Protein AF-0000000081042246 (afdb_homodimer)

Radius of gyration: 30.85 Å; Cα contacts (8 Å, |Δi|>4): 2381; chains: 2; bounding box: 102×94×68 Å

Foldseek 3Di:
DPPPVVVCVPPPPDVVSVVVSVVVVVVVVVLLVQLLVLLVLCLFQVDCLVVNQVSQPPPPPQWHFLVSVVVSCVSNDLPQFDVVLVVVSVVPPSPDTHHSLRSLVSSCNGRPPCVVQLVLQVVLCCLQPVNDDDDPDDPDDDDDPPDPSNDRVLLVPFDDQLCGDLVSVLRVVVVVPDDFAEFSDLQQVVQPADFQPLLVLLLVLLADQCCRHLVPPCNVVVDPPVSSVVSVVVCVQVDNCGQPDFDALQARQVLLVLVQVLCCVVLVHGADSLQKRKALALLRVLLLVVLLQDDDLQEEEEAEVLGNSSVRNSCSVSNHHYQYFYFDVVVLRFGDLVRVVVSVVVSVVVVHHYAAYEDEACDVAALDHDDLVSLLSVLQSCLVRVHAYEYEDAFQQFFQDPVDHHDGSQSSQCVHPSRVQHWYKYKYACCFYLRNPNVQSIIMMGTDNDDPVSSVVSSVVSVVVRHHRSSNSSSSSCVSPPDDPPGPCVVVSCVSSCVSNVQQSVLQVVLQVLQCVAPQKHWDRNRTTFKTWIWGDADPQLCVVCVVVVHGSQVVLQSQLCVVPSYHWGWSVSSHDDPPTTTTMGGSSHGPVVSVVVSVSVRVSSVVRRVVRD/DPPPVVVCVPPPPPVVVVVVVVVVVVVVVVLLVQLLVLLVLCLFQVDCLVVNQVSQCPPPPQWHFLVSVVVSCVSNDLPQFDVVLVVVSVVPPSPDTDHSLRSLVSSCNTRPPPVVQLVLFVVLCCQQPVNDDDDPDDPDDDDDPPDPRNDRVLLVPFDDQLCGDLVSVLRVVVVVPDAFAEFSDLQQVVQPADFQPLLVLLLVQLADQCCRHLVPPCNVVPDPPVSSVVSVVVCVQVDNCGQPDFDALQARQVLLVLVQVLCCVVLVHGADSLQKRKALALLRVLLLVVLLQDDDLQEEEEAEVLGNSSVRNSCSVSNHHYQYFYFDVVVLRFDDLVRVVVSVVVSVVVVHHYAAYEDEACDVAALDHDDLVSLLSVLQSCLVRVHEYEYEDAFQQFFQDPVDHHDGSQSSQCVHPSNVQHWYKYWYACCFYLRNPNVQSIIMIGTDNDDPVSSVVSSVVSVVVRHHRSSNSSSSSCVSVPDDPPGPCVVVSVVSSCVSNVQQSVLQVVLQVLQCVAPQKHWDRNRTTFKTWIWGDADPQLCVVCVVVVHGSQVVLQSQLCVVPSYHWGWSVSSHDDPPTTTTMGGSSHGPVVSVVVSVSVRVSSVVRRVVRD

Solvent-accessible surface area (backbone atoms only — not comparable to full-atom values): 62070 Å² total; per-residue (Å²): 130,78,52,63,62,63,63,47,58,74,70,50,81,51,67,70,57,42,50,53,48,48,52,37,50,45,47,52,50,46,48,53,50,49,47,35,49,34,49,50,42,28,73,68,18,35,35,44,64,66,58,41,49,55,68,57,31,80,76,77,69,71,39,36,41,51,65,51,52,49,52,48,40,65,71,58,42,65,76,76,48,35,68,65,40,53,50,48,48,71,61,48,52,101,78,50,63,32,40,65,68,53,45,42,43,44,50,46,52,18,57,46,87,48,51,64,56,51,51,49,48,38,52,46,47,69,61,27,72,70,38,49,57,56,78,83,74,72,84,86,73,78,80,52,64,60,24,81,58,52,28,13,38,17,54,68,67,36,58,54,48,75,72,28,69,56,48,46,50,48,49,42,41,38,74,73,66,45,73,64,48,78,23,46,65,89,41,38,16,66,45,68,44,72,74,58,62,69,64,33,52,25,51,30,38,36,52,24,56,52,72,69,19,74,62,24,92,63,36,71,79,70,39,57,70,56,42,50,52,50,20,52,54,48,36,62,71,65,30,93,30,39,47,25,20,67,56,46,36,47,30,54,50,68,44,27,39,43,48,17,51,39,48,19,66,75,55,74,46,89,53,36,28,37,32,32,33,36,24,48,14,37,66,49,43,52,49,55,51,49,56,41,51,46,33,36,67,43,27,21,37,33,34,46,27,51,28,55,48,60,56,62,25,49,33,25,59,67,24,24,32,83,38,69,35,66,42,34,70,91,61,65,50,40,69,48,66,68,54,51,51,50,45,51,51,52,38,46,74,70,64,31,48,64,50,32,37,45,49,53,40,24,17,54,44,55,0,30,62,60,50,72,68,46,49,44,51,53,38,46,53,25,37,76,66,54,26,34,38,37,38,39,36,40,19,55,74,25,62,54,39,88,91,55,65,80,70,58,66,65,48,49,22,64,72,33,90,84,15,69,71,38,34,34,38,40,30,29,33,36,33,35,52,71,54,22,30,39,6,47,28,8,12,32,34,40,56,37,70,62,33,67,62,41,52,39,48,50,46,51,57,36,40,64,63,43,35,42,37,35,68,7,45,51,49,38,31,44,71,57,57,59,76,44,93,86,43,80,60,23,65,63,48,50,50,53,43,47,52,49,47,52,50,40,42,51,36,34,51,51,50,36,56,52,46,47,67,31,90,56,33,45,45,66,68,37,31,12,40,61,28,37,45,36,37,45,69,74,45,69,52,43,49,53,50,14,56,76,68,74,45,52,49,25,46,50,50,37,47,49,41,26,73,74,66,21,41,34,47,30,33,28,70,56,28,39,64,61,89,91,64,38,26,32,33,32,40,46,60,48,48,69,74,60,46,58,52,46,51,54,48,52,46,53,45,52,54,51,52,46,60,72,30,102,130,79,53,63,62,62,63,46,60,70,74,49,77,51,67,69,56,42,52,52,49,50,52,36,47,47,47,53,51,47,49,53,50,48,46,36,51,37,50,54,42,28,74,67,17,34,35,44,64,68,59,42,49,54,66,55,27,77,77,74,70,72,38,36,42,48,66,49,51,49,51,48,38,65,71,58,42,64,79,76,48,35,67,64,40,52,50,48,47,70,62,46,53,98,78,51,63,32,39,63,70,52,44,41,43,44,50,46,52,17,57,47,86,50,46,68,57,50,50,50,47,37,52,48,48,70,63,28,73,68,40,50,58,56,78,81,73,69,83,70,78,79,80,54,62,62,24,82,59,51,27,14,38,17,53,67,67,37,58,54,51,78,72,26,71,56,47,47,49,47,48,43,43,37,72,72,66,45,72,65,48,78,23,45,64,91,39,40,16,65,44,69,45,72,74,59,61,69,62,33,51,25,51,28,38,36,50,24,56,51,73,68,18,74,61,23,92,62,36,73,80,70,38,58,68,55,42,49,53,51,19,53,53,46,35,64,72,63,31,94,32,38,46,27,20,65,53,47,36,45,30,55,52,68,45,28,40,44,47,17,53,40,47,18,66,74,54,73,46,89,53,35,26,37,32,34,34,37,23,49,14,36,65,48,44,51,48,55,51,48,56,41,51,45,34,37,66,44,28,20,37,34,34,45,27,50,28,53,48,60,56,61,25,50,32,25,60,67,25,22,32,82,39,69,35,66,41,35,70,91,61,65,50,41,68,48,67,67,54,51,51,51,46,50,53,54,37,46,74,69,64,31,48,63,51,32,37,46,48,52,41,24,17,56,44,55,0,31,61,61,50,72,68,46,49,45,51,51,38,45,52,25,38,75,65,54,25,34,37,37,40,39,36,39,19,54,74,25,63,56,38,87,92,56,66,80,70,57,68,66,47,48,22,63,72,32,90,82,16,69,71,40,34,36,38,39,31,27,34,36,34,36,51,72,55,23,31,40,6,47,27,7,13,32,34,39,55,37,68,61,34,67,61,42,52,39,49,50,48,53,57,36,40,65,62,44,36,43,38,35,68,7,45,52,50,38,31,45,70,57,56,60,77,45,92,85,43,78,57,24,65,62,50,49,51,54,42,48,51,49,47,52,49,41,41,50,36,33,51,52,49,35,56,52,46,47,67,31,88,55,33,46,44,66,68,37,30,13,39,61,26,37,47,35,37,45,67,74,45,69,52,42,47,52,49,14,53,75,68,73,43,52,49,25,45,49,51,36,46,48,41,26,75,73,68,22,40,34,44,30,34,28,68,56,29,39,63,61,88,92,65,38,28,33,33,33,42,46,60,48,49,69,72,58,46,58,54,46,52,54,47,52,46,53,46,52,54,51,54,45,61,71,29,102

pLDDT: mean 89.33, std 13.15, range [24.28, 98.94]

Nearest PDB structures (foldseek):
  3tcm-assembly1_B  TM=9.680E-01  e=7.753E-51  Hordeum vulgare
  3ihj-assembly1_A  TM=9.037E-01  e=1.099E-43  Homo sapiens
  1b8g-assembly1_B  TM=7.369E-01  e=8.433E-24  Malus domestica
  7dlw-assembly2_D  TM=7.757E-01  e=4.482E-21  Arabidopsis thaliana
  7dlw-assembly1_B  TM=7.853E-01  e=1.163E-20  Arabidopsis thaliana

Organism: NCBI:txid2856

Sequence (1228 aa):
MINAHQLLAKRFAHPRYLAVIRALSTQVNHLARYQKMNWETFLSTGRGSDNLFRSIDTNHTDNITPSELHVFLDSVGHKGVHPRAFKMLNELAHDHNLSRKEFKSWLVLATNFQQEQESQYALSYERHPHTGQRKPQLDEDNFHTWNEHTMSQAVRKMQYAVRGQVVMRADELKAEGKDILYTNIGNPQAVGQSPITYYRQVMALCDLPEEDGVDHPNVYEMFPADVVNRALEFRKTIGPAGTGAYTGSQGILQFRHDVADFITERDGHPAYAGNIFLTNGASSAIELVLTSIISSELDGIMIPIPQYPIYSALIAKLAGRQVGYFLDENSNWAATESELTQRLQEAQANGIDVKALAIINPGNPTGQVYSREDLEVICKFCSDNGIVLLADEVYQRNVYSPSKSFLSAKKVALETPGCEYLQLVSFHSTSKGVIGECGRRGGYMELHNIDKTVQAQLYKLASSGLCSNVPGQITTSLMVKPPKRGDVSYDRFQKEENNIFNGMKNRAKALVESLNKVDGISCNPAEGAMYAFPSIELPPKAIAAADEQHVSPDTLYALSLLEETGICVVPASGFGQKEGRFGFRTTFLPPDDKMLSAVDKFKSHHENFCAKYSMINAHQLLAKRFAHPRYLAVIRALSTQVNHLARYQKMNWETFLSTGRGSDNLFRSIDTNHTDNITPSELHVFLDSVGHKGVHPRAFKMLNELAHDHNLSRKEFKSWLVLATNFQQEQESQYALSYERHPHTGQRKPQLDEDNFHTWNEHTMSQAVRKMQYAVRGQVVMRADELKAEGKDILYTNIGNPQAVGQSPITYYRQVMALCDLPEEDGVDHPNVYEMFPADVVNRALEFRKTIGPAGTGAYTGSQGILQFRHDVADFITERDGHPAYAGNIFLTNGASSAIELVLTSIISSELDGIMIPIPQYPIYSALIAKLAGRQVGYFLDENSNWAATESELTQRLQEAQANGIDVKALAIINPGNPTGQVYSREDLEVICKFCSDNGIVLLADEVYQRNVYSPSKSFLSAKKVALETPGCEYLQLVSFHSTSKGVIGECGRRGGYMELHNIDKTVQAQLYKLASSGLCSNVPGQITTSLMVKPPKRGDVSYDRFQKEENNIFNGMKNRAKALVESLNKVDGISCNPAEGAMYAFPSIELPPKAIAAADEQHVSPDTLYALSLLEETGICVVPASGFGQKEGRFGFRTTFLPPDDKMLSAVDKFKSHHENFCAKYS

Secondary structure (DSSP, 8-state):
---HHHHHHHH--SHHHHHHHHHHHHHHHHHHHHHHHHHHHHHHHS--HHHHHHHH--SSSSEE-HHHHHHHHHHH-STT--HHHHHHHHHS-TT-PEEHHHHHHHHHHHH-TTHHHHHHHHHHHHH-TTT-------SS----SSSTTTS-HHHHH---GGGSHHHHHHHHHHHTT---EE-SS--GGGGTPPPPHHHHHHHHHHHS-GGGTTT-TTHHHHS-HHHHHHHHHHHHHH-TTGGGS---TT--HHHHHHHHHHHHHHHSS---GGGEEEESHHHHHHHHHHHHH--STTEEEEEEESPPHHHHHHHHHTT-EEEEEE-BGGGTTB--HHHHHHHHHHHHHTT-EEEEEEEESS-TTT-----HHHHHHHHHHHHHHTPEEEEE-TTTT-B--TT-----HHHHHHHSTT-TT--EEEEEETTSTTT--GGGT-EEEEEES--HHHHHHHHHHHHHT----HHHHHHHHHHHS---TTSTTHHHHHHHHHHHHHHHHHHHHHHHHHHHHSTTEE-----BTTEE--EE---HHHHHHHHHTTS-HHHHHHHHHHHHH-EE-EEGGGG---TT--BEEEE--S-HHHHHHHHHHHHHHHHHHHHHT-/---HHHHHHHH--SHHHHHHHHHHHHHHHHHHHHHHHHHHHHHHHS--HHHHHHHH-TT-SSEE-HHHHHHHHHHH-STT--HHHHHHHHHS-TT-PEEHHHHHHHHHHHH-TTHHHHHHHHHHHHH-TTT-------SS----SSSTTTS-HHHHH---GGGSHHHHHHHHHHHTT---EE-SS--GGGGTPPPPHHHHHHHHHHHS-GGGTTT-TTHHHHS-HHHHHHHHHHHHHH-TTGGGS---TT--HHHHHHHHHHHHHHHSS---GGGEEEESHHHHHHHHHHHHH--STTEEEEEEES--HHHHHHHHHTT-EEEEEE-BGGGTTB--HHHHHHHHHHHHHTT-EEEEEEEESS-TTT-----HHHHHHHHHHHHHHTPEEEEE-TTTT-B--TT-----HHHHHHHSTT-TT--EEEEEETTSTTT--GGGT-EEEEEES--HHHHHHHHHHHHHT----HHHHHHHHHHHS---TTSTTHHHHHHHHHHHHHHHHHHHHHHHHHHHTSTTEE-----BTTEE--EE---HHHHHHHHHHTS-HHHHHHHHHHHHH-EE-EEGGGG---TT--BEEEE--S-HHHHHHHHHHHHHHHHHHHHHT-

InterPro domains:
  IPR002048 EF-hand domain [PS50222] (44-79)
  IPR004839 Aminotransferase, class I/classII, large domain [PF00155] (244-588)
  IPR011992 EF-hand domain pair [SSF47473] (47-111)
  IPR015421 Pyridoxal phosphate-dependent transferase, major domain [G3DSA:3.40.640.10] (244-489)
  IPR015422 Pyridoxal phosphate-dependent transferase, small domain [G3DSA:3.90.1150.10] (150-613)
  IPR015424 Pyridoxal phosphate-dependent transferase [SSF53383] (146-603)
  IPR018247 EF-Hand 1, calcium-binding site [PS00018] (57-69)
  IPR045088 Aminotransferase ALAT1/2-like [PTHR11751] (148-614)

Structure (mmCIF, N/CA/C/O backbone):
data_AF-0000000081042246-model_v1
#
loop_
_entity.id
_entity.type
_entity.pdbx_description
1 polymer 'EF-hand domain-containing protein'
#
loop_
_atom_site.group_PDB
_atom_site.id
_atom_site.type_symbol
_atom_site.label_atom_id
_atom_site.label_alt_id
_atom_site.label_comp_id
_atom_site.label_asym_id
_atom_site.label_entity_id
_atom_site.label_seq_id
_atom_site.pdbx_PDB_ins_code
_atom_site.Cartn_x
_atom_site.Cartn_y
_atom_site.Cartn_z
_atom_site.occupancy
_atom_site.B_iso_or_equiv
_atom_site.auth_seq_id
_atom_site.auth_comp_id
_atom_site.auth_asym_id
_atom_site.auth_atom_id
_atom_site.pdbx_PDB_model_num
ATOM 1 N N . MET A 1 1 ? -44.781 22.766 8.07 1 24.28 1 MET A N 1
ATOM 2 C CA . MET A 1 1 ? -44.469 21.391 8.484 1 24.28 1 MET A CA 1
ATOM 3 C C . MET A 1 1 ? -45.219 21.031 9.758 1 24.28 1 MET A C 1
ATOM 5 O O . MET A 1 1 ? -44.938 21.578 10.828 1 24.28 1 MET A O 1
ATOM 9 N N . ILE A 1 2 ? -46.375 20.672 9.57 1 30.05 2 ILE A N 1
ATOM 10 C CA . ILE A 1 2 ? -47.344 20.422 10.625 1 30.05 2 ILE A CA 1
ATOM 11 C C . ILE A 1 2 ? -46.812 19.406 11.609 1 30.05 2 ILE A C 1
ATOM 13 O O . ILE A 1 2 ? -46.375 18.312 11.203 1 30.05 2 ILE A O 1
ATOM 17 N N . ASN A 1 3 ? -46.25 19.906 12.625 1 34.28 3 ASN A N 1
ATOM 18 C CA . ASN A 1 3 ? -45.844 19.078 13.766 1 34.28 3 ASN A CA 1
ATOM 19 C C . ASN A 1 3 ? -46.875 17.984 14.055 1 34.28 3 ASN A C 1
ATOM 21 O O . ASN A 1 3 ? -48 18.281 14.445 1 34.28 3 ASN A O 1
ATOM 25 N N . ALA A 1 4 ? -46.688 16.891 13.344 1 37.69 4 ALA A N 1
ATOM 26 C CA . ALA A 1 4 ? -47.562 15.742 13.57 1 37.69 4 ALA A CA 1
ATOM 27 C C . ALA A 1 4 ? -47.938 15.609 15.047 1 37.69 4 ALA A C 1
ATOM 29 O O . ALA A 1 4 ? -49 15.102 15.398 1 37.69 4 ALA A O 1
ATOM 30 N N . HIS A 1 5 ? -47 16.156 15.82 1 37.59 5 HIS A N 1
ATOM 31 C CA . HIS A 1 5 ? -47.281 16.094 17.25 1 37.59 5 HIS A CA 1
ATOM 32 C C . HIS A 1 5 ? -48.531 16.891 17.594 1 37.59 5 HIS A C 1
ATOM 34 O O . HIS A 1 5 ? -49.375 16.438 18.375 1 37.59 5 HIS A O 1
ATOM 40 N N . GLN A 1 6 ? -48.469 18.109 17.016 1 37.81 6 GLN A N 1
ATOM 41 C CA . GLN A 1 6 ? -49.531 19.031 17.453 1 37.81 6 GLN A CA 1
ATOM 42 C C . GLN A 1 6 ? -50.906 18.562 16.922 1 37.81 6 GLN A C 1
ATOM 44 O O . GLN A 1 6 ? -51.906 18.766 17.578 1 37.81 6 GLN A O 1
ATOM 49 N N . LEU A 1 7 ? -50.875 17.969 15.758 1 36.94 7 LEU A N 1
ATOM 50 C CA . LEU A 1 7 ? -52.188 17.578 15.227 1 36.94 7 LEU A CA 1
ATOM 51 C C . LEU A 1 7 ? -52.75 16.391 16 1 36.94 7 LEU A C 1
ATOM 53 O O . LEU A 1 7 ? -53.969 16.344 16.266 1 36.94 7 LEU A O 1
ATOM 57 N N . LEU A 1 8 ? -51.812 15.5 16.406 1 39.03 8 LEU A N 1
ATOM 58 C CA . LEU A 1 8 ? -52.281 14.289 17.062 1 39.03 8 LEU A CA 1
ATOM 59 C C . LEU A 1 8 ? -52.625 14.57 18.531 1 39.03 8 LEU A C 1
ATOM 61 O O . LEU A 1 8 ? -53.531 13.953 19.094 1 39.03 8 LEU A O 1
ATOM 65 N N . ALA A 1 9 ? -52 15.562 19.219 1 38.34 9 ALA A N 1
ATOM 66 C CA . ALA A 1 9 ? -52.219 15.852 20.625 1 38.34 9 ALA A CA 1
ATOM 67 C C . ALA A 1 9 ? -53.625 16.406 20.859 1 38.34 9 ALA A C 1
ATOM 69 O O . ALA A 1 9 ? -54.25 16.125 21.875 1 38.34 9 ALA A O 1
ATOM 70 N N . LYS A 1 10 ? -54 17.359 20.031 1 39.03 10 LYS A N 1
ATOM 71 C CA . LYS A 1 10 ? -55.25 18 20.375 1 39.03 10 LYS A CA 1
ATOM 72 C C . LYS A 1 10 ? -56.406 17 20.312 1 39.03 10 LYS A C 1
ATOM 74 O O . LYS A 1 10 ? -57.406 17.156 21 1 39.03 10 LYS A O 1
ATOM 79 N N . ARG A 1 11 ? -56.438 16.234 19.188 1 40.09 11 ARG A N 1
ATOM 80 C CA . ARG A 1 11 ? -57.688 15.555 18.938 1 40.09 11 ARG A CA 1
ATOM 81 C C . ARG A 1 11 ? -57.719 14.172 19.594 1 40.09 11 ARG A C 1
ATOM 83 O O . ARG A 1 11 ? -58.75 13.492 19.578 1 40.09 11 ARG A O 1
ATOM 90 N N . PHE A 1 12 ? -56.562 13.516 19.75 1 43.22 12 PHE A N 1
ATOM 91 C CA . PHE A 1 12 ? -56.688 12.102 20.109 1 43.22 12 PHE A CA 1
ATOM 92 C C . PHE A 1 12 ? -56.531 11.914 21.609 1 43.22 12 PHE A C 1
ATOM 94 O O . PHE A 1 12 ? -55.406 11.867 22.141 1 43.22 12 PHE A O 1
ATOM 101 N N . ALA A 1 13 ? -57.562 12.234 22.391 1 41.97 13 ALA A N 1
ATOM 102 C CA . ALA A 1 13 ? -57.75 12.141 23.844 1 41.97 13 ALA A CA 1
ATOM 103 C C . ALA A 1 13 ? -57.594 10.703 24.312 1 41.97 13 ALA A C 1
ATOM 105 O O . ALA A 1 13 ? -57.688 10.422 25.516 1 41.97 13 ALA A O 1
ATOM 106 N N . HIS A 1 14 ? -57.688 9.625 23.422 1 46.53 14 HIS A N 1
ATOM 107 C CA . HIS A 1 14 ? -57.625 8.344 24.125 1 46.53 14 HIS A CA 1
ATOM 108 C C . HIS A 1 14 ? -56.188 7.895 24.359 1 46.53 14 HIS A C 1
ATOM 110 O O . HIS A 1 14 ? -55.375 7.969 23.438 1 46.53 14 HIS A O 1
ATOM 116 N N . PRO A 1 15 ? -55.781 7.59 25.531 1 50.19 15 PRO A N 1
ATOM 117 C CA . PRO A 1 15 ? -54.438 7.285 25.984 1 50.19 15 PRO A CA 1
ATOM 118 C C . PRO A 1 15 ? -53.719 6.266 25.094 1 50.19 15 PRO A C 1
ATOM 120 O O . PRO A 1 15 ? -52.531 6.363 24.875 1 50.19 15 PRO A O 1
ATOM 123 N N . ARG A 1 16 ? -54.438 5.316 24.656 1 51.22 16 ARG A N 1
ATOM 124 C CA . ARG A 1 16 ? -53.812 4.27 23.844 1 51.22 16 ARG A CA 1
ATOM 125 C C . ARG A 1 16 ? -53.281 4.824 22.531 1 51.22 16 ARG A C 1
ATOM 127 O O . ARG A 1 16 ? -52.25 4.387 22.031 1 51.22 16 ARG A O 1
ATOM 134 N N . TYR A 1 17 ? -54.062 5.676 22.125 1 52.81 17 TYR A N 1
ATOM 135 C CA . TYR A 1 17 ? -53.656 6.285 20.859 1 52.81 17 TYR A CA 1
ATOM 136 C C . TYR A 1 17 ? -52.438 7.199 21.062 1 52.81 17 TYR A C 1
ATOM 138 O O . TYR A 1 17 ? -51.562 7.273 20.188 1 52.81 17 TYR A O 1
ATOM 146 N N . LEU A 1 18 ? -52.406 7.594 22.172 1 53.66 18 LEU A N 1
ATOM 147 C CA . LEU A 1 18 ? -51.312 8.477 22.484 1 53.66 18 LEU A CA 1
ATOM 148 C C . LEU A 1 18 ? -50 7.695 22.547 1 53.66 18 LEU A C 1
ATOM 150 O O . LEU A 1 18 ? -48.938 8.188 22.109 1 53.66 18 LEU A O 1
ATOM 154 N N . ALA A 1 19 ? -50.156 6.512 23.031 1 53.81 19 ALA A N 1
ATOM 155 C CA . ALA A 1 19 ? -48.938 5.676 23.125 1 53.81 19 ALA A CA 1
ATOM 156 C C . ALA A 1 19 ? -48.438 5.289 21.75 1 53.81 19 ALA A C 1
ATOM 158 O O . ALA A 1 19 ? -47.219 5.305 21.5 1 53.81 19 ALA A O 1
ATOM 159 N N . VAL A 1 20 ? -49.312 4.867 20.938 1 52.62 20 VAL A N 1
ATOM 160 C CA . VAL A 1 20 ? -48.938 4.5 19.578 1 52.62 20 VAL A CA 1
ATOM 161 C C . VAL A 1 20 ? -48.375 5.711 18.844 1 52.62 20 VAL A C 1
ATOM 163 O O . VAL A 1 20 ? -47.344 5.602 18.156 1 52.62 20 VAL A O 1
ATOM 166 N N . ILE A 1 21 ? -48.969 6.766 19.047 1 50.81 21 ILE A N 1
ATOM 167 C CA . ILE A 1 21 ? -48.531 8 18.422 1 50.81 21 ILE A CA 1
ATOM 168 C C . ILE A 1 21 ? -47.125 8.359 18.953 1 50.81 21 ILE A C 1
ATOM 170 O O . ILE A 1 21 ? -46.25 8.773 18.188 1 50.81 21 ILE A O 1
ATOM 174 N N . ARG A 1 22 ? -46.969 8.219 20.188 1 54 22 ARG A N 1
ATOM 175 C CA . ARG A 1 22 ? -45.688 8.5 20.781 1 54 22 ARG A CA 1
ATOM 176 C C . ARG A 1 22 ? -44.594 7.559 20.234 1 54 22 ARG A C 1
ATOM 178 O O . ARG A 1 22 ? -43.5 7.984 19.953 1 54 22 ARG A O 1
ATOM 185 N N . ALA A 1 23 ? -45.031 6.379 20.203 1 55.69 23 ALA A N 1
ATOM 186 C CA . ALA A 1 23 ? -44.094 5.379 19.672 1 55.69 23 ALA A CA 1
ATOM 187 C C . ALA A 1 23 ? -43.719 5.676 18.234 1 55.69 23 ALA A C 1
ATOM 189 O O . ALA A 1 23 ? -42.562 5.566 17.844 1 55.69 23 ALA A O 1
ATOM 190 N N . LEU A 1 24 ? -44.719 6.086 17.562 1 54.16 24 LEU A N 1
ATOM 191 C CA . LEU A 1 24 ? -44.5 6.414 16.156 1 54.16 24 LEU A CA 1
ATOM 192 C C . LEU A 1 24 ? -43.688 7.68 16.016 1 54.16 24 LEU A C 1
ATOM 194 O O . LEU A 1 24 ? -42.812 7.762 15.148 1 54.16 24 LEU A O 1
ATOM 198 N N . SER A 1 25 ? -44 8.555 16.859 1 54.47 25 SER A N 1
ATOM 199 C CA . SER A 1 25 ? -43.219 9.797 16.859 1 54.47 25 SER A CA 1
ATOM 200 C C . SER A 1 25 ? -41.75 9.523 17.203 1 54.47 25 SER A C 1
ATOM 202 O O . SER A 1 25 ? -40.844 10.125 16.609 1 54.47 25 SER A O 1
ATOM 204 N N . THR A 1 26 ? -41.594 8.664 18.031 1 59.38 26 THR A N 1
ATOM 205 C CA . THR A 1 26 ? -40.25 8.281 18.438 1 59.38 26 THR A CA 1
ATOM 206 C C . THR A 1 26 ? -39.5 7.629 17.266 1 59.38 26 THR A C 1
ATOM 208 O O . THR A 1 26 ? -38.312 7.883 17.062 1 59.38 26 THR A O 1
ATOM 211 N N . GLN A 1 27 ? -40.25 6.98 16.578 1 59.19 27 GLN A N 1
ATOM 212 C CA . GLN A 1 27 ? -39.625 6.285 15.445 1 59.19 27 GLN A CA 1
ATOM 213 C C . GLN A 1 27 ? -39.281 7.262 14.32 1 59.19 27 GLN A C 1
ATOM 215 O O . GLN A 1 27 ? -38.25 7.133 13.68 1 59.19 27 GLN A O 1
ATOM 220 N N . VAL A 1 28 ? -40.219 8.203 14.109 1 60.09 28 VAL A N 1
ATOM 221 C CA . VAL A 1 28 ? -39.969 9.227 13.102 1 60.09 28 VAL A CA 1
ATOM 222 C C . VAL A 1 28 ? -38.75 10.047 13.492 1 60.09 28 VAL A C 1
ATOM 224 O O . VAL A 1 28 ? -37.906 10.367 12.648 1 60.09 28 VAL A O 1
ATOM 227 N N . ASN A 1 29 ? -38.75 10.242 14.75 1 65.31 29 ASN A N 1
ATOM 228 C CA . ASN A 1 29 ? -37.594 10.992 15.25 1 65.31 29 ASN A CA 1
ATOM 229 C C . ASN A 1 29 ? -36.312 10.195 15.117 1 65.31 29 ASN A C 1
ATOM 231 O O . ASN A 1 29 ? -35.25 10.758 14.812 1 65.31 29 ASN A O 1
ATOM 235 N N . HIS A 1 30 ? -36.531 9.008 15.195 1 71.88 30 HIS A N 1
ATOM 236 C CA . HIS A 1 30 ? -35.375 8.141 15.078 1 71.88 30 HIS A CA 1
ATOM 237 C C . HIS A 1 30 ? -34.875 8.086 13.641 1 71.88 30 HIS A C 1
ATOM 239 O O . HIS A 1 30 ? -33.656 8.133 13.391 1 71.88 30 HIS A O 1
ATOM 245 N N . LEU A 1 31 ? -35.781 8.109 12.727 1 71.69 31 LEU A N 1
ATOM 246 C CA . LEU A 1 31 ? -35.406 8.07 11.32 1 71.69 31 LEU A CA 1
ATOM 247 C C . LEU A 1 31 ? -34.719 9.367 10.906 1 71.69 31 LEU A C 1
ATOM 249 O O . LEU A 1 31 ? -33.719 9.336 10.156 1 71.69 31 LEU A O 1
ATOM 253 N N . ALA A 1 32 ? -35.25 10.422 11.383 1 72.75 32 ALA A N 1
ATOM 254 C CA . ALA A 1 32 ? -34.625 11.711 11.07 1 72.75 32 ALA A CA 1
ATOM 255 C C . ALA A 1 32 ? -33.188 11.781 11.602 1 72.75 32 ALA A C 1
ATOM 257 O O . ALA A 1 32 ? -32.312 12.305 10.93 1 72.75 32 ALA A O 1
ATOM 258 N N . ARG A 1 33 ? -33.062 11.266 12.719 1 74.94 33 ARG A N 1
ATOM 259 C CA . ARG A 1 33 ? -31.734 11.242 13.305 1 74.94 33 ARG A CA 1
ATOM 260 C C . ARG A 1 33 ? -30.797 10.352 12.5 1 74.94 33 ARG A C 1
ATOM 262 O O . ARG A 1 33 ? -29.625 10.695 12.289 1 74.94 33 ARG A O 1
ATOM 269 N N . TYR A 1 34 ? -31.328 9.312 12.102 1 76 34 TYR A N 1
ATOM 270 C CA . TYR A 1 34 ? -30.547 8.391 11.281 1 76 34 TYR A CA 1
ATOM 271 C C . TYR A 1 34 ? -30.172 9.031 9.945 1 76 34 TYR A C 1
ATOM 273 O O . TYR A 1 34 ? -29.031 8.883 9.477 1 76 34 TYR A O 1
ATOM 281 N N . GLN A 1 35 ? -31.094 9.688 9.375 1 79.19 35 GLN A N 1
ATOM 282 C CA . GLN A 1 35 ? -30.844 10.383 8.117 1 79.19 35 GLN A CA 1
ATOM 283 C C . GLN A 1 35 ? -29.766 11.445 8.289 1 79.19 35 GLN A C 1
ATOM 285 O O . GLN A 1 35 ? -28.875 11.578 7.449 1 79.19 35 GLN A O 1
ATOM 290 N N . LYS A 1 36 ? -29.844 12.086 9.398 1 81 36 LYS A N 1
ATOM 291 C CA . LYS A 1 36 ? -28.859 13.125 9.68 1 81 36 LYS A CA 1
ATOM 292 C C . LYS A 1 36 ? -27.469 12.531 9.859 1 81 36 LYS A C 1
ATOM 294 O O . LYS A 1 36 ? -26.484 13.062 9.328 1 81 36 LYS A O 1
ATOM 299 N N . MET A 1 37 ? -27.438 11.484 10.523 1 78.25 37 MET A N 1
ATOM 300 C CA . MET A 1 37 ? -26.156 10.836 10.766 1 78.25 37 MET A CA 1
ATOM 301 C C . MET A 1 37 ? -25.547 10.32 9.469 1 78.25 37 MET A C 1
ATOM 303 O O . MET A 1 37 ? -24.359 10.484 9.234 1 78.25 37 MET A O 1
ATOM 307 N N . ASN A 1 38 ? -26.344 9.727 8.648 1 83 38 ASN A N 1
ATOM 308 C CA . ASN A 1 38 ? -25.859 9.219 7.367 1 83 38 ASN A CA 1
ATOM 309 C C . ASN A 1 38 ? -25.406 10.352 6.449 1 83 38 ASN A C 1
ATOM 311 O O . ASN A 1 38 ? -24.438 10.195 5.707 1 83 38 ASN A O 1
ATOM 315 N N . TRP A 1 39 ? -26.141 11.43 6.551 1 86.31 39 TRP A N 1
ATOM 316 C CA . TRP A 1 39 ? -25.766 12.594 5.754 1 86.31 39 TRP A CA 1
ATOM 317 C C . TRP A 1 39 ? -24.406 13.133 6.188 1 86.31 39 TRP A C 1
ATOM 319 O O . TRP A 1 39 ? -23.531 13.367 5.352 1 86.31 39 TRP A O 1
ATOM 329 N N . GLU A 1 40 ? -24.219 13.203 7.488 1 82.69 40 GLU A N 1
ATOM 330 C CA . GLU A 1 40 ? -22.953 13.703 8.023 1 82.69 40 GLU A CA 1
ATOM 331 C C . GLU A 1 40 ? -21.797 12.766 7.68 1 82.69 40 GLU A C 1
ATOM 333 O O . GLU A 1 40 ? -20.688 13.227 7.375 1 82.69 40 GLU A O 1
ATOM 338 N N . THR A 1 41 ? -22.094 11.516 7.719 1 82.38 41 THR A N 1
ATOM 339 C CA . THR A 1 41 ? -21.094 10.516 7.363 1 82.38 41 THR A CA 1
ATOM 340 C C . THR A 1 41 ? -20.688 10.656 5.902 1 82.38 41 THR A C 1
ATOM 342 O O . THR A 1 41 ? -19.484 10.672 5.582 1 82.38 41 THR A O 1
ATOM 345 N N . PHE A 1 42 ? -21.672 10.797 5.047 1 85.12 42 PHE A N 1
ATOM 346 C CA . PHE A 1 42 ? -21.359 10.922 3.627 1 85.12 42 PHE A CA 1
ATOM 347 C C . PHE A 1 42 ? -20.594 12.211 3.348 1 85.12 42 PHE A C 1
ATOM 349 O O . PHE A 1 42 ? -19.625 12.211 2.576 1 85.12 42 PHE A O 1
ATOM 356 N N . LEU A 1 43 ? -20.969 13.266 4.012 1 82.44 43 LEU A N 1
ATOM 357 C CA . LEU A 1 43 ? -20.297 14.555 3.834 1 82.44 43 LEU A CA 1
ATOM 358 C C . LEU A 1 43 ? -18.844 14.469 4.258 1 82.44 43 LEU A C 1
ATOM 360 O O . LEU A 1 43 ? -17.969 15.031 3.6 1 82.44 43 LEU A O 1
ATOM 364 N N . SER A 1 44 ? -18.656 13.695 5.266 1 78.56 44 SER A N 1
ATOM 365 C CA . SER A 1 44 ? -17.328 13.664 5.859 1 78.56 44 SER A CA 1
ATOM 366 C C . SER A 1 44 ? -16.438 12.617 5.18 1 78.56 44 SER A C 1
ATOM 368 O O . SER A 1 44 ? -15.242 12.836 4.992 1 78.56 44 SER A O 1
ATOM 370 N N . THR A 1 45 ? -17.031 11.477 4.758 1 79.38 45 THR A N 1
ATOM 371 C CA . THR A 1 45 ? -16.188 10.352 4.383 1 79.38 45 THR A CA 1
ATOM 372 C C . THR A 1 45 ? -16.422 9.961 2.922 1 79.38 45 THR A C 1
ATOM 374 O O . THR A 1 45 ? -15.609 9.25 2.33 1 79.38 45 THR A O 1
ATOM 377 N N . GLY A 1 46 ? -17.531 10.375 2.355 1 77.12 46 GLY A N 1
ATOM 378 C CA . GLY A 1 46 ? -17.906 9.922 1.025 1 77.12 46 GLY A CA 1
ATOM 379 C C . GLY A 1 46 ? -18.516 8.539 1.021 1 77.12 46 GLY A C 1
ATOM 380 O O . GLY A 1 46 ? -18.922 8.039 -0.031 1 77.12 46 GLY A O 1
ATOM 381 N N . ARG A 1 47 ? -18.672 7.902 2.145 1 82.62 47 ARG A N 1
ATOM 382 C CA . ARG A 1 47 ? -19.266 6.566 2.232 1 82.62 47 ARG A CA 1
ATOM 383 C C . ARG A 1 47 ? -20.703 6.629 2.738 1 82.62 47 ARG A C 1
ATOM 385 O O . ARG A 1 47 ? -21.109 7.613 3.355 1 82.62 47 ARG A O 1
ATOM 392 N N . GLY A 1 48 ? -21.516 5.652 2.41 1 78.5 48 GLY A N 1
ATOM 393 C CA . GLY A 1 48 ? -22.844 5.492 2.971 1 78.5 48 GLY A CA 1
ATOM 394 C C . GLY A 1 48 ? -23.953 5.941 2.027 1 78.5 48 GLY A C 1
ATOM 395 O O . GLY A 1 48 ? -25.078 6.16 2.451 1 78.5 48 GLY A O 1
ATOM 396 N N . SER A 1 49 ? -23.625 6.145 0.731 1 79.5 49 SER A N 1
ATOM 397 C CA . SER A 1 49 ? -24.625 6.605 -0.227 1 79.5 49 SER A CA 1
ATOM 398 C C . SER A 1 49 ? -25.812 5.652 -0.282 1 79.5 49 SER A C 1
ATOM 400 O O . SER A 1 49 ? -26.969 6.09 -0.386 1 79.5 49 SER A O 1
ATOM 402 N N . ASP A 1 50 ? -25.531 4.418 -0.193 1 78.44 50 ASP A N 1
ATOM 403 C CA . ASP A 1 50 ? -26.625 3.443 -0.248 1 78.44 50 ASP A CA 1
ATOM 404 C C . ASP A 1 50 ? -27.484 3.51 1.013 1 78.44 50 ASP A C 1
ATOM 406 O O . ASP A 1 50 ? -28.703 3.383 0.943 1 78.44 50 ASP A O 1
ATOM 410 N N . ASN A 1 51 ? -26.828 3.732 2.137 1 77.69 51 ASN A N 1
ATOM 411 C CA . ASN A 1 51 ? -27.578 3.906 3.381 1 77.69 51 ASN A CA 1
ATOM 412 C C . ASN A 1 51 ? -28.453 5.156 3.342 1 77.69 51 ASN A C 1
ATOM 414 O O . ASN A 1 51 ? -29.578 5.145 3.84 1 77.69 51 ASN A O 1
ATOM 418 N N . LEU A 1 52 ? -27.844 6.145 2.805 1 82.88 52 LEU A N 1
ATOM 419 C CA . LEU A 1 52 ? -28.594 7.387 2.66 1 82.88 52 LEU A CA 1
ATOM 420 C C . LEU A 1 52 ? -29.797 7.191 1.751 1 82.88 52 LEU A C 1
ATOM 422 O O . LEU A 1 52 ? -30.906 7.629 2.076 1 82.88 52 LEU A O 1
ATOM 426 N N . PHE A 1 53 ? -29.641 6.566 0.627 1 83.56 53 PHE A N 1
ATOM 427 C CA . PHE A 1 53 ? -30.719 6.289 -0.316 1 83.56 53 PHE A CA 1
ATOM 428 C C . PHE A 1 53 ? -31.844 5.516 0.36 1 83.56 53 PHE A C 1
ATOM 430 O O . PHE A 1 53 ? -33 5.883 0.244 1 83.56 53 PHE A O 1
ATOM 437 N N . ARG A 1 54 ? -31.516 4.574 1.093 1 79.19 54 ARG A N 1
ATOM 438 C CA . ARG A 1 54 ? -32.5 3.711 1.733 1 79.19 54 ARG A CA 1
ATOM 439 C C . ARG A 1 54 ? -33.219 4.449 2.852 1 79.19 54 ARG A C 1
ATOM 441 O O . ARG A 1 54 ? -34.406 4.203 3.094 1 79.19 54 ARG A O 1
ATOM 448 N N . SER A 1 55 ? -32.531 5.285 3.516 1 79.31 55 SER A N 1
ATOM 449 C CA . SER A 1 55 ? -33.125 6.047 4.602 1 79.31 55 SER A CA 1
ATOM 450 C C . SER A 1 55 ? -34.156 7.027 4.07 1 79.31 55 SER A C 1
ATOM 452 O O . SER A 1 55 ? -35.094 7.398 4.789 1 79.31 55 SER A O 1
ATOM 454 N N . ILE A 1 56 ? -34 7.363 2.805 1 81.75 56 ILE A N 1
ATOM 455 C CA . ILE A 1 56 ? -34.875 8.352 2.213 1 81.75 56 ILE A CA 1
ATOM 456 C C . ILE A 1 56 ? -36.062 7.652 1.532 1 81.75 56 ILE A C 1
ATOM 458 O O . ILE A 1 56 ? -37.188 8.109 1.613 1 81.75 56 ILE A O 1
ATOM 462 N N . ASP A 1 57 ? -35.688 6.512 0.813 1 73.88 57 ASP A N 1
ATOM 463 C CA . ASP A 1 57 ? -36.719 5.777 0.067 1 73.88 57 ASP A CA 1
ATOM 464 C C . ASP A 1 57 ? -37.656 5.059 1.011 1 73.88 57 ASP A C 1
ATOM 466 O O . ASP A 1 57 ? -37.406 3.92 1.412 1 73.88 57 ASP A O 1
ATOM 470 N N . THR A 1 58 ? -38.812 5.68 1.241 1 61.88 58 THR A N 1
ATOM 471 C CA . THR A 1 58 ? -39.781 5.145 2.186 1 61.88 58 THR A CA 1
ATOM 472 C C . THR A 1 58 ? -40.781 4.215 1.481 1 61.88 58 THR A C 1
ATOM 474 O O . THR A 1 58 ? -41.469 3.445 2.131 1 61.88 58 THR A O 1
ATOM 477 N N . ASN A 1 59 ? -40.812 4.273 0.133 1 58.78 59 ASN A N 1
ATOM 478 C CA . ASN A 1 59 ? -41.844 3.541 -0.578 1 58.78 59 ASN A CA 1
ATOM 479 C C . ASN A 1 59 ? -41.312 2.223 -1.138 1 58.78 59 ASN A C 1
ATOM 481 O O . ASN A 1 59 ? -42.062 1.452 -1.737 1 58.78 59 ASN A O 1
ATOM 485 N N . HIS A 1 60 ? -40.125 1.772 -0.885 1 59.84 60 HIS A N 1
ATOM 486 C CA . HIS A 1 60 ? -39.531 0.507 -1.285 1 59.84 60 HIS A CA 1
ATOM 487 C C . HIS A 1 60 ? -39.5 0.37 -2.803 1 59.84 60 HIS A C 1
ATOM 489 O O . HIS A 1 60 ? -39.625 -0.734 -3.336 1 59.84 60 HIS A O 1
ATOM 495 N N . THR A 1 61 ? -39.625 1.443 -3.537 1 63.88 61 THR A N 1
ATOM 496 C CA . THR A 1 61 ? -39.656 1.367 -4.992 1 63.88 61 THR A CA 1
ATOM 497 C C . THR A 1 61 ? -38.219 1.463 -5.555 1 63.88 61 THR A C 1
ATOM 499 O O . THR A 1 61 ? -38.031 1.379 -6.77 1 63.88 61 THR A O 1
ATOM 502 N N . ASP A 1 62 ? -37.281 1.503 -4.715 1 75.62 62 ASP A N 1
ATOM 503 C CA . ASP A 1 62 ? -35.875 1.72 -5.129 1 75.62 62 ASP A CA 1
ATOM 504 C C . ASP A 1 62 ? -35.75 3.029 -5.902 1 75.62 62 ASP A C 1
ATOM 506 O O . ASP A 1 62 ? -34.969 3.117 -6.848 1 75.62 62 ASP A O 1
ATOM 510 N N . ASN A 1 63 ? -36.688 3.971 -5.688 1 85 63 ASN A N 1
ATOM 511 C CA . ASN A 1 63 ? -36.625 5.332 -6.207 1 85 63 ASN A CA 1
ATOM 512 C C . ASN A 1 63 ? -36.938 6.359 -5.117 1 85 63 ASN A C 1
ATOM 514 O O . ASN A 1 63 ? -37.594 6.043 -4.125 1 85 63 ASN A O 1
ATOM 518 N N . ILE A 1 64 ? -36.438 7.543 -5.293 1 87.5 64 ILE A N 1
ATOM 519 C CA . ILE A 1 64 ? -36.688 8.672 -4.41 1 87.5 64 ILE A CA 1
ATOM 520 C C . ILE A 1 64 ? -37.375 9.789 -5.195 1 87.5 64 ILE A C 1
ATOM 522 O O . ILE A 1 64 ? -36.938 10.156 -6.281 1 87.5 64 ILE A O 1
ATOM 526 N N . THR A 1 65 ? -38.469 10.227 -4.676 1 84.25 65 THR A N 1
ATOM 527 C CA . THR A 1 65 ? -39.094 11.359 -5.328 1 84.25 65 THR A CA 1
ATOM 528 C C . THR A 1 65 ? -38.406 12.664 -4.961 1 84.25 65 THR A C 1
ATOM 530 O O . THR A 1 65 ? -37.781 12.766 -3.896 1 84.25 65 THR A O 1
ATOM 533 N N . PRO A 1 66 ? -38.5 13.594 -5.824 1 82.62 66 PRO A N 1
ATOM 534 C CA . PRO A 1 66 ? -37.938 14.898 -5.473 1 82.62 66 PRO A CA 1
ATOM 535 C C . PRO A 1 66 ? -38.531 15.461 -4.172 1 82.62 66 PRO A C 1
ATOM 537 O O . PRO A 1 66 ? -37.812 16.109 -3.404 1 82.62 66 PRO A O 1
ATOM 540 N N . SER A 1 67 ? -39.75 15.148 -3.896 1 79.69 67 SER A N 1
ATOM 541 C CA . SER A 1 67 ? -40.375 15.617 -2.668 1 79.69 67 SER A CA 1
ATOM 542 C C . SER A 1 67 ? -39.75 14.969 -1.439 1 79.69 67 SER A C 1
ATOM 544 O O . SER A 1 67 ? -39.531 15.633 -0.429 1 79.69 67 SER A O 1
ATOM 546 N N . GLU A 1 68 ? -39.5 13.727 -1.593 1 82.94 68 GLU A N 1
ATOM 547 C CA . GLU A 1 68 ? -38.844 13.023 -0.498 1 82.94 68 GLU A CA 1
ATOM 548 C C . GLU A 1 68 ? -37.469 13.594 -0.224 1 82.94 68 GLU A C 1
ATOM 550 O O . GLU A 1 68 ? -37.062 13.719 0.932 1 82.94 68 GLU A O 1
ATOM 555 N N . LEU A 1 69 ? -36.781 13.93 -1.314 1 86.56 69 LEU A N 1
ATOM 556 C CA . LEU A 1 69 ? -35.438 14.484 -1.18 1 86.56 69 LEU A CA 1
ATOM 557 C C . LEU A 1 69 ? -35.5 15.875 -0.564 1 86.56 69 LEU A C 1
ATOM 559 O O . LEU A 1 69 ? -34.625 16.25 0.22 1 86.56 69 LEU A O 1
ATOM 563 N N . HIS A 1 70 ? -36.562 16.594 -0.872 1 82.25 70 HIS A N 1
ATOM 564 C CA . HIS A 1 70 ? -36.75 17.906 -0.271 1 82.25 70 HIS A CA 1
ATOM 565 C C . HIS A 1 70 ? -36.969 17.797 1.23 1 82.25 70 HIS A C 1
ATOM 567 O O . HIS A 1 70 ? -36.406 18.578 2.012 1 82.25 70 HIS A O 1
ATOM 573 N N . VAL A 1 71 ? -37.719 16.844 1.571 1 78.75 71 VAL A N 1
ATOM 574 C CA . VAL A 1 71 ? -38.031 16.625 2.982 1 78.75 71 VAL A CA 1
ATOM 575 C C . VAL A 1 71 ? -36.781 16.234 3.734 1 78.75 71 VAL A C 1
ATOM 577 O O . VAL A 1 71 ? -36.531 16.703 4.848 1 78.75 71 VAL A O 1
ATOM 580 N N . PHE A 1 72 ? -36.062 15.445 3.074 1 84.06 72 PHE A N 1
ATOM 581 C CA . PHE A 1 72 ? -34.781 15.008 3.65 1 84.06 72 PHE A CA 1
ATOM 582 C C . PHE A 1 72 ? -33.844 16.188 3.881 1 84.06 72 PHE A C 1
ATOM 584 O O . PHE A 1 72 ? -33.281 16.344 4.961 1 84.06 72 PHE A O 1
ATOM 591 N N . LEU A 1 73 ? -33.75 17.031 2.928 1 84.38 73 LEU A N 1
ATOM 592 C CA . LEU A 1 73 ? -32.844 18.172 3.002 1 84.38 73 LEU A CA 1
ATOM 593 C C . LEU A 1 73 ? -33.312 19.172 4.059 1 84.38 73 LEU A C 1
ATOM 595 O O . LEU A 1 73 ? -32.5 19.812 4.711 1 84.38 73 LEU A O 1
ATOM 599 N N . ASP A 1 74 ? -34.531 19.234 4.219 1 76.94 74 ASP A N 1
ATOM 600 C CA . ASP A 1 74 ? -35.062 20.094 5.266 1 76.94 74 ASP A CA 1
ATOM 601 C C . ASP A 1 74 ? -34.719 19.562 6.652 1 76.94 74 ASP A C 1
ATOM 603 O O . ASP A 1 74 ? -34.5 20.328 7.586 1 76.94 74 ASP A O 1
ATOM 607 N N . SER A 1 75 ? -34.75 18.297 6.66 1 74.62 75 SER A N 1
ATOM 608 C CA . SER A 1 75 ? -34.469 17.656 7.938 1 74.62 75 SER A CA 1
ATOM 609 C C . SER A 1 75 ? -33 17.781 8.312 1 74.62 75 SER A C 1
ATOM 611 O O . SER A 1 75 ? -32.656 18 9.484 1 74.62 75 SER A O 1
ATOM 613 N N . VAL A 1 76 ? -32.125 17.609 7.309 1 77.38 76 VAL A N 1
ATOM 614 C CA . VAL A 1 76 ? -30.703 17.531 7.633 1 77.38 76 VAL A CA 1
ATOM 615 C C . VAL A 1 76 ? -30.078 18.922 7.535 1 77.38 76 VAL A C 1
ATOM 617 O O . VAL A 1 76 ? -28.984 19.156 8.023 1 77.38 76 VAL A O 1
ATOM 620 N N . GLY A 1 77 ? -30.766 19.781 7.059 1 75.12 77 GLY A N 1
ATOM 621 C CA . GLY A 1 77 ? -30.219 21.109 6.863 1 75.12 77 GLY A CA 1
ATOM 622 C C . GLY A 1 77 ? -29.531 21.281 5.527 1 75.12 77 GLY A C 1
ATOM 623 O O . GLY A 1 77 ? -29.344 20.312 4.789 1 75.12 77 GLY A O 1
ATOM 624 N N . HIS A 1 78 ? -29.203 22.469 5.223 1 75 78 HIS A N 1
ATOM 625 C CA . HIS A 1 78 ? -28.625 22.781 3.922 1 75 78 HIS A CA 1
ATOM 626 C C . HIS A 1 78 ? -27.109 22.906 4.004 1 75 78 HIS A C 1
ATOM 628 O O . HIS A 1 78 ? -26.438 23.109 2.984 1 75 78 HIS A O 1
ATOM 634 N N . LYS A 1 79 ? -26.688 22.672 5.16 1 73.69 79 LYS A N 1
ATOM 635 C CA . LYS A 1 79 ? -25.234 22.734 5.32 1 73.69 79 LYS A CA 1
ATOM 636 C C . LYS A 1 79 ? -24.547 21.594 4.562 1 73.69 79 LYS A C 1
ATOM 638 O O . LYS A 1 79 ? -24.969 20.438 4.664 1 73.69 79 LYS A O 1
ATOM 643 N N . GLY A 1 80 ? -23.656 21.938 3.725 1 75.75 80 GLY A N 1
ATOM 644 C CA . GLY A 1 80 ? -22.875 20.953 3.004 1 75.75 80 GLY A CA 1
ATOM 645 C C . GLY A 1 80 ? -23.484 20.562 1.674 1 75.75 80 GLY A C 1
ATOM 646 O O . GLY A 1 80 ? -23.047 19.594 1.034 1 75.75 80 GLY A O 1
ATOM 647 N N . VAL A 1 81 ? -24.625 21.266 1.337 1 79.56 81 VAL A N 1
ATOM 648 C CA . VAL A 1 81 ? -25.25 20.969 0.056 1 79.56 81 VAL A CA 1
ATOM 649 C C . VAL A 1 81 ? -24.984 22.109 -0.929 1 79.56 81 VAL A C 1
ATOM 651 O O . VAL A 1 81 ? -25.312 23.266 -0.658 1 79.56 81 VAL A O 1
ATOM 654 N N . HIS A 1 82 ? -24.469 21.781 -2.008 1 81.56 82 HIS A N 1
ATOM 655 C CA . HIS A 1 82 ? -24.203 22.75 -3.059 1 81.56 82 HIS A CA 1
ATOM 656 C C . HIS A 1 82 ? -25.5 23.359 -3.592 1 81.56 82 HIS A C 1
ATOM 658 O O . HIS A 1 82 ? -26.469 22.641 -3.832 1 81.56 82 HIS A O 1
ATOM 664 N N . PRO A 1 83 ? -25.531 24.594 -3.807 1 76.94 83 PRO A N 1
ATOM 665 C CA . PRO A 1 83 ? -26.766 25.266 -4.258 1 76.94 83 PRO A CA 1
ATOM 666 C C . PRO A 1 83 ? -27.281 24.703 -5.578 1 76.94 83 PRO A C 1
ATOM 668 O O . PRO A 1 83 ? -28.5 24.641 -5.781 1 76.94 83 PRO A O 1
ATOM 671 N N . ARG A 1 84 ? -26.438 24.344 -6.391 1 79.94 84 ARG A N 1
ATOM 672 C CA . ARG A 1 84 ? -26.859 23.812 -7.684 1 79.94 84 ARG A CA 1
ATOM 673 C C . ARG A 1 84 ? -27.688 22.531 -7.512 1 79.94 84 ARG A C 1
ATOM 675 O O . ARG A 1 84 ? -28.562 22.25 -8.32 1 79.94 84 ARG A O 1
ATOM 682 N N . ALA A 1 85 ? -27.266 21.781 -6.559 1 81.75 85 ALA A N 1
ATOM 683 C CA . ALA A 1 85 ? -27.984 20.547 -6.312 1 81.75 85 ALA A CA 1
ATOM 684 C C . ALA A 1 85 ? -29.438 20.828 -5.906 1 81.75 85 ALA A C 1
ATOM 686 O O . ALA A 1 85 ? -30.344 20.094 -6.285 1 81.75 85 ALA A O 1
ATOM 687 N N . PHE A 1 86 ? -29.641 21.906 -5.336 1 78.06 86 PHE A N 1
ATOM 688 C CA . PHE A 1 86 ? -30.984 22.328 -4.949 1 78.06 86 PHE A CA 1
ATOM 689 C C . PHE A 1 86 ? -31.781 22.75 -6.172 1 78.06 86 PHE A C 1
ATOM 691 O O . PHE A 1 86 ? -32.969 22.406 -6.293 1 78.06 86 PHE A O 1
ATOM 698 N N . LYS A 1 87 ? -31.141 23.422 -6.934 1 78.44 87 LYS A N 1
ATOM 699 C CA . LYS A 1 87 ? -31.781 23.875 -8.156 1 78.44 87 LYS A CA 1
ATOM 700 C C . LYS A 1 87 ? -32.219 22.703 -9.023 1 78.44 87 LYS A C 1
ATOM 702 O O . LYS A 1 87 ? -33.312 22.719 -9.602 1 78.44 87 LYS A O 1
ATOM 707 N N . MET A 1 88 ? -31.328 21.781 -9.094 1 80.88 88 MET A N 1
ATOM 708 C CA . MET A 1 88 ? -31.625 20.594 -9.883 1 80.88 88 MET A CA 1
ATOM 709 C C . MET A 1 88 ? -32.906 19.906 -9.383 1 80.88 88 MET A C 1
ATOM 711 O O . MET A 1 88 ? -33.719 19.438 -10.18 1 80.88 88 MET A O 1
ATOM 715 N N . LEU A 1 89 ? -33 19.844 -8.148 1 78.25 89 LEU A N 1
ATOM 716 C CA . LEU A 1 89 ? -34.156 19.188 -7.562 1 78.25 89 LEU A CA 1
ATOM 717 C C . LEU A 1 89 ? -35.438 19.953 -7.895 1 78.25 89 LEU A C 1
ATOM 719 O O . LEU A 1 89 ? -36.5 19.328 -8.141 1 78.25 89 LEU A O 1
ATOM 723 N N . ASN A 1 90 ? -35.312 21.219 -7.898 1 74 90 ASN A N 1
ATOM 724 C CA . ASN A 1 90 ? -36.469 22.047 -8.211 1 74 90 ASN A CA 1
ATOM 725 C C . ASN A 1 90 ? -36.875 21.922 -9.672 1 74 90 ASN A C 1
ATOM 727 O O . ASN A 1 90 ? -38.062 22.062 -10.008 1 74 90 ASN A O 1
ATOM 731 N N . GLU A 1 91 ? -35.781 21.672 -10.461 1 76.19 91 GLU A N 1
ATOM 732 C CA . GLU A 1 91 ? -36.031 21.516 -11.891 1 76.19 91 GLU A CA 1
ATOM 733 C C . GLU A 1 91 ? -36.594 20.125 -12.211 1 76.19 91 GLU A C 1
ATOM 735 O O . GLU A 1 91 ? -37.312 19.953 -13.188 1 76.19 91 GLU A O 1
ATOM 740 N N . LEU A 1 92 ? -35.969 19.156 -11.539 1 71.06 92 LEU A N 1
ATOM 741 C CA . LEU A 1 92 ? -36.5 17.812 -11.758 1 71.06 92 LEU A CA 1
ATOM 742 C C . LEU A 1 92 ? -38 17.766 -11.453 1 71.06 92 LEU A C 1
ATOM 744 O O . LEU A 1 92 ? -38.438 18.344 -10.469 1 71.06 92 LEU A O 1
ATOM 748 N N . ALA A 1 93 ? -38.812 17.922 -12.609 1 56.78 93 ALA A N 1
ATOM 749 C CA . ALA A 1 93 ? -40.281 17.906 -12.562 1 56.78 93 ALA A CA 1
ATOM 750 C C . ALA A 1 93 ? -40.781 17 -11.445 1 56.78 93 ALA A C 1
ATOM 752 O O . ALA A 1 93 ? -40.125 16.016 -11.086 1 56.78 93 ALA A O 1
ATOM 753 N N . HIS A 1 94 ? -41.844 17.531 -10.594 1 58.34 94 HIS A N 1
ATOM 754 C CA . HIS A 1 94 ? -42.594 16.844 -9.523 1 58.34 94 HIS A CA 1
ATOM 755 C C . HIS A 1 94 ? -42.906 15.414 -9.922 1 58.34 94 HIS A C 1
ATOM 757 O O . HIS A 1 94 ? -43.375 14.625 -9.086 1 58.34 94 HIS A O 1
ATOM 763 N N . ASP A 1 95 ? -42.469 15.133 -11.219 1 63.47 95 ASP A N 1
ATOM 764 C CA . ASP A 1 95 ? -43 13.844 -11.625 1 63.47 95 ASP A CA 1
ATOM 765 C C . ASP A 1 95 ? -41.875 12.844 -11.93 1 63.47 95 ASP A C 1
ATOM 767 O O . ASP A 1 95 ? -42.156 11.758 -12.461 1 63.47 95 ASP A O 1
ATOM 771 N N . HIS A 1 96 ? -40.594 13.18 -11.539 1 79.5 96 HIS A N 1
ATOM 772 C CA . HIS A 1 96 ? -39.531 12.219 -11.859 1 79.5 96 HIS A CA 1
ATOM 773 C C . HIS A 1 96 ? -38.875 11.68 -10.594 1 79.5 96 HIS A C 1
ATOM 775 O O . HIS A 1 96 ? -38.344 12.445 -9.789 1 79.5 96 HIS A O 1
ATOM 781 N N . ASN A 1 97 ? -39.062 10.344 -10.477 1 85.81 97 ASN A N 1
ATOM 782 C CA . ASN A 1 97 ? -38.375 9.656 -9.375 1 85.81 97 ASN A CA 1
ATOM 783 C C . ASN A 1 97 ? -36.906 9.383 -9.695 1 85.81 97 ASN A C 1
ATOM 785 O O . ASN A 1 97 ? -36.594 9.055 -10.836 1 85.81 97 ASN A O 1
ATOM 789 N N . LEU A 1 98 ? -36.031 9.695 -8.766 1 87.12 98 LEU A N 1
ATOM 790 C CA . LEU A 1 98 ? -34.625 9.414 -8.922 1 87.12 98 LEU A CA 1
ATOM 791 C C . LEU A 1 98 ? -34.312 7.945 -8.625 1 87.12 98 LEU A C 1
ATOM 793 O O . LEU A 1 98 ? -34.688 7.434 -7.57 1 87.12 98 LEU A O 1
ATOM 797 N N . SER A 1 99 ? -33.719 7.363 -9.641 1 85.25 99 SER A N 1
ATOM 798 C CA . SER A 1 99 ? -33.156 6.043 -9.383 1 85.25 99 SER A CA 1
ATOM 799 C C . SER A 1 99 ? -31.969 6.125 -8.438 1 85.25 99 SER A C 1
ATOM 801 O O . SER A 1 99 ? -31.5 7.219 -8.125 1 85.25 99 SER A O 1
ATOM 803 N N . ARG A 1 100 ? -31.562 5.016 -7.957 1 84.44 100 ARG A N 1
ATOM 804 C CA . ARG A 1 100 ? -30.375 4.949 -7.105 1 84.44 100 ARG A CA 1
ATOM 805 C C . ARG A 1 100 ? -29.188 5.586 -7.797 1 84.44 100 ARG A C 1
ATOM 807 O O . ARG A 1 100 ? -28.406 6.312 -7.164 1 84.44 100 ARG A O 1
ATOM 814 N N . LYS A 1 101 ? -29.047 5.309 -9.055 1 81 101 LYS A N 1
ATOM 815 C CA . LYS A 1 101 ? -27.938 5.855 -9.836 1 81 101 LYS A CA 1
ATOM 816 C C . LYS A 1 101 ? -28.031 7.375 -9.938 1 81 101 LYS A C 1
ATOM 818 O O . LYS A 1 101 ? -27.047 8.078 -9.781 1 81 101 LYS A O 1
ATOM 823 N N . GLU A 1 102 ? -29.203 7.82 -10.164 1 83.25 102 GLU A N 1
ATOM 824 C CA . GLU A 1 102 ? -29.422 9.258 -10.273 1 83.25 102 GLU A CA 1
ATOM 825 C C . GLU A 1 102 ? -29.234 9.953 -8.93 1 83.25 102 GLU A C 1
ATOM 827 O O . GLU A 1 102 ? -28.719 11.07 -8.875 1 83.25 102 GLU A O 1
ATOM 832 N N . PHE A 1 103 ? -29.688 9.281 -7.898 1 87.38 103 PHE A N 1
ATOM 833 C CA . PHE A 1 103 ? -29.484 9.828 -6.562 1 87.38 103 PHE A CA 1
ATOM 834 C C . PHE A 1 103 ? -28 9.977 -6.258 1 87.38 103 PHE A C 1
ATOM 836 O O . PHE A 1 103 ? -27.562 11 -5.727 1 87.38 103 PHE A O 1
ATOM 843 N N . LYS A 1 104 ? -27.188 8.977 -6.637 1 85.81 104 LYS A N 1
ATOM 844 C CA . LYS A 1 104 ? -25.75 9.039 -6.414 1 85.81 104 LYS A CA 1
ATOM 845 C C . LYS A 1 104 ? -25.125 10.188 -7.199 1 85.81 104 LYS A C 1
ATOM 847 O O . LYS A 1 104 ? -24.219 10.867 -6.703 1 85.81 104 LYS A O 1
ATOM 852 N N . SER A 1 105 ? -25.594 10.336 -8.398 1 84.81 105 SER A N 1
ATOM 853 C CA . SER A 1 105 ? -25.141 11.469 -9.195 1 84.81 105 SER A CA 1
ATOM 854 C C . SER A 1 105 ? -25.469 12.797 -8.523 1 84.81 105 SER A C 1
ATOM 856 O O . SER A 1 105 ? -24.672 13.727 -8.539 1 84.81 105 SER A O 1
ATOM 858 N N . TRP A 1 106 ? -26.609 12.859 -8.008 1 85.69 106 TRP A N 1
ATOM 859 C CA . TRP A 1 106 ? -27.031 14.07 -7.305 1 85.69 106 TRP A CA 1
ATOM 860 C C . TRP A 1 106 ? -26.172 14.32 -6.074 1 85.69 106 TRP A C 1
ATOM 862 O O . TRP A 1 106 ? -25.812 15.461 -5.773 1 85.69 106 TRP A O 1
ATOM 872 N N . LEU A 1 107 ? -25.875 13.242 -5.328 1 86.44 107 LEU A N 1
ATOM 873 C CA . LEU A 1 107 ? -25.047 13.367 -4.133 1 86.44 107 LEU A CA 1
ATOM 874 C C . LEU A 1 107 ? -23.703 14 -4.465 1 86.44 107 LEU A C 1
ATOM 876 O O . LEU A 1 107 ? -23.188 14.82 -3.701 1 86.44 107 LEU A O 1
ATOM 880 N N . VAL A 1 108 ? -23.156 13.57 -5.582 1 83.62 108 VAL A N 1
ATOM 881 C CA . VAL A 1 108 ? -21.875 14.109 -6.008 1 83.62 108 VAL A CA 1
ATOM 882 C C . VAL A 1 108 ? -22.016 15.602 -6.309 1 83.62 108 VAL A C 1
ATOM 884 O O . VAL A 1 108 ? -21.188 16.406 -5.875 1 83.62 108 VAL A O 1
ATOM 887 N N . LEU A 1 109 ? -23.016 15.906 -6.996 1 81.56 109 LEU A N 1
ATOM 888 C CA . LEU A 1 109 ? -23.281 17.312 -7.293 1 81.56 109 LEU A CA 1
ATOM 889 C C . LEU A 1 109 ? -23.469 18.109 -6.008 1 81.56 109 LEU A C 1
ATOM 891 O O . LEU A 1 109 ? -22.969 19.234 -5.895 1 81.56 109 LEU A O 1
ATOM 895 N N . ALA A 1 110 ? -24.094 17.516 -5.059 1 82.88 110 ALA A N 1
ATOM 896 C CA . ALA A 1 110 ? -24.484 18.188 -3.828 1 82.88 110 ALA A CA 1
ATOM 897 C C . ALA A 1 110 ? -23.266 18.422 -2.926 1 82.88 110 ALA A C 1
ATOM 899 O O . ALA A 1 110 ? -23.234 19.375 -2.16 1 82.88 110 ALA A O 1
ATOM 900 N N . THR A 1 111 ? -22.281 17.547 -3.082 1 80.88 111 THR A N 1
ATOM 901 C CA . THR A 1 111 ? -21.219 17.594 -2.084 1 80.88 111 THR A CA 1
ATOM 902 C C . THR A 1 111 ? -19.891 18 -2.719 1 80.88 111 THR A C 1
ATOM 904 O O . THR A 1 111 ? -18.859 17.969 -2.062 1 80.88 111 THR A O 1
ATOM 907 N N . ASN A 1 112 ? -19.922 18.234 -3.938 1 77.88 112 ASN A N 1
ATOM 908 C CA . ASN A 1 112 ? -18.703 18.641 -4.633 1 77.88 112 ASN A CA 1
ATOM 909 C C . ASN A 1 112 ? -18.5 20.141 -4.566 1 77.88 112 ASN A C 1
ATOM 911 O O . ASN A 1 112 ? -18.719 20.859 -5.547 1 77.88 112 ASN A O 1
ATOM 915 N N . PHE A 1 113 ? -18 20.656 -3.443 1 65.5 113 PHE A N 1
ATOM 916 C CA . PHE A 1 113 ? -17.75 22.078 -3.258 1 65.5 113 PHE A CA 1
ATOM 917 C C . PHE A 1 113 ? -16.438 22.5 -3.904 1 65.5 113 PHE A C 1
ATOM 919 O O . PHE A 1 113 ? -16.141 23.688 -3.998 1 65.5 113 PHE A O 1
ATOM 926 N N . GLN A 1 114 ? -15.758 21.469 -4.301 1 65 114 GLN A N 1
ATOM 927 C CA . GLN A 1 114 ? -14.453 21.734 -4.895 1 65 114 GLN A CA 1
ATOM 928 C C . GLN A 1 114 ? -14.422 21.328 -6.367 1 65 114 GLN A C 1
ATOM 930 O O . GLN A 1 114 ? -13.383 20.938 -6.891 1 65 114 GLN A O 1
ATOM 935 N N . GLN A 1 115 ? -15.547 21.406 -6.965 1 61.28 115 GLN A N 1
ATOM 936 C CA . GLN A 1 115 ? -15.672 20.938 -8.344 1 61.28 115 GLN A CA 1
ATOM 937 C C . GLN A 1 115 ? -14.672 21.641 -9.258 1 61.28 115 GLN A C 1
ATOM 939 O O . GLN A 1 115 ? -14.039 21.016 -10.102 1 61.28 115 GLN A O 1
ATOM 944 N N . GLU A 1 116 ? -14.641 22.859 -9.016 1 61.12 116 GLU A N 1
ATOM 945 C CA . GLU A 1 116 ? -13.727 23.625 -9.852 1 61.12 116 GLU A CA 1
ATOM 946 C C . GLU A 1 116 ? -12.281 23.219 -9.617 1 61.12 116 GLU A C 1
ATOM 948 O O . GLU A 1 116 ? -11.516 23.062 -10.57 1 61.12 116 GLU A O 1
ATOM 953 N N . GLN A 1 117 ? -11.992 22.969 -8.406 1 69.06 117 GLN A N 1
ATOM 954 C CA . GLN A 1 117 ? -10.641 22.531 -8.07 1 69.06 117 GLN A CA 1
ATOM 955 C C . GLN A 1 117 ? -10.344 21.156 -8.648 1 69.06 117 GLN A C 1
ATOM 957 O O . GLN A 1 117 ? -9.234 20.906 -9.141 1 69.06 117 GLN A O 1
ATOM 962 N N . GLU A 1 118 ? -11.32 20.375 -8.617 1 72.19 118 GLU A N 1
ATOM 963 C CA . GLU A 1 118 ? -11.164 19.031 -9.164 1 72.19 118 GLU A CA 1
ATOM 964 C C . GLU A 1 118 ? -11 19.062 -10.68 1 72.19 118 GLU A C 1
ATOM 966 O O . GLU A 1 118 ? -10.188 18.328 -11.234 1 72.19 118 GLU A O 1
ATOM 971 N N . SER A 1 119 ? -11.766 19.906 -11.234 1 70.75 119 SER A N 1
ATOM 972 C CA . SER A 1 119 ? -11.672 20.062 -12.688 1 70.75 119 SER A CA 1
ATOM 973 C C . SER A 1 119 ? -10.312 20.609 -13.094 1 70.75 119 SER A C 1
ATOM 975 O O . SER A 1 119 ? -9.727 20.156 -14.078 1 70.75 119 SER A O 1
ATOM 977 N N . GLN A 1 120 ? -9.906 21.531 -12.281 1 73.06 120 GLN A N 1
ATOM 978 C CA . GLN A 1 120 ? -8.602 22.109 -12.562 1 73.06 120 GLN A CA 1
ATOM 979 C C . GLN A 1 120 ? -7.488 21.094 -12.375 1 73.06 120 GLN A C 1
ATOM 981 O O . GLN A 1 120 ? -6.52 21.062 -13.141 1 73.06 120 GLN A O 1
ATOM 986 N N . TYR A 1 121 ? -7.68 20.328 -11.406 1 76.38 121 TYR A N 1
ATOM 987 C CA . TYR A 1 121 ? -6.691 19.281 -11.164 1 76.38 121 TYR A CA 1
ATOM 988 C C . TYR A 1 121 ? -6.648 18.297 -12.328 1 76.38 121 TYR A C 1
ATOM 990 O O . TYR A 1 121 ? -5.566 17.922 -12.781 1 76.38 121 TYR A O 1
ATOM 998 N N . ALA A 1 122 ? -7.793 17.906 -12.812 1 77.75 122 ALA A N 1
ATOM 999 C CA . ALA A 1 122 ? -7.875 16.984 -13.93 1 77.75 122 ALA A CA 1
ATOM 1000 C C . ALA A 1 122 ? -7.238 17.578 -15.188 1 77.75 122 ALA A C 1
ATOM 1002 O O . ALA A 1 122 ? -6.543 16.875 -15.93 1 77.75 122 ALA A O 1
ATOM 1003 N N . LEU A 1 123 ? -7.465 18.781 -15.375 1 75.31 123 LEU A N 1
ATOM 1004 C CA . LEU A 1 123 ? -6.895 19.469 -16.531 1 75.31 123 LEU A CA 1
ATOM 1005 C C . LEU A 1 123 ? -5.375 19.578 -16.406 1 75.31 123 LEU A C 1
ATOM 1007 O O . LEU A 1 123 ? -4.652 19.391 -17.391 1 75.31 123 LEU A O 1
ATOM 1011 N N . SER A 1 124 ? -4.973 19.859 -15.211 1 78.5 124 SER A N 1
ATOM 1012 C CA . SER A 1 124 ? -3.535 19.938 -14.961 1 78.5 124 SER A CA 1
ATOM 1013 C C . SER A 1 124 ? -2.863 18.578 -15.18 1 78.5 124 SER A C 1
ATOM 1015 O O . SER A 1 124 ? -1.754 18.516 -15.711 1 78.5 124 SER A O 1
ATOM 1017 N N . TYR A 1 125 ? -3.547 17.594 -14.797 1 81.75 125 TYR A N 1
ATOM 1018 C CA . TYR A 1 125 ? -3.033 16.25 -15.008 1 81.75 125 TYR A CA 1
ATOM 1019 C C . TYR A 1 125 ? -2.916 15.938 -16.5 1 81.75 125 TYR A C 1
ATOM 1021 O O . TYR A 1 125 ? -1.909 15.383 -16.938 1 81.75 125 TYR A O 1
ATOM 1029 N N . GLU A 1 126 ? -3.818 16.328 -17.203 1 79.75 126 GLU A N 1
ATOM 1030 C CA . GLU A 1 126 ? -3.832 16.062 -18.641 1 79.75 126 GLU A CA 1
ATOM 1031 C C . GLU A 1 126 ? -2.695 16.797 -19.359 1 79.75 126 GLU A C 1
ATOM 1033 O O . GLU A 1 126 ? -2.127 16.281 -20.312 1 79.75 126 GLU A O 1
ATOM 1038 N N . ARG A 1 127 ? -2.379 17.906 -18.797 1 78.31 127 ARG A N 1
ATOM 1039 C CA . ARG A 1 127 ? -1.383 18.75 -19.453 1 78.31 127 ARG A CA 1
ATOM 1040 C C . ARG A 1 127 ? 0.011 18.469 -18.906 1 78.31 127 ARG A C 1
ATOM 1042 O O . ARG A 1 127 ? 1.007 18.953 -19.453 1 78.31 127 ARG A O 1
ATOM 1049 N N . HIS A 1 128 ? 0.054 17.75 -17.859 1 81.44 128 HIS A N 1
ATOM 1050 C CA . HIS A 1 128 ? 1.328 17.531 -17.172 1 81.44 128 HIS A CA 1
ATOM 1051 C C . HIS A 1 128 ? 2.328 16.844 -18.109 1 81.44 128 HIS A C 1
ATOM 1053 O O . HIS A 1 128 ? 2.008 15.828 -18.734 1 81.44 128 HIS A O 1
ATOM 1059 N N . PRO A 1 129 ? 3.496 17.375 -18.188 1 75.88 129 PRO A N 1
ATOM 1060 C CA . PRO A 1 129 ? 4.473 16.844 -19.141 1 75.88 129 PRO A CA 1
ATOM 1061 C C . PRO A 1 129 ? 4.883 15.406 -18.844 1 75.88 129 PRO A C 1
ATOM 1063 O O . PRO A 1 129 ? 5.305 14.68 -19.734 1 75.88 129 PRO A O 1
ATOM 1066 N N . HIS A 1 130 ? 4.711 14.984 -17.609 1 80.19 130 HIS A N 1
ATOM 1067 C CA . HIS A 1 130 ? 5.16 13.656 -17.219 1 80.19 130 HIS A CA 1
ATOM 1068 C C . HIS A 1 130 ? 4.039 12.633 -17.375 1 80.19 130 HIS A C 1
ATOM 1070 O O . HIS A 1 130 ? 4.258 11.43 -17.188 1 80.19 130 HIS A O 1
ATOM 1076 N N . THR A 1 131 ? 2.867 13.062 -17.656 1 81.81 131 THR A N 1
ATOM 1077 C CA . THR A 1 131 ? 1.761 12.125 -17.844 1 81.81 131 THR A CA 1
ATOM 1078 C C . THR A 1 131 ? 1.921 11.344 -19.141 1 81.81 131 THR A C 1
ATOM 1080 O O . THR A 1 131 ? 1.64 10.141 -19.188 1 81.81 131 THR A O 1
ATOM 1083 N N . GLY A 1 132 ? 2.512 11.938 -20.188 1 80.62 132 GLY A N 1
ATOM 1084 C CA . GLY A 1 132 ? 2.623 11.289 -21.484 1 80.62 132 GLY A CA 1
ATOM 1085 C C . GLY A 1 132 ? 1.341 11.344 -22.297 1 80.62 132 GLY A C 1
ATOM 1086 O O . GLY A 1 132 ? 0.31 11.805 -21.797 1 80.62 132 GLY A O 1
ATOM 1087 N N . GLN A 1 133 ? 1.454 10.844 -23.516 1 83.81 133 GLN A N 1
ATOM 1088 C CA . GLN A 1 133 ? 0.298 10.844 -24.406 1 83.81 133 GLN A CA 1
ATOM 1089 C C . GLN A 1 133 ? -0.714 9.781 -24 1 83.81 133 GLN A C 1
ATOM 1091 O O . GLN A 1 133 ? -0.335 8.68 -23.594 1 83.81 133 GLN A O 1
ATOM 1096 N N . ARG A 1 134 ? -1.937 10.242 -24.047 1 86.31 134 ARG A N 1
ATOM 1097 C CA . ARG A 1 134 ? -3.045 9.328 -23.797 1 86.31 134 ARG A CA 1
ATOM 1098 C C . ARG A 1 134 ? -3.848 9.062 -25.062 1 86.31 134 ARG A C 1
ATOM 1100 O O . ARG A 1 134 ? -3.699 9.781 -26.047 1 86.31 134 ARG A O 1
ATOM 1107 N N . LYS A 1 135 ? -4.613 7.949 -24.953 1 78.25 135 LYS A N 1
ATOM 1108 C CA . LYS A 1 135 ? -5.523 7.734 -26.062 1 78.25 135 LYS A CA 1
ATOM 1109 C C . LYS A 1 135 ? -6.457 8.93 -26.25 1 78.25 135 LYS A C 1
ATOM 1111 O O . LYS A 1 135 ? -7.043 9.422 -25.297 1 78.25 135 LYS A O 1
ATOM 1116 N N . PRO A 1 136 ? -6.48 9.508 -27.5 1 67.88 136 PRO A N 1
ATOM 1117 C CA . PRO A 1 136 ? -7.438 10.586 -27.734 1 67.88 136 PRO A CA 1
ATOM 1118 C C . PRO A 1 136 ? -8.883 10.172 -27.469 1 67.88 136 PRO A C 1
ATOM 1120 O O . PRO A 1 136 ? -9.297 9.086 -27.875 1 67.88 136 PRO A O 1
ATOM 1123 N N . GLN A 1 137 ? -9.453 10.75 -26.438 1 62.5 137 GLN A N 1
ATOM 1124 C CA . GLN A 1 137 ? -10.836 10.391 -26.125 1 62.5 137 GLN A CA 1
ATOM 1125 C C . GLN A 1 137 ? -11.805 11.094 -27.078 1 62.5 137 GLN A C 1
ATOM 1127 O O . GLN A 1 137 ? -11.656 12.289 -27.359 1 62.5 137 GLN A O 1
ATOM 1132 N N . LEU A 1 138 ? -12.469 10.57 -27.938 1 51.66 138 LEU A N 1
ATOM 1133 C CA . LEU A 1 138 ? -13.523 11.133 -28.781 1 51.66 138 LEU A CA 1
ATOM 1134 C C . LEU A 1 138 ? -14.68 11.633 -27.922 1 51.66 138 LEU A C 1
ATOM 1136 O O . LEU A 1 138 ? -15.039 11.008 -26.922 1 51.66 138 LEU A O 1
ATOM 1140 N N . ASP A 1 139 ? -14.922 12.984 -27.766 1 48.66 139 ASP A N 1
ATOM 1141 C CA . ASP A 1 139 ? -15.922 13.766 -27.047 1 48.66 139 ASP A CA 1
ATOM 1142 C C . ASP A 1 139 ? -17.156 12.922 -26.734 1 48.66 139 ASP A C 1
ATOM 1144 O O . ASP A 1 139 ? -17.75 13.062 -25.672 1 48.66 139 ASP A O 1
ATOM 1148 N N . GLU A 1 140 ? -17.891 12.602 -27.906 1 44.88 140 GLU A N 1
ATOM 1149 C CA . GLU A 1 140 ? -19.297 12.234 -27.797 1 44.88 140 GLU A CA 1
ATOM 1150 C C . GLU A 1 140 ? -19.5 11.195 -26.703 1 44.88 140 GLU A C 1
ATOM 1152 O O . GLU A 1 140 ? -20.484 11.266 -25.953 1 44.88 140 GLU A O 1
ATOM 1157 N N . ASP A 1 141 ? -19.266 9.828 -27 1 45.84 141 ASP A N 1
ATOM 1158 C CA . ASP A 1 141 ? -19.953 8.547 -26.875 1 45.84 141 ASP A CA 1
ATOM 1159 C C . ASP A 1 141 ? -19.562 7.844 -25.578 1 45.84 141 ASP A C 1
ATOM 1161 O O . ASP A 1 141 ? -20.141 6.812 -25.234 1 45.84 141 ASP A O 1
ATOM 1165 N N . ASN A 1 142 ? -18.438 7.953 -24.812 1 56.97 142 ASN A N 1
ATOM 1166 C CA . ASN A 1 142 ? -18.141 6.695 -24.141 1 56.97 142 ASN A CA 1
ATOM 1167 C C . ASN A 1 142 ? -18.578 6.73 -22.672 1 56.97 142 ASN A C 1
ATOM 1169 O O . ASN A 1 142 ? -18.062 7.531 -21.891 1 56.97 142 ASN A O 1
ATOM 1173 N N . PHE A 1 143 ? -19.875 6.363 -22.547 1 77.06 143 PHE A N 1
ATOM 1174 C CA . PHE A 1 143 ? -20.469 6.051 -21.25 1 77.06 143 PHE A CA 1
ATOM 1175 C C . PHE A 1 143 ? -19.562 5.129 -20.438 1 77.06 143 PHE A C 1
ATOM 1177 O O . PHE A 1 143 ? -19.172 4.066 -20.922 1 77.06 143 PHE A O 1
ATOM 1184 N N . HIS A 1 144 ? -18.875 5.824 -19.562 1 90.19 144 HIS A N 1
ATOM 1185 C CA . HIS A 1 144 ? -18.109 5.016 -18.625 1 90.19 144 HIS A CA 1
ATOM 1186 C C . HIS A 1 144 ? -18.938 4.66 -17.391 1 90.19 144 HIS A C 1
ATOM 1188 O O . HIS A 1 144 ? -19.562 5.535 -16.797 1 90.19 144 HIS A O 1
ATOM 1194 N N . THR A 1 145 ? -19.016 3.371 -17.172 1 92.5 145 THR A N 1
ATOM 1195 C CA . THR A 1 145 ? -19.703 2.961 -15.961 1 92.5 145 THR A CA 1
ATOM 1196 C C . THR A 1 145 ? -18.859 3.291 -14.727 1 92.5 145 THR A C 1
ATOM 1198 O O . THR A 1 145 ? -19.406 3.57 -13.656 1 92.5 145 THR A O 1
ATOM 1201 N N . TRP A 1 146 ? -17.547 3.176 -14.812 1 94.19 146 TRP A N 1
ATOM 1202 C CA . TRP A 1 146 ? -16.625 3.67 -13.812 1 94.19 146 TRP A CA 1
ATOM 1203 C C . TRP A 1 146 ? -16.234 5.117 -14.086 1 94.19 146 TRP A C 1
ATOM 1205 O O . TRP A 1 146 ? -15.391 5.387 -14.953 1 94.19 146 TRP A O 1
ATOM 1215 N N . ASN A 1 147 ? -16.844 6.02 -13.375 1 90.88 147 ASN A N 1
ATOM 1216 C CA . ASN A 1 147 ? -16.719 7.449 -13.625 1 90.88 147 ASN A CA 1
ATOM 1217 C C . ASN A 1 147 ? -16.75 8.25 -12.32 1 90.88 147 ASN A C 1
ATOM 1219 O O . ASN A 1 147 ? -16.656 7.676 -11.234 1 90.88 147 ASN A O 1
ATOM 1223 N N . GLU A 1 148 ? -16.859 9.508 -12.375 1 84.62 148 GLU A N 1
ATOM 1224 C CA . GLU A 1 148 ? -16.766 10.414 -11.234 1 84.62 148 GLU A CA 1
ATOM 1225 C C . GLU A 1 148 ? -17.875 10.133 -10.227 1 84.62 148 GLU A C 1
ATOM 1227 O O . GLU A 1 148 ? -17.688 10.32 -9.023 1 84.62 148 GLU A O 1
ATOM 1232 N N . HIS A 1 149 ? -19 9.602 -10.703 1 83.19 149 HIS A N 1
ATOM 1233 C CA . HIS A 1 149 ? -20.172 9.422 -9.852 1 83.19 149 HIS A CA 1
ATOM 1234 C C . HIS A 1 149 ? -20.156 8.047 -9.195 1 83.19 149 HIS A C 1
ATOM 1236 O O . HIS A 1 149 ? -20.719 7.871 -8.109 1 83.19 149 HIS A O 1
ATOM 1242 N N . THR A 1 150 ? -19.547 7.098 -9.906 1 88.06 150 THR A N 1
ATOM 1243 C CA . THR A 1 150 ? -19.641 5.723 -9.43 1 88.06 150 THR A CA 1
ATOM 1244 C C . THR A 1 150 ? -18.344 5.293 -8.75 1 88.06 150 THR A C 1
ATOM 1246 O O . THR A 1 150 ? -18.297 4.273 -8.062 1 88.06 150 THR A O 1
ATOM 1249 N N . MET A 1 151 ? -17.297 6.078 -8.852 1 92.31 151 MET A N 1
ATOM 1250 C CA . MET A 1 151 ? -16.016 5.766 -8.211 1 92.31 151 MET A CA 1
ATOM 1251 C C . MET A 1 151 ? -16.109 5.996 -6.703 1 92.31 151 MET A C 1
ATOM 1253 O O . MET A 1 151 ? -17.109 6.52 -6.207 1 92.31 151 MET A O 1
ATOM 1257 N N . SER A 1 152 ? -15.117 5.562 -5.98 1 92.19 152 SER A N 1
ATOM 1258 C CA . SER A 1 152 ? -15.008 5.832 -4.551 1 92.19 152 SER A CA 1
ATOM 1259 C C . SER A 1 152 ? -15.016 7.332 -4.27 1 92.19 152 SER A C 1
ATOM 1261 O O . SER A 1 152 ? -14.102 8.055 -4.691 1 92.19 152 SER A O 1
ATOM 1263 N N . GLN A 1 153 ? -15.992 7.781 -3.51 1 89.19 153 GLN A N 1
ATOM 1264 C CA . GLN A 1 153 ? -16.094 9.203 -3.191 1 89.19 153 GLN A CA 1
ATOM 1265 C C . GLN A 1 153 ? -15.117 9.602 -2.094 1 89.19 153 GLN A C 1
ATOM 1267 O O . GLN A 1 153 ? -14.766 10.773 -1.967 1 89.19 153 GLN A O 1
ATOM 1272 N N . ALA A 1 154 ? -14.711 8.57 -1.33 1 89.06 154 ALA A N 1
ATOM 1273 C CA . ALA A 1 154 ? -13.633 8.828 -0.378 1 89.06 154 ALA A CA 1
ATOM 1274 C C . ALA A 1 154 ? -12.352 9.258 -1.098 1 89.06 154 ALA A C 1
ATOM 1276 O O . ALA A 1 154 ? -11.656 10.172 -0.653 1 89.06 154 ALA A O 1
ATOM 1277 N N . VAL A 1 155 ? -12.055 8.609 -2.225 1 90.94 155 VAL A N 1
ATOM 1278 C CA . VAL A 1 155 ? -10.883 8.938 -3.025 1 90.94 155 VAL A CA 1
ATOM 1279 C C . VAL A 1 155 ? -11.047 10.32 -3.648 1 90.94 155 VAL A C 1
ATOM 1281 O O . VAL A 1 155 ? -10.094 11.102 -3.695 1 90.94 155 VAL A O 1
ATOM 1284 N N . ARG A 1 156 ? -12.211 10.547 -4.105 1 86.38 156 ARG A N 1
ATOM 1285 C CA . ARG A 1 156 ? -12.469 11.859 -4.691 1 86.38 156 ARG A CA 1
ATOM 1286 C C . ARG A 1 156 ? -12.234 12.969 -3.676 1 86.38 156 ARG A C 1
ATOM 1288 O O . ARG A 1 156 ? -11.672 14.016 -4.012 1 86.38 156 ARG A O 1
ATOM 1295 N N . LYS A 1 157 ? -12.562 12.727 -2.428 1 84.94 157 LYS A N 1
ATOM 1296 C CA . LYS A 1 157 ? -12.453 13.719 -1.362 1 84.94 157 LYS A CA 1
ATOM 1297 C C . LYS A 1 157 ? -11.016 13.852 -0.876 1 84.94 157 LYS A C 1
ATOM 1299 O O . LYS A 1 157 ? -10.633 14.891 -0.341 1 84.94 157 LYS A O 1
ATOM 1304 N N . MET A 1 158 ? -10.281 12.844 -1.032 1 87.62 158 MET A N 1
ATOM 1305 C CA . MET A 1 158 ? -8.891 12.836 -0.6 1 87.62 158 MET A CA 1
ATOM 1306 C C . MET A 1 158 ? -8.117 13.977 -1.252 1 87.62 158 MET A C 1
ATOM 1308 O O . MET A 1 158 ? -8.312 14.273 -2.432 1 87.62 158 MET A O 1
ATOM 1312 N N . GLN A 1 159 ? -7.332 14.641 -0.454 1 81 159 GLN A N 1
ATOM 1313 C CA . GLN A 1 159 ? -6.457 15.703 -0.946 1 81 159 GLN A CA 1
ATOM 1314 C C . GLN A 1 159 ? -4.992 15.398 -0.629 1 81 159 GLN A C 1
ATOM 1316 O O . GLN A 1 159 ? -4.695 14.711 0.351 1 81 159 GLN A O 1
ATOM 1321 N N . TYR A 1 160 ? -4.191 15.883 -1.567 1 76.88 160 TYR A N 1
ATOM 1322 C CA . TYR A 1 160 ? -2.754 15.75 -1.362 1 76.88 160 TYR A CA 1
ATOM 1323 C C . TYR A 1 160 ? -2.008 16.938 -1.952 1 76.88 160 TYR A C 1
ATOM 1325 O O . TYR A 1 160 ? -1.573 16.906 -3.105 1 76.88 160 TYR A O 1
ATOM 1333 N N . ALA A 1 161 ? -1.65 17.828 -1.158 1 71.5 161 ALA A N 1
ATOM 1334 C CA . ALA A 1 161 ? -1.208 19.156 -1.556 1 71.5 161 ALA A CA 1
ATOM 1335 C C . ALA A 1 161 ? 0.232 19.125 -2.061 1 71.5 161 ALA A C 1
ATOM 1337 O O . ALA A 1 161 ? 0.613 19.938 -2.912 1 71.5 161 ALA A O 1
ATOM 1338 N N . VAL A 1 162 ? 1.012 18.25 -1.644 1 74.88 162 VAL A N 1
ATOM 1339 C CA . VAL A 1 162 ? 2.447 18.266 -1.904 1 74.88 162 VAL A CA 1
ATOM 1340 C C . VAL A 1 162 ? 2.705 18.031 -3.393 1 74.88 162 VAL A C 1
ATOM 1342 O O . VAL A 1 162 ? 3.748 18.438 -3.914 1 74.88 162 VAL A O 1
ATOM 1345 N N . ARG A 1 163 ? 1.809 17.516 -4.043 1 72.62 163 ARG A N 1
ATOM 1346 C CA . ARG A 1 163 ? 1.895 17.344 -5.492 1 72.62 163 ARG A CA 1
ATOM 1347 C C . ARG A 1 163 ? 0.664 17.906 -6.184 1 72.62 163 ARG A C 1
ATOM 1349 O O . ARG A 1 163 ? 0.173 17.328 -7.16 1 72.62 163 ARG A O 1
ATOM 1356 N N . GLY A 1 164 ? 0.332 19.047 -5.711 1 78.81 164 GLY A N 1
ATOM 1357 C CA . GLY A 1 164 ? -0.888 19.688 -6.184 1 78.81 164 GLY A CA 1
ATOM 1358 C C . GLY A 1 164 ? -0.65 20.672 -7.312 1 78.81 164 GLY A C 1
ATOM 1359 O O . GLY A 1 164 ? 0.265 20.484 -8.117 1 78.81 164 GLY A O 1
ATOM 1360 N N . GLN A 1 165 ? -1.433 21.625 -7.348 1 80.94 165 GLN A N 1
ATOM 1361 C CA . GLN A 1 165 ? -1.555 22.562 -8.461 1 80.94 165 GLN A CA 1
ATOM 1362 C C . GLN A 1 165 ? -0.247 23.312 -8.695 1 80.94 165 GLN A C 1
ATOM 1364 O O . GLN A 1 165 ? 0.175 23.5 -9.836 1 80.94 165 GLN A O 1
ATOM 1369 N N . VAL A 1 166 ? 0.424 23.75 -7.633 1 89.31 166 VAL A N 1
ATOM 1370 C CA . VAL A 1 166 ? 1.638 24.547 -7.762 1 89.31 166 VAL A CA 1
ATOM 1371 C C . VAL A 1 166 ? 2.752 23.703 -8.375 1 89.31 166 VAL A C 1
ATOM 1373 O O . VAL A 1 166 ? 3.482 24.172 -9.25 1 89.31 166 VAL A O 1
ATOM 1376 N N . VAL A 1 167 ? 2.832 22.5 -7.941 1 89.19 167 VAL A N 1
ATOM 1377 C CA . VAL A 1 167 ? 3.877 21.609 -8.43 1 89.19 167 VAL A CA 1
ATOM 1378 C C . VAL A 1 167 ? 3.6 21.234 -9.891 1 89.19 167 VAL A C 1
ATOM 1380 O O . VAL A 1 167 ? 4.523 21.172 -10.703 1 89.19 167 VAL A O 1
ATOM 1383 N N . MET A 1 168 ? 2.391 20.984 -10.219 1 87.31 168 MET A N 1
ATOM 1384 C CA . MET A 1 168 ? 2.025 20.672 -11.594 1 87.31 168 MET A CA 1
ATOM 1385 C C . MET A 1 168 ? 2.352 21.828 -12.531 1 87.31 168 MET A C 1
ATOM 1387 O O . MET A 1 168 ? 2.85 21.609 -13.633 1 87.31 168 MET A O 1
ATOM 1391 N N . ARG A 1 169 ? 2.041 23.016 -12.062 1 91 169 ARG A N 1
ATOM 1392 C CA . ARG A 1 169 ? 2.391 24.203 -12.844 1 91 169 ARG A CA 1
ATOM 1393 C C . ARG A 1 169 ? 3.902 24.344 -12.984 1 91 169 ARG A C 1
ATOM 1395 O O . ARG A 1 169 ? 4.398 24.703 -14.047 1 91 169 ARG A O 1
ATOM 1402 N N . ALA A 1 170 ? 4.598 24.078 -11.93 1 94.25 170 ALA A N 1
ATOM 1403 C CA . ALA A 1 170 ? 6.055 24.109 -11.977 1 94.25 170 ALA A CA 1
ATOM 1404 C C . ALA A 1 170 ? 6.598 23.156 -13.031 1 94.25 170 ALA A C 1
ATOM 1406 O O . ALA A 1 170 ? 7.516 23.5 -13.781 1 94.25 170 ALA A O 1
ATOM 1407 N N . ASP A 1 171 ? 6.059 21.984 -13.07 1 90.56 171 ASP A N 1
ATOM 1408 C CA . ASP A 1 171 ? 6.473 21 -14.055 1 90.56 171 ASP A CA 1
ATOM 1409 C C . ASP A 1 171 ? 6.211 21.484 -15.477 1 90.56 171 ASP A C 1
ATOM 1411 O O . ASP A 1 171 ? 7.016 21.25 -16.375 1 90.56 171 ASP A O 1
ATOM 1415 N N . GLU A 1 172 ? 5.109 22.125 -15.664 1 90.12 172 GLU A N 1
ATOM 1416 C CA . GLU A 1 172 ? 4.785 22.719 -16.969 1 90.12 172 GLU A CA 1
ATOM 1417 C C . GLU A 1 172 ? 5.801 23.781 -17.359 1 90.12 172 GLU A C 1
ATOM 1419 O O . GLU A 1 172 ? 6.281 23.797 -18.5 1 90.12 172 GLU A O 1
ATOM 1424 N N . LEU A 1 173 ? 6.059 24.625 -16.438 1 94.38 173 LEU A N 1
ATOM 1425 C CA . LEU A 1 173 ? 7.004 25.703 -16.688 1 94.38 173 LEU A CA 1
ATOM 1426 C C . LEU A 1 173 ? 8.391 25.156 -17 1 94.38 173 LEU A C 1
ATOM 1428 O O . LEU A 1 173 ? 9.086 25.656 -17.875 1 94.38 173 LEU A O 1
ATOM 1432 N N . LYS A 1 174 ? 8.773 24.188 -16.219 1 93.12 174 LYS A N 1
ATOM 1433 C CA . LYS A 1 174 ? 10.055 23.547 -16.484 1 93.12 174 LYS A CA 1
ATOM 1434 C C . LYS A 1 174 ? 10.117 22.969 -17.891 1 93.12 174 LYS A C 1
ATOM 1436 O O . LYS A 1 174 ? 11.125 23.109 -18.578 1 93.12 174 LYS A O 1
ATOM 1441 N N . ALA A 1 175 ? 9.102 22.328 -18.297 1 88.56 175 ALA A N 1
ATOM 1442 C CA . ALA A 1 175 ? 9.016 21.734 -19.625 1 88.56 175 ALA A CA 1
ATOM 1443 C C . ALA A 1 175 ? 9.094 22.812 -20.703 1 88.56 175 ALA A C 1
ATOM 1445 O O . ALA A 1 175 ? 9.562 22.547 -21.828 1 88.56 175 ALA A O 1
ATOM 1446 N N . GLU A 1 176 ? 8.641 23.969 -20.375 1 91.81 176 GLU A N 1
ATOM 1447 C CA . GLU A 1 176 ? 8.688 25.109 -21.297 1 91.81 176 GLU A CA 1
ATOM 1448 C C . GLU A 1 176 ? 10.078 25.734 -21.312 1 91.81 176 GLU A C 1
ATOM 1450 O O . GLU A 1 176 ? 10.328 26.672 -22.078 1 91.81 176 GLU A O 1
ATOM 1455 N N . GLY A 1 177 ? 10.938 25.266 -20.438 1 92.88 177 GLY A N 1
ATOM 1456 C CA . GLY A 1 177 ? 12.32 25.703 -20.484 1 92.88 177 GLY A CA 1
ATOM 1457 C C . GLY A 1 177 ? 12.672 26.672 -19.359 1 92.88 177 GLY A C 1
ATOM 1458 O O . GLY A 1 177 ? 13.797 27.172 -19.297 1 92.88 177 GLY A O 1
ATOM 1459 N N . LYS A 1 178 ? 11.75 26.875 -18.453 1 94.5 178 LYS A N 1
ATOM 1460 C CA . LYS A 1 178 ? 12.023 27.766 -17.328 1 94.5 178 LYS A CA 1
ATOM 1461 C C . LYS A 1 178 ? 12.844 27.062 -16.25 1 94.5 178 LYS A C 1
ATOM 1463 O O . LYS A 1 178 ? 12.656 25.859 -16 1 94.5 178 LYS A O 1
ATOM 1468 N N . ASP A 1 179 ? 13.703 27.812 -15.633 1 93.62 179 ASP A N 1
ATOM 1469 C CA . ASP A 1 179 ? 14.461 27.266 -14.508 1 93.62 179 ASP A CA 1
ATOM 1470 C C . ASP A 1 179 ? 13.609 27.219 -13.242 1 93.62 179 ASP A C 1
ATOM 1472 O O . ASP A 1 179 ? 13.133 28.266 -12.773 1 93.62 179 ASP A O 1
ATOM 1476 N N . ILE A 1 180 ? 13.453 26.062 -12.75 1 95.25 180 ILE A N 1
ATOM 1477 C CA . ILE A 1 180 ? 12.602 25.906 -11.578 1 95.25 180 ILE A CA 1
ATOM 1478 C C . ILE A 1 180 ? 13.438 25.422 -10.391 1 95.25 180 ILE A C 1
ATOM 1480 O O . ILE A 1 180 ? 14.227 24.484 -10.523 1 95.25 180 ILE A O 1
ATOM 1484 N N . LEU A 1 181 ? 13.383 26.078 -9.289 1 95.44 181 LEU A N 1
ATOM 1485 C CA . LEU A 1 181 ? 13.938 25.609 -8.016 1 95.44 181 LEU A CA 1
ATOM 1486 C C . LEU A 1 181 ? 12.867 24.906 -7.188 1 95.44 181 LEU A C 1
ATOM 1488 O O . LEU A 1 181 ? 12.023 25.562 -6.57 1 95.44 181 LEU A O 1
ATOM 1492 N N . TYR A 1 182 ? 12.977 23.641 -7.152 1 93.62 182 TYR A N 1
ATOM 1493 C CA . TYR A 1 182 ? 12 22.844 -6.422 1 93.62 182 TYR A CA 1
ATOM 1494 C C . TYR A 1 182 ? 12.328 22.812 -4.934 1 93.62 182 TYR A C 1
ATOM 1496 O O . TYR A 1 182 ? 13.359 22.266 -4.531 1 93.62 182 TYR A O 1
ATOM 1504 N N . THR A 1 183 ? 11.484 23.312 -4.098 1 95.5 183 THR A N 1
ATOM 1505 C CA . THR A 1 183 ? 11.609 23.266 -2.645 1 95.5 183 THR A CA 1
ATOM 1506 C C . THR A 1 183 ? 10.328 22.75 -2.002 1 95.5 183 THR A C 1
ATOM 1508 O O . THR A 1 183 ? 10.062 23.031 -0.829 1 95.5 183 THR A O 1
ATOM 1511 N N . ASN A 1 184 ? 9.523 22.094 -2.807 1 92.44 184 ASN A N 1
ATOM 1512 C CA . ASN A 1 184 ? 8.188 21.688 -2.389 1 92.44 184 ASN A CA 1
ATOM 1513 C C . ASN A 1 184 ? 8.219 20.359 -1.642 1 92.44 184 ASN A C 1
ATOM 1515 O O . ASN A 1 184 ? 7.289 20.031 -0.905 1 92.44 184 ASN A O 1
ATOM 1519 N N . ILE A 1 185 ? 9.25 19.5 -1.841 1 90.19 185 ILE A N 1
ATOM 1520 C CA . ILE A 1 185 ? 9.203 18.141 -1.304 1 90.19 185 ILE A CA 1
ATOM 1521 C C . ILE A 1 185 ? 10.578 17.75 -0.774 1 90.19 185 ILE A C 1
ATOM 1523 O O . ILE A 1 185 ? 11.602 18.266 -1.246 1 90.19 185 ILE A O 1
ATOM 1527 N N . GLY A 1 186 ? 10.562 16.922 0.253 1 92.56 186 GLY A N 1
ATOM 1528 C CA . GLY A 1 186 ? 11.797 16.344 0.781 1 92.56 186 GLY A CA 1
ATOM 1529 C C . GLY A 1 186 ? 12.375 15.266 -0.103 1 92.56 186 GLY A C 1
ATOM 1530 O O . GLY A 1 186 ? 12.242 14.078 0.191 1 92.56 186 GLY A O 1
ATOM 1531 N N . ASN A 1 187 ? 13.055 15.609 -1.127 1 93.5 187 ASN A N 1
ATOM 1532 C CA . ASN A 1 187 ? 13.711 14.742 -2.096 1 93.5 187 ASN A CA 1
ATOM 1533 C C . ASN A 1 187 ? 15.156 15.156 -2.334 1 93.5 187 ASN A C 1
ATOM 1535 O O . ASN A 1 187 ? 15.516 15.586 -3.434 1 93.5 187 ASN A O 1
ATOM 1539 N N . PRO A 1 188 ? 15.984 14.922 -1.36 1 94.88 188 PRO A N 1
ATOM 1540 C CA . PRO A 1 188 ? 17.312 15.531 -1.335 1 94.88 188 PRO A CA 1
ATOM 1541 C C . PRO A 1 188 ? 18.156 15.172 -2.557 1 94.88 188 PRO A C 1
ATOM 1543 O O . PRO A 1 188 ? 18.828 16.031 -3.125 1 94.88 188 PRO A O 1
ATOM 1546 N N . GLN A 1 189 ? 18.078 13.977 -2.992 1 94.25 189 GLN A N 1
ATOM 1547 C CA . GLN A 1 189 ? 18.953 13.562 -4.082 1 94.25 189 GLN A CA 1
ATOM 1548 C C . GLN A 1 189 ? 18.484 14.133 -5.414 1 94.25 189 GLN A C 1
ATOM 1550 O O . GLN A 1 189 ? 19.281 14.289 -6.344 1 94.25 189 GLN A O 1
ATOM 1555 N N . ALA A 1 190 ? 17.234 14.5 -5.48 1 91.69 190 ALA A N 1
ATOM 1556 C CA . ALA A 1 190 ? 16.719 15.125 -6.691 1 91.69 190 ALA A CA 1
ATOM 1557 C C . ALA A 1 190 ? 17.234 16.547 -6.852 1 91.69 190 ALA A C 1
ATOM 1559 O O . ALA A 1 190 ? 17.203 17.109 -7.949 1 91.69 190 ALA A O 1
ATOM 1560 N N . VAL A 1 191 ? 17.703 17.125 -5.742 1 90.94 191 VAL A N 1
ATOM 1561 C CA . VAL A 1 191 ? 18.109 18.516 -5.816 1 90.94 191 VAL A CA 1
ATOM 1562 C C . VAL A 1 191 ? 19.594 18.641 -5.492 1 90.94 191 VAL A C 1
ATOM 1564 O O . VAL A 1 191 ? 20.047 19.672 -4.988 1 90.94 191 VAL A O 1
ATOM 1567 N N . GLY A 1 192 ? 20.297 17.547 -5.625 1 89.62 192 GLY A N 1
ATOM 1568 C CA . GLY A 1 192 ? 21.734 17.719 -5.684 1 89.62 192 GLY A CA 1
ATOM 1569 C C . GLY A 1 192 ? 22.469 16.938 -4.602 1 89.62 192 GLY A C 1
ATOM 1570 O O . GLY A 1 192 ? 23.688 16.797 -4.656 1 89.62 192 GLY A O 1
ATOM 1571 N N . GLN A 1 193 ? 21.812 16.406 -3.598 1 93.44 193 GLN A N 1
ATOM 1572 C CA . GLN A 1 193 ? 22.5 15.617 -2.588 1 93.44 193 GLN A CA 1
ATOM 1573 C C . GLN A 1 193 ? 23.062 14.328 -3.188 1 93.44 193 GLN A C 1
ATOM 1575 O O . GLN A 1 193 ? 22.359 13.594 -3.877 1 93.44 193 GLN A O 1
ATOM 1580 N N . SER A 1 194 ? 24.312 14.102 -2.943 1 93.44 194 SER A N 1
ATOM 1581 C CA . SER A 1 194 ? 24.938 12.859 -3.387 1 93.44 194 SER A CA 1
ATOM 1582 C C . SER A 1 194 ? 24.531 11.688 -2.494 1 93.44 194 SER A C 1
ATOM 1584 O O . SER A 1 194 ? 24.328 11.859 -1.289 1 93.44 194 SER A O 1
ATOM 1586 N N . PRO A 1 195 ? 24.422 10.523 -3.066 1 95.19 195 PRO A N 1
ATOM 1587 C CA . PRO A 1 195 ? 24.203 9.344 -2.223 1 95.19 195 PRO A CA 1
ATOM 1588 C C . PRO A 1 195 ? 25.406 8.984 -1.371 1 95.19 195 PRO A C 1
ATOM 1590 O O . PRO A 1 195 ? 26.531 9.406 -1.676 1 95.19 195 PRO A O 1
ATOM 1593 N N . ILE A 1 196 ? 25.156 8.25 -0.292 1 96.69 196 ILE A N 1
ATOM 1594 C CA . ILE A 1 196 ? 26.25 7.691 0.502 1 96.69 196 ILE A CA 1
ATOM 1595 C C . ILE A 1 196 ? 26.828 6.473 -0.21 1 96.69 196 ILE A C 1
ATOM 1597 O O . ILE A 1 196 ? 26.141 5.48 -0.433 1 96.69 196 ILE A O 1
ATOM 1601 N N . THR A 1 197 ? 28.062 6.523 -0.498 1 97.06 197 THR A N 1
ATOM 1602 C CA . THR A 1 197 ? 28.734 5.57 -1.365 1 97.06 197 THR A CA 1
ATOM 1603 C C . THR A 1 197 ? 28.688 4.164 -0.767 1 97.06 197 THR A C 1
ATOM 1605 O O . THR A 1 197 ? 28.375 3.199 -1.463 1 97.06 197 THR A O 1
ATOM 1608 N N . TYR A 1 198 ? 29.016 4.047 0.554 1 98 198 TYR A N 1
ATOM 1609 C CA . TYR A 1 198 ? 29.094 2.762 1.238 1 98 198 TYR A CA 1
ATOM 1610 C C . TYR A 1 198 ? 27.812 1.973 1.09 1 98 198 TYR A C 1
ATOM 1612 O O . TYR A 1 198 ? 27.828 0.777 0.787 1 98 198 TYR A O 1
ATOM 1620 N N . TYR A 1 199 ? 26.656 2.639 1.278 1 97.62 199 TYR A N 1
ATOM 1621 C CA . TYR A 1 199 ? 25.359 1.98 1.181 1 97.62 199 TYR A CA 1
ATOM 1622 C C . TYR A 1 199 ? 25.125 1.425 -0.22 1 97.62 199 TYR A C 1
ATOM 1624 O O . TYR A 1 199 ? 24.672 0.291 -0.379 1 97.62 199 TYR A O 1
ATOM 1632 N N . ARG A 1 200 ? 25.453 2.209 -1.24 1 97.12 200 ARG A N 1
ATOM 1633 C CA . ARG A 1 200 ? 25.234 1.838 -2.635 1 97.12 200 ARG A CA 1
ATOM 1634 C C . ARG A 1 200 ? 26.156 0.691 -3.047 1 97.12 200 ARG A C 1
ATOM 1636 O O . ARG A 1 200 ? 25.75 -0.184 -3.818 1 97.12 200 ARG A O 1
ATOM 1643 N N . GLN A 1 201 ? 27.344 0.716 -2.555 1 98 201 GLN A N 1
ATOM 1644 C CA . GLN A 1 201 ? 28.297 -0.34 -2.881 1 98 201 GLN A CA 1
ATOM 1645 C C . GLN A 1 201 ? 27.859 -1.677 -2.289 1 98 201 GLN A C 1
ATOM 1647 O O . GLN A 1 201 ? 27.906 -2.705 -2.967 1 98 201 GLN A O 1
ATOM 1652 N N . VAL A 1 202 ? 27.453 -1.676 -1.046 1 98.19 202 VAL A N 1
ATOM 1653 C CA . VAL A 1 202 ? 27 -2.908 -0.414 1 98.19 202 VAL A CA 1
ATOM 1654 C C . VAL A 1 202 ? 25.75 -3.428 -1.139 1 98.19 202 VAL A C 1
ATOM 1656 O O . VAL A 1 202 ? 25.641 -4.625 -1.418 1 98.19 202 VAL A O 1
ATOM 1659 N N . MET A 1 203 ? 24.828 -2.557 -1.478 1 96.75 203 MET A N 1
ATOM 1660 C CA . MET A 1 203 ? 23.594 -2.926 -2.178 1 96.75 203 MET A CA 1
ATOM 1661 C C . MET A 1 203 ? 23.906 -3.59 -3.514 1 96.75 203 MET A C 1
ATOM 1663 O O . MET A 1 203 ? 23.328 -4.617 -3.855 1 96.75 203 MET A O 1
ATOM 1667 N N . ALA A 1 204 ? 24.797 -2.988 -4.25 1 96.94 204 ALA A N 1
ATOM 1668 C CA . ALA A 1 204 ? 25.156 -3.518 -5.562 1 96.94 204 ALA A CA 1
ATOM 1669 C C . ALA A 1 204 ? 25.688 -4.949 -5.453 1 96.94 204 ALA A C 1
ATOM 1671 O O . ALA A 1 204 ? 25.312 -5.812 -6.25 1 96.94 204 ALA A O 1
ATOM 1672 N N . LEU A 1 205 ? 26.516 -5.184 -4.457 1 97.5 205 LEU A N 1
ATOM 1673 C CA . LEU A 1 205 ? 27.109 -6.504 -4.301 1 97.5 205 LEU A CA 1
ATOM 1674 C C . LEU A 1 205 ? 26.094 -7.508 -3.77 1 97.5 205 LEU A C 1
ATOM 1676 O O . LEU A 1 205 ? 26.219 -8.711 -4.016 1 97.5 205 LEU A O 1
ATOM 1680 N N . CYS A 1 206 ? 25.125 -7.047 -3.043 1 96.62 206 CYS A N 1
ATOM 1681 C CA . CYS A 1 206 ? 24.031 -7.926 -2.615 1 96.62 206 CYS A CA 1
ATOM 1682 C C . CYS A 1 206 ? 23.141 -8.305 -3.793 1 96.62 206 CYS A C 1
ATOM 1684 O O . CYS A 1 206 ? 22.562 -9.391 -3.818 1 96.62 206 CYS A O 1
ATOM 1686 N N . ASP A 1 207 ? 23.078 -7.453 -4.77 1 94.75 207 ASP A N 1
ATOM 1687 C CA . ASP A 1 207 ? 22.188 -7.648 -5.914 1 94.75 207 ASP A CA 1
ATOM 1688 C C . ASP A 1 207 ? 22.828 -8.578 -6.945 1 94.75 207 ASP A C 1
ATOM 1690 O O . ASP A 1 207 ? 22.141 -9.406 -7.547 1 94.75 207 ASP A O 1
ATOM 1694 N N . LEU A 1 208 ? 24.062 -8.406 -7.172 1 96.25 208 LEU A N 1
ATOM 1695 C CA . LEU A 1 208 ? 24.75 -9.156 -8.211 1 96.25 208 LEU A CA 1
ATOM 1696 C C . LEU A 1 208 ? 24.812 -10.641 -7.871 1 96.25 208 LEU A C 1
ATOM 1698 O O . LEU A 1 208 ? 25 -11.008 -6.707 1 96.25 208 LEU A O 1
ATOM 1702 N N . PRO A 1 209 ? 24.641 -11.508 -8.93 1 94.94 209 PRO A N 1
ATOM 1703 C CA . PRO A 1 209 ? 24.984 -12.906 -8.656 1 94.94 209 PRO A CA 1
ATOM 1704 C C . PRO A 1 209 ? 26.406 -13.062 -8.102 1 94.94 209 PRO A C 1
ATOM 1706 O O . PRO A 1 209 ? 27.281 -12.25 -8.406 1 94.94 209 PRO A O 1
ATOM 1709 N N . GLU A 1 210 ? 26.609 -14.102 -7.371 1 94.81 210 GLU A N 1
ATOM 1710 C CA . GLU A 1 210 ? 27.859 -14.289 -6.66 1 94.81 210 GLU A CA 1
ATOM 1711 C C . GLU A 1 210 ? 29.047 -14.219 -7.617 1 94.81 210 GLU A C 1
ATOM 1713 O O . GLU A 1 210 ? 30.031 -13.523 -7.352 1 94.81 210 GLU A O 1
ATOM 1718 N N . GLU A 1 211 ? 28.953 -14.883 -8.727 1 94.94 211 GLU A N 1
ATOM 1719 C CA . GLU A 1 211 ? 30.062 -15 -9.672 1 94.94 211 GLU A CA 1
ATOM 1720 C C . GLU A 1 211 ? 30.344 -13.664 -10.359 1 94.94 211 GLU A C 1
ATOM 1722 O O . GLU A 1 211 ? 31.469 -13.414 -10.812 1 94.94 211 GLU A O 1
ATOM 1727 N N . ASP A 1 212 ? 29.359 -12.758 -10.359 1 95.31 212 ASP A N 1
ATOM 1728 C CA . ASP A 1 212 ? 29.484 -11.453 -11 1 95.31 212 ASP A CA 1
ATOM 1729 C C . ASP A 1 212 ? 29.688 -10.344 -9.969 1 95.31 212 ASP A C 1
ATOM 1731 O O . ASP A 1 212 ? 29.828 -9.172 -10.32 1 95.31 212 ASP A O 1
ATOM 1735 N N . GLY A 1 213 ? 29.672 -10.742 -8.664 1 95.75 213 GLY A N 1
ATOM 1736 C CA . GLY A 1 213 ? 29.766 -9.789 -7.57 1 95.75 213 GLY A CA 1
ATOM 1737 C C . GLY A 1 213 ? 30.844 -10.156 -6.562 1 95.75 213 GLY A C 1
ATOM 1738 O O . GLY A 1 213 ? 32.031 -10.062 -6.855 1 95.75 213 GLY A O 1
ATOM 1739 N N . VAL A 1 214 ? 30.453 -10.734 -5.43 1 96.62 214 VAL A N 1
ATOM 1740 C CA . VAL A 1 214 ? 31.328 -10.922 -4.277 1 96.62 214 VAL A CA 1
ATOM 1741 C C . VAL A 1 214 ? 32.406 -11.945 -4.605 1 96.62 214 VAL A C 1
ATOM 1743 O O . VAL A 1 214 ? 33.5 -11.93 -4.016 1 96.62 214 VAL A O 1
ATOM 1746 N N . ASP A 1 215 ? 32.094 -12.867 -5.559 1 96.38 215 ASP A N 1
ATOM 1747 C CA . ASP A 1 215 ? 33.062 -13.906 -5.898 1 96.38 215 ASP A CA 1
ATOM 1748 C C . ASP A 1 215 ? 33.812 -13.578 -7.191 1 96.38 215 ASP A C 1
ATOM 1750 O O . ASP A 1 215 ? 34.594 -14.383 -7.688 1 96.38 215 ASP A O 1
ATOM 1754 N N . HIS A 1 216 ? 33.469 -12.492 -7.789 1 96.5 216 HIS A N 1
ATOM 1755 C CA . HIS A 1 216 ? 34.219 -12.094 -8.992 1 96.5 216 HIS A CA 1
ATOM 1756 C C . HIS A 1 216 ? 35.688 -11.93 -8.711 1 96.5 216 HIS A C 1
ATOM 1758 O O . HIS A 1 216 ? 36.062 -11.352 -7.688 1 96.5 216 HIS A O 1
ATOM 1764 N N . PRO A 1 217 ? 36.562 -12.312 -9.578 1 96.44 217 PRO A N 1
ATOM 1765 C CA . PRO A 1 217 ? 38 -12.25 -9.336 1 96.44 217 PRO A CA 1
ATOM 1766 C C . PRO A 1 217 ? 38.5 -10.82 -9.172 1 96.44 217 PRO A C 1
ATOM 1768 O O . PRO A 1 217 ? 39.531 -10.602 -8.5 1 96.44 217 PRO A O 1
ATOM 1771 N N . ASN A 1 218 ? 37.844 -9.852 -9.719 1 95.38 218 ASN A N 1
ATOM 1772 C CA . ASN A 1 218 ? 38.312 -8.461 -9.688 1 95.38 218 ASN A CA 1
ATOM 1773 C C . ASN A 1 218 ? 37.438 -7.613 -8.758 1 95.38 218 ASN A C 1
ATOM 1775 O O . ASN A 1 218 ? 37.375 -6.391 -8.906 1 95.38 218 ASN A O 1
ATOM 1779 N N . VAL A 1 219 ? 36.719 -8.234 -7.82 1 97.38 219 VAL A N 1
ATOM 1780 C CA . VAL A 1 219 ? 35.75 -7.516 -6.984 1 97.38 219 VAL A CA 1
ATOM 1781 C C . VAL A 1 219 ? 36.5 -6.469 -6.148 1 97.38 219 VAL A C 1
ATOM 1783 O O . VAL A 1 219 ? 36 -5.359 -5.953 1 97.38 219 VAL A O 1
ATOM 1786 N N . TYR A 1 220 ? 37.75 -6.734 -5.715 1 96.56 220 TYR A N 1
ATOM 1787 C CA . TYR A 1 220 ? 38.469 -5.855 -4.809 1 96.56 220 TYR A CA 1
ATOM 1788 C C . TYR A 1 220 ? 39.094 -4.691 -5.566 1 96.56 220 TYR A C 1
ATOM 1790 O O . TYR A 1 220 ? 39.594 -3.742 -4.953 1 96.56 220 TYR A O 1
ATOM 1798 N N . GLU A 1 221 ? 39.062 -4.695 -6.859 1 95.06 221 GLU A N 1
ATOM 1799 C CA . GLU A 1 221 ? 39.531 -3.566 -7.664 1 95.06 221 GLU A CA 1
ATOM 1800 C C . GLU A 1 221 ? 38.469 -2.461 -7.723 1 95.06 221 GLU A C 1
ATOM 1802 O O . GLU A 1 221 ? 38.812 -1.299 -7.965 1 95.06 221 GLU A O 1
ATOM 1807 N N . MET A 1 222 ? 37.25 -2.846 -7.492 1 95.5 222 MET A N 1
ATOM 1808 C CA . MET A 1 222 ? 36.188 -1.869 -7.648 1 95.5 222 MET A CA 1
ATOM 1809 C C . MET A 1 222 ? 35.5 -1.575 -6.309 1 95.5 222 MET A C 1
ATOM 1811 O O . MET A 1 222 ? 34.875 -0.54 -6.148 1 95.5 222 MET A O 1
ATOM 1815 N N . PHE A 1 223 ? 35.688 -2.494 -5.344 1 97.5 223 PHE A N 1
ATOM 1816 C CA . PHE A 1 223 ? 34.969 -2.348 -4.07 1 97.5 223 PHE A CA 1
ATOM 1817 C C . PHE A 1 223 ? 35.938 -2.494 -2.902 1 97.5 223 PHE A C 1
ATOM 1819 O O . PHE A 1 223 ? 36.781 -3.389 -2.9 1 97.5 223 PHE A O 1
ATOM 1826 N N . PRO A 1 224 ? 35.812 -1.598 -1.846 1 97.56 224 PRO A N 1
ATOM 1827 C CA . PRO A 1 224 ? 36.594 -1.753 -0.635 1 97.56 224 PRO A CA 1
ATOM 1828 C C . PRO A 1 224 ? 36.344 -3.074 0.085 1 97.56 224 PRO A C 1
ATOM 1830 O O . PRO A 1 224 ? 35.219 -3.598 0.033 1 97.56 224 PRO A O 1
ATOM 1833 N N . ALA A 1 225 ? 37.312 -3.557 0.8 1 97.88 225 ALA A N 1
ATOM 1834 C CA . ALA A 1 225 ? 37.281 -4.863 1.447 1 97.88 225 ALA A CA 1
ATOM 1835 C C . ALA A 1 225 ? 36.125 -4.934 2.447 1 97.88 225 ALA A C 1
ATOM 1837 O O . ALA A 1 225 ? 35.469 -5.977 2.586 1 97.88 225 ALA A O 1
ATOM 1838 N N . ASP A 1 226 ? 35.906 -3.865 3.232 1 98.44 226 ASP A N 1
ATOM 1839 C CA . ASP A 1 226 ? 34.844 -3.885 4.234 1 98.44 226 ASP A CA 1
ATOM 1840 C C . ASP A 1 226 ? 33.469 -3.91 3.578 1 98.44 226 ASP A C 1
ATOM 1842 O O . ASP A 1 226 ? 32.5 -4.438 4.148 1 98.44 226 ASP A O 1
ATOM 1846 N N . VAL A 1 227 ? 33.344 -3.32 2.377 1 98.38 227 VAL A N 1
ATOM 1847 C CA . VAL A 1 227 ? 32.094 -3.393 1.602 1 98.38 227 VAL A CA 1
ATOM 1848 C C . VAL A 1 227 ? 31.828 -4.84 1.193 1 98.38 227 VAL A C 1
ATOM 1850 O O . VAL A 1 227 ? 30.703 -5.332 1.337 1 98.38 227 VAL A O 1
ATOM 1853 N N . VAL A 1 228 ? 32.812 -5.504 0.659 1 98.44 228 VAL A N 1
ATOM 1854 C CA . VAL A 1 228 ? 32.688 -6.895 0.238 1 98.44 228 VAL A CA 1
ATOM 1855 C C . VAL A 1 228 ? 32.312 -7.766 1.434 1 98.44 228 VAL A C 1
ATOM 1857 O O . VAL A 1 228 ? 31.422 -8.617 1.33 1 98.44 228 VAL A O 1
ATOM 1860 N N . ASN A 1 229 ? 32.969 -7.551 2.555 1 98.06 229 ASN A N 1
ATOM 1861 C CA . ASN A 1 229 ? 32.688 -8.32 3.762 1 98.06 229 ASN A CA 1
ATOM 1862 C C . ASN A 1 229 ? 31.234 -8.125 4.227 1 98.06 229 ASN A C 1
ATOM 1864 O O . ASN A 1 229 ? 30.562 -9.086 4.613 1 98.06 229 ASN A O 1
ATOM 1868 N N . ARG A 1 230 ? 30.766 -6.906 4.242 1 98.19 230 ARG A N 1
ATOM 1869 C CA . ARG A 1 230 ? 29.391 -6.625 4.633 1 98.19 230 ARG A CA 1
ATOM 1870 C C . ARG A 1 230 ? 28.406 -7.289 3.676 1 98.19 230 ARG A C 1
ATOM 1872 O O . ARG A 1 230 ? 27.375 -7.816 4.102 1 98.19 230 ARG A O 1
ATOM 1879 N N . ALA A 1 231 ? 28.672 -7.191 2.398 1 98 231 ALA A N 1
ATOM 1880 C CA . ALA A 1 231 ? 27.812 -7.832 1.405 1 98 231 ALA A CA 1
ATOM 1881 C C . ALA A 1 231 ? 27.75 -9.336 1.633 1 98 231 ALA A C 1
ATOM 1883 O O . ALA A 1 231 ? 26.672 -9.938 1.506 1 98 231 ALA A O 1
ATOM 1884 N N . LEU A 1 232 ? 28.891 -9.953 1.919 1 97.56 232 LEU A N 1
ATOM 1885 C CA . LEU A 1 232 ? 28.938 -11.383 2.211 1 97.56 232 LEU A CA 1
ATOM 1886 C C . LEU A 1 232 ? 28.078 -11.711 3.428 1 97.56 232 LEU A C 1
ATOM 1888 O O . LEU A 1 232 ? 27.328 -12.703 3.424 1 97.56 232 LEU A O 1
ATOM 1892 N N . GLU A 1 233 ? 28.188 -10.906 4.438 1 97.31 233 GLU A N 1
ATOM 1893 C CA . GLU A 1 233 ? 27.359 -11.062 5.633 1 97.31 233 GLU A CA 1
ATOM 1894 C C . GLU A 1 233 ? 25.875 -10.984 5.289 1 97.31 233 GLU A C 1
ATOM 1896 O O . GLU A 1 233 ? 25.078 -11.82 5.723 1 97.31 233 GLU A O 1
ATOM 1901 N N . PHE A 1 234 ? 25.531 -10 4.543 1 97.38 234 PHE A N 1
ATOM 1902 C CA . PHE A 1 234 ? 24.141 -9.781 4.188 1 97.38 234 PHE A CA 1
ATOM 1903 C C . PHE A 1 234 ? 23.625 -10.898 3.279 1 97.38 234 PHE A C 1
ATOM 1905 O O . PHE A 1 234 ? 22.484 -11.352 3.428 1 97.38 234 PHE A O 1
ATOM 1912 N N . ARG A 1 235 ? 24.406 -11.289 2.357 1 95.88 235 ARG A N 1
ATOM 1913 C CA . ARG A 1 235 ? 24.016 -12.375 1.465 1 95.88 235 ARG A CA 1
ATOM 1914 C C . ARG A 1 235 ? 23.734 -13.656 2.248 1 95.88 235 ARG A C 1
ATOM 1916 O O . ARG A 1 235 ? 22.812 -14.398 1.922 1 95.88 235 ARG A O 1
ATOM 1923 N N . LYS A 1 236 ? 24.547 -13.914 3.232 1 94.94 236 LYS A N 1
ATOM 1924 C CA . LYS A 1 236 ? 24.312 -15.062 4.105 1 94.94 236 LYS A CA 1
ATOM 1925 C C . LYS A 1 236 ? 22.984 -14.922 4.84 1 94.94 236 LYS A C 1
ATOM 1927 O O . LYS A 1 236 ? 22.25 -15.906 4.996 1 94.94 236 LYS A O 1
ATOM 1932 N N . THR A 1 237 ? 22.688 -13.742 5.254 1 93.56 237 THR A N 1
ATOM 1933 C CA . THR A 1 237 ? 21.453 -13.43 5.973 1 93.56 237 THR A CA 1
ATOM 1934 C C . THR A 1 237 ? 20.234 -13.609 5.07 1 93.56 237 THR A C 1
ATOM 1936 O O . THR A 1 237 ? 19.234 -14.188 5.488 1 93.56 237 THR A O 1
ATOM 1939 N N . ILE A 1 238 ? 20.328 -13.156 3.885 1 92.06 238 ILE A N 1
ATOM 1940 C CA . ILE A 1 238 ? 19.234 -13.172 2.934 1 92.06 238 ILE A CA 1
ATOM 1941 C C . ILE A 1 238 ? 19.016 -14.594 2.41 1 92.06 238 ILE A C 1
ATOM 1943 O O . ILE A 1 238 ? 17.891 -15.031 2.209 1 92.06 238 ILE A O 1
ATOM 1947 N N . GLY A 1 239 ? 20.172 -15.266 2.135 1 86.62 239 GLY A N 1
ATOM 1948 C CA . GLY A 1 239 ? 20.109 -16.609 1.593 1 86.62 239 GLY A CA 1
ATOM 1949 C C . GLY A 1 239 ? 20.406 -16.672 0.109 1 86.62 239 GLY A C 1
ATOM 1950 O O . GLY A 1 239 ? 20.672 -15.648 -0.519 1 86.62 239 GLY A O 1
ATOM 1951 N N . PRO A 1 240 ? 20.375 -17.812 -0.427 1 80.44 240 PRO A N 1
ATOM 1952 C CA . PRO A 1 240 ? 20.859 -18.047 -1.791 1 80.44 240 PRO A CA 1
ATOM 1953 C C . PRO A 1 240 ? 20 -17.359 -2.844 1 80.44 240 PRO A C 1
ATOM 1955 O O . PRO A 1 240 ? 20.438 -17.141 -3.973 1 80.44 240 PRO A O 1
ATOM 1958 N N . ALA A 1 241 ? 18.875 -16.969 -2.438 1 82.25 241 ALA A N 1
ATOM 1959 C CA . ALA A 1 241 ? 17.953 -16.344 -3.379 1 82.25 241 ALA A CA 1
ATOM 1960 C C . ALA A 1 241 ? 18.359 -14.898 -3.664 1 82.25 241 ALA A C 1
ATOM 1962 O O . ALA A 1 241 ? 17.891 -14.297 -4.637 1 82.25 241 ALA A O 1
ATOM 1963 N N . GLY A 1 242 ? 19.328 -14.445 -2.811 1 85.81 242 GLY A N 1
ATOM 1964 C CA . GLY A 1 242 ? 19.688 -13.039 -2.951 1 85.81 242 GLY A CA 1
ATOM 1965 C C . GLY A 1 242 ? 18.516 -12.102 -2.766 1 85.81 242 GLY A C 1
ATOM 1966 O O . GLY A 1 242 ? 17.641 -12.352 -1.938 1 85.81 242 GLY A O 1
ATOM 1967 N N . THR A 1 243 ? 18.5 -11.016 -3.537 1 92.94 243 THR A N 1
ATOM 1968 C CA . THR A 1 243 ? 17.516 -9.961 -3.328 1 92.94 243 THR A CA 1
ATOM 1969 C C . THR A 1 243 ? 16.266 -10.219 -4.148 1 92.94 243 THR A C 1
ATOM 1971 O O . THR A 1 243 ? 15.32 -9.43 -4.121 1 92.94 243 THR A O 1
ATOM 1974 N N . GLY A 1 244 ? 16.219 -11.328 -4.816 1 94.25 244 GLY A N 1
ATOM 1975 C CA . GLY A 1 244 ? 15.156 -11.539 -5.797 1 94.25 244 GLY A CA 1
ATOM 1976 C C . GLY A 1 244 ? 13.961 -12.281 -5.234 1 94.25 244 GLY A C 1
ATOM 1977 O O . GLY A 1 244 ? 12.898 -12.32 -5.855 1 94.25 244 GLY A O 1
ATOM 1978 N N . ALA A 1 245 ? 14 -12.852 -4.074 1 94.94 245 ALA A N 1
ATOM 1979 C CA . ALA A 1 245 ? 12.922 -13.648 -3.506 1 94.94 245 ALA A CA 1
ATOM 1980 C C . ALA A 1 245 ? 12.086 -12.828 -2.529 1 94.94 245 ALA A C 1
ATOM 1982 O O . ALA A 1 245 ? 12.586 -11.883 -1.917 1 94.94 245 ALA A O 1
ATOM 1983 N N . TYR A 1 246 ? 10.82 -13.234 -2.395 1 93.5 246 TYR A N 1
ATOM 1984 C CA . TYR A 1 246 ? 10.047 -12.727 -1.266 1 93.5 246 TYR A CA 1
ATOM 1985 C C . TYR A 1 246 ? 10.711 -13.086 0.057 1 93.5 246 TYR A C 1
ATOM 1987 O O . TYR A 1 246 ? 11.289 -14.164 0.196 1 93.5 246 TYR A O 1
ATOM 1995 N N . THR A 1 247 ? 10.578 -12.227 1.025 1 93.44 247 THR A N 1
ATOM 1996 C CA . THR A 1 247 ? 11.023 -12.492 2.389 1 93.44 247 THR A CA 1
ATOM 1997 C C . THR A 1 247 ? 9.828 -12.711 3.316 1 93.44 247 THR A C 1
ATOM 1999 O O . THR A 1 247 ? 8.688 -12.789 2.859 1 93.44 247 THR A O 1
ATOM 2002 N N . GLY A 1 248 ? 10.172 -12.875 4.562 1 91.19 248 GLY A N 1
ATOM 2003 C CA . GLY A 1 248 ? 9.086 -12.859 5.531 1 91.19 248 GLY A CA 1
ATOM 2004 C C . GLY A 1 248 ? 8.289 -11.57 5.508 1 91.19 248 GLY A C 1
ATOM 2005 O O . GLY A 1 248 ? 8.812 -10.508 5.172 1 91.19 248 GLY A O 1
ATOM 2006 N N . SER A 1 249 ? 7.062 -11.68 5.949 1 92.12 249 SER A N 1
ATOM 2007 C CA . SER A 1 249 ? 6.133 -10.562 5.832 1 92.12 249 SER A CA 1
ATOM 2008 C C . SER A 1 249 ? 6.527 -9.414 6.762 1 92.12 249 SER A C 1
ATOM 2010 O O . SER A 1 249 ? 6.227 -8.258 6.488 1 92.12 249 SER A O 1
ATOM 2012 N N . GLN A 1 250 ? 7.191 -9.719 7.891 1 95.19 250 GLN A N 1
ATOM 2013 C CA . GLN A 1 250 ? 7.707 -8.664 8.766 1 95.19 250 GLN A CA 1
ATOM 2014 C C . GLN A 1 250 ? 9.039 -8.133 8.258 1 95.19 250 GLN A C 1
ATOM 2016 O O . GLN A 1 250 ? 9.547 -7.129 8.758 1 95.19 250 GLN A O 1
ATOM 2021 N N . GLY A 1 251 ? 9.586 -8.82 7.301 1 96.25 251 GLY A N 1
ATOM 2022 C CA . GLY A 1 251 ? 10.938 -8.539 6.844 1 96.25 251 GLY A CA 1
ATOM 2023 C C . GLY A 1 251 ? 11.961 -9.547 7.34 1 96.25 251 GLY A C 1
ATOM 2024 O O . GLY A 1 251 ? 11.656 -10.367 8.211 1 96.25 251 GLY A O 1
ATOM 2025 N N . ILE A 1 252 ? 13.117 -9.508 6.84 1 96.44 252 ILE A N 1
ATOM 2026 C CA . ILE A 1 252 ? 14.195 -10.43 7.176 1 96.44 252 ILE A CA 1
ATOM 2027 C C . ILE A 1 252 ? 14.531 -10.312 8.664 1 96.44 252 ILE A C 1
ATOM 2029 O O . ILE A 1 252 ? 14.789 -9.211 9.164 1 96.44 252 ILE A O 1
ATOM 2033 N N . LEU A 1 253 ? 14.531 -11.406 9.375 1 95.56 253 LEU A N 1
ATOM 2034 C CA . LEU A 1 253 ? 14.633 -11.445 10.828 1 95.56 253 LEU A CA 1
ATOM 2035 C C . LEU A 1 253 ? 15.914 -10.773 11.305 1 95.56 253 LEU A C 1
ATOM 2037 O O . LEU A 1 253 ? 15.891 -9.977 12.242 1 95.56 253 LEU A O 1
ATOM 2041 N N . GLN A 1 254 ? 17.047 -11.102 10.672 1 96.88 254 GLN A N 1
ATOM 2042 C CA . GLN A 1 254 ? 18.312 -10.539 11.125 1 96.88 254 GLN A CA 1
ATOM 2043 C C . GLN A 1 254 ? 18.312 -9.023 10.977 1 96.88 254 GLN A C 1
ATOM 2045 O O . GLN A 1 254 ? 18.922 -8.312 11.789 1 96.88 254 GLN A O 1
ATOM 2050 N N . PHE A 1 255 ? 17.75 -8.508 9.898 1 98.19 255 PHE A N 1
ATOM 2051 C CA . PHE A 1 255 ? 17.672 -7.059 9.727 1 98.19 255 PHE A CA 1
ATOM 2052 C C . PHE A 1 255 ? 16.797 -6.438 10.805 1 98.19 255 PHE A C 1
ATOM 2054 O O . PHE A 1 255 ? 17.031 -5.316 11.25 1 98.19 255 PHE A O 1
ATOM 2061 N N . ARG A 1 256 ? 15.727 -7.105 11.227 1 98.19 256 ARG A N 1
ATOM 2062 C CA . ARG A 1 256 ? 14.883 -6.633 12.328 1 98.19 256 ARG A CA 1
ATOM 2063 C C . ARG A 1 256 ? 15.648 -6.648 13.648 1 98.19 256 ARG A C 1
ATOM 2065 O O . ARG A 1 256 ? 15.438 -5.789 14.5 1 98.19 256 ARG A O 1
ATOM 2072 N N . HIS A 1 257 ? 16.578 -7.633 13.836 1 98.06 257 HIS A N 1
ATOM 2073 C CA . HIS A 1 257 ? 17.484 -7.617 14.984 1 98.06 257 HIS A CA 1
ATOM 2074 C C . HIS A 1 257 ? 18.375 -6.383 14.961 1 98.06 257 HIS A C 1
ATOM 2076 O O . HIS A 1 257 ? 18.594 -5.75 15.992 1 98.06 257 HIS A O 1
ATOM 2082 N N . ASP A 1 258 ? 18.906 -6.062 13.797 1 98.38 258 ASP A N 1
ATOM 2083 C CA . ASP A 1 258 ? 19.719 -4.867 13.664 1 98.38 258 ASP A CA 1
ATOM 2084 C C . ASP A 1 258 ? 18.969 -3.625 14.125 1 98.38 258 ASP A C 1
ATOM 2086 O O . ASP A 1 258 ? 19.516 -2.791 14.852 1 98.38 258 ASP A O 1
ATOM 2090 N N . VAL A 1 259 ? 17.688 -3.523 13.734 1 98.69 259 VAL A N 1
ATOM 2091 C CA . VAL A 1 259 ? 16.859 -2.383 14.102 1 98.69 259 VAL A CA 1
ATOM 2092 C C . VAL A 1 259 ? 16.625 -2.381 15.617 1 98.69 259 VAL A C 1
ATOM 2094 O O . VAL A 1 259 ? 16.719 -1.337 16.266 1 98.69 259 VAL A O 1
ATOM 2097 N N . ALA A 1 260 ? 16.297 -3.529 16.172 1 98.44 260 ALA A N 1
ATOM 2098 C CA . ALA A 1 260 ? 16.047 -3.637 17.609 1 98.44 260 ALA A CA 1
ATOM 2099 C C . ALA A 1 260 ? 17.266 -3.227 18.406 1 98.44 260 ALA A C 1
ATOM 2101 O O . ALA A 1 260 ? 17.156 -2.506 19.406 1 98.44 260 ALA A O 1
ATOM 2102 N N . ASP A 1 261 ? 18.422 -3.693 18 1 98.44 261 ASP A N 1
ATOM 2103 C CA . ASP A 1 261 ? 19.672 -3.34 18.672 1 98.44 261 ASP A CA 1
ATOM 2104 C C . ASP A 1 261 ? 19.922 -1.833 18.609 1 98.44 261 ASP A C 1
ATOM 2106 O O . ASP A 1 261 ? 20.312 -1.225 19.609 1 98.44 261 ASP A O 1
ATOM 2110 N N . PHE A 1 262 ? 19.75 -1.253 17.5 1 98.38 262 PHE A N 1
ATOM 2111 C CA . PHE A 1 262 ? 19.922 0.183 17.312 1 98.38 262 PHE A CA 1
ATOM 2112 C C . PHE A 1 262 ? 19.031 0.965 18.266 1 98.38 262 PHE A C 1
ATOM 2114 O O . PHE A 1 262 ? 19.484 1.892 18.938 1 98.38 262 PHE A O 1
ATOM 2121 N N . ILE A 1 263 ? 17.719 0.605 18.297 1 98.62 263 ILE A N 1
ATOM 2122 C CA . ILE A 1 263 ? 16.75 1.306 19.141 1 98.62 263 ILE A CA 1
ATOM 2123 C C . ILE A 1 263 ? 17.141 1.139 20.609 1 98.62 263 ILE A C 1
ATOM 2125 O O . ILE A 1 263 ? 17.078 2.092 21.391 1 98.62 263 ILE A O 1
ATOM 2129 N N . THR A 1 264 ? 17.516 -0.068 20.984 1 98.5 264 THR A N 1
ATOM 2130 C CA . THR A 1 264 ? 17.938 -0.344 22.344 1 98.5 264 THR A CA 1
ATOM 2131 C C . THR A 1 264 ? 19.109 0.544 22.75 1 98.5 264 THR A C 1
ATOM 2133 O O . THR A 1 264 ? 19.109 1.128 23.844 1 98.5 264 THR A O 1
ATOM 2136 N N . GLU A 1 265 ? 20.094 0.643 21.922 1 98.12 265 GLU A N 1
ATOM 2137 C CA . GLU A 1 265 ? 21.266 1.469 22.188 1 98.12 265 GLU A CA 1
ATOM 2138 C C . GLU A 1 265 ? 20.906 2.947 22.25 1 98.12 265 GLU A C 1
ATOM 2140 O O . GLU A 1 265 ? 21.359 3.672 23.141 1 98.12 265 GLU A O 1
ATOM 2145 N N . ARG A 1 266 ? 20.078 3.424 21.359 1 97.06 266 ARG A N 1
ATOM 2146 C CA . ARG A 1 266 ? 19.688 4.828 21.281 1 97.06 266 ARG A CA 1
ATOM 2147 C C . ARG A 1 266 ? 18.891 5.242 22.5 1 97.06 266 ARG A C 1
ATOM 2149 O O . ARG A 1 266 ? 19.109 6.32 23.062 1 97.06 266 ARG A O 1
ATOM 2156 N N . ASP A 1 267 ? 17.938 4.379 22.891 1 97.56 267 ASP A N 1
ATOM 2157 C CA . ASP A 1 267 ? 16.953 4.762 23.906 1 97.56 267 ASP A CA 1
ATOM 2158 C C . ASP A 1 267 ? 17.375 4.312 25.297 1 97.56 267 ASP A C 1
ATOM 2160 O O . ASP A 1 267 ? 16.859 4.809 26.297 1 97.56 267 ASP A O 1
ATOM 2164 N N . GLY A 1 268 ? 18.297 3.336 25.391 1 97.69 268 GLY A N 1
ATOM 2165 C CA . GLY A 1 268 ? 18.641 2.76 26.688 1 97.69 268 GLY A CA 1
ATOM 2166 C C . GLY A 1 268 ? 17.562 1.84 27.234 1 97.69 268 GLY A C 1
ATOM 2167 O O . GLY A 1 268 ? 17.578 1.5 28.422 1 97.69 268 GLY A O 1
ATOM 2168 N N . HIS A 1 269 ? 16.547 1.554 26.469 1 97.25 269 HIS A N 1
ATOM 2169 C CA . HIS A 1 269 ? 15.469 0.612 26.781 1 97.25 269 HIS A CA 1
ATOM 2170 C C . HIS A 1 269 ? 15.391 -0.486 25.719 1 97.25 269 HIS A C 1
ATOM 2172 O O . HIS A 1 269 ? 15.602 -0.229 24.531 1 97.25 269 HIS A O 1
ATOM 2178 N N . PRO A 1 270 ? 15.07 -1.696 26.094 1 96.31 270 PRO A N 1
ATOM 2179 C CA . PRO A 1 270 ? 15.094 -2.822 25.156 1 96.31 270 PRO A CA 1
ATOM 2180 C C . PRO A 1 270 ? 14.055 -2.686 24.047 1 96.31 270 PRO A C 1
ATOM 2182 O O . PRO A 1 270 ? 12.945 -2.217 24.281 1 96.31 270 PRO A O 1
ATOM 2185 N N . ALA A 1 271 ? 14.398 -3.051 22.844 1 97.31 271 ALA A N 1
ATOM 2186 C CA . ALA A 1 271 ? 13.523 -3.303 21.688 1 97.31 271 ALA A CA 1
ATOM 2187 C C . ALA A 1 271 ? 13.633 -4.754 21.234 1 97.31 271 ALA A C 1
ATOM 2189 O O . ALA A 1 271 ? 14.625 -5.43 21.5 1 97.31 271 ALA A O 1
ATOM 2190 N N . TYR A 1 272 ? 12.594 -5.242 20.609 1 96.44 272 TYR A N 1
ATOM 2191 C CA . TYR A 1 272 ? 12.508 -6.652 20.234 1 96.44 272 TYR A CA 1
ATOM 2192 C C . TYR A 1 272 ? 12.227 -6.816 18.75 1 96.44 272 TYR A C 1
ATOM 2194 O O . TYR A 1 272 ? 11.336 -6.164 18.203 1 96.44 272 TYR A O 1
ATOM 2202 N N . ALA A 1 273 ? 12.961 -7.723 18.094 1 97 273 ALA A N 1
ATOM 2203 C CA . ALA A 1 273 ? 12.828 -7.961 16.656 1 97 273 ALA A CA 1
ATOM 2204 C C . ALA A 1 273 ? 11.398 -8.367 16.297 1 97 273 ALA A C 1
ATOM 2206 O O . ALA A 1 273 ? 10.906 -8.023 15.227 1 97 273 ALA A O 1
ATOM 2207 N N . GLY A 1 274 ? 10.719 -9.078 17.219 1 96.06 274 GLY A N 1
ATOM 2208 C CA . GLY A 1 274 ? 9.344 -9.508 16.984 1 96.06 274 GLY A CA 1
ATOM 2209 C C . GLY A 1 274 ? 8.367 -8.352 16.906 1 96.06 274 GLY A C 1
ATOM 2210 O O . GLY A 1 274 ? 7.254 -8.508 16.406 1 96.06 274 GLY A O 1
ATOM 2211 N N . ASN A 1 275 ? 8.789 -7.164 17.391 1 97.06 275 ASN A N 1
ATOM 2212 C CA . ASN A 1 275 ? 7.93 -5.984 17.391 1 97.06 275 ASN A CA 1
ATOM 2213 C C . ASN A 1 275 ? 8.281 -5.023 16.266 1 97.06 275 ASN A C 1
ATOM 2215 O O . ASN A 1 275 ? 7.789 -3.895 16.219 1 97.06 275 ASN A O 1
ATOM 2219 N N . ILE A 1 276 ? 9.195 -5.504 15.391 1 98.38 276 ILE A N 1
ATOM 2220 C CA . ILE A 1 276 ? 9.664 -4.652 14.297 1 98.38 276 ILE A CA 1
ATOM 2221 C C . ILE A 1 276 ? 9.102 -5.164 12.969 1 98.38 276 ILE A C 1
ATOM 2223 O O . ILE A 1 276 ? 9.109 -6.367 12.711 1 98.38 276 ILE A O 1
ATOM 2227 N N . PHE A 1 277 ? 8.555 -4.316 12.188 1 98.5 277 PHE A N 1
ATOM 2228 C CA . PHE A 1 277 ? 8.227 -4.57 10.789 1 98.5 277 PHE A CA 1
ATOM 2229 C C . PHE A 1 277 ? 9.102 -3.73 9.867 1 98.5 277 PHE A C 1
ATOM 2231 O O . PHE A 1 277 ? 9.242 -2.523 10.062 1 98.5 277 PHE A O 1
ATOM 2238 N N . LEU A 1 278 ? 9.766 -4.344 8.93 1 98.56 278 LEU A N 1
ATOM 2239 C CA . LEU A 1 278 ? 10.367 -3.604 7.828 1 98.56 278 LEU A CA 1
ATOM 2240 C C . LEU A 1 278 ? 9.328 -3.26 6.77 1 98.56 278 LEU A C 1
ATOM 2242 O O . LEU A 1 278 ? 8.469 -4.082 6.445 1 98.56 278 LEU A O 1
ATOM 2246 N N . THR A 1 279 ? 9.367 -2.035 6.281 1 97.94 279 THR A N 1
ATOM 2247 C CA . THR A 1 279 ? 8.25 -1.537 5.48 1 97.94 279 THR A CA 1
ATOM 2248 C C . THR A 1 279 ? 8.766 -0.77 4.262 1 97.94 279 THR A C 1
ATOM 2250 O O . THR A 1 279 ? 9.961 -0.487 4.156 1 97.94 279 THR A O 1
ATOM 2253 N N . ASN A 1 280 ? 7.902 -0.468 3.254 1 96.88 280 ASN A N 1
ATOM 2254 C CA . ASN A 1 280 ? 8.203 0.372 2.098 1 96.88 280 ASN A CA 1
ATOM 2255 C C . ASN A 1 280 ? 8.141 1.854 2.451 1 96.88 280 ASN A C 1
ATOM 2257 O O . ASN A 1 280 ? 7.258 2.574 1.977 1 96.88 280 ASN A O 1
ATOM 2261 N N . GLY A 1 281 ? 9.117 2.293 3.256 1 96.38 281 GLY A N 1
ATOM 2262 C CA . GLY A 1 281 ? 9.086 3.631 3.824 1 96.38 281 GLY A CA 1
ATOM 2263 C C . GLY A 1 281 ? 8.148 3.75 5.016 1 96.38 281 GLY A C 1
ATOM 2264 O O . GLY A 1 281 ? 7.465 2.787 5.371 1 96.38 281 GLY A O 1
ATOM 2265 N N . ALA A 1 282 ? 8.164 4.891 5.637 1 97.19 282 ALA A N 1
ATOM 2266 C CA . ALA A 1 282 ? 7.27 5.137 6.766 1 97.19 282 ALA A CA 1
ATOM 2267 C C . ALA A 1 282 ? 5.816 5.219 6.309 1 97.19 282 ALA A C 1
ATOM 2269 O O . ALA A 1 282 ? 4.902 4.848 7.051 1 97.19 282 ALA A O 1
ATOM 2270 N N . SER A 1 283 ? 5.598 5.617 5.09 1 95.44 283 SER A N 1
ATOM 2271 C CA . SER A 1 283 ? 4.25 5.812 4.566 1 95.44 283 SER A CA 1
ATOM 2272 C C . SER A 1 283 ? 3.455 4.508 4.586 1 95.44 283 SER A C 1
ATOM 2274 O O . SER A 1 283 ? 2.291 4.492 4.996 1 95.44 283 SER A O 1
ATOM 2276 N N . SER A 1 284 ? 4.082 3.43 4.133 1 95.94 284 SER A N 1
ATOM 2277 C CA . SER A 1 284 ? 3.365 2.156 4.117 1 95.94 284 SER A CA 1
ATOM 2278 C C . SER A 1 284 ? 3.096 1.657 5.535 1 95.94 284 SER A C 1
ATOM 2280 O O . SER A 1 284 ? 2.078 1.01 5.785 1 95.94 284 SER A O 1
ATOM 2282 N N . ALA A 1 285 ? 3.992 1.921 6.457 1 98.12 285 ALA A N 1
ATOM 2283 C CA . ALA A 1 285 ? 3.785 1.561 7.859 1 98.12 285 ALA A CA 1
ATOM 2284 C C . ALA A 1 285 ? 2.58 2.293 8.438 1 98.12 285 ALA A C 1
ATOM 2286 O O . ALA A 1 285 ? 1.741 1.685 9.109 1 98.12 285 ALA A O 1
ATOM 2287 N N . ILE A 1 286 ? 2.52 3.562 8.195 1 98.38 286 ILE A N 1
ATOM 2288 C CA . ILE A 1 286 ? 1.404 4.375 8.664 1 98.38 286 ILE A CA 1
ATOM 2289 C C . ILE A 1 286 ? 0.094 3.834 8.102 1 98.38 286 ILE A C 1
ATOM 2291 O O . ILE A 1 286 ? -0.905 3.734 8.82 1 98.38 286 ILE A O 1
ATOM 2295 N N . GLU A 1 287 ? 0.12 3.508 6.883 1 96.81 287 GLU A N 1
ATOM 2296 C CA . GLU A 1 287 ? -1.081 2.969 6.25 1 96.81 287 GLU A CA 1
ATOM 2297 C C . GLU A 1 287 ? -1.505 1.656 6.906 1 96.81 287 GLU A C 1
ATOM 2299 O O . GLU A 1 287 ? -2.693 1.425 7.133 1 96.81 287 GLU A O 1
ATOM 2304 N N . LEU A 1 288 ? -0.549 0.748 7.133 1 97.31 288 LEU A N 1
ATOM 2305 C CA . LEU A 1 288 ? -0.842 -0.516 7.801 1 97.31 288 LEU A CA 1
ATOM 2306 C C . LEU A 1 288 ? -1.53 -0.276 9.141 1 97.31 288 LEU A C 1
ATOM 2308 O O . LEU A 1 288 ? -2.539 -0.916 9.445 1 97.31 288 LEU A O 1
ATOM 2312 N N . VAL A 1 289 ? -1.017 0.626 9.859 1 98.56 289 VAL A N 1
ATOM 2313 C CA . VAL A 1 289 ? -1.492 0.89 11.211 1 98.56 289 VAL A CA 1
ATOM 2314 C C . VAL A 1 289 ? -2.873 1.542 11.156 1 98.56 289 VAL A C 1
ATOM 2316 O O . VAL A 1 289 ? -3.799 1.105 11.844 1 98.56 289 VAL A O 1
ATOM 2319 N N . LEU A 1 290 ? -3.037 2.531 10.336 1 98.25 290 LEU A N 1
ATOM 2320 C CA . LEU A 1 290 ? -4.32 3.225 10.266 1 98.25 290 LEU A CA 1
ATOM 2321 C C . LEU A 1 290 ? -5.406 2.303 9.719 1 98.25 290 LEU A C 1
ATOM 2323 O O . LEU A 1 290 ? -6.562 2.385 10.141 1 98.25 290 LEU A O 1
ATOM 2327 N N . THR A 1 291 ? -5.059 1.455 8.766 1 96.5 291 THR A N 1
ATOM 2328 C CA . THR A 1 291 ? -6.008 0.474 8.25 1 96.5 291 THR A CA 1
ATOM 2329 C C . THR A 1 291 ? -6.52 -0.427 9.375 1 96.5 291 THR A C 1
ATOM 2331 O O . THR A 1 291 ? -7.688 -0.816 9.383 1 96.5 291 THR A O 1
ATOM 2334 N N . SER A 1 292 ? -5.688 -0.752 10.273 1 96.88 292 SER A N 1
ATOM 2335 C CA . SER A 1 292 ? -6.031 -1.646 11.375 1 96.88 292 SER A CA 1
ATOM 2336 C C . SER A 1 292 ? -6.766 -0.9 12.477 1 96.88 292 SER A C 1
ATOM 2338 O O . SER A 1 292 ? -7.562 -1.494 13.211 1 96.88 292 SER A O 1
ATOM 2340 N N . ILE A 1 293 ? -6.586 0.402 12.609 1 97.19 293 ILE A N 1
ATOM 2341 C CA . ILE A 1 293 ? -7.164 1.194 13.688 1 97.19 293 ILE A CA 1
ATOM 2342 C C . ILE A 1 293 ? -8.57 1.649 13.297 1 97.19 293 ILE A C 1
ATOM 2344 O O . ILE A 1 293 ? -9.492 1.62 14.117 1 97.19 293 ILE A O 1
ATOM 2348 N N . ILE A 1 294 ? -8.758 2.107 12.094 1 94.06 294 ILE A N 1
ATOM 2349 C CA . ILE A 1 294 ? -10.023 2.701 11.68 1 94.06 294 ILE A CA 1
ATOM 2350 C C . ILE A 1 294 ? -11.031 1.599 11.352 1 94.06 294 ILE A C 1
ATOM 2352 O O . ILE A 1 294 ? -10.875 0.875 10.367 1 94.06 294 ILE A O 1
ATOM 2356 N N . SER A 1 295 ? -12.008 1.532 12.18 1 85.75 295 SER A N 1
ATOM 2357 C CA . SER A 1 295 ? -12.984 0.452 12.086 1 85.75 295 SER A CA 1
ATOM 2358 C C . SER A 1 295 ? -14.336 0.966 11.594 1 85.75 295 SER A C 1
ATOM 2360 O O . SER A 1 295 ? -15.164 0.188 11.117 1 85.75 295 SER A O 1
ATOM 2362 N N . SER A 1 296 ? -14.508 2.234 11.758 1 84.25 296 SER A N 1
ATOM 2363 C CA . SER A 1 296 ? -15.797 2.818 11.414 1 84.25 296 SER A CA 1
ATOM 2364 C C . SER A 1 296 ? -15.648 4.258 10.938 1 84.25 296 SER A C 1
ATOM 2366 O O . SER A 1 296 ? -14.586 4.863 11.109 1 84.25 296 SER A O 1
ATOM 2368 N N . GLU A 1 297 ? -16.734 4.785 10.398 1 84.44 297 GLU A N 1
ATOM 2369 C CA . GLU A 1 297 ? -16.75 6.156 9.898 1 84.44 297 GLU A CA 1
ATOM 2370 C C . GLU A 1 297 ? -16.703 7.164 11.039 1 84.44 297 GLU A C 1
ATOM 2372 O O . GLU A 1 297 ? -16.5 8.359 10.812 1 84.44 297 GLU A O 1
ATOM 2377 N N . LEU A 1 298 ? -16.812 6.734 12.289 1 88.94 298 LEU A N 1
ATOM 2378 C CA . LEU A 1 298 ? -16.797 7.633 13.438 1 88.94 298 LEU A CA 1
ATOM 2379 C C . LEU A 1 298 ? -15.477 7.531 14.195 1 88.94 298 LEU A C 1
ATOM 2381 O O . LEU A 1 298 ? -15.281 8.203 15.211 1 88.94 298 LEU A O 1
ATOM 2385 N N . ASP A 1 299 ? -14.578 6.73 13.719 1 93 299 ASP A N 1
ATOM 2386 C CA . ASP A 1 299 ? -13.25 6.672 14.312 1 93 299 ASP A CA 1
ATOM 2387 C C . ASP A 1 299 ? -12.406 7.879 13.898 1 93 299 ASP A C 1
ATOM 2389 O O . ASP A 1 299 ? -12.32 8.211 12.719 1 93 299 ASP A O 1
ATOM 2393 N N . GLY A 1 300 ? -11.867 8.516 14.891 1 95.69 300 GLY A N 1
ATOM 2394 C CA . GLY A 1 300 ? -11.086 9.727 14.648 1 95.69 300 GLY A CA 1
ATOM 2395 C C . GLY A 1 300 ? -9.609 9.555 14.945 1 95.69 300 GLY A C 1
ATOM 2396 O O . GLY A 1 300 ? -9.234 8.789 15.844 1 95.69 300 GLY A O 1
ATOM 2397 N N . ILE A 1 301 ? -8.812 10.211 14.18 1 98.5 301 ILE A N 1
ATOM 2398 C CA . ILE A 1 301 ? -7.367 10.305 14.391 1 98.5 301 ILE A CA 1
ATOM 2399 C C . ILE A 1 301 ? -6.973 11.766 14.609 1 98.5 301 ILE A C 1
ATOM 2401 O O . ILE A 1 301 ? -7.246 12.617 13.766 1 98.5 301 ILE A O 1
ATOM 2405 N N . MET A 1 302 ? -6.355 12.039 15.758 1 98.75 302 MET A N 1
ATOM 2406 C CA . MET A 1 302 ? -5.816 13.367 16 1 98.75 302 MET A CA 1
ATOM 2407 C C . MET A 1 302 ? -4.508 13.578 15.258 1 98.75 302 MET A C 1
ATOM 2409 O O . MET A 1 302 ? -3.58 12.781 15.383 1 98.75 302 MET A O 1
ATOM 2413 N N . ILE A 1 303 ? -4.449 14.617 14.469 1 98.5 303 ILE A N 1
ATOM 2414 C CA . ILE A 1 303 ? -3.217 14.945 13.758 1 98.5 303 ILE A CA 1
ATOM 2415 C C . ILE A 1 303 ? -2.857 16.406 13.984 1 98.5 303 ILE A C 1
ATOM 2417 O O . ILE A 1 303 ? -3.736 17.25 14.219 1 98.5 303 ILE A O 1
ATOM 2421 N N . PRO A 1 304 ? -1.591 16.703 13.93 1 98.44 304 PRO A N 1
ATOM 2422 C CA . PRO A 1 304 ? -1.192 18.094 14.133 1 98.44 304 PRO A CA 1
ATOM 2423 C C . PRO A 1 304 ? -1.576 19 12.969 1 98.44 304 PRO A C 1
ATOM 2425 O O . PRO A 1 304 ? -1.62 18.547 11.82 1 98.44 304 PRO A O 1
ATOM 2428 N N . ILE A 1 305 ? -1.884 20.234 13.273 1 98.19 305 ILE A N 1
ATOM 2429 C CA . ILE A 1 305 ? -2.084 21.297 12.305 1 98.19 305 ILE A CA 1
ATOM 2430 C C . ILE A 1 305 ? -1.11 22.438 12.586 1 98.19 305 ILE A C 1
ATOM 2432 O O . ILE A 1 305 ? -1.146 23.047 13.664 1 98.19 305 ILE A O 1
ATOM 2436 N N . PRO A 1 306 ? -0.211 22.766 11.695 1 97.56 306 PRO A N 1
ATOM 2437 C CA . PRO A 1 306 ? -0.134 22.188 10.344 1 97.56 306 PRO A CA 1
ATOM 2438 C C . PRO A 1 306 ? 0.239 20.719 10.344 1 97.56 306 PRO A C 1
ATOM 2440 O O . PRO A 1 306 ? 0.943 20.25 11.25 1 97.56 306 PRO A O 1
ATOM 2443 N N . GLN A 1 307 ? -0.24 20 9.367 1 96.38 307 GLN A N 1
ATOM 2444 C CA . GLN A 1 307 ? -0.117 18.562 9.289 1 96.38 307 GLN A CA 1
ATOM 2445 C C . GLN A 1 307 ? 0.954 18.141 8.281 1 96.38 307 GLN A C 1
ATOM 2447 O O . GLN A 1 307 ? 1.438 18.984 7.512 1 96.38 307 GLN A O 1
ATOM 2452 N N . TYR A 1 308 ? 1.308 16.891 8.281 1 94.12 308 TYR A N 1
ATOM 2453 C CA . TYR A 1 308 ? 1.881 16.188 7.137 1 94.12 308 TYR A CA 1
ATOM 2454 C C . TYR A 1 308 ? 0.802 15.461 6.348 1 94.12 308 TYR A C 1
ATOM 2456 O O . TYR A 1 308 ? 0.151 14.547 6.863 1 94.12 308 TYR A O 1
ATOM 2464 N N . PRO A 1 309 ? 0.616 15.711 5.109 1 92.69 309 PRO A N 1
ATOM 2465 C CA . PRO A 1 309 ? -0.605 15.414 4.359 1 92.69 309 PRO A CA 1
ATOM 2466 C C . PRO A 1 309 ? -0.851 13.914 4.199 1 92.69 309 PRO A C 1
ATOM 2468 O O . PRO A 1 309 ? -1.971 13.5 3.895 1 92.69 309 PRO A O 1
ATOM 2471 N N . ILE A 1 310 ? 0.101 13.023 4.441 1 93.62 310 ILE A N 1
ATOM 2472 C CA . ILE A 1 310 ? -0.13 11.594 4.273 1 93.62 310 ILE A CA 1
ATOM 2473 C C . ILE A 1 310 ? -1.188 11.125 5.27 1 93.62 310 ILE A C 1
ATOM 2475 O O . ILE A 1 310 ? -1.975 10.219 4.969 1 93.62 310 ILE A O 1
ATOM 2479 N N . TYR A 1 311 ? -1.261 11.695 6.434 1 95.94 311 TYR A N 1
ATOM 2480 C CA . TYR A 1 311 ? -2.215 11.273 7.453 1 95.94 311 TYR A CA 1
ATOM 2481 C C . TYR A 1 311 ? -3.641 11.617 7.039 1 95.94 311 TYR A C 1
ATOM 2483 O O . TYR A 1 311 ? -4.52 10.75 7.043 1 95.94 311 TYR A O 1
ATOM 2491 N N . SER A 1 312 ? -3.857 12.891 6.629 1 94.19 312 SER A N 1
ATOM 2492 C CA . SER A 1 312 ? -5.203 13.266 6.207 1 94.19 312 SER A CA 1
ATOM 2493 C C . SER A 1 312 ? -5.633 12.484 4.969 1 94.19 312 SER A C 1
ATOM 2495 O O . SER A 1 312 ? -6.797 12.109 4.84 1 94.19 312 SER A O 1
ATOM 2497 N N . ALA A 1 313 ? -4.699 12.281 4.102 1 93.12 313 ALA A N 1
ATOM 2498 C CA . ALA A 1 313 ? -5.004 11.508 2.902 1 93.12 313 ALA A CA 1
ATOM 2499 C C . ALA A 1 313 ? -5.457 10.094 3.258 1 93.12 313 ALA A C 1
ATOM 2501 O O . ALA A 1 313 ? -6.461 9.609 2.738 1 93.12 313 ALA A O 1
ATOM 2502 N N . LEU A 1 314 ? -4.707 9.414 4.129 1 94.94 314 LEU A N 1
ATOM 2503 C CA . LEU A 1 314 ? -5.023 8.047 4.508 1 94.94 314 LEU A CA 1
ATOM 2504 C C . LEU A 1 314 ? -6.32 7.988 5.312 1 94.94 314 LEU A C 1
ATOM 2506 O O . LEU A 1 314 ? -7.113 7.059 5.152 1 94.94 314 LEU A O 1
ATOM 2510 N N . ILE A 1 315 ? -6.559 8.961 6.203 1 95.19 315 ILE A N 1
ATOM 2511 C CA . ILE A 1 315 ? -7.797 9.023 6.969 1 95.19 315 ILE A CA 1
ATOM 2512 C C . ILE A 1 315 ? -8.992 9.117 6.02 1 95.19 315 ILE A C 1
ATOM 2514 O O . ILE A 1 315 ? -9.977 8.398 6.184 1 95.19 315 ILE A O 1
ATOM 2518 N N . ALA A 1 316 ? -8.844 9.961 5.008 1 91.44 316 ALA A N 1
ATOM 2519 C CA . ALA A 1 316 ? -9.906 10.109 4.016 1 91.44 316 ALA A CA 1
ATOM 2520 C C . ALA A 1 316 ? -10.102 8.82 3.221 1 91.44 316 ALA A C 1
ATOM 2522 O O . ALA A 1 316 ? -11.227 8.359 3.049 1 91.44 316 ALA A O 1
ATOM 2523 N N . LYS A 1 317 ? -8.992 8.281 2.768 1 91.19 317 LYS A N 1
ATOM 2524 C CA . LYS A 1 317 ? -9 7.039 1.995 1 91.19 317 LYS A CA 1
ATOM 2525 C C . LYS A 1 317 ? -9.734 5.93 2.748 1 91.19 317 LYS A C 1
ATOM 2527 O O . LYS A 1 317 ? -10.438 5.125 2.143 1 91.19 317 LYS A O 1
ATOM 2532 N N . LEU A 1 318 ? -9.562 5.895 4.055 1 92 318 LEU A N 1
ATOM 2533 C CA . LEU A 1 318 ? -10.086 4.82 4.887 1 92 318 LEU A CA 1
ATOM 2534 C C . LEU A 1 318 ? -11.438 5.207 5.477 1 92 318 LEU A C 1
ATOM 2536 O O . LEU A 1 318 ? -12 4.477 6.301 1 92 318 LEU A O 1
ATOM 2540 N N . ALA A 1 319 ? -11.93 6.402 5.109 1 89.94 319 ALA A N 1
ATOM 2541 C CA . ALA A 1 319 ? -13.242 6.906 5.496 1 89.94 319 ALA A CA 1
ATOM 2542 C C . ALA A 1 319 ? -13.336 7.086 7.008 1 89.94 319 ALA A C 1
ATOM 2544 O O . ALA A 1 319 ? -14.359 6.758 7.617 1 89.94 319 ALA A O 1
ATOM 2545 N N . GLY A 1 320 ? -12.25 7.469 7.648 1 92.12 320 GLY A N 1
ATOM 2546 C CA . GLY A 1 320 ? -12.25 7.891 9.039 1 92.12 320 GLY A CA 1
ATOM 2547 C C . GLY A 1 320 ? -12.477 9.383 9.211 1 92.12 320 GLY A C 1
ATOM 2548 O O . GLY A 1 320 ? -12.891 10.062 8.273 1 92.12 320 GLY A O 1
ATOM 2549 N N . ARG A 1 321 ? -12.273 9.844 10.484 1 92.38 321 ARG A N 1
ATOM 2550 C CA . ARG A 1 321 ? -12.445 11.258 10.805 1 92.38 321 ARG A CA 1
ATOM 2551 C C . ARG A 1 321 ? -11.125 11.891 11.211 1 92.38 321 ARG A C 1
ATOM 2553 O O . ARG A 1 321 ? -10.406 11.344 12.055 1 92.38 321 ARG A O 1
ATOM 2560 N N . GLN A 1 322 ? -10.836 12.969 10.578 1 94.81 322 GLN A N 1
ATOM 2561 C CA . GLN A 1 322 ? -9.68 13.758 10.984 1 94.81 322 GLN A CA 1
ATOM 2562 C C . GLN A 1 322 ? -10.016 14.68 12.156 1 94.81 322 GLN A C 1
ATOM 2564 O O . GLN A 1 322 ? -11.016 15.398 12.109 1 94.81 322 GLN A O 1
ATOM 2569 N N . VAL A 1 323 ? -9.273 14.656 13.219 1 97.38 323 VAL A N 1
ATOM 2570 C CA . VAL A 1 323 ? -9.359 15.578 14.344 1 97.38 323 VAL A CA 1
ATOM 2571 C C . VAL A 1 323 ? -8.07 16.391 14.461 1 97.38 323 VAL A C 1
ATOM 2573 O O . VAL A 1 323 ? -7.117 15.953 15.117 1 97.38 323 VAL A O 1
ATOM 2576 N N . GLY A 1 324 ? -8.102 17.578 13.938 1 97.62 324 GLY A N 1
ATOM 2577 C CA . GLY A 1 324 ? -6.902 18.391 13.977 1 97.62 324 GLY A CA 1
ATOM 2578 C C . GLY A 1 324 ? -6.688 19.094 15.305 1 97.62 324 GLY A C 1
ATOM 2579 O O . GLY A 1 324 ? -7.645 19.562 15.93 1 97.62 324 GLY A O 1
ATOM 2580 N N . TYR A 1 325 ? -5.465 19.062 15.797 1 98.31 325 TYR A N 1
ATOM 2581 C CA . TYR A 1 325 ? -5.09 19.906 16.922 1 98.31 325 TYR A CA 1
ATOM 2582 C C . TYR A 1 325 ? -4.016 20.906 16.516 1 98.31 325 TYR A C 1
ATOM 2584 O O . TYR A 1 325 ? -3.07 20.562 15.805 1 98.31 325 TYR A O 1
ATOM 2592 N N . PHE A 1 326 ? -4.113 22.141 16.969 1 97.88 326 PHE A N 1
ATOM 2593 C CA . PHE A 1 326 ? -3.24 23.219 16.516 1 97.88 326 PHE A CA 1
ATOM 2594 C C . PHE A 1 326 ? -1.946 23.234 17.312 1 97.88 326 PHE A C 1
ATOM 2596 O O . PHE A 1 326 ? -1.978 23.25 18.547 1 97.88 326 PHE A O 1
ATOM 2603 N N . LEU A 1 327 ? -0.844 23.188 16.609 1 97.81 327 LEU A N 1
ATOM 2604 C CA . LEU A 1 327 ? 0.432 23.516 17.234 1 97.81 327 LEU A CA 1
ATOM 2605 C C . LEU A 1 327 ? 0.551 25.016 17.469 1 97.81 327 LEU A C 1
ATOM 2607 O O . LEU A 1 327 ? 0.07 25.812 16.672 1 97.81 327 LEU A O 1
ATOM 2611 N N . ASP A 1 328 ? 1.229 25.344 18.531 1 96.62 328 ASP A N 1
ATOM 2612 C CA . ASP A 1 328 ? 1.32 26.75 18.906 1 96.62 328 ASP A CA 1
ATOM 2613 C C . ASP A 1 328 ? 2.559 27.406 18.312 1 96.62 328 ASP A C 1
ATOM 2615 O O . ASP A 1 328 ? 3.664 27.25 18.828 1 96.62 328 ASP A O 1
ATOM 2619 N N . GLU A 1 329 ? 2.412 28.188 17.281 1 96.44 329 GLU A N 1
ATOM 2620 C CA . GLU A 1 329 ? 3.494 28.859 16.578 1 96.44 329 GLU A CA 1
ATOM 2621 C C . GLU A 1 329 ? 4.258 29.797 17.5 1 96.44 329 GLU A C 1
ATOM 2623 O O . GLU A 1 329 ? 5.473 29.969 17.359 1 96.44 329 GLU A O 1
ATOM 2628 N N . ASN A 1 330 ? 3.6 30.391 18.484 1 95.19 330 ASN A N 1
ATOM 2629 C CA . ASN A 1 330 ? 4.215 31.344 19.406 1 95.19 330 ASN A CA 1
ATOM 2630 C C . ASN A 1 330 ? 5.074 30.625 20.453 1 95.19 330 ASN A C 1
ATOM 2632 O O . ASN A 1 330 ? 5.891 31.266 21.125 1 95.19 330 ASN A O 1
ATOM 2636 N N . SER A 1 331 ? 4.887 29.406 20.594 1 94.25 331 SER A N 1
ATOM 2637 C CA . SER A 1 331 ? 5.691 28.594 21.5 1 94.25 331 SER A CA 1
ATOM 2638 C C . SER A 1 331 ? 6.504 27.547 20.734 1 94.25 331 SER A C 1
ATOM 2640 O O . SER A 1 331 ? 6.574 26.391 21.141 1 94.25 331 SER A O 1
ATOM 2642 N N . ASN A 1 332 ? 6.961 27.953 19.594 1 94.94 332 ASN A N 1
ATOM 2643 C CA . ASN A 1 332 ? 7.801 27.125 18.734 1 94.94 332 ASN A CA 1
ATOM 2644 C C . ASN A 1 332 ? 7.113 25.812 18.359 1 94.94 332 ASN A C 1
ATOM 2646 O O . ASN A 1 332 ? 7.695 24.75 18.5 1 94.94 332 ASN A O 1
ATOM 2650 N N . TRP A 1 333 ? 5.832 25.906 18.094 1 96.75 333 TRP A N 1
ATOM 2651 C CA . TRP A 1 333 ? 5 24.844 17.547 1 96.75 333 TRP A CA 1
ATOM 2652 C C . TRP A 1 333 ? 4.828 23.719 18.547 1 96.75 333 TRP A C 1
ATOM 2654 O O . TRP A 1 333 ? 4.816 22.547 18.172 1 96.75 333 TRP A O 1
ATOM 2664 N N . ALA A 1 334 ? 4.758 23.984 19.812 1 94 334 ALA A N 1
ATOM 2665 C CA . ALA A 1 334 ? 4.5 22.984 20.844 1 94 334 ALA A CA 1
ATOM 2666 C C . ALA A 1 334 ? 3.033 22.562 20.844 1 94 334 ALA A C 1
ATOM 2668 O O . ALA A 1 334 ? 2.156 23.328 20.453 1 94 334 ALA A O 1
ATOM 2669 N N . ALA A 1 335 ? 2.793 21.344 21.234 1 94.06 335 ALA A N 1
ATOM 2670 C CA . ALA A 1 335 ? 1.446 20.875 21.547 1 94.06 335 ALA A CA 1
ATOM 2671 C C . ALA A 1 335 ? 1.121 21.094 23.016 1 94.06 335 ALA A C 1
ATOM 2673 O O . ALA A 1 335 ? 1.867 20.641 23.891 1 94.06 335 ALA A O 1
ATOM 2674 N N . THR A 1 336 ? 0.012 21.703 23.312 1 95.5 336 THR A N 1
ATOM 2675 C CA . THR A 1 336 ? -0.314 21.969 24.719 1 95.5 336 THR A CA 1
ATOM 2676 C C . THR A 1 336 ? -1.412 21.031 25.203 1 95.5 336 THR A C 1
ATOM 2678 O O . THR A 1 336 ? -2.258 20.594 24.422 1 95.5 336 THR A O 1
ATOM 2681 N N . GLU A 1 337 ? -1.341 20.797 26.484 1 96.12 337 GLU A N 1
ATOM 2682 C CA . GLU A 1 337 ? -2.352 19.938 27.078 1 96.12 337 GLU A CA 1
ATOM 2683 C C . GLU A 1 337 ? -3.754 20.516 26.891 1 96.12 337 GLU A C 1
ATOM 2685 O O . GLU A 1 337 ? -4.699 19.766 26.625 1 96.12 337 GLU A O 1
ATOM 2690 N N . SER A 1 338 ? -3.896 21.766 27.078 1 97.44 338 SER A N 1
ATOM 2691 C CA . SER A 1 338 ? -5.191 22.422 26.953 1 97.44 338 SER A CA 1
ATOM 2692 C C . SER A 1 338 ? -5.758 22.25 25.547 1 97.44 338 SER A C 1
ATOM 2694 O O . SER A 1 338 ? -6.941 21.953 25.375 1 97.44 338 SER A O 1
ATOM 2696 N N . GLU A 1 339 ? -4.973 22.469 24.547 1 97.5 339 GLU A N 1
ATOM 2697 C CA . GLU A 1 339 ? -5.398 22.297 23.172 1 97.5 339 GLU A CA 1
ATOM 2698 C C . GLU A 1 339 ? -5.82 20.859 22.891 1 97.5 339 GLU A C 1
ATOM 2700 O O . GLU A 1 339 ? -6.867 20.609 22.297 1 97.5 339 GLU A O 1
ATOM 2705 N N . LEU A 1 340 ? -5.051 19.891 23.328 1 98.44 340 LEU A N 1
ATOM 2706 C CA . LEU A 1 340 ? -5.348 18.484 23.125 1 98.44 340 LEU A CA 1
ATOM 2707 C C . LEU A 1 340 ? -6.66 18.094 23.797 1 98.44 340 LEU A C 1
ATOM 2709 O O . LEU A 1 340 ? -7.504 17.438 23.188 1 98.44 340 LEU A O 1
ATOM 2713 N N . THR A 1 341 ? -6.828 18.562 25 1 98.25 341 THR A N 1
ATOM 2714 C CA . THR A 1 341 ? -8.023 18.234 25.766 1 98.25 341 THR A CA 1
ATOM 2715 C C . THR A 1 341 ? -9.266 18.844 25.109 1 98.25 341 THR A C 1
ATOM 2717 O O . THR A 1 341 ? -10.297 18.172 24.984 1 98.25 341 THR A O 1
ATOM 2720 N N . GLN A 1 342 ? -9.156 20.047 24.703 1 98 342 GLN A N 1
ATOM 2721 C CA . GLN A 1 342 ? -10.281 20.719 24.062 1 98 342 GLN A CA 1
ATOM 2722 C C . GLN A 1 342 ? -10.695 20.016 22.781 1 98 342 GLN A C 1
ATOM 2724 O O . GLN A 1 342 ? -11.883 19.797 22.531 1 98 342 GLN A O 1
ATOM 2729 N N . ARG A 1 343 ? -9.781 19.672 21.953 1 97.94 343 ARG A N 1
ATOM 2730 C CA . ARG A 1 343 ? -10.078 19 20.688 1 97.94 343 ARG A CA 1
ATOM 2731 C C . ARG A 1 343 ? -10.711 17.641 20.938 1 97.94 343 ARG A C 1
ATOM 2733 O O . ARG A 1 343 ? -11.633 17.234 20.219 1 97.94 343 ARG A O 1
ATOM 2740 N N . LEU A 1 344 ? -10.164 16.906 21.922 1 98.12 344 LEU A N 1
ATOM 2741 C CA . LEU A 1 344 ? -10.742 15.609 22.266 1 98.12 344 LEU A CA 1
ATOM 2742 C C . LEU A 1 344 ? -12.188 15.758 22.703 1 98.12 344 LEU A C 1
ATOM 2744 O O . LEU A 1 344 ? -13.062 15 22.266 1 98.12 344 LEU A O 1
ATOM 2748 N N . GLN A 1 345 ? -12.438 16.734 23.531 1 96.94 345 GLN A N 1
ATOM 2749 C CA . GLN A 1 345 ? -13.789 16.969 24.047 1 96.94 345 GLN A CA 1
ATOM 2750 C C . GLN A 1 345 ? -14.742 17.344 22.906 1 96.94 345 GLN A C 1
ATOM 2752 O O . GLN A 1 345 ? -15.875 16.859 22.859 1 96.94 345 GLN A O 1
ATOM 2757 N N . GLU A 1 346 ? -14.297 18.156 22.062 1 95.94 346 GLU A N 1
ATOM 2758 C CA . GLU A 1 346 ? -15.102 18.547 20.906 1 95.94 346 GLU A CA 1
ATOM 2759 C C . GLU A 1 346 ? -15.422 17.344 20.016 1 95.94 346 GLU A C 1
ATOM 2761 O O . GLU A 1 346 ? -16.547 17.188 19.562 1 95.94 346 GLU A O 1
ATOM 2766 N N . ALA A 1 347 ? -14.438 16.547 19.781 1 94.69 347 ALA A N 1
ATOM 2767 C CA . ALA A 1 347 ? -14.641 15.344 18.969 1 94.69 347 ALA A CA 1
ATOM 2768 C C . ALA A 1 347 ? -15.672 14.414 19.625 1 94.69 347 ALA A C 1
ATOM 2770 O O . ALA A 1 347 ? -16.594 13.938 18.969 1 94.69 347 ALA A O 1
ATOM 2771 N N . GLN A 1 348 ? -15.508 14.219 20.875 1 91 348 GLN A N 1
ATOM 2772 C CA . GLN A 1 348 ? -16.406 13.344 21.609 1 91 348 GLN A CA 1
ATOM 2773 C C . GLN A 1 348 ? -17.828 13.891 21.609 1 91 348 GLN A C 1
ATOM 2775 O O . GLN A 1 348 ? -18.797 13.133 21.484 1 91 348 GLN A O 1
ATOM 2780 N N . ALA A 1 349 ? -17.922 15.172 21.703 1 88.75 349 ALA A N 1
ATOM 2781 C CA . ALA A 1 349 ? -19.234 15.828 21.672 1 88.75 349 ALA A CA 1
ATOM 2782 C C . ALA A 1 349 ? -19.922 15.617 20.328 1 88.75 349 ALA A C 1
ATOM 2784 O O . ALA A 1 349 ? -21.156 15.578 20.25 1 88.75 349 ALA A O 1
ATOM 2785 N N . ASN A 1 350 ? -19.141 15.367 19.344 1 85.75 350 ASN A N 1
ATOM 2786 C CA . ASN A 1 350 ? -19.672 15.156 18 1 85.75 350 ASN A CA 1
ATOM 2787 C C . ASN A 1 350 ? -19.781 13.672 17.672 1 85.75 350 ASN A C 1
ATOM 2789 O O . ASN A 1 350 ? -19.938 13.305 16.5 1 85.75 350 ASN A O 1
ATOM 2793 N N . GLY A 1 351 ? -19.562 12.844 18.641 1 82.06 351 GLY A N 1
ATOM 2794 C CA . GLY A 1 351 ? -19.766 11.414 18.484 1 82.06 351 GLY A CA 1
ATOM 2795 C C . GLY A 1 351 ? -18.562 10.695 17.891 1 82.06 351 GLY A C 1
ATOM 2796 O O . GLY A 1 351 ? -18.656 9.531 17.516 1 82.06 351 GLY A O 1
ATOM 2797 N N . ILE A 1 352 ? -17.5 11.367 17.828 1 90.31 352 ILE A N 1
ATOM 2798 C CA . ILE A 1 352 ? -16.297 10.789 17.25 1 90.31 352 ILE A CA 1
ATOM 2799 C C . ILE A 1 352 ? -15.508 10.047 18.328 1 90.31 352 ILE A C 1
ATOM 2801 O O . ILE A 1 352 ? -15.305 10.562 19.422 1 90.31 352 ILE A O 1
ATOM 2805 N N . ASP A 1 353 ? -15.133 8.812 18.047 1 92.62 353 ASP A N 1
ATOM 2806 C CA . ASP A 1 353 ? -14.266 8.023 18.906 1 92.62 353 ASP A CA 1
ATOM 2807 C C . ASP A 1 353 ? -12.797 8.172 18.516 1 92.62 353 ASP A C 1
ATOM 2809 O O . ASP A 1 353 ? -12.344 7.535 17.562 1 92.62 353 ASP A O 1
ATOM 2813 N N . VAL A 1 354 ? -12.078 8.945 19.266 1 96.56 354 VAL A N 1
ATOM 2814 C CA . VAL A 1 354 ? -10.68 9.172 18.938 1 96.56 354 VAL A CA 1
ATOM 2815 C C . VAL A 1 354 ? -9.852 7.945 19.312 1 96.56 354 VAL A C 1
ATOM 2817 O O . VAL A 1 354 ? -9.805 7.559 20.484 1 96.56 354 VAL A O 1
ATOM 2820 N N . LYS A 1 355 ? -9.172 7.414 18.328 1 97.44 355 LYS A N 1
ATOM 2821 C CA . LYS A 1 355 ? -8.477 6.148 18.531 1 97.44 355 LYS A CA 1
ATOM 2822 C C . LYS A 1 355 ? -6.969 6.367 18.641 1 97.44 355 LYS A C 1
ATOM 2824 O O . LYS A 1 355 ? -6.266 5.582 19.281 1 97.44 355 LYS A O 1
ATOM 2829 N N . ALA A 1 356 ? -6.469 7.336 17.953 1 98.75 356 ALA A N 1
ATOM 2830 C CA . ALA A 1 356 ? -5.023 7.539 17.891 1 98.75 356 ALA A CA 1
ATOM 2831 C C . ALA A 1 356 ? -4.684 9.023 17.75 1 98.75 356 ALA A C 1
ATOM 2833 O O . ALA A 1 356 ? -5.539 9.828 17.359 1 98.75 356 ALA A O 1
ATOM 2834 N N . LEU A 1 357 ? -3.459 9.375 18.125 1 98.81 357 LEU A N 1
ATOM 2835 C CA . LEU A 1 357 ? -2.861 10.695 17.953 1 98.81 357 LEU A CA 1
ATOM 2836 C C . LEU A 1 357 ? -1.483 10.594 17.312 1 98.81 357 LEU A C 1
ATOM 2838 O O . LEU A 1 357 ? -0.637 9.82 17.766 1 98.81 357 LEU A O 1
ATOM 2842 N N . ALA A 1 358 ? -1.285 11.375 16.234 1 98.81 358 ALA A N 1
ATOM 2843 C CA . ALA A 1 358 ? -0.002 11.367 15.531 1 98.81 358 ALA A CA 1
ATOM 2844 C C . ALA A 1 358 ? 0.83 12.594 15.906 1 98.81 358 ALA A C 1
ATOM 2846 O O . ALA A 1 358 ? 0.297 13.695 16.031 1 98.81 358 ALA A O 1
ATOM 2847 N N . ILE A 1 359 ? 2.102 12.398 16.078 1 98.69 359 ILE A N 1
ATOM 2848 C CA . ILE A 1 359 ? 3.068 13.484 16.203 1 98.69 359 ILE A CA 1
ATOM 2849 C C . ILE A 1 359 ? 4.195 13.289 15.18 1 98.69 359 ILE A C 1
ATOM 2851 O O . ILE A 1 359 ? 4.465 12.164 14.758 1 98.69 359 ILE A O 1
ATOM 2855 N N . ILE A 1 360 ? 4.762 14.344 14.789 1 98.25 360 ILE A N 1
ATOM 2856 C CA . ILE A 1 360 ? 5.938 14.336 13.922 1 98.25 360 ILE A CA 1
ATOM 2857 C C . ILE A 1 360 ? 7.09 15.062 14.609 1 98.25 360 ILE A C 1
ATOM 2859 O O . ILE A 1 360 ? 6.988 16.25 14.914 1 98.25 360 ILE A O 1
ATOM 2863 N N . ASN A 1 361 ? 8.172 14.359 14.883 1 97.88 361 ASN A N 1
ATOM 2864 C CA . ASN A 1 361 ? 9.289 14.891 15.648 1 97.88 361 ASN A CA 1
ATOM 2865 C C . ASN A 1 361 ? 10.625 14.344 15.148 1 97.88 361 ASN A C 1
ATOM 2867 O O . ASN A 1 361 ? 10.906 13.156 15.297 1 97.88 361 ASN A O 1
ATOM 2871 N N . PRO A 1 362 ? 11.438 15.227 14.625 1 97.62 362 PRO A N 1
ATOM 2872 C CA . PRO A 1 362 ? 11.258 16.656 14.32 1 97.62 362 PRO A CA 1
ATOM 2873 C C . PRO A 1 362 ? 10.109 16.906 13.344 1 97.62 362 PRO A C 1
ATOM 2875 O O . PRO A 1 362 ? 9.742 16.016 12.57 1 97.62 362 PRO A O 1
ATOM 2878 N N . GLY A 1 363 ? 9.617 18.125 13.391 1 97.5 363 GLY A N 1
ATOM 2879 C CA . GLY A 1 363 ? 8.32 18.391 12.789 1 97.5 363 GLY A CA 1
ATOM 2880 C C . GLY A 1 363 ? 8.406 18.656 11.297 1 97.5 363 GLY A C 1
ATOM 2881 O O . GLY A 1 363 ? 9.344 19.297 10.82 1 97.5 363 GLY A O 1
ATOM 2882 N N . ASN A 1 364 ? 7.492 18.219 10.523 1 96.75 364 ASN A N 1
ATOM 2883 C CA . ASN A 1 364 ? 7.137 18.562 9.148 1 96.75 364 ASN A CA 1
ATOM 2884 C C . ASN A 1 364 ? 5.695 19.047 9.047 1 96.75 364 ASN A C 1
ATOM 2886 O O . ASN A 1 364 ? 4.754 18.281 9.266 1 96.75 364 ASN A O 1
ATOM 2890 N N . PRO A 1 365 ? 5.516 20.328 8.852 1 97.06 365 PRO A N 1
ATOM 2891 C CA . PRO A 1 365 ? 6.375 21.266 8.117 1 97.06 365 PRO A CA 1
ATOM 2892 C C . PRO A 1 365 ? 7.094 22.25 9.039 1 97.06 365 PRO A C 1
ATOM 2894 O O . PRO A 1 365 ? 7.797 23.141 8.562 1 97.06 365 PRO A O 1
ATOM 2897 N N . THR A 1 366 ? 7.004 22.094 10.297 1 97.44 366 THR A N 1
ATOM 2898 C CA . THR A 1 366 ? 7.301 23.203 11.195 1 97.44 366 THR A CA 1
ATOM 2899 C C . THR A 1 366 ? 8.781 23.219 11.57 1 97.44 366 THR A C 1
ATOM 2901 O O . THR A 1 366 ? 9.297 24.234 12.047 1 97.44 366 THR A O 1
ATOM 2904 N N . GLY A 1 367 ? 9.453 22.078 11.477 1 97.19 367 GLY A N 1
ATOM 2905 C CA . GLY A 1 367 ? 10.875 22 11.75 1 97.19 367 GLY A CA 1
ATOM 2906 C C . GLY A 1 367 ? 11.203 21.969 13.227 1 97.19 367 GLY A C 1
ATOM 2907 O O . GLY A 1 367 ? 12.375 21.875 13.609 1 97.19 367 GLY A O 1
ATOM 2908 N N . GLN A 1 368 ? 10.258 21.969 14.078 1 97 368 GLN A N 1
ATOM 2909 C CA . GLN A 1 368 ? 10.484 22 15.523 1 97 368 GLN A CA 1
ATOM 2910 C C . GLN A 1 368 ? 10.984 20.656 16.031 1 97 368 GLN A C 1
ATOM 2912 O O . GLN A 1 368 ? 10.695 19.609 15.43 1 97 368 GLN A O 1
ATOM 2917 N N . VAL A 1 369 ? 11.742 20.656 17.078 1 97.94 369 VAL A N 1
ATOM 2918 C CA . VAL A 1 369 ? 12.141 19.469 17.828 1 97.94 369 VAL A CA 1
ATOM 2919 C C . VAL A 1 369 ? 11.5 19.5 19.219 1 97.94 369 VAL A C 1
ATOM 2921 O O . VAL A 1 369 ? 11.719 20.438 19.984 1 97.94 369 VAL A O 1
ATOM 2924 N N . TYR A 1 370 ? 10.719 18.516 19.547 1 97.56 370 TYR A N 1
ATOM 2925 C CA . TYR A 1 370 ? 10.047 18.469 20.844 1 97.56 370 TYR A CA 1
ATOM 2926 C C . TYR A 1 370 ? 11.047 18.328 21.984 1 97.56 370 TYR A C 1
ATOM 2928 O O . TYR A 1 370 ? 12.016 17.578 21.859 1 97.56 370 TYR A O 1
ATOM 2936 N N . SER A 1 371 ? 10.805 19.062 23.031 1 96.06 371 SER A N 1
ATOM 2937 C CA . SER A 1 371 ? 11.539 18.859 24.281 1 96.06 371 SER A CA 1
ATOM 2938 C C . SER A 1 371 ? 11.008 17.641 25.031 1 96.06 371 SER A C 1
ATOM 2940 O O . SER A 1 371 ? 9.977 17.078 24.656 1 96.06 371 SER A O 1
ATOM 2942 N N . ARG A 1 372 ? 11.734 17.234 26.062 1 97.06 372 ARG A N 1
ATOM 2943 C CA . ARG A 1 372 ? 11.25 16.156 26.922 1 97.06 372 ARG A CA 1
ATOM 2944 C C . ARG A 1 372 ? 9.891 16.5 27.516 1 97.06 372 ARG A C 1
ATOM 2946 O O . ARG A 1 372 ? 8.992 15.656 27.562 1 97.06 372 ARG A O 1
ATOM 2953 N N . GLU A 1 373 ? 9.758 17.75 27.938 1 96.31 373 GLU A N 1
ATOM 2954 C CA . GLU A 1 373 ? 8.508 18.188 28.547 1 96.31 373 GLU A CA 1
ATOM 2955 C C . GLU A 1 373 ? 7.352 18.109 27.562 1 96.31 373 GLU A C 1
ATOM 2957 O O . GLU A 1 373 ? 6.246 17.703 27.922 1 96.31 373 GLU A O 1
ATOM 2962 N N . ASP A 1 374 ? 7.578 18.516 26.344 1 96.44 374 ASP A N 1
ATOM 2963 C CA . ASP A 1 374 ? 6.562 18.422 25.297 1 96.44 374 ASP A CA 1
ATOM 2964 C C . ASP A 1 374 ? 6.082 16.984 25.125 1 96.44 374 ASP A C 1
ATOM 2966 O O . ASP A 1 374 ? 4.875 16.719 25.078 1 96.44 374 ASP A O 1
ATOM 2970 N N . LEU A 1 375 ? 7 16.062 25.047 1 98.19 375 LEU A N 1
ATOM 2971 C CA . LEU A 1 375 ? 6.691 14.656 24.812 1 98.19 375 LEU A CA 1
ATOM 2972 C C . LEU A 1 375 ? 5.977 14.055 26.016 1 98.19 375 LEU A C 1
ATOM 2974 O O . LEU A 1 375 ? 5.109 13.195 25.859 1 98.19 375 LEU A O 1
ATOM 2978 N N . GLU A 1 376 ? 6.391 14.484 27.234 1 98.06 376 GLU A N 1
ATOM 2979 C CA . GLU A 1 376 ? 5.719 14.008 28.438 1 98.06 376 GLU A CA 1
ATOM 2980 C C . GLU A 1 376 ? 4.238 14.391 28.422 1 98.06 376 GLU A C 1
ATOM 2982 O O . GLU A 1 376 ? 3.383 13.578 28.797 1 98.06 376 GLU A O 1
ATOM 2987 N N . VAL A 1 377 ? 3.963 15.594 28.031 1 97.44 377 VAL A N 1
ATOM 2988 C CA . VAL A 1 377 ? 2.588 16.078 27.953 1 97.44 377 VAL A CA 1
ATOM 2989 C C . VAL A 1 377 ? 1.792 15.188 26.984 1 97.44 377 VAL A C 1
ATOM 2991 O O . VAL A 1 377 ? 0.68 14.758 27.312 1 97.44 377 VAL A O 1
ATOM 2994 N N . ILE A 1 378 ? 2.342 14.867 25.891 1 98.38 378 ILE A N 1
ATOM 2995 C CA . ILE A 1 378 ? 1.676 14.094 24.844 1 98.38 378 ILE A CA 1
ATOM 2996 C C . ILE A 1 378 ? 1.479 12.656 25.312 1 98.38 378 ILE A C 1
ATOM 2998 O O . ILE A 1 378 ? 0.391 12.094 25.172 1 98.38 378 ILE A O 1
ATOM 3002 N N . CYS A 1 379 ? 2.543 12.047 25.859 1 98.5 379 CYS A N 1
ATOM 3003 C CA . CYS A 1 379 ? 2.467 10.672 26.344 1 98.5 379 CYS A CA 1
ATOM 3004 C C . CYS A 1 379 ? 1.41 10.539 27.422 1 98.5 379 CYS A C 1
ATOM 3006 O O . CYS A 1 379 ? 0.611 9.602 27.406 1 98.5 379 CYS A O 1
ATOM 3008 N N . LYS A 1 380 ? 1.378 11.453 28.375 1 98 380 LYS A N 1
ATOM 3009 C CA . LYS A 1 380 ? 0.412 11.422 29.469 1 98 380 LYS A CA 1
ATOM 3010 C C . LYS A 1 380 ? -1.014 11.578 28.953 1 98 380 LYS A C 1
ATOM 3012 O O . LYS A 1 380 ? -1.924 10.875 29.391 1 98 380 LYS A O 1
ATOM 3017 N N . PHE A 1 381 ? -1.187 12.523 28.078 1 97.94 381 PHE A N 1
ATOM 3018 C CA . PHE A 1 381 ? -2.498 12.734 27.484 1 97.94 381 PHE A CA 1
ATOM 3019 C C . PHE A 1 381 ? -3.008 11.453 26.828 1 97.94 381 PHE A C 1
ATOM 3021 O O . PHE A 1 381 ? -4.148 11.047 27.062 1 97.94 381 PHE A O 1
ATOM 3028 N N . CYS A 1 382 ? -2.164 10.82 26 1 98.44 382 CYS A N 1
ATOM 3029 C CA . CYS A 1 382 ? -2.553 9.602 25.312 1 98.44 382 CYS A CA 1
ATOM 3030 C C . CYS A 1 382 ? -2.832 8.477 26.297 1 98.44 382 CYS A C 1
ATOM 3032 O O . CYS A 1 382 ? -3.826 7.762 26.172 1 98.44 382 CYS A O 1
ATOM 3034 N N . SER A 1 383 ? -1.963 8.32 27.25 1 96.88 383 SER A N 1
ATOM 3035 C CA . SER A 1 383 ? -2.127 7.273 28.25 1 96.88 383 SER A CA 1
ATOM 3036 C C . SER A 1 383 ? -3.416 7.465 29.047 1 96.88 383 SER A C 1
ATOM 3038 O O . SER A 1 383 ? -4.191 6.52 29.203 1 96.88 383 SER A O 1
ATOM 3040 N N . ASP A 1 384 ? -3.67 8.711 29.5 1 96.62 384 ASP A N 1
ATOM 3041 C CA . ASP A 1 384 ? -4.828 9.023 30.328 1 96.62 384 ASP A CA 1
ATOM 3042 C C . ASP A 1 384 ? -6.133 8.789 29.562 1 96.62 384 ASP A C 1
ATOM 3044 O O . ASP A 1 384 ? -7.156 8.461 30.172 1 96.62 384 ASP A O 1
ATOM 3048 N N . ASN A 1 385 ? -6.109 8.922 28.297 1 96.5 385 ASN A N 1
ATOM 3049 C CA . ASN A 1 385 ? -7.352 8.891 27.531 1 96.5 385 ASN A CA 1
ATOM 3050 C C . ASN A 1 385 ? -7.461 7.625 26.688 1 96.5 385 ASN A C 1
ATOM 3052 O O . ASN A 1 385 ? -8.383 7.488 25.891 1 96.5 385 ASN A O 1
ATOM 3056 N N . GLY A 1 386 ? -6.527 6.691 26.844 1 95.62 386 GLY A N 1
ATOM 3057 C CA . GLY A 1 386 ? -6.566 5.441 26.094 1 95.62 386 GLY A CA 1
ATOM 3058 C C . GLY A 1 386 ? -6.398 5.637 24.609 1 95.62 386 GLY A C 1
ATOM 3059 O O . GLY A 1 386 ? -7.07 4.977 23.812 1 95.62 386 GLY A O 1
ATOM 3060 N N . ILE A 1 387 ? -5.598 6.594 24.188 1 97.88 387 ILE A N 1
ATOM 3061 C CA . ILE A 1 387 ? -5.34 6.934 22.797 1 97.88 387 ILE A CA 1
ATOM 3062 C C . ILE A 1 387 ? -3.994 6.359 22.359 1 97.88 387 ILE A C 1
ATOM 3064 O O . ILE A 1 387 ? -2.994 6.508 23.062 1 97.88 387 ILE A O 1
ATOM 3068 N N . VAL A 1 388 ? -3.943 5.605 21.234 1 98.62 388 VAL A N 1
ATOM 3069 C CA . VAL A 1 388 ? -2.697 5.07 20.703 1 98.62 388 VAL A CA 1
ATOM 3070 C C . VAL A 1 388 ? -1.835 6.207 20.156 1 98.62 388 VAL A C 1
ATOM 3072 O O . VAL A 1 388 ? -2.322 7.066 19.422 1 98.62 388 VAL A O 1
ATOM 3075 N N . LEU A 1 389 ? -0.561 6.242 20.562 1 98.88 389 LEU A N 1
ATOM 3076 C CA . LEU A 1 389 ? 0.344 7.273 20.062 1 98.88 389 LEU A CA 1
ATOM 3077 C C . LEU A 1 389 ? 1.082 6.793 18.828 1 98.88 389 LEU A C 1
ATOM 3079 O O . LEU A 1 389 ? 1.742 5.75 18.844 1 98.88 389 LEU A O 1
ATOM 3083 N N . LEU A 1 390 ? 0.928 7.484 17.719 1 98.94 390 LEU A N 1
ATOM 3084 C CA . LEU A 1 390 ? 1.692 7.281 16.5 1 98.94 390 LEU A CA 1
ATOM 3085 C C . LEU A 1 390 ? 2.834 8.289 16.391 1 98.94 390 LEU A C 1
ATOM 3087 O O . LEU A 1 390 ? 2.604 9.461 16.094 1 98.94 390 LEU A O 1
ATOM 3091 N N . ALA A 1 391 ? 4.023 7.828 16.578 1 98.88 391 ALA A N 1
ATOM 3092 C CA . ALA A 1 391 ? 5.191 8.703 16.609 1 98.88 391 ALA A CA 1
ATOM 3093 C C . ALA A 1 391 ? 5.973 8.633 15.305 1 98.88 391 ALA A C 1
ATOM 3095 O O . ALA A 1 391 ? 6.734 7.691 15.078 1 98.88 391 ALA A O 1
ATOM 3096 N N . ASP A 1 392 ? 5.793 9.617 14.453 1 98.62 392 ASP A N 1
ATOM 3097 C CA . ASP A 1 392 ? 6.57 9.773 13.227 1 98.62 392 ASP A CA 1
ATOM 3098 C C . ASP A 1 392 ? 7.934 10.406 13.523 1 98.62 392 ASP A C 1
ATOM 3100 O O . ASP A 1 392 ? 8.031 11.609 13.758 1 98.62 392 ASP A O 1
ATOM 3104 N N . GLU A 1 393 ? 8.984 9.602 13.453 1 98.56 393 GLU A N 1
ATOM 3105 C CA . GLU A 1 393 ? 10.305 10.016 13.93 1 98.56 393 GLU A CA 1
ATOM 3106 C C . GLU A 1 393 ? 11.359 9.852 12.836 1 98.56 393 GLU A C 1
ATOM 3108 O O . GLU A 1 393 ? 12.5 9.477 13.117 1 98.56 393 GLU A O 1
ATOM 3113 N N . VAL A 1 394 ? 10.984 10.164 11.625 1 98.19 394 VAL A N 1
ATOM 3114 C CA . VAL A 1 394 ? 11.805 9.883 10.445 1 98.19 394 VAL A CA 1
ATOM 3115 C C . VAL A 1 394 ? 12.984 10.859 10.398 1 98.19 394 VAL A C 1
ATOM 3117 O O . VAL A 1 394 ? 14.008 10.57 9.781 1 98.19 394 VAL A O 1
ATOM 3120 N N . TYR A 1 395 ? 12.914 12.008 11.109 1 98 395 TYR A N 1
ATOM 3121 C CA . TYR A 1 395 ? 13.938 13.039 11.031 1 98 395 TYR A CA 1
ATOM 3122 C C . TYR A 1 395 ? 14.859 12.992 12.25 1 98 395 TYR A C 1
ATOM 3124 O O . TYR A 1 395 ? 15.469 14 12.617 1 98 395 TYR A O 1
ATOM 3132 N N . GLN A 1 396 ? 14.992 11.891 12.883 1 96.25 396 GLN A N 1
ATOM 3133 C CA . GLN A 1 396 ? 15.664 11.781 14.172 1 96.25 396 GLN A CA 1
ATOM 3134 C C . GLN A 1 396 ? 17.109 12.242 14.078 1 96.25 396 GLN A C 1
ATOM 3136 O O . GLN A 1 396 ? 17.688 12.734 15.055 1 96.25 396 GLN A O 1
ATOM 3141 N N . ARG A 1 397 ? 17.734 12.227 12.891 1 95.19 397 ARG A N 1
ATOM 3142 C CA . ARG A 1 397 ? 19.125 12.633 12.742 1 95.19 397 ARG A CA 1
ATOM 3143 C C . ARG A 1 397 ? 19.234 14.086 12.297 1 95.19 397 ARG A C 1
ATOM 3145 O O . ARG A 1 397 ? 20.312 14.68 12.344 1 95.19 397 ARG A O 1
ATOM 3152 N N . ASN A 1 398 ? 18.141 14.656 11.875 1 96.5 398 ASN A N 1
ATOM 3153 C CA . ASN A 1 398 ? 18.109 16.047 11.422 1 96.5 398 ASN A CA 1
ATOM 3154 C C . ASN A 1 398 ? 17.828 17 12.578 1 96.5 398 ASN A C 1
ATOM 3156 O O . ASN A 1 398 ? 16.766 17.625 12.633 1 96.5 398 ASN A O 1
ATOM 3160 N N . VAL A 1 399 ? 18.75 17.188 13.492 1 97.81 399 VAL A N 1
ATOM 3161 C CA . VAL A 1 399 ? 18.625 18.141 14.578 1 97.81 399 VAL A CA 1
ATOM 3162 C C . VAL A 1 399 ? 19.781 19.141 14.523 1 97.81 399 VAL A C 1
ATOM 3164 O O . VAL A 1 399 ? 20.938 18.766 14.672 1 97.81 399 VAL A O 1
ATOM 3167 N N . TYR A 1 400 ? 19.453 20.391 14.367 1 97.12 400 TYR A N 1
ATOM 3168 C CA . TYR A 1 400 ? 20.469 21.406 14.078 1 97.12 400 TYR A CA 1
ATOM 3169 C C . TYR A 1 400 ? 20.688 22.297 15.289 1 97.12 400 TYR A C 1
ATOM 3171 O O . TYR A 1 400 ? 21.781 22.859 15.453 1 97.12 400 TYR A O 1
ATOM 3179 N N . SER A 1 401 ? 19.672 22.5 16.031 1 94.44 401 SER A N 1
ATOM 3180 C CA . SER A 1 401 ? 19.781 23.344 17.203 1 94.44 401 SER A CA 1
ATOM 3181 C C . SER A 1 401 ? 20.719 22.734 18.234 1 94.44 401 SER A C 1
ATOM 3183 O O . SER A 1 401 ? 20.547 21.578 18.641 1 94.44 401 SER A O 1
ATOM 3185 N N . PRO A 1 402 ? 21.641 23.5 18.703 1 92.06 402 PRO A N 1
ATOM 3186 C CA . PRO A 1 402 ? 22.609 22.953 19.672 1 92.06 402 PRO A CA 1
ATOM 3187 C C . PRO A 1 402 ? 21.969 22.656 21.031 1 92.06 402 PRO A C 1
ATOM 3189 O O . PRO A 1 402 ? 22.516 21.875 21.812 1 92.06 402 PRO A O 1
ATOM 3192 N N . SER A 1 403 ? 20.891 23.25 21.312 1 92.81 403 SER A N 1
ATOM 3193 C CA . SER A 1 403 ? 20.234 23.078 22.609 1 92.81 403 SER A CA 1
ATOM 3194 C C . SER A 1 403 ? 19.219 21.938 22.578 1 92.81 403 SER A C 1
ATOM 3196 O O . SER A 1 403 ? 18.562 21.672 23.578 1 92.81 403 SER A O 1
ATOM 3198 N N . LYS A 1 404 ? 19.062 21.359 21.438 1 94.38 404 LYS A N 1
ATOM 3199 C CA . LYS A 1 404 ? 18.062 20.297 21.281 1 94.38 404 LYS A CA 1
ATOM 3200 C C . LYS A 1 404 ? 18.719 18.984 20.875 1 94.38 404 LYS A C 1
ATOM 3202 O O . LYS A 1 404 ? 19.781 18.984 20.25 1 94.38 404 LYS A O 1
ATOM 3207 N N . SER A 1 405 ? 18.141 17.953 21.312 1 95.88 405 SER A N 1
ATOM 3208 C CA . SER A 1 405 ? 18.469 16.609 20.859 1 95.88 405 SER A CA 1
ATOM 3209 C C . SER A 1 405 ? 17.203 15.797 20.609 1 95.88 405 SER A C 1
ATOM 3211 O O . SER A 1 405 ? 16.141 16.078 21.188 1 95.88 405 SER A O 1
ATOM 3213 N N . PHE A 1 406 ? 17.328 14.844 19.766 1 97.56 406 PHE A N 1
ATOM 3214 C CA . PHE A 1 406 ? 16.172 13.977 19.516 1 97.56 406 PHE A CA 1
ATOM 3215 C C . PHE A 1 406 ? 15.922 13.055 20.703 1 97.56 406 PHE A C 1
ATOM 3217 O O . PHE A 1 406 ? 16.859 12.43 21.219 1 97.56 406 PHE A O 1
ATOM 3224 N N . LEU A 1 407 ? 14.727 13.008 21.156 1 98.19 407 LEU A N 1
ATOM 3225 C CA . LEU A 1 407 ? 14.211 12.047 22.109 1 98.19 407 LEU A CA 1
ATOM 3226 C C . LEU A 1 407 ? 13.039 11.266 21.531 1 98.19 407 LEU A C 1
ATOM 3228 O O . LEU A 1 407 ? 12.102 11.859 21 1 98.19 407 LEU A O 1
ATOM 3232 N N . SER A 1 408 ? 13.156 9.922 21.625 1 98.62 408 SER A N 1
ATOM 3233 C CA . SER A 1 408 ? 12.047 9.133 21.094 1 98.62 408 SER A CA 1
ATOM 3234 C C . SER A 1 408 ? 10.844 9.18 22.031 1 98.62 408 SER A C 1
ATOM 3236 O O . SER A 1 408 ? 11 9.297 23.25 1 98.62 408 SER A O 1
ATOM 3238 N N . ALA A 1 409 ? 9.664 9.055 21.469 1 98.62 409 ALA A N 1
ATOM 3239 C CA . ALA A 1 409 ? 8.438 8.992 22.25 1 98.62 409 ALA A CA 1
ATOM 3240 C C . ALA A 1 409 ? 8.445 7.785 23.188 1 98.62 409 ALA A C 1
ATOM 3242 O O . ALA A 1 409 ? 7.988 7.867 24.328 1 98.62 409 ALA A O 1
ATOM 3243 N N . LYS A 1 410 ? 8.93 6.68 22.719 1 98.31 410 LYS A N 1
ATOM 3244 C CA . LYS A 1 410 ? 8.977 5.461 23.531 1 98.31 410 LYS A CA 1
ATOM 3245 C C . LYS A 1 410 ? 9.828 5.656 24.781 1 98.31 410 LYS A C 1
ATOM 3247 O O . LYS A 1 410 ? 9.406 5.305 25.875 1 98.31 410 LYS A O 1
ATOM 3252 N N . LYS A 1 411 ? 11.039 6.199 24.609 1 98.44 411 LYS A N 1
ATOM 3253 C CA . LYS A 1 411 ? 11.914 6.457 25.75 1 98.44 411 LYS A CA 1
ATOM 3254 C C . LYS A 1 411 ? 11.211 7.324 26.797 1 98.44 411 LYS A C 1
ATOM 3256 O O . LYS A 1 411 ? 11.211 6.996 27.984 1 98.44 411 LYS A O 1
ATOM 3261 N N . VAL A 1 412 ? 10.633 8.398 26.312 1 98.62 412 VAL A N 1
ATOM 3262 C CA . VAL A 1 412 ? 9.992 9.344 27.219 1 98.62 412 VAL A CA 1
ATOM 3263 C C . VAL A 1 412 ? 8.789 8.688 27.891 1 98.62 412 VAL A C 1
ATOM 3265 O O . VAL A 1 412 ? 8.547 8.883 29.078 1 98.62 412 VAL A O 1
ATOM 3268 N N . ALA A 1 413 ? 8.016 7.918 27.141 1 98.19 413 ALA A N 1
ATOM 3269 C CA . ALA A 1 413 ? 6.875 7.211 27.719 1 98.19 413 ALA A CA 1
ATOM 3270 C C . ALA A 1 413 ? 7.32 6.277 28.844 1 98.19 413 ALA A C 1
ATOM 3272 O O . ALA A 1 413 ? 6.738 6.289 29.922 1 98.19 413 ALA A O 1
ATOM 3273 N N . LEU A 1 414 ? 8.344 5.469 28.609 1 97.31 414 LEU A N 1
ATOM 3274 C CA . LEU A 1 414 ? 8.82 4.473 29.562 1 97.31 414 LEU A CA 1
ATOM 3275 C C . LEU A 1 414 ? 9.383 5.145 30.812 1 97.31 414 LEU A C 1
ATOM 3277 O O . LEU A 1 414 ? 9.367 4.562 31.906 1 97.31 414 LEU A O 1
ATOM 3281 N N . GLU A 1 415 ? 9.836 6.406 30.656 1 98.12 415 GLU A N 1
ATOM 3282 C CA . GLU A 1 415 ? 10.477 7.113 31.766 1 98.12 415 GLU A CA 1
ATOM 3283 C C . GLU A 1 415 ? 9.5 8.07 32.438 1 98.12 415 GLU A C 1
ATOM 3285 O O . GLU A 1 415 ? 9.859 8.766 33.406 1 98.12 415 GLU A O 1
ATOM 3290 N N . THR A 1 416 ? 8.336 8.164 31.953 1 97.81 416 THR A N 1
ATOM 3291 C CA . THR A 1 416 ? 7.305 9.023 32.531 1 97.81 416 THR A CA 1
ATOM 3292 C C . THR A 1 416 ? 6.309 8.195 33.344 1 97.81 416 THR A C 1
ATOM 3294 O O . THR A 1 416 ? 5.609 7.344 32.781 1 97.81 416 THR A O 1
ATOM 3297 N N . PRO A 1 417 ? 6.18 8.461 34.625 1 96 417 PRO A N 1
ATOM 3298 C CA . PRO A 1 417 ? 5.234 7.699 35.438 1 96 417 PRO A CA 1
ATOM 3299 C C . PRO A 1 417 ? 3.812 7.73 34.906 1 96 417 PRO A C 1
ATOM 3301 O O . PRO A 1 417 ? 3.303 8.805 34.562 1 96 417 PRO A O 1
ATOM 3304 N N . GLY A 1 418 ? 3.242 6.582 34.781 1 93.81 418 GLY A N 1
ATOM 3305 C CA . GLY A 1 418 ? 1.872 6.473 34.281 1 93.81 418 GLY A CA 1
ATOM 3306 C C . GLY A 1 418 ? 1.772 6.203 32.812 1 93.81 418 GLY A C 1
ATOM 3307 O O . GLY A 1 418 ? 0.684 5.941 32.281 1 93.81 418 GLY A O 1
ATOM 3308 N N . CYS A 1 419 ? 2.908 6.203 32.125 1 95.38 419 CYS A N 1
ATOM 3309 C CA . CYS A 1 419 ? 2.887 6.039 30.688 1 95.38 419 CYS A CA 1
ATOM 3310 C C . CYS A 1 419 ? 3.582 4.746 30.266 1 95.38 419 CYS A C 1
ATOM 3312 O O . CYS A 1 419 ? 3.793 4.504 29.078 1 95.38 419 CYS A O 1
ATOM 3314 N N . GLU A 1 420 ? 3.885 3.869 31.203 1 87.31 420 GLU A N 1
ATOM 3315 C CA . GLU A 1 420 ? 4.703 2.688 30.953 1 87.31 420 GLU A CA 1
ATOM 3316 C C . GLU A 1 420 ? 3.996 1.715 30.016 1 87.31 420 GLU A C 1
ATOM 3318 O O . GLU A 1 420 ? 4.645 0.957 29.281 1 87.31 420 GLU A O 1
ATOM 3323 N N . TYR A 1 421 ? 2.643 1.854 29.984 1 89.19 421 TYR A N 1
ATOM 3324 C CA . TYR A 1 421 ? 1.878 0.9 29.188 1 89.19 421 TYR A CA 1
ATOM 3325 C C . TYR A 1 421 ? 1.158 1.599 28.047 1 89.19 421 TYR A C 1
ATOM 3327 O O . TYR A 1 421 ? 0.161 1.09 27.516 1 89.19 421 TYR A O 1
ATOM 3335 N N . LEU A 1 422 ? 1.671 2.73 27.719 1 95.62 422 LEU A N 1
ATOM 3336 C CA . LEU A 1 422 ? 1.158 3.445 26.547 1 95.62 422 LEU A CA 1
ATOM 3337 C C . LEU A 1 422 ? 1.304 2.605 25.297 1 95.62 422 LEU A C 1
ATOM 3339 O O . LEU A 1 422 ? 2.363 2.023 25.047 1 95.62 422 LEU A O 1
ATOM 3343 N N . GLN A 1 423 ? 0.187 2.391 24.531 1 97.56 423 GLN A N 1
ATOM 3344 C CA . GLN A 1 423 ? 0.293 1.81 23.203 1 97.56 423 GLN A CA 1
ATOM 3345 C C . GLN A 1 423 ? 0.894 2.807 22.219 1 97.56 423 GLN A C 1
ATOM 3347 O O . GLN A 1 423 ? 0.377 3.914 22.047 1 97.56 423 GLN A O 1
ATOM 3352 N N . LEU A 1 424 ? 1.981 2.389 21.625 1 98.38 424 LEU A N 1
ATOM 3353 C CA . LEU A 1 424 ? 2.758 3.324 20.812 1 98.38 424 LEU A CA 1
ATOM 3354 C C . LEU A 1 424 ? 3.365 2.627 19.609 1 98.38 424 LEU A C 1
ATOM 3356 O O . LEU A 1 424 ? 3.871 1.507 19.719 1 98.38 424 LEU A O 1
ATOM 3360 N N . VAL A 1 425 ? 3.238 3.246 18.406 1 98.81 425 VAL A N 1
ATOM 3361 C CA . VAL A 1 425 ? 3.957 2.826 17.203 1 98.81 425 VAL A CA 1
ATOM 3362 C C . VAL A 1 425 ? 4.887 3.941 16.75 1 98.81 425 VAL A C 1
ATOM 3364 O O . VAL A 1 425 ? 4.457 5.082 16.562 1 98.81 425 VAL A O 1
ATOM 3367 N N . SER A 1 426 ? 6.133 3.641 16.625 1 98.75 426 SER A N 1
ATOM 3368 C CA . SER A 1 426 ? 7.102 4.59 16.078 1 98.75 426 SER A CA 1
ATOM 3369 C C . SER A 1 426 ? 7.48 4.234 14.648 1 98.75 426 SER A C 1
ATOM 3371 O O . SER A 1 426 ? 7.562 3.057 14.297 1 98.75 426 SER A O 1
ATOM 3373 N N . PHE A 1 427 ? 7.723 5.262 13.812 1 98.75 427 PHE A N 1
ATOM 3374 C CA . PHE A 1 427 ? 8.031 5.07 12.398 1 98.75 427 PHE A CA 1
ATOM 3375 C C . PHE A 1 427 ? 9.375 5.691 12.055 1 98.75 427 PHE A C 1
ATOM 3377 O O . PHE A 1 427 ? 9.734 6.75 12.578 1 98.75 427 PHE A O 1
ATOM 3384 N N . HIS A 1 428 ? 10.109 5.059 11.164 1 98.62 428 HIS A N 1
ATOM 3385 C CA . HIS A 1 428 ? 11.352 5.57 10.609 1 98.62 428 HIS A CA 1
ATOM 3386 C C . HIS A 1 428 ? 11.5 5.199 9.141 1 98.62 428 HIS A C 1
ATOM 3388 O O . HIS A 1 428 ? 10.75 4.367 8.625 1 98.62 428 HIS A O 1
ATOM 3394 N N . SER A 1 429 ? 12.359 5.918 8.406 1 97.88 429 SER A N 1
ATOM 3395 C CA . SER A 1 429 ? 12.492 5.754 6.961 1 97.88 429 SER A CA 1
ATOM 3396 C C . SER A 1 429 ? 13.914 6.043 6.504 1 97.88 429 SER A C 1
ATOM 3398 O O . SER A 1 429 ? 14.609 6.863 7.102 1 97.88 429 SER A O 1
ATOM 3400 N N . THR A 1 430 ? 14.32 5.402 5.434 1 97.69 430 THR A N 1
ATOM 3401 C CA . THR A 1 430 ? 15.625 5.645 4.824 1 97.69 430 THR A CA 1
ATOM 3402 C C . THR A 1 430 ? 15.562 6.844 3.883 1 97.69 430 THR A C 1
ATOM 3404 O O . THR A 1 430 ? 16.594 7.266 3.342 1 97.69 430 THR A O 1
ATOM 3407 N N . SER A 1 431 ? 14.406 7.445 3.732 1 96.25 431 SER A N 1
ATOM 3408 C CA . SER A 1 431 ? 14.211 8.531 2.779 1 96.25 431 SER A CA 1
ATOM 3409 C C . SER A 1 431 ? 14.648 9.867 3.369 1 96.25 431 SER A C 1
ATOM 3411 O O . SER A 1 431 ? 14.797 10.852 2.643 1 96.25 431 SER A O 1
ATOM 3413 N N . LYS A 1 432 ? 14.82 9.883 4.66 1 94 432 LYS A N 1
ATOM 3414 C CA . LYS A 1 432 ? 15.039 11.148 5.363 1 94 432 LYS A CA 1
ATOM 3415 C C . LYS A 1 432 ? 16.375 11.141 6.102 1 94 432 LYS A C 1
ATOM 3417 O O . LYS A 1 432 ? 17.281 10.375 5.754 1 94 432 LYS A O 1
ATOM 3422 N N . GLY A 1 433 ? 16.531 12.094 6.945 1 88.88 433 GLY A N 1
ATOM 3423 C CA . GLY A 1 433 ? 17.797 12.195 7.648 1 88.88 433 GLY A CA 1
ATOM 3424 C C . GLY A 1 433 ? 18.938 12.672 6.766 1 88.88 433 GLY A C 1
ATOM 3425 O O . GLY A 1 433 ? 18.797 13.664 6.051 1 88.88 433 GLY A O 1
ATOM 3426 N N . VAL A 1 434 ? 20.078 11.992 6.879 1 92.62 434 VAL A N 1
ATOM 3427 C CA . VAL A 1 434 ? 21.234 12.367 6.078 1 92.62 434 VAL A CA 1
ATOM 3428 C C . VAL A 1 434 ? 21.469 11.328 4.984 1 92.62 434 VAL A C 1
ATOM 3430 O O . VAL A 1 434 ? 22.516 11.297 4.352 1 92.62 434 VAL A O 1
ATOM 3433 N N . ILE A 1 435 ? 20.469 10.445 4.809 1 94.69 435 ILE A N 1
ATOM 3434 C CA . ILE A 1 435 ? 20.578 9.367 3.83 1 94.69 435 ILE A CA 1
ATOM 3435 C C . ILE A 1 435 ? 19.906 9.781 2.523 1 94.69 435 ILE A C 1
ATOM 3437 O O . ILE A 1 435 ? 20.547 9.82 1.473 1 94.69 435 ILE A O 1
ATOM 3441 N N . GLY A 1 436 ? 18.656 10.086 2.639 1 95.12 436 GLY A N 1
ATOM 3442 C CA . GLY A 1 436 ? 17.938 10.633 1.498 1 95.12 436 GLY A CA 1
ATOM 3443 C C . GLY A 1 436 ? 17.625 9.594 0.437 1 95.12 436 GLY A C 1
ATOM 3444 O O . GLY A 1 436 ? 17.484 9.922 -0.743 1 95.12 436 GLY A O 1
ATOM 3445 N N . GLU A 1 437 ? 17.562 8.32 0.758 1 96.06 437 GLU A N 1
ATOM 3446 C CA . GLU A 1 437 ? 17.25 7.262 -0.198 1 96.06 437 GLU A CA 1
ATOM 3447 C C . GLU A 1 437 ? 15.742 7.125 -0.399 1 96.06 437 GLU A C 1
ATOM 3449 O O . GLU A 1 437 ? 15.164 6.082 -0.087 1 96.06 437 GLU A O 1
ATOM 3454 N N . CYS A 1 438 ? 15.156 8.125 -1.009 1 95.75 438 CYS A N 1
ATOM 3455 C CA . CYS A 1 438 ? 13.711 8.195 -1.207 1 95.75 438 CYS A CA 1
ATOM 3456 C C . CYS A 1 438 ? 13.242 7.125 -2.18 1 95.75 438 CYS A C 1
ATOM 3458 O O . CYS A 1 438 ? 12.219 6.473 -1.946 1 95.75 438 CYS A O 1
ATOM 3460 N N . GLY A 1 439 ? 14.016 6.867 -3.215 1 95.56 439 GLY A N 1
ATOM 3461 C CA . GLY A 1 439 ? 13.617 5.945 -4.266 1 95.56 439 GLY A CA 1
ATOM 3462 C C . GLY A 1 439 ? 13.641 4.492 -3.826 1 95.56 439 GLY A C 1
ATOM 3463 O O . GLY A 1 439 ? 13.016 3.639 -4.457 1 95.56 439 GLY A O 1
ATOM 3464 N N . ARG A 1 440 ? 14.344 4.184 -2.744 1 94.81 440 ARG A N 1
ATOM 3465 C CA . ARG A 1 440 ? 14.477 2.818 -2.25 1 94.81 440 ARG A CA 1
ATOM 3466 C C . ARG A 1 440 ? 13.227 2.373 -1.508 1 94.81 440 ARG A C 1
ATOM 3468 O O . ARG A 1 440 ? 12.977 1.175 -1.359 1 94.81 440 ARG A O 1
ATOM 3475 N N . ARG A 1 441 ? 12.547 3.32 -1.005 1 95.94 441 ARG A N 1
ATOM 3476 C CA . ARG A 1 441 ? 11.336 3.062 -0.237 1 95.94 441 ARG A CA 1
ATOM 3477 C C . ARG A 1 441 ? 11.609 2.105 0.919 1 95.94 441 ARG A C 1
ATOM 3479 O O . ARG A 1 441 ? 10.898 1.116 1.097 1 95.94 441 ARG A O 1
ATOM 3486 N N . GLY A 1 442 ? 12.594 2.361 1.762 1 97.44 442 GLY A N 1
ATOM 3487 C CA . GLY A 1 442 ? 12.906 1.58 2.949 1 97.44 442 GLY A CA 1
ATOM 3488 C C . GLY A 1 442 ? 12.445 2.24 4.234 1 97.44 442 GLY A C 1
ATOM 3489 O O . GLY A 1 442 ? 12.398 3.469 4.328 1 97.44 442 GLY A O 1
ATOM 3490 N N . GLY A 1 443 ? 12.109 1.433 5.219 1 98.38 443 GLY A N 1
ATOM 3491 C CA . GLY A 1 443 ? 11.688 1.94 6.516 1 98.38 443 GLY A CA 1
ATOM 3492 C C . GLY A 1 443 ? 11.32 0.842 7.496 1 98.38 443 GLY A C 1
ATOM 3493 O O . GLY A 1 443 ? 11.438 -0.344 7.18 1 98.38 443 GLY A O 1
ATOM 3494 N N . TYR A 1 444 ? 10.977 1.264 8.727 1 98.81 444 TYR A N 1
ATOM 3495 C CA . TYR A 1 444 ? 10.508 0.309 9.727 1 98.81 444 TYR A CA 1
ATOM 3496 C C . TYR A 1 444 ? 9.508 0.958 10.672 1 98.81 444 TYR A C 1
ATOM 3498 O O . TYR A 1 444 ? 9.398 2.186 10.727 1 98.81 444 TYR A O 1
ATOM 3506 N N . MET A 1 445 ? 8.766 0.174 11.328 1 98.81 445 MET A N 1
ATOM 3507 C CA . MET A 1 445 ? 7.984 0.593 12.492 1 98.81 445 MET A CA 1
ATOM 3508 C C . MET A 1 445 ? 8.242 -0.325 13.68 1 98.81 445 MET A C 1
ATOM 3510 O O . MET A 1 445 ? 8.578 -1.497 13.5 1 98.81 445 MET A O 1
ATOM 3514 N N . GLU A 1 446 ? 8.172 0.178 14.836 1 98.75 446 GLU A N 1
ATOM 3515 C CA . GLU A 1 446 ? 8.234 -0.566 16.094 1 98.75 446 GLU A CA 1
ATOM 3516 C C . GLU A 1 446 ? 6.898 -0.509 16.828 1 98.75 446 GLU A C 1
ATOM 3518 O O . GLU A 1 446 ? 6.336 0.569 17.016 1 98.75 446 GLU A O 1
ATOM 3523 N N . LEU A 1 447 ? 6.391 -1.663 17.234 1 97.75 447 LEU A N 1
ATOM 3524 C CA . LEU A 1 447 ? 5.184 -1.793 18.047 1 97.75 447 LEU A CA 1
ATOM 3525 C C . LEU A 1 447 ? 5.535 -1.884 19.531 1 97.75 447 LEU A C 1
ATOM 3527 O O . LEU A 1 447 ? 6.152 -2.855 19.969 1 97.75 447 LEU A O 1
ATOM 3531 N N . HIS A 1 448 ? 5.184 -0.876 20.266 1 96.75 448 HIS A N 1
ATOM 3532 C CA . HIS A 1 448 ? 5.398 -0.876 21.703 1 96.75 448 HIS A CA 1
ATOM 3533 C C . HIS A 1 448 ? 4.09 -1.086 22.453 1 96.75 448 HIS A C 1
ATOM 3535 O O . HIS A 1 448 ? 3.166 -0.278 22.344 1 96.75 448 HIS A O 1
ATOM 3541 N N . ASN A 1 449 ? 3.971 -2.162 23.234 1 94.81 449 ASN A N 1
ATOM 3542 C CA . ASN A 1 449 ? 2.83 -2.498 24.078 1 94.81 449 ASN A CA 1
ATOM 3543 C C . ASN A 1 449 ? 1.545 -2.621 23.266 1 94.81 449 ASN A C 1
ATOM 3545 O O . ASN A 1 449 ? 0.503 -2.094 23.656 1 94.81 449 ASN A O 1
ATOM 3549 N N . ILE A 1 450 ? 1.611 -3.26 22.156 1 95.69 450 ILE A N 1
ATOM 3550 C CA . ILE A 1 450 ? 0.447 -3.486 21.312 1 95.69 450 ILE A CA 1
ATOM 3551 C C . ILE A 1 450 ? -0.16 -4.852 21.625 1 95.69 450 ILE A C 1
ATOM 3553 O O . ILE A 1 450 ? 0.565 -5.824 21.844 1 95.69 450 ILE A O 1
ATOM 3557 N N . ASP A 1 451 ? -1.455 -4.918 21.641 1 92.56 451 ASP A N 1
ATOM 3558 C CA . ASP A 1 451 ? -2.207 -6.145 21.891 1 92.56 451 ASP A CA 1
ATOM 3559 C C . ASP A 1 451 ? -1.748 -7.262 20.953 1 92.56 451 ASP A C 1
ATOM 3561 O O . ASP A 1 451 ? -1.516 -7.031 19.766 1 92.56 451 ASP A O 1
ATOM 3565 N N . LYS A 1 452 ? -1.66 -8.484 21.484 1 89.44 452 LYS A N 1
ATOM 3566 C CA . LYS A 1 452 ? -1.131 -9.617 20.734 1 89.44 452 LYS A CA 1
ATOM 3567 C C . LYS A 1 452 ? -2.012 -9.945 19.531 1 89.44 452 LYS A C 1
ATOM 3569 O O . LYS A 1 452 ? -1.508 -10.305 18.469 1 89.44 452 LYS A O 1
ATOM 3574 N N . THR A 1 453 ? -3.293 -9.859 19.734 1 88 453 THR A N 1
ATOM 3575 C CA . THR A 1 453 ? -4.207 -10.148 18.625 1 88 453 THR A CA 1
ATOM 3576 C C . THR A 1 453 ? -4.082 -9.102 17.531 1 88 453 THR A C 1
ATOM 3578 O O . THR A 1 453 ? -4.105 -9.438 16.344 1 88 453 THR A O 1
ATOM 3581 N N . VAL A 1 454 ? -3.975 -7.852 17.953 1 93.25 454 VAL A N 1
ATOM 3582 C CA . VAL A 1 454 ? -3.811 -6.766 16.984 1 93.25 454 VAL A CA 1
ATOM 3583 C C . VAL A 1 454 ? -2.521 -6.965 16.203 1 93.25 454 VAL A C 1
ATOM 3585 O O . VAL A 1 454 ? -2.506 -6.809 14.977 1 93.25 454 VAL A O 1
ATOM 3588 N N . GLN A 1 455 ? -1.454 -7.336 16.891 1 94 455 GLN A N 1
ATOM 3589 C CA . GLN A 1 455 ? -0.179 -7.535 16.203 1 94 455 GLN A CA 1
ATOM 3590 C C . GLN A 1 455 ? -0.261 -8.688 15.211 1 94 455 GLN A C 1
ATOM 3592 O O . GLN A 1 455 ? 0.301 -8.617 14.117 1 94 455 GLN A O 1
ATOM 3597 N N . ALA A 1 456 ? -0.927 -9.758 15.594 1 91.44 456 ALA A N 1
ATOM 3598 C CA . ALA A 1 456 ? -1.117 -10.891 14.688 1 91.44 456 ALA A CA 1
ATOM 3599 C C . ALA A 1 456 ? -1.896 -10.469 13.445 1 91.44 456 ALA A C 1
ATOM 3601 O O . ALA A 1 456 ? -1.603 -10.922 12.336 1 91.44 456 ALA A O 1
ATOM 3602 N N . GLN A 1 457 ? -2.904 -9.617 13.609 1 92.38 457 GLN A N 1
ATOM 3603 C CA . GLN A 1 457 ? -3.697 -9.133 12.484 1 92.38 457 GLN A CA 1
ATOM 3604 C C . GLN A 1 457 ? -2.883 -8.195 11.609 1 92.38 457 GLN A C 1
ATOM 3606 O O . GLN A 1 457 ? -3.061 -8.164 10.391 1 92.38 457 GLN A O 1
ATOM 3611 N N . LEU A 1 458 ? -2.021 -7.402 12.25 1 94.75 458 LEU A N 1
ATOM 3612 C CA . LEU A 1 458 ? -1.104 -6.566 11.484 1 94.75 458 LEU A CA 1
ATOM 3613 C C . LEU A 1 458 ? -0.183 -7.422 10.617 1 94.75 458 LEU A C 1
ATOM 3615 O O . LEU A 1 458 ? 0.09 -7.074 9.469 1 94.75 458 LEU A O 1
ATOM 3619 N N . TYR A 1 459 ? 0.25 -8.477 11.18 1 93.31 459 TYR A N 1
ATOM 3620 C CA . TYR A 1 459 ? 1.075 -9.414 10.43 1 93.31 459 TYR A CA 1
ATOM 3621 C C . TYR A 1 459 ? 0.305 -9.992 9.25 1 93.31 459 TYR A C 1
ATOM 3623 O O . TYR A 1 459 ? 0.839 -10.094 8.141 1 93.31 459 TYR A O 1
ATOM 3631 N N . LYS A 1 460 ? -0.888 -10.391 9.484 1 90.56 460 LYS A N 1
ATOM 3632 C CA . LYS A 1 460 ? -1.738 -10.906 8.414 1 90.56 460 LYS A CA 1
ATOM 3633 C C . LYS A 1 460 ? -1.909 -9.875 7.305 1 90.56 460 LYS A C 1
ATOM 3635 O O . LYS A 1 460 ? -1.855 -10.219 6.121 1 90.56 460 LYS A O 1
ATOM 3640 N N . LEU A 1 461 ? -2.141 -8.656 7.703 1 93.06 461 LEU A N 1
ATOM 3641 C CA . LEU A 1 461 ? -2.266 -7.566 6.742 1 93.06 461 LEU A CA 1
ATOM 3642 C C . LEU A 1 461 ? -0.982 -7.402 5.934 1 93.06 461 LEU A C 1
ATOM 3644 O O . LEU A 1 461 ? -1.028 -7.242 4.715 1 93.06 461 LEU A O 1
ATOM 3648 N N . ALA A 1 462 ? 0.133 -7.43 6.625 1 93.31 462 ALA A N 1
ATOM 3649 C CA . ALA A 1 462 ? 1.424 -7.352 5.945 1 93.31 462 ALA A CA 1
ATOM 3650 C C . ALA A 1 462 ? 1.621 -8.531 5 1 93.31 462 ALA A C 1
ATOM 3652 O O . ALA A 1 462 ? 2.16 -8.375 3.904 1 93.31 462 ALA A O 1
ATOM 3653 N N . SER A 1 463 ? 1.152 -9.664 5.383 1 89.81 463 SER A N 1
ATOM 3654 C CA . SER A 1 463 ? 1.313 -10.891 4.609 1 89.81 463 SER A CA 1
ATOM 3655 C C . SER A 1 463 ? 0.519 -10.828 3.309 1 89.81 463 SER A C 1
ATOM 3657 O O . SER A 1 463 ? 0.926 -11.406 2.299 1 89.81 463 SER A O 1
ATOM 3659 N N . SER A 1 464 ? -0.555 -10.125 3.363 1 88.81 464 SER A N 1
ATOM 3660 C CA . SER A 1 464 ? -1.379 -10.023 2.162 1 88.81 464 SER A CA 1
ATOM 3661 C C . SER A 1 464 ? -0.65 -9.273 1.052 1 88.81 464 SER A C 1
ATOM 3663 O O . SER A 1 464 ? -0.975 -9.438 -0.127 1 88.81 464 SER A O 1
ATOM 3665 N N . GLY A 1 465 ? 0.317 -8.484 1.442 1 89.12 465 GLY A N 1
ATOM 3666 C CA . GLY A 1 465 ? 1.179 -7.828 0.474 1 89.12 465 GLY A CA 1
ATOM 3667 C C . GLY A 1 465 ? 2.49 -8.555 0.247 1 89.12 465 GLY A C 1
ATOM 3668 O O . GLY A 1 465 ? 3.387 -8.039 -0.419 1 89.12 465 GLY A O 1
ATOM 3669 N N . LEU A 1 466 ? 2.629 -9.742 0.847 1 90.62 466 LEU A N 1
ATOM 3670 C CA . LEU A 1 466 ? 3.779 -10.633 0.75 1 90.62 466 LEU A CA 1
ATOM 3671 C C . LEU A 1 466 ? 4.941 -10.117 1.588 1 90.62 466 LEU A C 1
ATOM 3673 O O . LEU A 1 466 ? 5.168 -10.586 2.705 1 90.62 466 LEU A O 1
ATOM 3677 N N . CYS A 1 467 ? 5.598 -9.062 1.16 1 92.62 467 CYS A N 1
ATOM 3678 C CA . CYS A 1 467 ? 6.664 -8.445 1.943 1 92.62 467 CYS A CA 1
ATOM 3679 C C . CYS A 1 467 ? 7.051 -7.09 1.361 1 92.62 467 CYS A C 1
ATOM 3681 O O . CYS A 1 467 ? 6.652 -6.754 0.245 1 92.62 467 CYS A O 1
ATOM 3683 N N . SER A 1 468 ? 7.727 -6.27 2.164 1 95.94 468 SER A N 1
ATOM 3684 C CA . SER A 1 468 ? 8.32 -5.047 1.64 1 95.94 468 SER A CA 1
ATOM 3685 C C . SER A 1 468 ? 9.477 -5.355 0.69 1 95.94 468 SER A C 1
ATOM 3687 O O . SER A 1 468 ? 9.984 -6.477 0.668 1 95.94 468 SER A O 1
ATOM 3689 N N . ASN A 1 469 ? 9.859 -4.371 -0.145 1 96.56 469 ASN A N 1
ATOM 3690 C CA . ASN A 1 469 ? 10.914 -4.641 -1.119 1 96.56 469 ASN A CA 1
ATOM 3691 C C . ASN A 1 469 ? 12.25 -4.93 -0.439 1 96.56 469 ASN A C 1
ATOM 3693 O O . ASN A 1 469 ? 12.594 -4.289 0.556 1 96.56 469 ASN A O 1
ATOM 3697 N N . VAL A 1 470 ? 13.023 -5.824 -0.95 1 96.81 470 VAL A N 1
ATOM 3698 C CA . VAL A 1 470 ? 14.211 -6.344 -0.285 1 96.81 470 VAL A CA 1
ATOM 3699 C C . VAL A 1 470 ? 15.32 -5.289 -0.294 1 96.81 470 VAL A C 1
ATOM 3701 O O . VAL A 1 470 ? 16.016 -5.102 0.707 1 96.81 470 VAL A O 1
ATOM 3704 N N . PRO A 1 471 ? 15.539 -4.535 -1.403 1 96.44 471 PRO A N 1
ATOM 3705 C CA . PRO A 1 471 ? 16.531 -3.453 -1.339 1 96.44 471 PRO A CA 1
ATOM 3706 C C . PRO A 1 471 ? 16.219 -2.447 -0.23 1 96.44 471 PRO A C 1
ATOM 3708 O O . PRO A 1 471 ? 17.141 -1.952 0.426 1 96.44 471 PRO A O 1
ATOM 3711 N N . GLY A 1 472 ? 14.945 -2.127 -0.029 1 97.38 472 GLY A N 1
ATOM 3712 C CA . GLY A 1 472 ? 14.57 -1.257 1.074 1 97.38 472 GLY A CA 1
ATOM 3713 C C . GLY A 1 472 ? 14.898 -1.84 2.434 1 97.38 472 GLY A C 1
ATOM 3714 O O . GLY A 1 472 ? 15.336 -1.12 3.336 1 97.38 472 GLY A O 1
ATOM 3715 N N . GLN A 1 473 ? 14.695 -3.121 2.625 1 98.06 473 GLN A N 1
ATOM 3716 C CA . GLN A 1 473 ? 15.047 -3.797 3.869 1 98.06 473 GLN A CA 1
ATOM 3717 C C . GLN A 1 473 ? 16.547 -3.73 4.129 1 98.06 473 GLN A C 1
ATOM 3719 O O . GLN A 1 473 ? 16.984 -3.438 5.246 1 98.06 473 GLN A O 1
ATOM 3724 N N . ILE A 1 474 ? 17.328 -3.973 3.082 1 97.88 474 ILE A N 1
ATOM 3725 C CA . ILE A 1 474 ? 18.781 -3.93 3.178 1 97.88 474 ILE A CA 1
ATOM 3726 C C . ILE A 1 474 ? 19.234 -2.527 3.578 1 97.88 474 ILE A C 1
ATOM 3728 O O . ILE A 1 474 ? 20.062 -2.365 4.484 1 97.88 474 ILE A O 1
ATOM 3732 N N . THR A 1 475 ? 18.688 -1.557 2.91 1 97.69 475 THR A N 1
ATOM 3733 C CA . THR A 1 475 ? 19.062 -0.177 3.189 1 97.69 475 THR A CA 1
ATOM 3734 C C . THR A 1 475 ? 18.719 0.202 4.625 1 97.69 475 THR A C 1
ATOM 3736 O O . THR A 1 475 ? 19.438 0.967 5.266 1 97.69 475 THR A O 1
ATOM 3739 N N . THR A 1 476 ? 17.609 -0.307 5.129 1 98.56 476 THR A N 1
ATOM 3740 C CA . THR A 1 476 ? 17.203 -0.036 6.504 1 98.56 476 THR A CA 1
ATOM 3741 C C . THR A 1 476 ? 18.219 -0.607 7.488 1 98.56 476 THR A C 1
ATOM 3743 O O . THR A 1 476 ? 18.594 0.051 8.461 1 98.56 476 THR A O 1
ATOM 3746 N N . SER A 1 477 ? 18.656 -1.812 7.25 1 98.5 477 SER A N 1
ATOM 3747 C CA . SER A 1 477 ? 19.703 -2.398 8.094 1 98.5 477 SER A CA 1
ATOM 3748 C C . SER A 1 477 ? 20.984 -1.598 8.023 1 98.5 477 SER A C 1
ATOM 3750 O O . SER A 1 477 ? 21.641 -1.353 9.047 1 98.5 477 SER A O 1
ATOM 3752 N N . LEU A 1 478 ? 21.391 -1.194 6.824 1 98.12 478 LEU A N 1
ATOM 3753 C CA . LEU A 1 478 ? 22.594 -0.398 6.637 1 98.12 478 LEU A CA 1
ATOM 3754 C C . LEU A 1 478 ? 22.5 0.925 7.391 1 98.12 478 LEU A C 1
ATOM 3756 O O . LEU A 1 478 ? 23.484 1.396 7.961 1 98.12 478 LEU A O 1
ATOM 3760 N N . MET A 1 479 ? 21.344 1.532 7.383 1 97.69 479 MET A N 1
ATOM 3761 C CA . MET A 1 479 ? 21.094 2.799 8.062 1 97.69 479 MET A CA 1
ATOM 3762 C C . MET A 1 479 ? 21.406 2.682 9.555 1 97.69 479 MET A C 1
ATOM 3764 O O . MET A 1 479 ? 22 3.588 10.141 1 97.69 479 MET A O 1
ATOM 3768 N N . VAL A 1 480 ? 21.062 1.544 10.156 1 98.06 480 VAL A N 1
ATOM 3769 C CA . VAL A 1 480 ? 21.141 1.441 11.609 1 98.06 480 VAL A CA 1
ATOM 3770 C C . VAL A 1 480 ? 22.453 0.759 12.008 1 98.06 480 VAL A C 1
ATOM 3772 O O . VAL A 1 480 ? 22.812 0.718 13.188 1 98.06 480 VAL A O 1
ATOM 3775 N N . LYS A 1 481 ? 23.188 0.203 11.062 1 96.5 481 LYS A N 1
ATOM 3776 C CA . LYS A 1 481 ? 24.484 -0.434 11.289 1 96.5 481 LYS A CA 1
ATOM 3777 C C . LYS A 1 481 ? 25.531 0.086 10.312 1 96.5 481 LYS A C 1
ATOM 3779 O O . LYS A 1 481 ? 26.062 -0.675 9.508 1 96.5 481 LYS A O 1
ATOM 3784 N N . PRO A 1 482 ? 25.906 1.312 10.383 1 95.56 482 PRO A N 1
ATOM 3785 C CA . PRO A 1 482 ? 26.891 1.909 9.477 1 95.56 482 PRO A CA 1
ATOM 3786 C C . PRO A 1 482 ? 28.312 1.447 9.766 1 95.56 482 PRO A C 1
ATOM 3788 O O . PRO A 1 482 ? 28.547 0.738 10.75 1 95.56 482 PRO A O 1
ATOM 3791 N N . PRO A 1 483 ? 29.25 1.85 8.875 1 96.94 483 PRO A N 1
ATOM 3792 C CA . PRO A 1 483 ? 30.656 1.518 9.156 1 96.94 483 PRO A CA 1
ATOM 3793 C C . PRO A 1 483 ? 31.141 2.062 10.5 1 96.94 483 PRO A C 1
ATOM 3795 O O . PRO A 1 483 ? 30.703 3.133 10.922 1 96.94 483 PRO A O 1
ATOM 3798 N N . LYS A 1 484 ? 32.031 1.309 11.039 1 96 484 LYS A N 1
ATOM 3799 C CA . LYS A 1 484 ? 32.594 1.705 12.32 1 96 484 LYS A CA 1
ATOM 3800 C C . LYS A 1 484 ? 34.031 2.182 12.164 1 96 484 LYS A C 1
ATOM 3802 O O . LYS A 1 484 ? 34.656 1.928 11.133 1 96 484 LYS A O 1
ATOM 3807 N N . ARG A 1 485 ? 34.469 2.891 13.242 1 96.38 485 ARG A N 1
ATOM 3808 C CA . ARG A 1 485 ? 35.875 3.314 13.25 1 96.38 485 ARG A CA 1
ATOM 3809 C C . ARG A 1 485 ? 36.812 2.127 13.039 1 96.38 485 ARG A C 1
ATOM 3811 O O . ARG A 1 485 ? 36.656 1.091 13.688 1 96.38 485 ARG A O 1
ATOM 3818 N N . GLY A 1 486 ? 37.719 2.246 12.125 1 96.19 486 GLY A N 1
ATOM 3819 C CA . GLY A 1 486 ? 38.625 1.157 11.805 1 96.19 486 GLY A CA 1
ATOM 3820 C C . GLY A 1 486 ? 38.312 0.486 10.484 1 96.19 486 GLY A C 1
ATOM 3821 O O . GLY A 1 486 ? 39.188 -0.098 9.852 1 96.19 486 GLY A O 1
ATOM 3822 N N . ASP A 1 487 ? 37.062 0.562 10.07 1 97.06 487 ASP A N 1
ATOM 3823 C CA . ASP A 1 487 ? 36.688 0.019 8.766 1 97.06 487 ASP A CA 1
ATOM 3824 C C . ASP A 1 487 ? 37.281 0.841 7.629 1 97.06 487 ASP A C 1
ATOM 3826 O O . ASP A 1 487 ? 37.469 2.055 7.758 1 97.06 487 ASP A O 1
ATOM 3830 N N . VAL A 1 488 ? 37.5 0.22 6.547 1 97.62 488 VAL A N 1
ATOM 3831 C CA . VAL A 1 488 ? 38.156 0.836 5.395 1 97.62 488 VAL A CA 1
ATOM 3832 C C . VAL A 1 488 ? 37.312 2.008 4.891 1 97.62 488 VAL A C 1
ATOM 3834 O O . VAL A 1 488 ? 37.844 3.045 4.504 1 97.62 488 VAL A O 1
ATOM 3837 N N . SER A 1 489 ? 36 1.902 4.957 1 98.12 489 SER A N 1
ATOM 3838 C CA . SER A 1 489 ? 35.094 2.885 4.359 1 98.12 489 SER A CA 1
ATOM 3839 C C . SER A 1 489 ? 34.688 3.953 5.371 1 98.12 489 SER A C 1
ATOM 3841 O O . SER A 1 489 ? 33.969 4.891 5.035 1 98.12 489 SER A O 1
ATOM 3843 N N . TYR A 1 490 ? 35.156 3.9 6.609 1 98.12 490 TYR A N 1
ATOM 3844 C CA . TYR A 1 490 ? 34.625 4.719 7.703 1 98.12 490 TYR A CA 1
ATOM 3845 C C . TYR A 1 490 ? 34.875 6.203 7.426 1 98.12 490 TYR A C 1
ATOM 3847 O O . TYR A 1 490 ? 33.969 7.02 7.59 1 98.12 490 TYR A O 1
ATOM 3855 N N . ASP A 1 491 ? 36.094 6.582 7.016 1 98 491 ASP A N 1
ATOM 3856 C CA . ASP A 1 491 ? 36.438 7.988 6.84 1 98 491 ASP A CA 1
ATOM 3857 C C . ASP A 1 491 ? 35.594 8.625 5.723 1 98 491 ASP A C 1
ATOM 3859 O O . ASP A 1 491 ? 35.094 9.742 5.871 1 98 491 ASP A O 1
ATOM 3863 N N . ARG A 1 492 ? 35.5 7.93 4.617 1 97.38 492 ARG A N 1
ATOM 3864 C CA . ARG A 1 492 ? 34.688 8.445 3.521 1 97.38 492 ARG A CA 1
ATOM 3865 C C . ARG A 1 492 ? 33.25 8.562 3.938 1 97.38 492 ARG A C 1
ATOM 3867 O O . ARG A 1 492 ? 32.562 9.539 3.605 1 97.38 492 ARG A O 1
ATOM 3874 N N . PHE A 1 493 ? 32.844 7.559 4.672 1 97.56 493 PHE A N 1
ATOM 3875 C CA . PHE A 1 493 ? 31.453 7.543 5.16 1 97.56 493 PHE A CA 1
ATOM 3876 C C . PHE A 1 493 ? 31.188 8.742 6.066 1 97.56 493 PHE A C 1
ATOM 3878 O O . PHE A 1 493 ? 30.203 9.453 5.883 1 97.56 493 PHE A O 1
ATOM 3885 N N . GLN A 1 494 ? 32 9 6.965 1 97.75 494 GLN A N 1
ATOM 3886 C CA . GLN A 1 494 ? 31.859 10.109 7.902 1 97.75 494 GLN A CA 1
ATOM 3887 C C . GLN A 1 494 ? 31.906 11.453 7.176 1 97.75 494 GLN A C 1
ATOM 3889 O O . GLN A 1 494 ? 31.141 12.359 7.508 1 97.75 494 GLN A O 1
ATOM 3894 N N . LYS A 1 495 ? 32.781 11.555 6.254 1 97.94 495 LYS A N 1
ATOM 3895 C CA . LYS A 1 495 ? 32.906 12.789 5.48 1 97.94 495 LYS A CA 1
ATOM 3896 C C . LYS A 1 495 ? 31.609 13.086 4.715 1 97.94 495 LYS A C 1
ATOM 3898 O O . LYS A 1 495 ? 31.125 14.211 4.727 1 97.94 495 LYS A O 1
ATOM 3903 N N . GLU A 1 496 ? 31.125 12.07 4.031 1 97.06 496 GLU A N 1
ATOM 3904 C CA . GLU A 1 496 ? 29.891 12.227 3.275 1 97.06 496 GLU A CA 1
ATOM 3905 C C . GLU A 1 496 ? 28.719 12.617 4.188 1 97.06 496 GLU A C 1
ATOM 3907 O O . GLU A 1 496 ? 27.984 13.555 3.895 1 97.06 496 GLU A O 1
ATOM 3912 N N . GLU A 1 497 ? 28.547 11.977 5.309 1 96.81 497 GLU A N 1
ATOM 3913 C CA . GLU A 1 497 ? 27.453 12.258 6.242 1 96.81 497 GLU A CA 1
ATOM 3914 C C . GLU A 1 497 ? 27.594 13.656 6.84 1 96.81 497 GLU A C 1
ATOM 3916 O O . GLU A 1 497 ? 26.609 14.391 6.934 1 96.81 497 GLU A O 1
ATOM 3921 N N . ASN A 1 498 ? 28.797 13.953 7.234 1 97.06 498 ASN A N 1
ATOM 3922 C CA . ASN A 1 498 ? 29.031 15.25 7.859 1 97.06 498 ASN A CA 1
ATOM 3923 C C . ASN A 1 498 ? 28.781 16.391 6.883 1 97.06 498 ASN A C 1
ATOM 3925 O O . ASN A 1 498 ? 28.266 17.438 7.27 1 97.06 498 ASN A O 1
ATOM 3929 N N . ASN A 1 499 ? 29.219 16.203 5.641 1 96.62 499 ASN A N 1
ATOM 3930 C CA . ASN A 1 499 ? 28.984 17.234 4.629 1 96.62 499 ASN A CA 1
ATOM 3931 C C . ASN A 1 499 ? 27.484 17.484 4.426 1 96.62 499 ASN A C 1
ATOM 3933 O O . ASN A 1 499 ? 27.062 18.625 4.312 1 96.62 499 ASN A O 1
ATOM 3937 N N . ILE A 1 500 ? 26.734 16.422 4.355 1 96.44 500 ILE A N 1
ATOM 3938 C CA . ILE A 1 500 ? 25.297 16.547 4.164 1 96.44 500 ILE A CA 1
ATOM 3939 C C . ILE A 1 500 ? 24.672 17.234 5.375 1 96.44 500 ILE A C 1
ATOM 3941 O O . ILE A 1 500 ? 23.906 18.188 5.227 1 96.44 500 ILE A O 1
ATOM 3945 N N . PHE A 1 501 ? 25 16.781 6.617 1 97.06 501 PHE A N 1
ATOM 3946 C CA . PHE A 1 501 ? 24.422 17.297 7.852 1 97.06 501 PHE A CA 1
ATOM 3947 C C . PHE A 1 501 ? 24.766 18.781 8.016 1 97.06 501 PHE A C 1
ATOM 3949 O O . PHE A 1 501 ? 23.875 19.594 8.273 1 97.06 501 PHE A O 1
ATOM 3956 N N . ASN A 1 502 ? 26.047 19.109 7.887 1 96.69 502 ASN A N 1
ATOM 3957 C CA . ASN A 1 502 ? 26.484 20.484 8.078 1 96.69 502 ASN A CA 1
ATOM 3958 C C . ASN A 1 502 ? 25.906 21.422 7.012 1 96.69 502 ASN A C 1
ATOM 3960 O O . ASN A 1 502 ? 25.609 22.578 7.289 1 96.69 502 ASN A O 1
ATOM 3964 N N . GLY A 1 503 ? 25.844 20.906 5.777 1 95.31 503 GLY A N 1
ATOM 3965 C CA . GLY A 1 503 ? 25.172 21.672 4.734 1 95.31 503 GLY A CA 1
ATOM 3966 C C . GLY A 1 503 ? 23.734 22.031 5.074 1 95.31 503 GLY A C 1
ATOM 3967 O O . GLY A 1 503 ? 23.328 23.172 4.918 1 95.31 503 GLY A O 1
ATOM 3968 N N . MET A 1 504 ? 22.984 21.078 5.551 1 95.69 504 MET A N 1
ATOM 3969 C CA . MET A 1 504 ? 21.594 21.297 5.938 1 95.69 504 MET A CA 1
ATOM 3970 C C . MET A 1 504 ? 21.5 22.266 7.105 1 95.69 504 MET A C 1
ATOM 3972 O O . MET A 1 504 ? 20.656 23.172 7.102 1 95.69 504 MET A O 1
ATOM 3976 N N . LYS A 1 505 ? 22.344 22.062 8.078 1 96.44 505 LYS A N 1
ATOM 3977 C CA . LYS A 1 505 ? 22.391 22.938 9.242 1 96.44 505 LYS A CA 1
ATOM 3978 C C . LYS A 1 505 ? 22.625 24.391 8.836 1 96.44 505 LYS A C 1
ATOM 3980 O O . LYS A 1 505 ? 21.906 25.297 9.281 1 96.44 505 LYS A O 1
ATOM 3985 N N . ASN A 1 506 ? 23.594 24.609 7.992 1 95.81 506 ASN A N 1
ATOM 3986 C CA . ASN A 1 506 ? 23.938 25.953 7.543 1 95.81 506 ASN A CA 1
ATOM 3987 C C . ASN A 1 506 ? 22.812 26.578 6.715 1 95.81 506 ASN A C 1
ATOM 3989 O O . ASN A 1 506 ? 22.484 27.75 6.891 1 95.81 506 ASN A O 1
ATOM 3993 N N . ARG A 1 507 ? 22.234 25.812 5.828 1 95.19 507 ARG A N 1
ATOM 3994 C CA . ARG A 1 507 ? 21.172 26.312 4.973 1 95.19 507 ARG A CA 1
ATOM 3995 C C . ARG A 1 507 ? 19.922 26.625 5.781 1 95.19 507 ARG A C 1
ATOM 3997 O O . ARG A 1 507 ? 19.203 27.594 5.504 1 95.19 507 ARG A O 1
ATOM 4004 N N . ALA A 1 508 ? 19.609 25.75 6.746 1 95.94 508 ALA A N 1
ATOM 4005 C CA . ALA A 1 508 ? 18.484 25.984 7.633 1 95.94 508 ALA A CA 1
ATOM 4006 C C . ALA A 1 508 ? 18.609 27.344 8.328 1 95.94 508 ALA A C 1
ATOM 4008 O O . ALA A 1 508 ? 17.656 28.141 8.328 1 95.94 508 ALA A O 1
ATOM 4009 N N . LYS A 1 509 ? 19.719 27.609 8.906 1 95.31 509 LYS A N 1
ATOM 4010 C CA . LYS A 1 509 ? 19.984 28.859 9.602 1 95.31 509 LYS A CA 1
ATOM 4011 C C . LYS A 1 509 ? 19.906 30.047 8.648 1 95.31 509 LYS A C 1
ATOM 4013 O O . LYS A 1 509 ? 19.219 31.031 8.93 1 95.31 509 LYS A O 1
ATOM 4018 N N . ALA A 1 510 ? 20.578 29.922 7.539 1 94.56 510 ALA A N 1
ATOM 4019 C CA . ALA A 1 510 ? 20.672 31.016 6.574 1 94.56 510 ALA A CA 1
ATOM 4020 C C . ALA A 1 510 ? 19.281 31.375 6.027 1 94.56 510 ALA A C 1
ATOM 4022 O O . ALA A 1 510 ? 18.938 32.562 5.898 1 94.56 510 ALA A O 1
ATOM 4023 N N . LEU A 1 511 ? 18.516 30.375 5.668 1 95.62 511 LEU A N 1
ATOM 4024 C CA . LEU A 1 511 ? 17.188 30.594 5.102 1 95.62 511 LEU A CA 1
ATOM 4025 C C . LEU A 1 511 ? 16.281 31.297 6.105 1 95.62 511 LEU A C 1
ATOM 4027 O O . LEU A 1 511 ? 15.656 32.312 5.781 1 95.62 511 LEU A O 1
ATOM 4031 N N . VAL A 1 512 ? 16.203 30.797 7.309 1 96.81 512 VAL A N 1
ATOM 4032 C CA . VAL A 1 512 ? 15.297 31.328 8.328 1 96.81 512 VAL A CA 1
ATOM 4033 C C . VAL A 1 512 ? 15.695 32.75 8.672 1 96.81 512 VAL A C 1
ATOM 4035 O O . VAL A 1 512 ? 14.844 33.656 8.766 1 96.81 512 VAL A O 1
ATOM 4038 N N . GLU A 1 513 ? 16.984 33 8.875 1 96.19 513 GLU A N 1
ATOM 4039 C CA . GLU A 1 513 ? 17.469 34.344 9.172 1 96.19 513 GLU A CA 1
ATOM 4040 C C . GLU A 1 513 ? 17.109 35.312 8.055 1 96.19 513 GLU A C 1
ATOM 4042 O O . GLU A 1 513 ? 16.688 36.438 8.312 1 96.19 513 GLU A O 1
ATOM 4047 N N . SER A 1 514 ? 17.312 34.875 6.844 1 95 514 SER A N 1
ATOM 4048 C CA . SER A 1 514 ? 17.047 35.719 5.688 1 95 514 SER A CA 1
ATOM 4049 C C . SER A 1 514 ? 15.555 36 5.551 1 95 514 SER A C 1
ATOM 4051 O O . SER A 1 514 ? 15.164 37.125 5.23 1 95 514 SER A O 1
ATOM 4053 N N . LEU A 1 515 ? 14.719 35.031 5.707 1 96.5 515 LEU A N 1
ATOM 4054 C CA . LEU A 1 515 ? 13.281 35.219 5.648 1 96.5 515 LEU A CA 1
ATOM 4055 C C . LEU A 1 515 ? 12.828 36.219 6.707 1 96.5 515 LEU A C 1
ATOM 4057 O O . LEU A 1 515 ? 11.969 37.094 6.438 1 96.5 515 LEU A O 1
ATOM 4061 N N . ASN A 1 516 ? 13.383 36.156 7.887 1 97.5 516 ASN A N 1
ATOM 4062 C CA . ASN A 1 516 ? 12.992 37.031 9 1 97.5 516 ASN A CA 1
ATOM 4063 C C . ASN A 1 516 ? 13.453 38.469 8.789 1 97.5 516 ASN A C 1
ATOM 4065 O O . ASN A 1 516 ? 12.984 39.375 9.477 1 97.5 516 ASN A O 1
ATOM 4069 N N . LYS A 1 517 ? 14.305 38.688 7.871 1 96 517 LYS A N 1
ATOM 4070 C CA . LYS A 1 517 ? 14.758 40.031 7.539 1 96 517 LYS A CA 1
ATOM 4071 C C . LYS A 1 517 ? 13.781 40.719 6.59 1 96 517 LYS A C 1
ATOM 4073 O O . LYS A 1 517 ? 13.836 41.938 6.414 1 96 517 LYS A O 1
ATOM 4078 N N . VAL A 1 518 ? 12.984 40 5.957 1 95.62 518 VAL A N 1
ATOM 4079 C CA . VAL A 1 518 ? 12.008 40.562 5.031 1 95.62 518 VAL A CA 1
ATOM 4080 C C . VAL A 1 518 ? 10.797 41.062 5.809 1 95.62 518 VAL A C 1
ATOM 4082 O O . VAL A 1 518 ? 10.156 40.312 6.535 1 95.62 518 VAL A O 1
ATOM 4085 N N . ASP A 1 519 ? 10.469 42.344 5.602 1 96 519 ASP A N 1
ATOM 4086 C CA . ASP A 1 519 ? 9.289 42.875 6.254 1 96 519 ASP A CA 1
ATOM 4087 C C . ASP A 1 519 ? 8.023 42.156 5.828 1 96 519 ASP A C 1
ATOM 4089 O O . ASP A 1 519 ? 7.77 41.969 4.633 1 96 519 ASP A O 1
ATOM 4093 N N . GLY A 1 520 ? 7.309 41.656 6.84 1 96.5 520 GLY A N 1
ATOM 4094 C CA . GLY A 1 520 ? 6.066 40.969 6.547 1 96.5 520 GLY A CA 1
ATOM 4095 C C . GLY A 1 520 ? 6.211 39.469 6.527 1 96.5 520 GLY A C 1
ATOM 4096 O O . GLY A 1 520 ? 5.234 38.75 6.312 1 96.5 520 GLY A O 1
ATOM 4097 N N . ILE A 1 521 ? 7.402 39 6.699 1 97.5 521 ILE A N 1
ATOM 4098 C CA . ILE A 1 521 ? 7.633 37.562 6.793 1 97.5 521 ILE A CA 1
ATOM 4099 C C . ILE A 1 521 ? 8.211 37.219 8.164 1 97.5 521 ILE A C 1
ATOM 4101 O O . ILE A 1 521 ? 9.078 37.938 8.672 1 97.5 521 ILE A O 1
ATOM 4105 N N . SER A 1 522 ? 7.629 36.25 8.781 1 97.75 522 SER A N 1
ATOM 4106 C CA . SER A 1 522 ? 8.148 35.719 10.031 1 97.75 522 SER A CA 1
ATOM 4107 C C . SER A 1 522 ? 8.273 34.188 9.969 1 97.75 522 SER A C 1
ATOM 4109 O O . SER A 1 522 ? 7.418 33.531 9.391 1 97.75 522 SER A O 1
ATOM 4111 N N . CYS A 1 523 ? 9.328 33.688 10.562 1 97.75 523 CYS A N 1
ATOM 4112 C CA . CYS A 1 523 ? 9.57 32.25 10.523 1 97.75 523 CYS A CA 1
ATOM 4113 C C . CYS A 1 523 ? 10.266 31.766 11.789 1 97.75 523 CYS A C 1
ATOM 4115 O O . CYS A 1 523 ? 11.328 32.281 12.148 1 97.75 523 CYS A O 1
ATOM 4117 N N . ASN A 1 524 ? 9.664 30.766 12.484 1 97.38 524 ASN A N 1
ATOM 4118 C CA . ASN A 1 524 ? 10.344 30.109 13.602 1 97.38 524 ASN A CA 1
ATOM 4119 C C . ASN A 1 524 ? 11.602 29.391 13.148 1 97.38 524 ASN A C 1
ATOM 4121 O O . ASN A 1 524 ? 11.719 29.016 11.977 1 97.38 524 ASN A O 1
ATOM 4125 N N . PRO A 1 525 ? 12.523 29.234 14.086 1 96.19 525 PRO A N 1
ATOM 4126 C CA . PRO A 1 525 ? 13.734 28.5 13.711 1 96.19 525 PRO A CA 1
ATOM 4127 C C . PRO A 1 525 ? 13.445 27.078 13.227 1 96.19 525 PRO A C 1
ATOM 4129 O O . PRO A 1 525 ? 12.578 26.391 13.781 1 96.19 525 PRO A O 1
ATOM 4132 N N . ALA A 1 526 ? 14.102 26.703 12.164 1 96.38 526 ALA A N 1
ATOM 4133 C CA . ALA A 1 526 ? 14.109 25.297 11.75 1 96.38 526 ALA A CA 1
ATOM 4134 C C . ALA A 1 526 ? 15.094 24.484 12.586 1 96.38 526 ALA A C 1
ATOM 4136 O O . ALA A 1 526 ? 16.219 24.219 12.156 1 96.38 526 ALA A O 1
ATOM 4137 N N . GLU A 1 527 ? 14.625 23.984 13.703 1 97.31 527 GLU A N 1
ATOM 4138 C CA . GLU A 1 527 ? 15.477 23.266 14.648 1 97.31 527 GLU A CA 1
ATOM 4139 C C . GLU A 1 527 ? 15.906 21.906 14.086 1 97.31 527 GLU A C 1
ATOM 4141 O O . GLU A 1 527 ? 16.938 21.359 14.484 1 97.31 527 GLU A O 1
ATOM 4146 N N . GLY A 1 528 ? 15.109 21.375 13.242 1 97.5 528 GLY A N 1
ATOM 4147 C CA . GLY A 1 528 ? 15.352 20.078 12.641 1 97.5 528 GLY A CA 1
ATOM 4148 C C . GLY A 1 528 ? 14.602 19.859 11.344 1 97.5 528 GLY A C 1
ATOM 4149 O O . GLY A 1 528 ? 14.18 20.828 10.703 1 97.5 528 GLY A O 1
ATOM 4150 N N . ALA A 1 529 ? 14.57 18.609 10.914 1 97.25 529 ALA A N 1
ATOM 4151 C CA . ALA A 1 529 ? 13.898 18.188 9.695 1 97.25 529 ALA A CA 1
ATOM 4152 C C . ALA A 1 529 ? 14.539 18.812 8.461 1 97.25 529 ALA A C 1
ATOM 4154 O O . ALA A 1 529 ? 15.766 18.844 8.336 1 97.25 529 ALA A O 1
ATOM 4155 N N . MET A 1 530 ? 13.711 19.172 7.5 1 97.12 530 MET A N 1
ATOM 4156 C CA . MET A 1 530 ? 14.242 19.656 6.234 1 97.12 530 MET A CA 1
ATOM 4157 C C . MET A 1 530 ? 13.461 20.875 5.75 1 97.12 530 MET A C 1
ATOM 4159 O O . MET A 1 530 ? 13.555 21.25 4.578 1 97.12 530 MET A O 1
ATOM 4163 N N . TYR A 1 531 ? 12.695 21.531 6.68 1 97.19 531 TYR A N 1
ATOM 4164 C CA . TYR A 1 531 ? 11.688 22.469 6.199 1 97.19 531 TYR A CA 1
ATOM 4165 C C . TYR A 1 531 ? 11.688 23.75 7.027 1 97.19 531 TYR A C 1
ATOM 4167 O O . TYR A 1 531 ? 12.078 23.734 8.195 1 97.19 531 TYR A O 1
ATOM 4175 N N . ALA A 1 532 ? 11.305 24.797 6.398 1 97.38 532 ALA A N 1
ATOM 4176 C CA . ALA A 1 532 ? 10.898 26.047 7.035 1 97.38 532 ALA A CA 1
ATOM 4177 C C . ALA A 1 532 ? 9.438 26.375 6.719 1 97.38 532 ALA A C 1
ATOM 4179 O O . ALA A 1 532 ? 8.953 26.062 5.629 1 97.38 532 ALA A O 1
ATOM 4180 N N . PHE A 1 533 ? 8.75 26.938 7.688 1 98.31 533 PHE A N 1
ATOM 4181 C CA . PHE A 1 533 ? 7.32 27.203 7.555 1 98.31 533 PHE A CA 1
ATOM 4182 C C . PHE A 1 533 ? 7.004 28.656 7.895 1 98.31 533 PHE A C 1
ATOM 4184 O O . PHE A 1 533 ? 6.332 28.922 8.891 1 98.31 533 PHE A O 1
ATOM 4191 N N . PRO A 1 534 ? 7.375 29.594 7.055 1 98.06 534 PRO A N 1
ATOM 4192 C CA . PRO A 1 534 ? 7.184 31.016 7.332 1 98.06 534 PRO A CA 1
ATOM 4193 C C . PRO A 1 534 ? 5.723 31.438 7.242 1 98.06 534 PRO A C 1
ATOM 4195 O O . PRO A 1 534 ? 4.941 30.844 6.504 1 98.06 534 PRO A O 1
ATOM 4198 N N . SER A 1 535 ? 5.379 32.375 8 1 97.94 535 SER A N 1
ATOM 4199 C CA . SER A 1 535 ? 4.137 33.156 7.875 1 97.94 535 SER A CA 1
ATOM 4200 C C . SER A 1 535 ? 4.352 34.438 7.098 1 97.94 535 SER A C 1
ATOM 4202 O O . SER A 1 535 ? 5.398 35.094 7.227 1 97.94 535 SER A O 1
ATOM 4204 N N . ILE A 1 536 ? 3.371 34.812 6.289 1 97.94 536 ILE A N 1
ATOM 4205 C CA . ILE A 1 536 ? 3.49 36.031 5.504 1 97.94 536 ILE A CA 1
ATOM 4206 C C . ILE A 1 536 ? 2.281 36.938 5.754 1 97.94 536 ILE A C 1
ATOM 4208 O O . ILE A 1 536 ? 1.163 36.438 5.93 1 97.94 536 ILE A O 1
ATOM 4212 N N . GLU A 1 537 ? 2.514 38.125 5.805 1 96.75 537 GLU A N 1
ATOM 4213 C CA . GLU A 1 537 ? 1.442 39.125 5.855 1 96.75 537 GLU A CA 1
ATOM 4214 C C . GLU A 1 537 ? 0.997 39.531 4.449 1 96.75 537 GLU A C 1
ATOM 4216 O O . GLU A 1 537 ? 1.824 39.875 3.604 1 96.75 537 GLU A O 1
ATOM 4221 N N . LEU A 1 538 ? -0.252 39.438 4.219 1 97.19 538 LEU A N 1
ATOM 4222 C CA . LEU A 1 538 ? -0.799 39.75 2.898 1 97.19 538 LEU A CA 1
ATOM 4223 C C . LEU A 1 538 ? -1.752 40.938 2.967 1 97.19 538 LEU A C 1
ATOM 4225 O O . LEU A 1 538 ? -2.504 41.062 3.934 1 97.19 538 LEU A O 1
ATOM 4229 N N . PRO A 1 539 ? -1.701 41.812 1.901 1 96.88 539 PRO A N 1
ATOM 4230 C CA . PRO A 1 539 ? -2.68 42.875 1.834 1 96.88 539 PRO A CA 1
ATOM 4231 C C . PRO A 1 539 ? -4.109 42.375 1.646 1 96.88 539 PRO A C 1
ATOM 4233 O O . PRO A 1 539 ? -4.328 41.375 0.989 1 96.88 539 PRO A O 1
ATOM 4236 N N . PRO A 1 540 ? -5.113 43.125 2.113 1 96.62 540 PRO A N 1
ATOM 4237 C CA . PRO A 1 540 ? -6.52 42.75 1.977 1 96.62 540 PRO A CA 1
ATOM 4238 C C . PRO A 1 540 ? -6.934 42.531 0.522 1 96.62 540 PRO A C 1
ATOM 4240 O O . PRO A 1 540 ? -7.754 41.656 0.236 1 96.62 540 PRO A O 1
ATOM 4243 N N . LYS A 1 541 ? -6.344 43.25 -0.343 1 97.38 541 LYS A N 1
ATOM 4244 C CA . LYS A 1 541 ? -6.699 43.125 -1.754 1 97.38 541 LYS A CA 1
ATOM 4245 C C . LYS A 1 541 ? -6.242 41.781 -2.318 1 97.38 541 LYS A C 1
ATOM 4247 O O . LYS A 1 541 ? -6.863 41.25 -3.234 1 97.38 541 LYS A O 1
ATOM 4252 N N . ALA A 1 542 ? -5.137 41.312 -1.798 1 97.44 542 ALA A N 1
ATOM 4253 C CA . ALA A 1 542 ? -4.672 39.969 -2.211 1 97.44 542 ALA A CA 1
ATOM 4254 C C . ALA A 1 542 ? -5.637 38.906 -1.755 1 97.44 542 ALA A C 1
ATOM 4256 O O . ALA A 1 542 ? -5.875 37.938 -2.479 1 97.44 542 ALA A O 1
ATOM 4257 N N . ILE A 1 543 ? -6.148 39 -0.565 1 97.06 543 ILE A N 1
ATOM 4258 C CA . ILE A 1 543 ? -7.109 38.062 -0.017 1 97.06 543 ILE A CA 1
ATOM 4259 C C . ILE A 1 543 ? -8.391 38.094 -0.854 1 97.06 543 ILE A C 1
ATOM 4261 O O . ILE A 1 543 ? -8.93 37.031 -1.199 1 97.06 543 ILE A O 1
ATOM 4265 N N . ALA A 1 544 ? -8.797 39.281 -1.229 1 96.25 544 ALA A N 1
ATOM 4266 C CA . ALA A 1 544 ? -9.984 39.438 -2.072 1 96.25 544 ALA A CA 1
ATOM 4267 C C . ALA A 1 544 ? -9.758 38.812 -3.447 1 96.25 544 ALA A C 1
ATOM 4269 O O . ALA A 1 544 ? -10.656 38.156 -4 1 96.25 544 ALA A O 1
ATOM 4270 N N . ALA A 1 545 ? -8.609 39 -3.965 1 96.25 545 ALA A N 1
ATOM 4271 C CA . ALA A 1 545 ? -8.273 38.469 -5.273 1 96.25 545 ALA A CA 1
ATOM 4272 C C . ALA A 1 545 ? -8.281 36.938 -5.246 1 96.25 545 ALA A C 1
ATOM 4274 O O . ALA A 1 545 ? -8.703 36.312 -6.211 1 96.25 545 ALA A O 1
ATOM 4275 N N . ALA A 1 546 ? -7.715 36.375 -4.207 1 94.94 546 ALA A N 1
ATOM 4276 C CA . ALA A 1 546 ? -7.715 34.906 -4.051 1 94.94 546 ALA A CA 1
ATOM 4277 C C . ALA A 1 546 ? -9.141 34.375 -4.031 1 94.94 546 ALA A C 1
ATOM 4279 O O . ALA A 1 546 ? -9.43 33.344 -4.664 1 94.94 546 ALA A O 1
ATOM 4280 N N . ASP A 1 547 ? -9.969 35 -3.34 1 91.38 547 ASP A N 1
ATOM 4281 C CA . ASP A 1 547 ? -11.375 34.594 -3.262 1 91.38 547 ASP A CA 1
ATOM 4282 C C . ASP A 1 547 ? -12.031 34.656 -4.637 1 91.38 547 ASP A C 1
ATOM 4284 O O . ASP A 1 547 ? -12.789 33.75 -5 1 91.38 547 ASP A O 1
ATOM 4288 N N . GLU A 1 548 ? -11.758 35.688 -5.375 1 90.69 548 GLU A N 1
ATOM 4289 C CA . GLU A 1 548 ? -12.312 35.844 -6.719 1 90.69 548 GLU A CA 1
ATOM 4290 C C . GLU A 1 548 ? -11.844 34.719 -7.637 1 90.69 548 GLU A C 1
ATOM 4292 O O . GLU A 1 548 ? -12.578 34.281 -8.531 1 90.69 548 GLU A O 1
ATOM 4297 N N . GLN A 1 549 ? -10.695 34.281 -7.371 1 88.12 549 GLN A N 1
ATOM 4298 C CA . GLN A 1 549 ? -10.109 33.25 -8.211 1 88.12 549 GLN A CA 1
ATOM 4299 C C . GLN A 1 549 ? -10.391 31.844 -7.645 1 88.12 549 GLN A C 1
ATOM 4301 O O . GLN A 1 549 ? -9.961 30.844 -8.219 1 88.12 549 GLN A O 1
ATOM 4306 N N . HIS A 1 550 ? -11.016 31.719 -6.496 1 84.25 550 HIS A N 1
ATOM 4307 C CA . HIS A 1 550 ? -11.422 30.469 -5.848 1 84.25 550 HIS A CA 1
ATOM 4308 C C . HIS A 1 550 ? -10.211 29.641 -5.434 1 84.25 550 HIS A C 1
ATOM 4310 O O . HIS A 1 550 ? -10.18 28.438 -5.66 1 84.25 550 HIS A O 1
ATOM 4316 N N . VAL A 1 551 ? -9.211 30.375 -4.988 1 86.88 551 VAL A N 1
ATOM 4317 C CA . VAL A 1 551 ? -8.047 29.734 -4.398 1 86.88 551 VAL A CA 1
ATOM 4318 C C . VAL A 1 551 ? -7.75 30.344 -3.031 1 86.88 551 VAL A C 1
ATOM 4320 O O . VAL A 1 551 ? -8.289 31.406 -2.688 1 86.88 551 VAL A O 1
ATOM 4323 N N . SER A 1 552 ? -6.984 29.688 -2.271 1 90.75 552 SER A N 1
ATOM 4324 C CA . SER A 1 552 ? -6.547 30.266 -1.006 1 90.75 552 SER A CA 1
ATOM 4325 C C . SER A 1 552 ? -5.508 31.359 -1.229 1 90.75 552 SER A C 1
ATOM 4327 O O . SER A 1 552 ? -4.785 31.344 -2.225 1 90.75 552 SER A O 1
ATOM 4329 N N . PRO A 1 553 ? -5.43 32.312 -0.343 1 95.25 553 PRO A N 1
ATOM 4330 C CA . PRO A 1 553 ? -4.434 33.375 -0.487 1 95.25 553 PRO A CA 1
ATOM 4331 C C . PRO A 1 553 ? -3.008 32.844 -0.579 1 95.25 553 PRO A C 1
ATOM 4333 O O . PRO A 1 553 ? -2.195 33.375 -1.344 1 95.25 553 PRO A O 1
ATOM 4336 N N . ASP A 1 554 ? -2.762 31.812 0.189 1 95.75 554 ASP A N 1
ATOM 4337 C CA . ASP A 1 554 ? -1.44 31.188 0.142 1 95.75 554 ASP A CA 1
ATOM 4338 C C . ASP A 1 554 ? -1.161 30.594 -1.237 1 95.75 554 ASP A C 1
ATOM 4340 O O . ASP A 1 554 ? -0.03 30.656 -1.725 1 95.75 554 ASP A O 1
ATOM 4344 N N . THR A 1 555 ? -2.158 30.031 -1.84 1 94.25 555 THR A N 1
ATOM 4345 C CA . THR A 1 555 ? -1.997 29.438 -3.166 1 94.25 555 THR A CA 1
ATOM 4346 C C . THR A 1 555 ? -1.729 30.516 -4.207 1 94.25 555 THR A C 1
ATOM 4348 O O . THR A 1 555 ? -0.863 30.359 -5.07 1 94.25 555 THR A O 1
ATOM 4351 N N . LEU A 1 556 ? -2.469 31.578 -4.168 1 95.88 556 LEU A N 1
ATOM 4352 C CA . LEU A 1 556 ? -2.227 32.719 -5.059 1 95.88 556 LEU A CA 1
ATOM 4353 C C . LEU A 1 556 ? -0.794 33.219 -4.918 1 95.88 556 LEU A C 1
ATOM 4355 O O . LEU A 1 556 ? -0.123 33.469 -5.918 1 95.88 556 LEU A O 1
ATOM 4359 N N . TYR A 1 557 ? -0.368 33.375 -3.701 1 97.88 557 TYR A N 1
ATOM 4360 C CA . TYR A 1 557 ? 0.985 33.844 -3.41 1 97.88 557 TYR A CA 1
ATOM 4361 C C . TYR A 1 557 ? 2.021 32.875 -3.984 1 97.88 557 TYR A C 1
ATOM 4363 O O . TYR A 1 557 ? 2.973 33.312 -4.645 1 97.88 557 TYR A O 1
ATOM 4371 N N . ALA A 1 558 ? 1.834 31.578 -3.713 1 97.31 558 ALA A N 1
ATOM 4372 C CA . ALA A 1 558 ? 2.787 30.562 -4.156 1 97.31 558 ALA A CA 1
ATOM 4373 C C . ALA A 1 558 ? 2.863 30.516 -5.68 1 97.31 558 ALA A C 1
ATOM 4375 O O . ALA A 1 558 ? 3.945 30.344 -6.246 1 97.31 558 ALA A O 1
ATOM 4376 N N . LEU A 1 559 ? 1.7 30.594 -6.332 1 96.19 559 LEU A N 1
ATOM 4377 C CA . LEU A 1 559 ? 1.678 30.609 -7.793 1 96.19 559 LEU A CA 1
ATOM 4378 C C . LEU A 1 559 ? 2.406 31.844 -8.336 1 96.19 559 LEU A C 1
ATOM 4380 O O . LEU A 1 559 ? 3.154 31.734 -9.312 1 96.19 559 LEU A O 1
ATOM 4384 N N . SER A 1 560 ? 2.168 32.969 -7.75 1 97.81 560 SER A N 1
ATOM 4385 C CA . SER A 1 560 ? 2.854 34.188 -8.148 1 97.81 560 SER A CA 1
ATOM 4386 C C . SER A 1 560 ? 4.363 34.062 -7.969 1 97.81 560 SER A C 1
ATOM 4388 O O . SER A 1 560 ? 5.133 34.438 -8.852 1 97.81 560 SER A O 1
ATOM 4390 N N . LEU A 1 561 ? 4.754 33.531 -6.816 1 98.06 561 LEU A N 1
ATOM 4391 C CA . LEU A 1 561 ? 6.168 33.312 -6.543 1 98.06 561 LEU A CA 1
ATOM 4392 C C . LEU A 1 561 ? 6.793 32.406 -7.613 1 98.06 561 LEU A C 1
ATOM 4394 O O . LEU A 1 561 ? 7.875 32.719 -8.125 1 98.06 561 LEU A O 1
ATOM 4398 N N . LEU A 1 562 ? 6.121 31.328 -7.918 1 97.69 562 LEU A N 1
ATOM 4399 C CA . LEU A 1 562 ? 6.586 30.375 -8.93 1 97.69 562 LEU A CA 1
ATOM 4400 C C . LEU A 1 562 ? 6.746 31.062 -10.281 1 97.69 562 LEU A C 1
ATOM 4402 O O . LEU A 1 562 ? 7.793 30.938 -10.922 1 97.69 562 LEU A O 1
ATOM 4406 N N . GLU A 1 563 ? 5.719 31.812 -10.711 1 96.94 563 GLU A N 1
ATOM 4407 C CA . GLU A 1 563 ? 5.703 32.438 -12.023 1 96.94 563 GLU A CA 1
ATOM 4408 C C . GLU A 1 563 ? 6.793 33.5 -12.141 1 96.94 563 GLU A C 1
ATOM 4410 O O . GLU A 1 563 ? 7.434 33.625 -13.188 1 96.94 563 GLU A O 1
ATOM 4415 N N . GLU A 1 564 ? 7 34.156 -11.102 1 97.12 564 GLU A N 1
ATOM 4416 C CA . GLU A 1 564 ? 7.922 35.281 -11.141 1 97.12 564 GLU A CA 1
ATOM 4417 C C . GLU A 1 564 ? 9.367 34.844 -10.953 1 97.12 564 GLU A C 1
ATOM 4419 O O . GLU A 1 564 ? 10.281 35.375 -11.562 1 97.12 564 GLU A O 1
ATOM 4424 N N . THR A 1 565 ? 9.594 33.844 -10.117 1 97 565 THR A N 1
ATOM 4425 C CA . THR A 1 565 ? 10.961 33.594 -9.688 1 97 565 THR A CA 1
ATOM 4426 C C . THR A 1 565 ? 11.391 32.188 -10.102 1 97 565 THR A C 1
ATOM 4428 O O . THR A 1 565 ? 12.586 31.875 -10.109 1 97 565 THR A O 1
ATOM 4431 N N . GLY A 1 566 ? 10.414 31.297 -10.305 1 96.69 566 GLY A N 1
ATOM 4432 C CA . GLY A 1 566 ? 10.719 29.906 -10.57 1 96.69 566 GLY A CA 1
ATOM 4433 C C . GLY A 1 566 ? 10.82 29.062 -9.32 1 96.69 566 GLY A C 1
ATOM 4434 O O . GLY A 1 566 ? 11.109 27.859 -9.391 1 96.69 566 GLY A O 1
ATOM 4435 N N . ILE A 1 567 ? 10.57 29.672 -8.141 1 97.31 567 ILE A N 1
ATOM 4436 C CA . ILE A 1 567 ? 10.656 28.922 -6.898 1 97.31 567 ILE A CA 1
ATOM 4437 C C . ILE A 1 567 ? 9.328 28.203 -6.633 1 97.31 567 ILE A C 1
ATOM 4439 O O . ILE A 1 567 ? 8.273 28.844 -6.594 1 97.31 567 ILE A O 1
ATOM 4443 N N . CYS A 1 568 ? 9.375 26.906 -6.461 1 96.75 568 CYS A N 1
ATOM 4444 C CA . CYS A 1 568 ? 8.195 26.078 -6.219 1 96.75 568 CYS A CA 1
ATOM 4445 C C . CYS A 1 568 ? 8.07 25.719 -4.742 1 96.75 568 CYS A C 1
ATOM 4447 O O . CYS A 1 568 ? 8.766 24.828 -4.258 1 96.75 568 CYS A O 1
ATOM 4449 N N . VAL A 1 569 ? 7.203 26.375 -4.035 1 97.25 569 VAL A N 1
ATOM 4450 C CA . VAL A 1 569 ? 6.926 26.078 -2.633 1 97.25 569 VAL A CA 1
ATOM 4451 C C . VAL A 1 569 ? 5.559 25.406 -2.502 1 97.25 569 VAL A C 1
ATOM 4453 O O . VAL A 1 569 ? 4.875 25.188 -3.502 1 97.25 569 VAL A O 1
ATOM 4456 N N . VAL A 1 570 ? 5.176 25.031 -1.283 1 96.12 570 VAL A N 1
ATOM 4457 C CA . VAL A 1 570 ? 3.844 24.5 -1.02 1 96.12 570 VAL A CA 1
ATOM 4458 C C . VAL A 1 570 ? 3.049 25.484 -0.17 1 96.12 570 VAL A C 1
ATOM 4460 O O . VAL A 1 570 ? 3.492 25.875 0.91 1 96.12 570 VAL A O 1
ATOM 4463 N N . PRO A 1 571 ? 1.876 25.875 -0.671 1 96.25 571 PRO A N 1
ATOM 4464 C CA . PRO A 1 571 ? 1.061 26.766 0.148 1 96.25 571 PRO A CA 1
ATOM 4465 C C . PRO A 1 571 ? 0.747 26.188 1.526 1 96.25 571 PRO A C 1
ATOM 4467 O O . PRO A 1 571 ? 0.47 25 1.649 1 96.25 571 PRO A O 1
ATOM 4470 N N . ALA A 1 572 ? 0.773 26.969 2.553 1 96.69 572 ALA A N 1
ATOM 4471 C CA . ALA A 1 572 ? 0.565 26.531 3.93 1 96.69 572 ALA A CA 1
ATOM 4472 C C . ALA A 1 572 ? -0.828 25.938 4.113 1 96.69 572 ALA A C 1
ATOM 4474 O O . ALA A 1 572 ? -1.027 25.047 4.945 1 96.69 572 ALA A O 1
ATOM 4475 N N . SER A 1 573 ? -1.766 26.406 3.318 1 93.38 573 SER A N 1
ATOM 4476 C CA . SER A 1 573 ? -3.129 25.891 3.396 1 93.38 573 SER A CA 1
ATOM 4477 C C . SER A 1 573 ? -3.17 24.391 3.143 1 93.38 573 SER A C 1
ATOM 4479 O O . SER A 1 573 ? -4.035 23.688 3.674 1 93.38 573 SER A O 1
ATOM 4481 N N . GLY A 1 574 ? -2.246 23.922 2.424 1 91.69 574 GLY A N 1
ATOM 4482 C CA . GLY A 1 574 ? -2.176 22.484 2.143 1 91.69 574 GLY A CA 1
ATOM 4483 C C . GLY A 1 574 ? -1.85 21.656 3.367 1 91.69 574 GLY A C 1
ATOM 4484 O O . GLY A 1 574 ? -2.096 20.453 3.385 1 91.69 574 GLY A O 1
ATOM 4485 N N . PHE A 1 575 ? -1.352 22.266 4.387 1 96.06 575 PHE A N 1
ATOM 4486 C CA . PHE A 1 575 ? -0.989 21.594 5.629 1 96.06 575 PHE A CA 1
ATOM 4487 C C . PHE A 1 575 ? -2.006 21.891 6.723 1 96.06 575 PHE A C 1
ATOM 4489 O O . PHE A 1 575 ? -1.942 21.328 7.812 1 96.06 575 PHE A O 1
ATOM 4496 N N . GLY A 1 576 ? -2.92 22.734 6.402 1 93.38 576 GLY A N 1
ATOM 4497 C CA . GLY A 1 576 ? -3.781 23.281 7.438 1 93.38 576 GLY A CA 1
ATOM 4498 C C . GLY A 1 576 ? -3.113 24.375 8.25 1 93.38 576 GLY A C 1
ATOM 4499 O O . GLY A 1 576 ? -1.89 24.391 8.391 1 93.38 576 GLY A O 1
ATOM 4500 N N . GLN A 1 577 ? -3.879 25.281 8.703 1 94.25 577 GLN A N 1
ATOM 4501 C CA . GLN A 1 577 ? -3.387 26.391 9.516 1 94.25 577 GLN A CA 1
ATOM 4502 C C . GLN A 1 577 ? -4.531 27.094 10.234 1 94.25 577 GLN A C 1
ATOM 4504 O O . GLN A 1 577 ? -5.703 26.891 9.898 1 94.25 577 GLN A O 1
ATOM 4509 N N . LYS A 1 578 ? -4.176 27.844 11.234 1 93.81 578 LYS A N 1
ATOM 4510 C CA . LYS A 1 578 ? -5.176 28.656 11.922 1 93.81 578 LYS A CA 1
ATOM 4511 C C . LYS A 1 578 ? -5.785 29.703 10.984 1 93.81 578 LYS A C 1
ATOM 4513 O O . LYS A 1 578 ? -5.113 30.188 10.07 1 93.81 578 LYS A O 1
ATOM 4518 N N . GLU A 1 579 ? -7.031 30.031 11.273 1 92.5 579 GLU A N 1
ATOM 4519 C CA . GLU A 1 579 ? -7.695 31.062 10.484 1 92.5 579 GLU A CA 1
ATOM 4520 C C . GLU A 1 579 ? -6.914 32.375 10.523 1 92.5 579 GLU A C 1
ATOM 4522 O O . GLU A 1 579 ? -6.438 32.781 11.586 1 92.5 579 GLU A O 1
ATOM 4527 N N . GLY A 1 580 ? -6.734 32.938 9.391 1 93.38 580 GLY A N 1
ATOM 4528 C CA . GLY A 1 580 ? -6.059 34.219 9.305 1 93.38 580 GLY A CA 1
ATOM 4529 C C . GLY A 1 580 ? -4.562 34.094 9.094 1 93.38 580 GLY A C 1
ATOM 4530 O O . GLY A 1 580 ? -3.896 35.062 8.742 1 93.38 580 GLY A O 1
ATOM 4531 N N . ARG A 1 581 ? -4.043 32.875 9.281 1 96.19 581 ARG A N 1
ATOM 4532 C CA . ARG A 1 581 ? -2.625 32.656 9.016 1 96.19 581 ARG A CA 1
ATOM 4533 C C . ARG A 1 581 ? -2.389 32.281 7.551 1 96.19 581 ARG A C 1
ATOM 4535 O O . ARG A 1 581 ? -3.154 31.531 6.957 1 96.19 581 ARG A O 1
ATOM 4542 N N . PHE A 1 582 ? -1.342 32.906 6.945 1 97.62 582 PHE A N 1
ATOM 4543 C CA . PHE A 1 582 ? -0.937 32.562 5.586 1 97.62 582 PHE A CA 1
ATOM 4544 C C . PHE A 1 582 ? 0.561 32.312 5.52 1 97.62 582 PHE A C 1
ATOM 4546 O O . PHE A 1 582 ? 1.328 32.812 6.336 1 97.62 582 PHE A O 1
ATOM 4553 N N . GLY A 1 583 ? 0.895 31.484 4.598 1 97.75 583 GLY A N 1
ATOM 4554 C CA . GLY A 1 583 ? 2.309 31.188 4.434 1 97.75 583 GLY A CA 1
ATOM 4555 C C . GLY A 1 583 ? 2.568 30.062 3.443 1 97.75 583 GLY A C 1
ATOM 4556 O O . GLY A 1 583 ? 1.771 29.844 2.533 1 97.75 583 GLY A O 1
ATOM 4557 N N . PHE A 1 584 ? 3.742 29.5 3.537 1 97.62 584 PHE A N 1
ATOM 4558 C CA . PHE A 1 584 ? 4.129 28.375 2.689 1 97.62 584 PHE A CA 1
ATOM 4559 C C . PHE A 1 584 ? 5.168 27.516 3.385 1 97.62 584 PHE A C 1
ATOM 4561 O O . PHE A 1 584 ? 5.711 27.891 4.426 1 97.62 584 PHE A O 1
ATOM 4568 N N . ARG A 1 585 ? 5.34 26.328 2.955 1 97.75 585 ARG A N 1
ATOM 4569 C CA . ARG A 1 585 ? 6.473 25.484 3.338 1 97.75 585 ARG A CA 1
ATOM 4570 C C . ARG A 1 585 ? 7.535 25.469 2.244 1 97.75 585 ARG A C 1
ATOM 4572 O O . ARG A 1 585 ? 7.211 25.391 1.057 1 97.75 585 ARG A O 1
ATOM 4579 N N . THR A 1 586 ? 8.734 25.531 2.646 1 96.88 586 THR A N 1
ATOM 4580 C CA . THR A 1 586 ? 9.867 25.391 1.737 1 96.88 586 THR A CA 1
ATOM 4581 C C . THR A 1 586 ? 10.945 24.5 2.344 1 96.88 586 THR A C 1
ATOM 4583 O O . THR A 1 586 ? 11.125 24.469 3.562 1 96.88 586 THR A O 1
ATOM 4586 N N . THR A 1 587 ? 11.602 23.734 1.524 1 96.5 587 THR A N 1
ATOM 4587 C CA . THR A 1 587 ? 12.766 23 1.98 1 96.5 587 THR A CA 1
ATOM 4588 C C . THR A 1 587 ? 14.023 23.859 1.886 1 96.5 587 THR A C 1
ATOM 4590 O O . THR A 1 587 ? 14.008 24.922 1.258 1 96.5 587 THR A O 1
ATOM 4593 N N . PHE A 1 588 ? 15.086 23.484 2.523 1 96.19 588 PHE A N 1
ATOM 4594 C CA . PHE A 1 588 ? 16.422 24.062 2.359 1 96.19 588 PHE A CA 1
ATOM 4595 C C . PHE A 1 588 ? 17.406 23 1.875 1 96.19 588 PHE A C 1
ATOM 4597 O O . PHE A 1 588 ? 18.516 22.906 2.395 1 96.19 588 PHE A O 1
ATOM 4604 N N . LEU A 1 589 ? 16.938 22.219 0.936 1 94.31 589 LEU A N 1
ATOM 4605 C CA . LEU A 1 589 ? 17.672 21.062 0.449 1 94.31 589 LEU A CA 1
ATOM 4606 C C . LEU A 1 589 ? 18.578 21.453 -0.716 1 94.31 589 LEU A C 1
ATOM 4608 O O . LEU A 1 589 ? 19.688 20.922 -0.852 1 94.31 589 LEU A O 1
ATOM 4612 N N . PRO A 1 590 ? 18.172 22.406 -1.6 1 91.5 590 PRO A N 1
ATOM 4613 C CA . PRO A 1 590 ? 19.047 22.734 -2.727 1 91.5 590 PRO A CA 1
ATOM 4614 C C . PRO A 1 590 ? 20.422 23.234 -2.281 1 91.5 590 PRO A C 1
ATOM 4616 O O . PRO A 1 590 ? 20.578 23.672 -1.138 1 91.5 590 PRO A O 1
ATOM 4619 N N . PRO A 1 591 ? 21.328 23.188 -3.189 1 90.44 591 PRO A N 1
ATOM 4620 C CA . PRO A 1 591 ? 22.703 23.578 -2.854 1 90.44 591 PRO A CA 1
ATOM 4621 C C . PRO A 1 591 ? 22.812 25.016 -2.371 1 90.44 591 PRO A C 1
ATOM 4623 O O . PRO A 1 591 ? 21.953 25.844 -2.693 1 90.44 591 PRO A O 1
ATOM 4626 N N . ASP A 1 592 ? 23.859 25.281 -1.727 1 88.62 592 ASP A N 1
ATOM 4627 C CA . ASP A 1 592 ? 24.078 26.547 -1.026 1 88.62 592 ASP A CA 1
ATOM 4628 C C . ASP A 1 592 ? 23.953 27.719 -1.981 1 88.62 592 ASP A C 1
ATOM 4630 O O . ASP A 1 592 ? 23.328 28.734 -1.652 1 88.62 592 ASP A O 1
ATOM 4634 N N . ASP A 1 593 ? 24.531 27.594 -3.082 1 87.69 593 ASP A N 1
ATOM 4635 C CA . ASP A 1 593 ? 24.5 28.703 -4.031 1 87.69 593 ASP A CA 1
ATOM 4636 C C . ASP A 1 593 ? 23.094 29 -4.512 1 87.69 593 ASP A C 1
ATOM 4638 O O . ASP A 1 593 ? 22.703 30.156 -4.645 1 87.69 593 ASP A O 1
ATOM 4642 N N . LYS A 1 594 ? 22.328 27.984 -4.703 1 89.75 594 LYS A N 1
ATOM 4643 C CA . LYS A 1 594 ? 20.953 28.156 -5.148 1 89.75 594 LYS A CA 1
ATOM 4644 C C . LYS A 1 594 ? 20.062 28.688 -4.02 1 89.75 594 LYS A C 1
ATOM 4646 O O . LYS A 1 594 ? 19.156 29.484 -4.262 1 89.75 594 LYS A O 1
ATOM 4651 N N . MET A 1 595 ? 20.359 28.297 -2.842 1 87.62 595 MET A N 1
ATOM 4652 C CA . MET A 1 595 ? 19.547 28.719 -1.703 1 87.62 595 MET A CA 1
ATOM 4653 C C . MET A 1 595 ? 19.75 30.188 -1.395 1 87.62 595 MET A C 1
ATOM 4655 O O . MET A 1 595 ? 18.797 30.891 -1.038 1 87.62 595 MET A O 1
ATOM 4659 N N . LEU A 1 596 ? 20.953 30.641 -1.5 1 83.69 596 LEU A N 1
ATOM 4660 C CA . LEU A 1 596 ? 21.234 32.062 -1.27 1 83.69 596 LEU A CA 1
ATOM 4661 C C . LEU A 1 596 ? 20.516 32.938 -2.297 1 83.69 596 LEU A C 1
ATOM 4663 O O . LEU A 1 596 ? 19.969 33.969 -1.949 1 83.69 596 LEU A O 1
ATOM 4667 N N . SER A 1 597 ? 20.547 32.469 -3.49 1 89.94 597 SER A N 1
ATOM 4668 C CA . SER A 1 597 ? 19.844 33.188 -4.543 1 89.94 597 SER A CA 1
ATOM 4669 C C . SER A 1 597 ? 18.328 33.188 -4.301 1 89.94 597 SER A C 1
ATOM 4671 O O . SER A 1 597 ? 17.641 34.156 -4.582 1 89.94 597 SER A O 1
ATOM 4673 N N . ALA A 1 598 ? 17.891 32.156 -3.801 1 90.81 598 ALA A N 1
ATOM 4674 C CA . ALA A 1 598 ? 16.453 32 -3.529 1 90.81 598 ALA A CA 1
ATOM 4675 C C . ALA A 1 598 ? 15.992 33 -2.482 1 90.81 598 ALA A C 1
ATOM 4677 O O . ALA A 1 598 ? 14.891 33.531 -2.58 1 90.81 598 ALA A O 1
ATOM 4678 N N . VAL A 1 599 ? 16.766 33.281 -1.548 1 89.56 599 VAL A N 1
ATOM 4679 C CA . VAL A 1 599 ? 16.422 34.188 -0.464 1 89.56 599 VAL A CA 1
ATOM 4680 C C . VAL A 1 599 ? 16.188 35.594 -1.022 1 89.56 599 VAL A C 1
ATOM 4682 O O . VAL A 1 599 ? 15.227 36.281 -0.641 1 89.56 599 VAL A O 1
ATOM 4685 N N . ASP A 1 600 ? 17.031 35.969 -1.878 1 92.69 600 ASP A N 1
ATOM 4686 C CA . ASP A 1 600 ? 16.875 37.281 -2.521 1 92.69 600 ASP A CA 1
ATOM 4687 C C . ASP A 1 600 ? 15.586 37.344 -3.344 1 92.69 600 ASP A C 1
ATOM 4689 O O . ASP A 1 600 ? 14.898 38.344 -3.369 1 92.69 600 ASP A O 1
ATOM 4693 N N . LYS A 1 601 ? 15.352 36.312 -3.955 1 95.69 601 LYS A N 1
ATOM 4694 C CA . LYS A 1 601 ? 14.141 36.219 -4.777 1 95.69 601 LYS A CA 1
ATOM 4695 C C . LYS A 1 601 ? 12.891 36.25 -3.912 1 95.69 601 LYS A C 1
ATOM 4697 O O . LYS A 1 601 ? 11.875 36.844 -4.301 1 95.69 601 LYS A O 1
ATOM 4702 N N . PHE A 1 602 ? 12.93 35.656 -2.738 1 95.5 602 PHE A N 1
ATOM 4703 C CA . PHE A 1 602 ? 11.805 35.719 -1.805 1 95.5 602 PHE A CA 1
ATOM 4704 C C . PHE A 1 602 ? 11.508 37.156 -1.411 1 95.5 602 PHE A C 1
ATOM 4706 O O . PHE A 1 602 ? 10.352 37.594 -1.419 1 95.5 602 PHE A O 1
ATOM 4713 N N . LYS A 1 603 ? 12.539 37.844 -1.105 1 95.62 603 LYS A N 1
ATOM 4714 C CA . LYS A 1 603 ? 12.398 39.219 -0.671 1 95.62 603 LYS A CA 1
ATOM 4715 C C . LYS A 1 603 ? 11.797 40.094 -1.778 1 95.62 603 LYS A C 1
ATOM 4717 O O . LYS A 1 603 ? 10.789 40.75 -1.569 1 95.62 603 LYS A O 1
ATOM 4722 N N . SER A 1 604 ? 12.414 40 -2.918 1 96.81 604 SER A N 1
ATOM 4723 C CA . SER A 1 604 ? 11.961 40.812 -4.035 1 96.81 604 SER A CA 1
ATOM 4724 C C . SER A 1 604 ? 10.523 40.469 -4.418 1 96.81 604 SER A C 1
ATOM 4726 O O . SER A 1 604 ? 9.719 41.375 -4.672 1 96.81 604 SER A O 1
ATOM 4728 N N . HIS A 1 605 ? 10.258 39.25 -4.48 1 97.94 605 HIS A N 1
ATOM 4729 C CA . HIS A 1 605 ? 8.906 38.844 -4.844 1 97.94 605 HIS A CA 1
ATOM 4730 C C . HIS A 1 605 ? 7.887 39.344 -3.826 1 97.94 605 HIS A C 1
ATOM 4732 O O . HIS A 1 605 ? 6.809 39.812 -4.199 1 97.94 605 HIS A O 1
ATOM 4738 N N . HIS A 1 606 ? 8.18 39.156 -2.541 1 97.62 606 HIS A N 1
ATOM 4739 C CA . HIS A 1 606 ? 7.238 39.562 -1.512 1 97.62 606 HIS A CA 1
ATOM 4740 C C . HIS A 1 606 ? 6.93 41.062 -1.615 1 97.62 606 HIS A C 1
ATOM 4742 O O . HIS A 1 606 ? 5.77 41.469 -1.517 1 97.62 606 HIS A O 1
ATOM 4748 N N . GLU A 1 607 ? 7.953 41.812 -1.8 1 96.75 607 GLU A N 1
ATOM 4749 C CA . GLU A 1 607 ? 7.789 43.25 -1.939 1 96.75 607 GLU A CA 1
ATOM 4750 C C . GLU A 1 607 ? 6.945 43.594 -3.162 1 96.75 607 GLU A C 1
ATOM 4752 O O . GLU A 1 607 ? 6.031 44.438 -3.08 1 96.75 607 GLU A O 1
ATOM 4757 N N . ASN A 1 608 ? 7.234 42.969 -4.277 1 97.62 608 ASN A N 1
ATOM 4758 C CA . ASN A 1 608 ? 6.477 43.188 -5.504 1 97.62 608 ASN A CA 1
ATOM 4759 C C . ASN A 1 608 ? 5.016 42.75 -5.344 1 97.62 608 ASN A C 1
ATOM 4761 O O . ASN A 1 608 ? 4.113 43.469 -5.82 1 97.62 608 ASN A O 1
ATOM 4765 N N . PHE A 1 609 ? 4.828 41.625 -4.738 1 97.88 609 PHE A N 1
ATOM 4766 C CA . PHE A 1 609 ? 3.488 41.094 -4.539 1 97.88 609 PHE A CA 1
ATOM 4767 C C . PHE A 1 609 ? 2.65 42.031 -3.682 1 97.88 609 PHE A C 1
ATOM 4769 O O . PHE A 1 609 ? 1.5 42.312 -4.016 1 97.88 609 PHE A O 1
ATOM 4776 N N . CYS A 1 610 ? 3.23 42.531 -2.605 1 97 610 CYS A N 1
ATOM 4777 C CA . CYS A 1 610 ? 2.535 43.469 -1.719 1 97 610 CYS A CA 1
ATOM 4778 C C . CYS A 1 610 ? 2.248 44.781 -2.424 1 97 610 CYS A C 1
ATOM 4780 O O . CYS A 1 610 ? 1.188 45.375 -2.229 1 97 610 CYS A O 1
ATOM 4782 N N . ALA A 1 611 ? 3.184 45.188 -3.232 1 96.88 611 ALA A N 1
ATOM 4783 C CA . ALA A 1 611 ? 2.986 46.438 -3.984 1 96.88 611 ALA A CA 1
ATOM 4784 C C . ALA A 1 611 ? 1.846 46.281 -4.988 1 96.88 611 ALA A C 1
ATOM 4786 O O . ALA A 1 611 ? 1.052 47.219 -5.172 1 96.88 611 ALA A O 1
ATOM 4787 N N . LYS A 1 612 ? 1.792 45.156 -5.605 1 96.88 612 LYS A N 1
ATOM 4788 C CA . LYS A 1 612 ? 0.769 44.875 -6.609 1 96.88 612 LYS A CA 1
ATOM 4789 C C . LYS A 1 612 ? -0.627 44.906 -5.992 1 96.88 612 LYS A C 1
ATOM 4791 O O . LYS A 1 612 ? -1.59 45.312 -6.648 1 96.88 612 LYS A O 1
ATOM 4796 N N . TYR A 1 613 ? -0.735 44.469 -4.824 1 96.5 613 TYR A N 1
ATOM 4797 C CA . TYR A 1 613 ? -2.053 44.344 -4.207 1 96.5 613 TYR A CA 1
ATOM 4798 C C . TYR A 1 613 ? -2.242 45.406 -3.133 1 96.5 613 TYR A C 1
ATOM 4800 O O . TYR A 1 613 ? -3.061 45.25 -2.225 1 96.5 613 TYR A O 1
ATOM 4808 N N . SER A 1 614 ? -1.516 46.406 -3.123 1 89.69 614 SER A N 1
ATOM 4809 C CA . SER A 1 614 ? -1.665 47.531 -2.178 1 89.69 614 SER A CA 1
ATOM 4810 C C . SER A 1 614 ? -2.896 48.375 -2.498 1 89.69 614 SER A C 1
ATOM 4812 O O . SER A 1 614 ? -3.281 48.5 -3.662 1 89.69 614 SER A O 1
ATOM 4814 N N . MET B 1 1 ? -45.031 -11.938 19.344 1 24.55 1 MET B N 1
ATOM 4815 C CA . MET B 1 1 ? -44.844 -10.586 18.828 1 24.55 1 MET B CA 1
ATOM 4816 C C . MET B 1 1 ? -46.125 -10.078 18.156 1 24.55 1 MET B C 1
ATOM 4818 O O . MET B 1 1 ? -46.562 -10.633 17.141 1 24.55 1 MET B O 1
ATOM 4822 N N . ILE B 1 2 ? -46.938 -9.57 18.938 1 30.55 2 ILE B N 1
ATOM 4823 C CA . ILE B 1 2 ? -48.281 -9.117 18.578 1 30.55 2 ILE B CA 1
ATOM 4824 C C . ILE B 1 2 ? -48.188 -8.156 17.391 1 30.55 2 ILE B C 1
ATOM 4826 O O . ILE B 1 2 ? -47.438 -7.191 17.422 1 30.55 2 ILE B O 1
ATOM 4830 N N . ASN B 1 3 ? -48.5 -8.641 16.297 1 34.22 3 ASN B N 1
ATOM 4831 C CA . ASN B 1 3 ? -48.656 -7.832 15.086 1 34.22 3 ASN B CA 1
ATOM 4832 C C . ASN B 1 3 ? -49.469 -6.562 15.367 1 34.22 3 ASN B C 1
ATOM 4834 O O . ASN B 1 3 ? -50.656 -6.629 15.68 1 34.22 3 ASN B O 1
ATOM 4838 N N . ALA B 1 4 ? -48.719 -5.547 15.789 1 37.81 4 ALA B N 1
ATOM 4839 C CA . ALA B 1 4 ? -49.375 -4.262 16.047 1 37.81 4 ALA B CA 1
ATOM 4840 C C . ALA B 1 4 ? -50.469 -3.98 15.008 1 37.81 4 ALA B C 1
ATOM 4842 O O . ALA B 1 4 ? -51.469 -3.309 15.297 1 37.81 4 ALA B O 1
ATOM 4843 N N . HIS B 1 5 ? -50.25 -4.578 13.875 1 37.44 5 HIS B N 1
ATOM 4844 C CA . HIS B 1 5 ? -51.281 -4.418 12.836 1 37.44 5 HIS B CA 1
ATOM 4845 C C . HIS B 1 5 ? -52.625 -4.984 13.281 1 37.44 5 HIS B C 1
ATOM 4847 O O . HIS B 1 5 ? -53.656 -4.363 13.062 1 37.44 5 HIS B O 1
ATOM 4853 N N . GLN B 1 6 ? -52.438 -6.145 13.805 1 39.16 6 GLN B N 1
ATOM 4854 C CA . GLN B 1 6 ? -53.688 -6.82 14.094 1 39.16 6 GLN B CA 1
ATOM 4855 C C . GLN B 1 6 ? -54.438 -6.145 15.242 1 39.16 6 GLN B C 1
ATOM 4857 O O . GLN B 1 6 ? -55.688 -6.109 15.258 1 39.16 6 GLN B O 1
ATOM 4862 N N . LEU B 1 7 ? -53.75 -5.652 16.141 1 35.56 7 LEU B N 1
ATOM 4863 C CA . LEU B 1 7 ? -54.438 -5.043 17.266 1 35.56 7 LEU B CA 1
ATOM 4864 C C . LEU B 1 7 ? -55.062 -3.713 16.875 1 35.56 7 LEU B C 1
ATOM 4866 O O . LEU B 1 7 ? -56.188 -3.395 17.297 1 35.56 7 LEU B O 1
ATOM 4870 N N . LEU B 1 8 ? -54.406 -2.977 15.992 1 37.56 8 LEU B N 1
ATOM 4871 C CA . LEU B 1 8 ? -54.906 -1.658 15.625 1 37.56 8 LEU B CA 1
ATOM 4872 C C . LEU B 1 8 ? -56.031 -1.772 14.609 1 37.56 8 LEU B C 1
ATOM 4874 O O . LEU B 1 8 ? -56.906 -0.917 14.562 1 37.56 8 LEU B O 1
ATOM 4878 N N . ALA B 1 9 ? -56.062 -2.805 13.742 1 40 9 ALA B N 1
ATOM 4879 C CA . ALA B 1 9 ? -57.125 -2.893 12.734 1 40 9 ALA B CA 1
ATOM 4880 C C . ALA B 1 9 ? -58.5 -3.049 13.383 1 40 9 ALA B C 1
ATOM 4882 O O . ALA B 1 9 ? -59.5 -2.637 12.812 1 40 9 ALA B O 1
ATOM 4883 N N . LYS B 1 10 ? -58.469 -3.844 14.414 1 39.03 10 LYS B N 1
ATOM 4884 C CA . LYS B 1 10 ? -59.812 -4.137 14.891 1 39.03 10 LYS B CA 1
ATOM 4885 C C . LYS B 1 10 ? -60.469 -2.898 15.516 1 39.03 10 LYS B C 1
ATOM 4887 O O . LYS B 1 10 ? -61.688 -2.736 15.461 1 39.03 10 LYS B O 1
ATOM 4892 N N . ARG B 1 11 ? -59.781 -2.205 16.406 1 40.19 11 ARG B N 1
ATOM 4893 C CA . ARG B 1 11 ? -60.531 -1.236 17.203 1 40.19 11 ARG B CA 1
ATOM 4894 C C . ARG B 1 11 ? -60.594 0.117 16.5 1 40.19 11 ARG B C 1
ATOM 4896 O O . ARG B 1 11 ? -61.281 1.027 16.953 1 40.19 11 ARG B O 1
ATOM 4903 N N . PHE B 1 12 ? -59.562 0.524 15.664 1 40.22 12 PHE B N 1
ATOM 4904 C CA . PHE B 1 12 ? -59.5 1.916 15.234 1 40.22 12 PHE B CA 1
ATOM 4905 C C . PHE B 1 12 ? -60.156 2.09 13.867 1 40.22 12 PHE B C 1
ATOM 4907 O O . PHE B 1 12 ? -59.5 1.901 12.836 1 40.22 12 PHE B O 1
ATOM 4914 N N . ALA B 1 13 ? -61.406 1.922 13.781 1 44.31 13 ALA B N 1
ATOM 4915 C CA . ALA B 1 13 ? -62.25 2.074 12.594 1 44.31 13 ALA B CA 1
ATOM 4916 C C . ALA B 1 13 ? -62.188 3.504 12.062 1 44.31 13 ALA B C 1
ATOM 4918 O O . ALA B 1 13 ? -62.906 3.85 11.117 1 44.31 13 ALA B O 1
ATOM 4919 N N . HIS B 1 14 ? -61.625 4.484 12.805 1 45.81 14 HIS B N 1
ATOM 4920 C CA . HIS B 1 14 ? -61.688 5.789 12.156 1 45.81 14 HIS B CA 1
ATOM 4921 C C . HIS B 1 14 ? -60.562 5.957 11.141 1 45.81 14 HIS B C 1
ATOM 4923 O O . HIS B 1 14 ? -59.406 5.621 11.422 1 45.81 14 HIS B O 1
ATOM 4929 N N . PRO B 1 15 ? -60.812 6.25 9.898 1 49.94 15 PRO B N 1
ATOM 4930 C CA . PRO B 1 15 ? -59.938 6.293 8.742 1 49.94 15 PRO B CA 1
ATOM 4931 C C . PRO B 1 15 ? -58.656 7.082 9.008 1 49.94 15 PRO B C 1
ATOM 4933 O O . PRO B 1 15 ? -57.562 6.711 8.523 1 49.94 15 PRO B O 1
ATOM 4936 N N . ARG B 1 16 ? -58.719 8.117 9.711 1 51.25 16 ARG B N 1
ATOM 4937 C CA . ARG B 1 16 ? -57.562 8.945 9.969 1 51.25 16 ARG B CA 1
ATOM 4938 C C . ARG B 1 16 ? -56.531 8.188 10.805 1 51.25 16 ARG B C 1
ATOM 4940 O O . ARG B 1 16 ? -55.312 8.344 10.609 1 51.25 16 ARG B O 1
ATOM 4947 N N . TYR B 1 17 ? -57.062 7.504 11.617 1 53.97 17 TYR B N 1
ATOM 4948 C CA . TYR B 1 17 ? -56.188 6.727 12.469 1 53.97 17 TYR B CA 1
ATOM 4949 C C . TYR B 1 17 ? -55.5 5.598 11.688 1 53.97 17 TYR B C 1
ATOM 4951 O O . TYR B 1 17 ? -54.344 5.281 11.914 1 53.97 17 TYR B O 1
ATOM 4959 N N . LEU B 1 18 ? -56.188 5.277 10.766 1 53.97 18 LEU B N 1
ATOM 4960 C CA . LEU B 1 18 ? -55.656 4.199 9.945 1 53.97 18 LEU B CA 1
ATOM 4961 C C . LEU B 1 18 ? -54.469 4.684 9.109 1 53.97 18 LEU B C 1
ATOM 4963 O O . LEU B 1 18 ? -53.5 3.953 8.93 1 53.97 18 LEU B O 1
ATOM 4967 N N . ALA B 1 19 ? -54.594 5.895 8.672 1 54.25 19 ALA B N 1
ATOM 4968 C CA . ALA B 1 19 ? -53.5 6.453 7.875 1 54.25 19 ALA B CA 1
ATOM 4969 C C . ALA B 1 19 ? -52.25 6.637 8.711 1 54.25 19 ALA B C 1
ATOM 4971 O O . ALA B 1 19 ? -51.125 6.352 8.25 1 54.25 19 ALA B O 1
ATOM 4972 N N . VAL B 1 20 ? -52.438 7.113 9.875 1 52.47 20 VAL B N 1
ATOM 4973 C CA . VAL B 1 20 ? -51.344 7.301 10.789 1 52.47 20 VAL B CA 1
ATOM 4974 C C . VAL B 1 20 ? -50.719 5.949 11.148 1 52.47 20 VAL B C 1
ATOM 4976 O O . VAL B 1 20 ? -49.5 5.793 11.148 1 52.47 20 VAL B O 1
ATOM 4979 N N . ILE B 1 21 ? -51.531 5.066 11.359 1 52.16 21 ILE B N 1
ATOM 4980 C CA . ILE B 1 21 ? -51.094 3.727 11.703 1 52.16 21 ILE B CA 1
ATOM 4981 C C . ILE B 1 21 ? -50.344 3.115 10.516 1 52.16 21 ILE B C 1
ATOM 4983 O O . ILE B 1 21 ? -49.281 2.479 10.695 1 52.16 21 ILE B O 1
ATOM 4987 N N . ARG B 1 22 ? -50.875 3.297 9.406 1 54.06 22 ARG B N 1
ATOM 4988 C CA . ARG B 1 22 ? -50.219 2.793 8.203 1 54.06 22 ARG B CA 1
ATOM 4989 C C . ARG B 1 22 ? -48.875 3.451 8.008 1 54.06 22 ARG B C 1
ATOM 4991 O O . ARG B 1 22 ? -47.875 2.781 7.656 1 54.06 22 ARG B O 1
ATOM 4998 N N . ALA B 1 23 ? -48.906 4.684 8.211 1 55.12 23 ALA B N 1
ATOM 4999 C CA . ALA B 1 23 ? -47.688 5.426 8.062 1 55.12 23 ALA B CA 1
ATOM 5000 C C . ALA B 1 23 ? -46.625 4.965 9.086 1 55.12 23 ALA B C 1
ATOM 5002 O O . ALA B 1 23 ? -45.469 4.801 8.758 1 55.12 23 ALA B O 1
ATOM 5003 N N . LEU B 1 24 ? -47.156 4.727 10.227 1 54.41 24 LEU B N 1
ATOM 5004 C CA . LEU B 1 24 ? -46.281 4.27 11.297 1 54.41 24 LEU B CA 1
ATOM 5005 C C . LEU B 1 24 ? -45.812 2.848 11.031 1 54.41 24 LEU B C 1
ATOM 5007 O O . LEU B 1 24 ? -44.625 2.531 11.281 1 54.41 24 LEU B O 1
ATOM 5011 N N . SER B 1 25 ? -46.688 2.115 10.578 1 54.59 25 SER B N 1
ATOM 5012 C CA . SER B 1 25 ? -46.312 0.747 10.211 1 54.59 25 SER B CA 1
ATOM 5013 C C . SER B 1 25 ? -45.281 0.722 9.109 1 54.59 25 SER B C 1
ATOM 5015 O O . SER B 1 25 ? -44.344 -0.091 9.141 1 54.59 25 SER B O 1
ATOM 5017 N N . THR B 1 26 ? -45.438 1.577 8.266 1 58.94 26 THR B N 1
ATOM 5018 C CA . THR B 1 26 ? -44.469 1.688 7.164 1 58.94 26 THR B CA 1
ATOM 5019 C C . THR B 1 26 ? -43.094 2.098 7.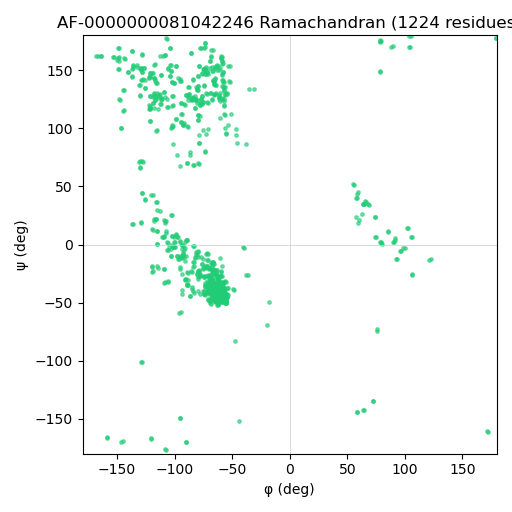684 1 58.94 26 THR B C 1
ATOM 5021 O O . THR B 1 26 ? -42.062 1.586 7.219 1 58.94 26 THR B O 1
ATOM 5024 N N . GLN B 1 27 ? -43.156 2.834 8.641 1 59.03 27 GLN B N 1
ATOM 5025 C CA . GLN B 1 27 ? -41.906 3.307 9.195 1 59.03 27 GLN B CA 1
ATOM 5026 C C . GLN B 1 27 ? -41.219 2.211 10 1 59.03 27 GLN B C 1
ATOM 5028 O O . GLN B 1 27 ? -40 2.07 9.945 1 59.03 27 GLN B O 1
ATOM 5033 N N . VAL B 1 28 ? -42.094 1.474 10.742 1 59.5 28 VAL B N 1
ATOM 5034 C CA . VAL B 1 28 ? -41.531 0.355 11.516 1 59.5 28 VAL B CA 1
ATOM 5035 C C . VAL B 1 28 ? -40.938 -0.681 10.562 1 59.5 28 VAL B C 1
ATOM 5037 O O . VAL B 1 28 ? -39.875 -1.217 10.82 1 59.5 28 VAL B O 1
ATOM 5040 N N . ASN B 1 29 ? -41.688 -0.779 9.539 1 65.44 29 ASN B N 1
ATOM 5041 C CA . ASN B 1 29 ? -41.188 -1.719 8.539 1 65.44 29 ASN B CA 1
ATOM 5042 C C . ASN B 1 29 ? -39.906 -1.221 7.883 1 65.44 29 ASN B C 1
ATOM 5044 O O . ASN B 1 29 ? -39 -2.01 7.598 1 65.44 29 ASN B O 1
ATOM 5048 N N . HIS B 1 30 ? -39.875 0.006 7.867 1 71.69 30 HIS B N 1
ATOM 5049 C CA . HIS B 1 30 ? -38.688 0.6 7.266 1 71.69 30 HIS B CA 1
ATOM 5050 C C . HIS B 1 30 ? -37.469 0.457 8.18 1 71.69 30 HIS B C 1
ATOM 5052 O O . HIS B 1 30 ? -36.375 0.139 7.723 1 71.69 30 HIS B O 1
ATOM 5058 N N . LEU B 1 31 ? -37.719 0.561 9.453 1 71.69 31 LEU B N 1
ATOM 5059 C CA . LEU B 1 31 ? -36.625 0.431 10.406 1 71.69 31 LEU B CA 1
ATOM 5060 C C . LEU B 1 31 ? -36.125 -1.002 10.445 1 71.69 31 LEU B C 1
ATOM 5062 O O . LEU B 1 31 ? -34.906 -1.227 10.523 1 71.69 31 LEU B O 1
ATOM 5066 N N . ALA B 1 32 ? -37.031 -1.884 10.422 1 72.88 32 ALA B N 1
ATOM 5067 C CA . ALA B 1 32 ? -36.625 -3.291 10.43 1 72.88 32 ALA B CA 1
ATOM 5068 C C . ALA B 1 32 ? -35.812 -3.633 9.203 1 72.88 32 ALA B C 1
ATOM 5070 O O . ALA B 1 32 ? -34.812 -4.375 9.297 1 72.88 32 ALA B O 1
ATOM 5071 N N . ARG B 1 33 ? -36.188 -3.098 8.148 1 75 33 ARG B N 1
ATOM 5072 C CA . ARG B 1 33 ? -35.438 -3.324 6.922 1 75 33 ARG B CA 1
ATOM 5073 C C . ARG B 1 33 ? -34.062 -2.707 7.012 1 75 33 ARG B C 1
ATOM 5075 O O . ARG B 1 33 ? -33.062 -3.305 6.566 1 75 33 ARG B O 1
ATOM 5082 N N . TYR B 1 34 ? -34.031 -1.603 7.574 1 75.94 34 TYR B N 1
ATOM 5083 C CA . TYR B 1 34 ? -32.781 -0.918 7.754 1 75.94 34 TYR B CA 1
ATOM 5084 C C . TYR B 1 34 ? -31.859 -1.697 8.703 1 75.94 34 TYR B C 1
ATOM 5086 O O . TYR B 1 34 ? -30.656 -1.829 8.453 1 75.94 34 TYR B O 1
ATOM 5094 N N . GLN B 1 35 ? -32.438 -2.168 9.742 1 79.38 35 GLN B N 1
ATOM 5095 C CA . GLN B 1 35 ? -31.672 -2.979 10.695 1 79.38 35 GLN B CA 1
ATOM 5096 C C . GLN B 1 35 ? -31.125 -4.238 10.031 1 79.38 35 GLN B C 1
ATOM 5098 O O . GLN B 1 35 ? -29.969 -4.605 10.25 1 79.38 35 GLN B O 1
ATOM 5103 N N . LYS B 1 36 ? -31.938 -4.773 9.203 1 81.56 36 LYS B N 1
ATOM 5104 C CA . LYS B 1 36 ? -31.531 -5.984 8.492 1 81.56 36 LYS B CA 1
ATOM 5105 C C . LYS B 1 36 ? -30.375 -5.691 7.539 1 81.56 36 LYS B C 1
ATOM 5107 O O . LYS B 1 36 ? -29.406 -6.453 7.48 1 81.56 36 LYS B O 1
ATOM 5112 N N . MET B 1 37 ? -30.5 -4.645 6.902 1 78.44 37 MET B N 1
ATOM 5113 C CA . MET B 1 37 ? -29.453 -4.27 5.949 1 78.44 37 MET B CA 1
ATOM 5114 C C . MET B 1 37 ? -28.141 -3.979 6.66 1 78.44 37 MET B C 1
ATOM 5116 O O . MET B 1 37 ? -27.078 -4.398 6.207 1 78.44 37 MET B O 1
ATOM 5120 N N . ASN B 1 38 ? -28.203 -3.283 7.738 1 83.19 38 ASN B N 1
ATOM 5121 C CA . ASN B 1 38 ? -27.016 -2.969 8.508 1 83.19 38 ASN B CA 1
ATOM 5122 C C . ASN B 1 38 ? -26.375 -4.227 9.086 1 83.19 38 ASN B C 1
ATOM 5124 O O . ASN B 1 38 ? -25.141 -4.332 9.148 1 83.19 38 ASN B O 1
ATOM 5128 N N . TRP B 1 39 ? -27.234 -5.113 9.492 1 86.62 39 TRP B N 1
ATOM 5129 C CA . TRP B 1 39 ? -26.734 -6.375 10.023 1 86.62 39 TRP B CA 1
ATOM 5130 C C . TRP B 1 39 ? -26 -7.172 8.953 1 86.62 39 TRP B C 1
ATOM 5132 O O . TRP B 1 39 ? -24.875 -7.637 9.18 1 86.62 39 TRP B O 1
ATOM 5142 N N . GLU B 1 40 ? -26.578 -7.207 7.766 1 82.88 40 GLU B N 1
ATOM 5143 C CA . GLU B 1 40 ? -25.953 -7.93 6.656 1 82.88 40 GLU B CA 1
ATOM 5144 C C . GLU B 1 40 ? -24.641 -7.281 6.238 1 82.88 40 GLU B C 1
ATOM 5146 O O . GLU B 1 40 ? -23.672 -7.98 5.906 1 82.88 40 GLU B O 1
ATOM 5151 N N . THR B 1 41 ? -24.641 -5.992 6.289 1 82.38 41 THR B N 1
ATOM 5152 C CA . THR B 1 41 ? -23.422 -5.254 5.957 1 82.38 41 THR B CA 1
ATOM 5153 C C . THR B 1 41 ? -22.312 -5.566 6.953 1 82.38 41 THR B C 1
ATOM 5155 O O . THR B 1 41 ? -21.172 -5.852 6.559 1 82.38 41 THR B O 1
ATOM 5158 N N . PHE B 1 42 ? -22.656 -5.543 8.211 1 85.31 42 PHE B N 1
ATOM 5159 C CA . PHE B 1 42 ? -21.641 -5.816 9.227 1 85.31 42 PHE B CA 1
ATOM 5160 C C . PHE B 1 42 ? -21.156 -7.254 9.117 1 85.31 42 PHE B C 1
ATOM 5162 O O . PHE B 1 42 ? -19.953 -7.508 9.219 1 85.31 42 PHE B O 1
ATOM 5169 N N . LEU B 1 43 ? -22.047 -8.172 8.852 1 82.69 43 LEU B N 1
ATOM 5170 C CA . LEU B 1 43 ? -21.672 -9.578 8.711 1 82.69 43 LEU B CA 1
ATOM 5171 C C . LEU B 1 43 ? -20.719 -9.773 7.543 1 82.69 43 LEU B C 1
ATOM 5173 O O . LEU B 1 43 ? -19.766 -10.547 7.637 1 82.69 43 LEU B O 1
ATOM 5177 N N . SER B 1 44 ? -20.953 -8.992 6.547 1 78.75 44 SER B N 1
ATOM 5178 C CA . SER B 1 44 ? -20.203 -9.203 5.316 1 78.75 44 SER B CA 1
ATOM 5179 C C . SER B 1 44 ? -18.906 -8.414 5.32 1 78.75 44 SER B C 1
ATOM 5181 O O . SER B 1 44 ? -17.875 -8.883 4.812 1 78.75 44 SER B O 1
ATOM 5183 N N . THR B 1 45 ? -18.906 -7.203 5.938 1 79.56 45 THR B N 1
ATOM 5184 C CA . THR B 1 45 ? -17.781 -6.305 5.707 1 79.56 45 THR B CA 1
ATOM 5185 C C . THR B 1 45 ? -17.062 -5.984 7.016 1 79.56 45 THR B C 1
ATOM 5187 O O . THR B 1 45 ? -15.93 -5.496 7.008 1 79.56 45 THR B O 1
ATOM 5190 N N . GLY B 1 46 ? -17.734 -6.191 8.133 1 77.25 46 GLY B N 1
ATOM 5191 C CA . GLY B 1 46 ? -17.188 -5.762 9.414 1 77.25 46 GLY B CA 1
ATOM 5192 C C . GLY B 1 46 ? -17.391 -4.281 9.68 1 77.25 46 GLY B C 1
ATOM 5193 O O . GLY B 1 46 ? -17 -3.777 10.734 1 77.25 46 GLY B O 1
ATOM 5194 N N . ARG B 1 47 ? -18.016 -3.549 8.805 1 82.94 47 ARG B N 1
ATOM 5195 C CA . ARG B 1 47 ? -18.25 -2.117 8.969 1 82.94 47 ARG B CA 1
ATOM 5196 C C . ARG B 1 47 ? -19.703 -1.836 9.352 1 82.94 47 ARG B C 1
ATOM 5198 O O . ARG B 1 47 ? -20.578 -2.672 9.133 1 82.94 47 ARG B O 1
ATOM 5205 N N . GLY B 1 48 ? -19.953 -0.726 10.008 1 79 48 GLY B N 1
ATOM 5206 C CA . GLY B 1 48 ? -21.297 -0.25 10.281 1 79 48 GLY B CA 1
ATOM 5207 C C . GLY B 1 48 ? -21.766 -0.508 11.703 1 79 48 GLY B C 1
ATOM 5208 O O . GLY B 1 48 ? -22.953 -0.457 12 1 79 48 GLY B O 1
ATOM 5209 N N . SER B 1 49 ? -20.812 -0.85 12.602 1 80.25 49 SER B N 1
ATOM 5210 C CA . SER B 1 49 ? -21.172 -1.146 13.984 1 80.25 49 SER B CA 1
ATOM 5211 C C . SER B 1 49 ? -21.906 0.028 14.625 1 80.25 49 SER B C 1
ATOM 5213 O O . SER B 1 49 ? -22.859 -0.165 15.383 1 80.25 49 SER B O 1
ATOM 5215 N N . ASP B 1 50 ? -21.469 1.182 14.289 1 79.06 50 ASP B N 1
ATOM 5216 C CA . ASP B 1 50 ? -22.109 2.357 14.875 1 79.06 50 ASP B CA 1
ATOM 5217 C C . ASP B 1 50 ? -23.516 2.549 14.305 1 79.06 50 ASP B C 1
ATOM 5219 O O . ASP B 1 50 ? -24.438 2.928 15.039 1 79.06 50 ASP B O 1
ATOM 5223 N N . ASN B 1 51 ? -23.672 2.258 13.039 1 78 51 ASN B N 1
ATOM 5224 C CA . ASN B 1 51 ? -25 2.318 12.43 1 78 51 ASN B CA 1
ATOM 5225 C C . ASN B 1 51 ? -25.938 1.282 13.031 1 78 51 ASN B C 1
ATOM 5227 O O . ASN B 1 51 ? -27.125 1.561 13.25 1 78 51 ASN B O 1
ATOM 5231 N N . LEU B 1 52 ? -25.359 0.156 13.219 1 83.94 52 LEU B N 1
ATOM 5232 C CA . LEU B 1 52 ? -26.141 -0.906 13.844 1 83.94 52 LEU B CA 1
ATOM 5233 C C . LEU B 1 52 ? -26.578 -0.512 15.25 1 83.94 52 LEU B C 1
ATOM 5235 O O . LEU B 1 52 ? -27.734 -0.685 15.625 1 83.94 52 LEU B O 1
ATOM 5239 N N . PHE B 1 53 ? -25.703 -0.002 16.047 1 84.38 53 PHE B N 1
ATOM 5240 C CA . PHE B 1 53 ? -25.984 0.439 17.406 1 84.38 53 PHE B CA 1
ATOM 5241 C C . PHE B 1 53 ? -27.109 1.471 17.422 1 84.38 53 PHE B C 1
ATOM 5243 O O . PHE B 1 53 ? -28.062 1.347 18.188 1 84.38 53 PHE B O 1
ATOM 5250 N N . ARG B 1 54 ? -27.047 2.359 16.562 1 79.44 54 ARG B N 1
ATOM 5251 C CA . ARG B 1 54 ? -28.016 3.445 16.516 1 79.44 54 ARG B CA 1
ATOM 5252 C C . ARG B 1 54 ? -29.375 2.941 16.047 1 79.44 54 ARG B C 1
ATOM 5254 O O . ARG B 1 54 ? -30.422 3.439 16.484 1 79.44 54 ARG B O 1
ATOM 5261 N N . SER B 1 55 ? -29.344 2.016 15.156 1 80.06 55 SER B N 1
ATOM 5262 C CA . SER B 1 55 ? -30.594 1.466 14.648 1 80.06 55 SER B CA 1
ATOM 5263 C C . SER B 1 55 ? -31.344 0.691 15.727 1 80.06 55 SER B C 1
ATOM 5265 O O . SER B 1 55 ? -32.562 0.552 15.664 1 80.06 55 SER B O 1
ATOM 5267 N N . ILE B 1 56 ? -30.578 0.267 16.703 1 82.75 56 ILE B N 1
ATOM 5268 C CA . ILE B 1 56 ? -31.172 -0.551 17.766 1 82.75 56 ILE B CA 1
ATOM 5269 C C . ILE B 1 56 ? -31.594 0.337 18.938 1 82.75 56 ILE B C 1
ATOM 5271 O O . ILE B 1 56 ? -32.625 0.108 19.547 1 82.75 56 ILE B O 1
ATOM 5275 N N . ASP B 1 57 ? -30.703 1.343 19.203 1 76.31 57 ASP B N 1
ATOM 5276 C CA . ASP B 1 57 ? -30.984 2.238 20.328 1 76.31 57 ASP B CA 1
ATOM 5277 C C . ASP B 1 57 ? -32.125 3.189 20 1 76.31 57 ASP B C 1
ATOM 5279 O O . ASP B 1 57 ? -31.906 4.324 19.578 1 76.31 57 ASP B O 1
ATOM 5283 N N . THR B 1 58 ? -33.312 2.809 20.391 1 64.56 58 THR B N 1
ATOM 5284 C CA . THR B 1 58 ? -34.5 3.584 20.047 1 64.56 58 THR B CA 1
ATOM 5285 C C . THR B 1 58 ? -34.781 4.637 21.125 1 64.56 58 THR B C 1
ATOM 5287 O O . THR B 1 58 ? -35.562 5.574 20.891 1 64.56 58 THR B O 1
ATOM 5290 N N . ASN B 1 59 ? -34.031 4.492 22.25 1 62.5 59 ASN B N 1
ATOM 5291 C CA . ASN B 1 59 ? -34.344 5.402 23.359 1 62.5 59 ASN B CA 1
ATOM 5292 C C . ASN B 1 59 ? -33.312 6.539 23.438 1 62.5 59 ASN B C 1
ATOM 5294 O O . ASN B 1 59 ? -33.469 7.441 24.266 1 62.5 59 ASN B O 1
ATOM 5298 N N . HIS B 1 60 ? -32.344 6.602 22.625 1 63.69 60 HIS B N 1
ATOM 5299 C CA . HIS B 1 60 ? -31.359 7.656 22.5 1 63.69 60 HIS B CA 1
ATOM 5300 C C . HIS B 1 60 ? -30.531 7.801 23.781 1 63.69 60 HIS B C 1
ATOM 5302 O O . HIS B 1 60 ? -30.219 8.922 24.203 1 63.69 60 HIS B O 1
ATOM 5308 N N . THR B 1 61 ? -30.422 6.77 24.516 1 67.81 61 THR B N 1
ATOM 5309 C CA . THR B 1 61 ? -29.672 6.805 25.766 1 67.81 61 THR B CA 1
ATOM 5310 C C . THR B 1 61 ? -28.203 6.426 25.531 1 67.81 61 THR B C 1
ATOM 5312 O O . THR B 1 61 ? -27.406 6.406 26.469 1 67.81 61 THR B O 1
ATOM 5315 N N . ASP B 1 62 ? -27.859 6.188 24.281 1 77.31 62 ASP B N 1
ATOM 5316 C CA . ASP B 1 62 ? -26.531 5.699 23.922 1 77.31 62 ASP B CA 1
ATOM 5317 C C . ASP B 1 62 ? -26.25 4.352 24.594 1 77.31 62 ASP B C 1
ATOM 5319 O O . ASP B 1 62 ? -25.109 4.051 24.922 1 77.31 62 ASP B O 1
ATOM 5323 N N . ASN B 1 63 ? -27.328 3.658 24.984 1 85.94 63 ASN B N 1
ATOM 5324 C CA . ASN B 1 63 ? -27.297 2.287 25.484 1 85.94 63 ASN B CA 1
ATOM 5325 C C . ASN B 1 63 ? -28.359 1.417 24.812 1 85.94 63 ASN B C 1
ATOM 5327 O O . ASN B 1 63 ? -29.359 1.929 24.312 1 85.94 63 ASN B O 1
ATOM 5331 N N . ILE B 1 64 ? -28.078 0.154 24.75 1 88.5 64 ILE B N 1
ATOM 5332 C CA . ILE B 1 64 ? -29.031 -0.833 24.25 1 88.5 64 ILE B CA 1
ATOM 5333 C C . ILE B 1 64 ? -29.375 -1.833 25.344 1 88.5 64 ILE B C 1
ATOM 5335 O O . ILE B 1 64 ? -28.484 -2.355 26.016 1 88.5 64 ILE B O 1
ATOM 5339 N N . THR B 1 65 ? -30.641 -2.002 25.562 1 85.31 65 THR B N 1
ATOM 5340 C CA . THR B 1 65 ? -31.031 -3.016 26.531 1 85.31 65 THR B CA 1
ATOM 5341 C C . THR B 1 65 ? -30.953 -4.41 25.922 1 85.31 65 THR B C 1
ATOM 5343 O O . THR B 1 65 ? -31.062 -4.57 24.703 1 85.31 65 THR B O 1
ATOM 5346 N N . PRO B 1 66 ? -30.75 -5.344 26.75 1 83.25 66 PRO B N 1
ATOM 5347 C CA . PRO B 1 66 ? -30.781 -6.715 26.234 1 83.25 66 PRO B CA 1
ATOM 5348 C C . PRO B 1 66 ? -32.094 -7.043 25.516 1 83.25 66 PRO B C 1
ATOM 5350 O O . PRO B 1 66 ? -32.094 -7.777 24.516 1 83.25 66 PRO B O 1
ATOM 5353 N N . SER B 1 67 ? -33.156 -6.469 25.953 1 80.31 67 SER B N 1
ATOM 5354 C CA . SER B 1 67 ? -34.438 -6.699 25.312 1 80.31 67 SER B CA 1
ATOM 5355 C C . SER B 1 67 ? -34.5 -6.121 23.906 1 80.31 67 SER B C 1
ATOM 5357 O O . SER B 1 67 ? -35 -6.754 22.984 1 80.31 67 SER B O 1
ATOM 5359 N N . GLU B 1 68 ? -33.938 -4.969 23.812 1 83.56 68 GLU B N 1
ATOM 5360 C CA . GLU B 1 68 ? -33.875 -4.352 22.484 1 83.56 68 GLU B CA 1
ATOM 5361 C C . GLU B 1 68 ? -33.031 -5.195 21.531 1 83.56 68 GLU B C 1
ATOM 5363 O O . GLU B 1 68 ? -33.375 -5.328 20.344 1 83.56 68 GLU B O 1
ATOM 5368 N N . LEU B 1 69 ? -31.953 -5.742 22.078 1 86.94 69 LEU B N 1
ATOM 5369 C CA . LEU B 1 69 ? -31.078 -6.562 21.266 1 86.94 69 LEU B CA 1
ATOM 5370 C C . LEU B 1 69 ? -31.766 -7.871 20.875 1 86.94 69 LEU B C 1
ATOM 5372 O O . LEU B 1 69 ? -31.578 -8.367 19.766 1 86.94 69 LEU B O 1
ATOM 5376 N N . HIS B 1 70 ? -32.594 -8.352 21.766 1 82.62 70 HIS B N 1
ATOM 5377 C CA . HIS B 1 70 ? -33.344 -9.555 21.453 1 82.62 70 HIS B CA 1
ATOM 5378 C C . HIS B 1 70 ? -34.375 -9.297 20.344 1 82.62 70 HIS B C 1
ATOM 5380 O O . HIS B 1 70 ? -34.531 -10.117 19.438 1 82.62 70 HIS B O 1
ATOM 5386 N N . VAL B 1 71 ? -34.938 -8.188 20.391 1 79.38 71 VAL B N 1
ATOM 5387 C CA . VAL B 1 71 ? -35.938 -7.816 19.391 1 79.38 71 VAL B CA 1
ATOM 5388 C C . VAL B 1 71 ? -35.25 -7.645 18.031 1 79.38 71 VAL B C 1
ATOM 5390 O O . VAL B 1 71 ? -35.781 -8.078 17.016 1 79.38 71 VAL B O 1
ATOM 5393 N N . PHE B 1 72 ? -34.156 -7.098 18.109 1 84.75 72 PHE B N 1
ATOM 5394 C CA . PHE B 1 72 ? -33.344 -6.902 16.906 1 84.75 72 PHE B CA 1
ATOM 5395 C C . PHE B 1 72 ? -33 -8.242 16.281 1 84.75 72 PHE B C 1
ATOM 5397 O O . PHE B 1 72 ? -33.188 -8.438 15.07 1 84.75 72 PHE B O 1
ATOM 5404 N N . LEU B 1 73 ? -32.562 -9.141 17.062 1 84.69 73 LEU B N 1
ATOM 5405 C CA . LEU B 1 73 ? -32.125 -10.445 16.578 1 84.69 73 LEU B CA 1
ATOM 5406 C C . LEU B 1 73 ? -33.281 -11.25 16.047 1 84.69 73 LEU B C 1
ATOM 5408 O O . LEU B 1 73 ? -33.125 -12.016 15.086 1 84.69 73 LEU B O 1
ATOM 5412 N N . ASP B 1 74 ? -34.375 -11.031 16.594 1 77.31 74 ASP B N 1
ATOM 5413 C CA . ASP B 1 74 ? -35.562 -11.688 16.094 1 77.31 74 ASP B CA 1
ATOM 5414 C C . ASP B 1 74 ? -35.938 -11.156 14.719 1 77.31 74 ASP B C 1
ATOM 5416 O O . ASP B 1 74 ? -36.469 -11.898 13.883 1 77.31 74 ASP B O 1
ATOM 5420 N N . SER B 1 75 ? -35.719 -9.93 14.641 1 75.06 75 SER B N 1
ATOM 5421 C CA . SER B 1 75 ? -36.062 -9.273 13.383 1 75.06 75 SER B CA 1
ATOM 5422 C C . SER B 1 75 ? -35.125 -9.695 12.258 1 75.06 75 SER B C 1
ATOM 5424 O O . SER B 1 75 ? -35.562 -9.922 11.133 1 75.06 75 SER B O 1
ATOM 5426 N N . VAL B 1 76 ? -33.812 -9.766 12.594 1 77.62 76 VAL B N 1
ATOM 5427 C CA . VAL B 1 76 ? -32.844 -9.977 11.523 1 77.62 76 VAL B CA 1
ATOM 5428 C C . VAL B 1 76 ? -32.594 -11.469 11.359 1 77.62 76 VAL B C 1
ATOM 5430 O O . VAL B 1 76 ? -32 -11.898 10.352 1 77.62 76 VAL B O 1
ATOM 5433 N N . GLY B 1 77 ? -33.031 -12.18 12.195 1 75.81 77 GLY B N 1
ATOM 5434 C CA . GLY B 1 77 ? -32.781 -13.602 12.156 1 75.81 77 GLY B CA 1
ATOM 5435 C C . GLY B 1 77 ? -31.5 -13.984 12.898 1 75.81 77 GLY B C 1
ATOM 5436 O O . GLY B 1 77 ? -30.734 -13.117 13.328 1 75.81 77 GLY B O 1
ATOM 5437 N N . HIS B 1 78 ? -31.312 -15.234 13.07 1 75.12 78 HIS B N 1
ATOM 5438 C CA . HIS B 1 78 ? -30.203 -15.727 13.867 1 75.12 78 HIS B CA 1
ATOM 5439 C C . HIS B 1 78 ? -29.047 -16.188 12.977 1 75.12 78 HIS B C 1
ATOM 5441 O O . HIS B 1 78 ? -27.984 -16.578 13.469 1 75.12 78 HIS B O 1
ATOM 5447 N N . LYS B 1 79 ? -29.297 -15.992 11.727 1 73.31 79 LYS B N 1
ATOM 5448 C CA . LYS B 1 79 ? -28.234 -16.375 10.805 1 73.31 79 LYS B CA 1
ATOM 5449 C C . LYS B 1 79 ? -27.016 -15.461 10.961 1 73.31 79 LYS B C 1
ATOM 5451 O O . LYS B 1 79 ? -27.156 -14.234 11.008 1 73.31 79 LYS B O 1
ATOM 5456 N N . GLY B 1 80 ? -25.891 -16.047 11.195 1 75.75 80 GLY B N 1
ATOM 5457 C CA . GLY B 1 80 ? -24.656 -15.297 11.289 1 75.75 80 GLY B CA 1
ATOM 5458 C C . GLY B 1 80 ? -24.328 -14.867 12.703 1 75.75 80 GLY B C 1
ATOM 5459 O O . GLY B 1 80 ? -23.406 -14.07 12.922 1 75.75 80 GLY B O 1
ATOM 5460 N N . VAL B 1 81 ? -25.188 -15.359 13.664 1 79.88 81 VAL B N 1
ATOM 5461 C CA . VAL B 1 81 ? -24.906 -15.008 15.055 1 79.88 81 VAL B CA 1
ATOM 5462 C C . VAL B 1 81 ? -24.391 -16.234 15.797 1 79.88 81 VAL B C 1
ATOM 5464 O O . VAL B 1 81 ? -25.062 -17.281 15.836 1 79.88 81 VAL B O 1
ATOM 5467 N N . HIS B 1 82 ? -23.312 -16.094 16.391 1 81.81 82 HIS B N 1
ATOM 5468 C CA . HIS B 1 82 ? -22.719 -17.172 17.172 1 81.81 82 HIS B CA 1
ATOM 5469 C C . HIS B 1 82 ? -23.594 -17.516 18.375 1 81.81 82 HIS B C 1
ATOM 5471 O O . HIS B 1 82 ? -24.094 -16.625 19.062 1 81.81 82 HIS B O 1
ATOM 5477 N N . PRO B 1 83 ? -23.781 -18.734 18.656 1 77.62 83 PRO B 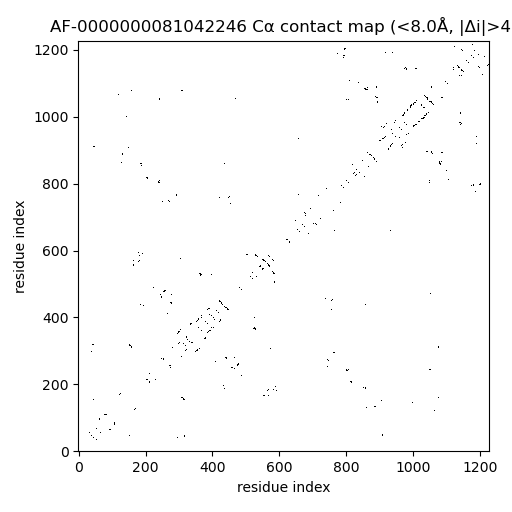N 1
ATOM 5478 C CA . PRO B 1 83 ? -24.656 -19.141 19.75 1 77.62 83 PRO B CA 1
ATOM 5479 C C . PRO B 1 83 ? -24.234 -18.562 21.109 1 77.62 83 PRO B C 1
ATOM 5481 O O . PRO B 1 83 ? -25.078 -18.25 21.938 1 77.62 83 PRO B O 1
ATOM 5484 N N . ARG B 1 84 ? -23.031 -18.438 21.297 1 79.88 84 ARG B N 1
ATOM 5485 C CA . ARG B 1 84 ? -22.547 -17.906 22.562 1 79.88 84 ARG B CA 1
ATOM 5486 C C . ARG B 1 84 ? -23.031 -16.484 22.781 1 79.88 84 ARG B C 1
ATOM 5488 O O . ARG B 1 84 ? -23.234 -16.078 23.922 1 79.88 84 ARG B O 1
ATOM 5495 N N . ALA B 1 85 ? -23.031 -15.773 21.688 1 81.75 85 ALA B N 1
ATOM 5496 C CA . ALA B 1 85 ? -23.5 -14.391 21.797 1 81.75 85 ALA B CA 1
ATOM 5497 C C . ALA B 1 85 ? -24.953 -14.328 22.266 1 81.75 85 ALA B C 1
ATOM 5499 O O . ALA B 1 85 ? -25.328 -13.438 23.031 1 81.75 85 ALA B O 1
ATOM 5500 N N . PHE B 1 86 ? -25.641 -15.328 21.969 1 78.81 86 PHE B N 1
ATOM 5501 C CA . PHE B 1 86 ? -27.031 -15.414 22.406 1 78.81 86 PHE B CA 1
ATOM 5502 C C . PHE B 1 86 ? -27.109 -15.734 23.891 1 78.81 86 PHE B C 1
ATOM 5504 O O . PHE B 1 86 ? -27.922 -15.156 24.625 1 78.81 86 PHE B O 1
ATOM 5511 N N . LYS B 1 87 ? -26.312 -16.578 24.219 1 79.19 87 LYS B N 1
ATOM 5512 C CA . LYS B 1 87 ? -26.281 -16.969 25.625 1 79.19 87 LYS B CA 1
ATOM 5513 C C . LYS B 1 87 ? -25.906 -15.781 26.5 1 79.19 87 LYS B C 1
ATOM 5515 O O . LYS B 1 87 ? -26.484 -15.594 27.578 1 79.19 87 LYS B O 1
ATOM 5520 N N . MET B 1 88 ? -24.953 -15.07 26.031 1 81.56 88 MET B N 1
ATOM 5521 C CA . MET B 1 88 ? -24.516 -13.891 26.766 1 81.56 88 MET B CA 1
ATOM 5522 C C . MET B 1 88 ? -25.672 -12.93 27 1 81.56 88 MET B C 1
ATOM 5524 O O . MET B 1 88 ? -25.797 -12.359 28.078 1 81.56 88 MET B O 1
ATOM 5528 N N . LEU B 1 89 ? -26.391 -12.781 26.016 1 79.19 89 LEU B N 1
ATOM 5529 C CA . LEU B 1 89 ? -27.516 -11.852 26.125 1 79.19 89 LEU B CA 1
ATOM 5530 C C . LEU B 1 89 ? -28.531 -12.344 27.156 1 79.19 89 LEU B C 1
ATOM 5532 O O . LEU B 1 89 ? -29.125 -11.539 27.891 1 79.19 89 LEU B O 1
ATOM 5536 N N . ASN B 1 90 ? -28.703 -13.594 27.172 1 75.06 90 ASN B N 1
ATOM 5537 C CA . ASN B 1 90 ? -29.656 -14.18 28.109 1 75.06 90 ASN B CA 1
ATOM 5538 C C . ASN B 1 90 ? -29.172 -14.062 29.547 1 75.06 90 ASN B C 1
ATOM 5540 O O . ASN B 1 90 ? -29.969 -13.969 30.469 1 75.06 90 ASN B O 1
ATOM 5544 N N . GLU B 1 91 ? -27.797 -14.094 29.609 1 77.62 91 GLU B N 1
ATOM 5545 C CA . GLU B 1 91 ? -27.188 -13.992 30.922 1 77.62 91 GLU B CA 1
ATOM 5546 C C . GLU B 1 91 ? -27.156 -12.539 31.406 1 77.62 91 GLU B C 1
ATOM 5548 O O . GLU B 1 91 ? -27.172 -12.273 32.594 1 77.62 91 GLU B O 1
ATOM 5553 N N . LEU B 1 92 ? -26.859 -11.68 30.453 1 72.5 92 LEU B N 1
ATOM 5554 C CA . LEU B 1 92 ? -26.875 -10.281 30.844 1 72.5 92 LEU B CA 1
ATOM 5555 C C . LEU B 1 92 ? -28.219 -9.891 31.438 1 72.5 92 LEU B C 1
ATOM 5557 O O . LEU B 1 92 ? -29.266 -10.281 30.922 1 72.5 92 LEU B O 1
ATOM 5561 N N . ALA B 1 93 ? -28.219 -9.859 32.875 1 58.78 93 ALA B N 1
ATOM 5562 C CA . ALA B 1 93 ? -29.406 -9.523 33.625 1 58.78 93 ALA B CA 1
ATOM 5563 C C . ALA B 1 93 ? -30.234 -8.461 32.906 1 58.78 93 ALA B C 1
ATOM 5565 O O . ALA B 1 93 ? -29.688 -7.629 32.188 1 58.78 93 ALA B O 1
ATOM 5566 N N . HIS B 1 94 ? -31.672 -8.688 32.812 1 59.5 94 HIS B N 1
ATOM 5567 C CA . HIS B 1 94 ? -32.688 -7.809 32.25 1 59.5 94 HIS B CA 1
ATOM 5568 C C . HIS B 1 94 ? -32.438 -6.355 32.625 1 59.5 94 HIS B C 1
ATOM 5570 O O . HIS B 1 94 ? -33.062 -5.445 32.094 1 59.5 94 HIS B O 1
ATOM 5576 N N . ASP B 1 95 ? -31.297 -6.254 33.469 1 65 95 ASP B N 1
ATOM 5577 C CA . ASP B 1 95 ? -31.219 -4.887 33.969 1 65 95 ASP B CA 1
ATOM 5578 C C . ASP B 1 95 ? -29.922 -4.211 33.562 1 65 95 ASP B C 1
ATOM 5580 O O . ASP B 1 95 ? -29.578 -3.135 34.062 1 65 95 ASP B O 1
ATOM 5584 N N . HIS B 1 96 ? -29.172 -4.836 32.594 1 80.5 96 HIS B N 1
ATOM 5585 C CA . HIS B 1 96 ? -27.922 -4.195 32.219 1 80.5 96 HIS B CA 1
ATOM 5586 C C . HIS B 1 96 ? -27.984 -3.715 30.75 1 80.5 96 HIS B C 1
ATOM 5588 O O . HIS B 1 96 ? -28.172 -4.516 29.844 1 80.5 96 HIS B O 1
ATOM 5594 N N . ASN B 1 97 ? -27.891 -2.369 30.688 1 86.69 97 ASN B N 1
ATOM 5595 C CA . ASN B 1 97 ? -27.812 -1.772 29.359 1 86.69 97 ASN B CA 1
ATOM 5596 C C . ASN B 1 97 ? -26.391 -1.837 28.781 1 86.69 97 ASN B C 1
ATOM 5598 O O . ASN B 1 97 ? -25.422 -1.675 29.531 1 86.69 97 ASN B O 1
ATOM 5602 N N . LEU B 1 98 ? -26.281 -2.252 27.547 1 87.69 98 LEU B N 1
ATOM 5603 C CA . LEU B 1 98 ? -24.984 -2.287 26.875 1 87.69 98 LEU B CA 1
ATOM 5604 C C . LEU B 1 98 ? -24.594 -0.903 26.359 1 87.69 98 LEU B C 1
ATOM 5606 O O . LEU B 1 98 ? -25.375 -0.261 25.656 1 87.69 98 LEU B O 1
ATOM 5610 N N . SER B 1 99 ? -23.453 -0.516 26.859 1 86.19 99 SER B N 1
ATOM 5611 C CA . SER B 1 99 ? -22.859 0.662 26.234 1 86.19 99 SER B CA 1
ATOM 5612 C C . SER B 1 99 ? -22.438 0.379 24.797 1 86.19 99 SER B C 1
ATOM 5614 O O . SER B 1 99 ? -22.453 -0.771 24.359 1 86.19 99 SER B O 1
ATOM 5616 N N . ARG B 1 100 ? -22.141 1.4 24.078 1 85.12 100 ARG B N 1
ATOM 5617 C CA . ARG B 1 100 ? -21.641 1.26 22.719 1 85.12 100 ARG B CA 1
ATOM 5618 C C . ARG B 1 100 ? -20.438 0.334 22.672 1 85.12 100 ARG B C 1
ATOM 5620 O O . ARG B 1 100 ? -20.312 -0.504 21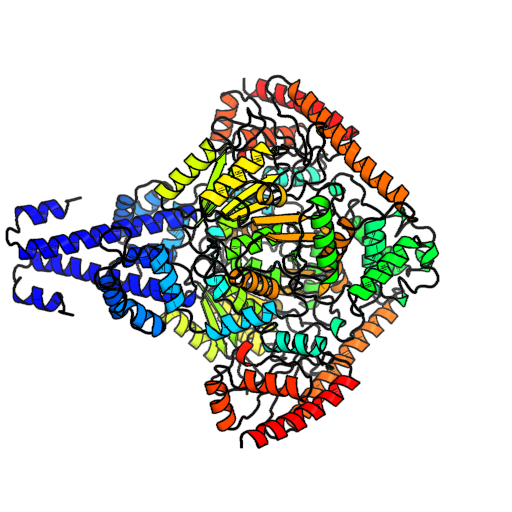.766 1 85.12 100 ARG B O 1
ATOM 5627 N N . LYS B 1 101 ? -19.547 0.491 23.609 1 81.75 101 LYS B N 1
ATOM 5628 C CA . LYS B 1 101 ? -18.344 -0.329 23.688 1 81.75 101 LYS B CA 1
ATOM 5629 C C . LYS B 1 101 ? -18.688 -1.794 23.938 1 81.75 101 LYS B C 1
ATOM 5631 O O . LYS B 1 101 ? -18.125 -2.689 23.312 1 81.75 101 LYS B O 1
ATOM 5636 N N . GLU B 1 102 ? -19.594 -1.987 24.812 1 83.88 102 GLU B N 1
ATOM 5637 C CA . GLU B 1 102 ? -20.016 -3.348 25.125 1 83.88 102 GLU B CA 1
ATOM 5638 C C . GLU B 1 102 ? -20.75 -3.986 23.953 1 83.88 102 GLU B C 1
ATOM 5640 O O . GLU B 1 102 ? -20.609 -5.184 23.703 1 83.88 102 GLU B O 1
ATOM 5645 N N . PHE B 1 103 ? -21.562 -3.178 23.312 1 88.19 103 PHE B N 1
ATOM 5646 C CA . PHE B 1 103 ? -22.25 -3.67 22.125 1 88.19 103 PHE B CA 1
ATOM 5647 C C . PHE B 1 103 ? -21.266 -4.117 21.062 1 88.19 103 PHE B C 1
ATOM 5649 O O . PHE B 1 103 ? -21.438 -5.176 20.453 1 88.19 103 PHE B O 1
ATOM 5656 N N . LYS B 1 104 ? -20.203 -3.348 20.844 1 86.25 104 LYS B N 1
ATOM 5657 C CA . LYS B 1 104 ? -19.188 -3.705 19.859 1 86.25 104 LYS B CA 1
ATOM 5658 C C . LYS B 1 104 ? -18.484 -5.004 20.25 1 86.25 104 LYS B C 1
ATOM 5660 O O . LYS B 1 104 ? -18.188 -5.832 19.391 1 86.25 104 LYS B O 1
ATOM 5665 N N . SER B 1 105 ? -18.219 -5.117 21.516 1 85 105 SER B N 1
ATOM 5666 C CA . SER B 1 105 ? -17.656 -6.371 22 1 85 105 SER B CA 1
ATOM 5667 C C . SER B 1 105 ? -18.578 -7.547 21.734 1 85 105 SER B C 1
ATOM 5669 O O . SER B 1 105 ? -18.125 -8.633 21.359 1 85 105 SER B O 1
ATOM 5671 N N . TRP B 1 106 ? -19.797 -7.332 21.938 1 86.06 106 TRP B N 1
ATOM 5672 C CA . TRP B 1 106 ? -20.781 -8.375 21.656 1 86.06 106 TRP B CA 1
ATOM 5673 C C . TRP B 1 106 ? -20.828 -8.727 20.188 1 86.06 106 TRP B C 1
ATOM 5675 O O . TRP B 1 106 ? -20.953 -9.898 19.812 1 86.06 106 TRP B O 1
ATOM 5685 N N . LEU B 1 107 ? -20.766 -7.691 19.328 1 86.62 107 LEU B N 1
ATOM 5686 C CA . LEU B 1 107 ? -20.781 -7.914 17.891 1 86.62 107 LEU B CA 1
ATOM 5687 C C . LEU B 1 107 ? -19.656 -8.844 17.469 1 86.62 107 LEU B C 1
ATOM 5689 O O . LEU B 1 107 ? -19.844 -9.711 16.609 1 86.62 107 LEU B O 1
ATOM 5693 N N . VAL B 1 108 ? -18.5 -8.633 18.062 1 83.94 108 VAL B N 1
ATOM 5694 C CA . VAL B 1 108 ? -17.344 -9.469 17.75 1 83.94 108 VAL B CA 1
ATOM 5695 C C . VAL B 1 108 ? -17.609 -10.906 18.172 1 83.94 108 VAL B C 1
ATOM 5697 O O . VAL B 1 108 ? -17.359 -11.844 17.422 1 83.94 108 VAL B O 1
ATOM 5700 N N . LEU B 1 109 ? -18.109 -11.016 19.312 1 81.75 109 LEU B N 1
ATOM 5701 C CA . LEU B 1 109 ? -18.469 -12.344 19.812 1 81.75 109 LEU B CA 1
ATOM 5702 C C . LEU B 1 109 ? -19.5 -13 18.891 1 81.75 109 LEU B C 1
ATOM 5704 O O . LEU B 1 109 ? -19.406 -14.195 18.594 1 81.75 109 LEU B O 1
ATOM 5708 N N . ALA B 1 110 ? -20.406 -12.219 18.422 1 83.38 110 ALA B N 1
ATOM 5709 C CA . ALA B 1 110 ? -21.547 -12.727 17.656 1 83.38 110 ALA B CA 1
ATOM 5710 C C . ALA B 1 110 ? -21.109 -13.148 16.25 1 83.38 110 ALA B C 1
ATOM 5712 O O . ALA B 1 110 ? -21.703 -14.047 15.664 1 83.38 110 ALA B O 1
ATOM 5713 N N . THR B 1 111 ? -20.062 -12.539 15.773 1 81.19 111 THR B N 1
ATOM 5714 C CA . THR B 1 111 ? -19.766 -12.742 14.367 1 81.19 111 THR B CA 1
ATOM 5715 C C . THR B 1 111 ? -18.438 -13.477 14.195 1 81.19 111 THR B C 1
ATOM 5717 O O . THR B 1 111 ? -17.953 -13.633 13.07 1 81.19 111 THR B O 1
ATOM 5720 N N . ASN B 1 112 ? -17.844 -13.781 15.234 1 77.81 112 ASN B N 1
ATOM 5721 C CA . ASN B 1 112 ? -16.562 -14.484 15.172 1 77.81 112 ASN B CA 1
ATOM 5722 C C . ASN B 1 112 ? -16.766 -15.992 15.086 1 77.81 112 ASN B C 1
ATOM 5724 O O . ASN B 1 112 ? -16.547 -16.719 16.062 1 77.81 112 ASN B O 1
ATOM 5728 N N . PHE B 1 113 ? -17.125 -16.516 13.898 1 65.19 113 PHE B N 1
ATOM 5729 C CA . PHE B 1 113 ? -17.344 -17.938 13.703 1 65.19 113 PHE B CA 1
ATOM 5730 C C . PHE B 1 113 ? -16.031 -18.672 13.531 1 65.19 113 PHE B C 1
ATOM 5732 O O . PHE B 1 113 ? -16 -19.906 13.539 1 65.19 113 PHE B O 1
ATOM 5739 N N . GLN B 1 114 ? -15.047 -17.844 13.383 1 64.31 114 GLN B N 1
ATOM 5740 C CA . GLN B 1 114 ? -13.734 -18.438 13.172 1 64.31 114 GLN B CA 1
ATOM 5741 C C . GLN B 1 114 ? -12.812 -18.172 14.352 1 64.31 114 GLN B C 1
ATOM 5743 O O . GLN B 1 114 ? -11.594 -18.062 14.18 1 64.31 114 GLN B O 1
ATOM 5748 N N . GLN B 1 115 ? -13.398 -18.031 15.477 1 59.75 115 GLN B N 1
ATOM 5749 C CA . GLN B 1 115 ? -12.633 -17.656 16.656 1 59.75 115 GLN B CA 1
ATOM 5750 C C . GLN B 1 115 ? -11.477 -18.609 16.906 1 59.75 115 GLN B C 1
ATOM 5752 O O . GLN B 1 115 ? -10.359 -18.188 17.203 1 59.75 115 GLN B O 1
ATOM 5757 N N . GLU B 1 116 ? -11.867 -19.781 16.766 1 59.28 116 GLU B N 1
ATOM 5758 C CA . GLU B 1 116 ? -10.828 -20.797 17 1 59.28 116 GLU B CA 1
ATOM 5759 C C . GLU B 1 116 ? -9.703 -20.672 15.977 1 59.28 116 GLU B C 1
ATOM 5761 O O . GLU B 1 116 ? -8.523 -20.766 16.328 1 59.28 116 GLU B O 1
ATOM 5766 N N . GLN B 1 117 ? -10.086 -20.406 14.797 1 68.12 117 GLN B N 1
ATOM 5767 C CA . GLN B 1 117 ? -9.094 -20.266 13.734 1 68.12 117 GLN B CA 1
ATOM 5768 C C . GLN B 1 117 ? -8.234 -19.016 13.961 1 68.12 117 GLN B C 1
ATOM 5770 O O . GLN B 1 117 ? -7.023 -19.047 13.742 1 68.12 117 GLN B O 1
ATOM 5775 N N . GLU B 1 118 ? -8.867 -18.062 14.422 1 71.19 118 GLU B N 1
ATOM 5776 C CA . GLU B 1 118 ? -8.156 -16.812 14.695 1 71.19 118 GLU B CA 1
ATOM 5777 C C . GLU B 1 118 ? -7.191 -16.984 15.867 1 71.19 118 GLU B C 1
ATOM 5779 O O . GLU B 1 118 ? -6.066 -16.484 15.836 1 71.19 118 GLU B O 1
ATOM 5784 N N . SER B 1 119 ? -7.695 -17.672 16.812 1 70 119 SER B N 1
ATOM 5785 C CA . SER B 1 119 ? -6.852 -17.938 17.969 1 70 119 SER B CA 1
ATOM 5786 C C . SER B 1 119 ? -5.652 -18.797 17.609 1 70 119 SER B C 1
ATOM 5788 O O . SER B 1 119 ? -4.535 -18.547 18.062 1 70 119 SER B O 1
ATOM 5790 N N . GLN B 1 120 ? -5.965 -19.719 16.766 1 72.56 120 GLN B N 1
ATOM 5791 C CA . GLN B 1 120 ? -4.883 -20.594 16.312 1 72.56 120 GLN B CA 1
ATOM 5792 C C . GLN B 1 120 ? -3.871 -19.828 15.477 1 72.56 120 GLN B C 1
ATOM 5794 O O . GLN B 1 120 ? -2.664 -20.062 15.578 1 72.56 120 GLN B O 1
ATOM 5799 N N . TYR B 1 121 ? -4.402 -18.969 14.719 1 76.25 121 TYR B N 1
ATOM 5800 C CA . TYR B 1 121 ? -3.51 -18.156 13.906 1 76.25 121 TYR B CA 1
ATOM 5801 C C . TYR B 1 121 ? -2.617 -17.281 14.781 1 76.25 121 TYR B C 1
ATOM 5803 O O . TYR B 1 121 ? -1.413 -17.172 14.531 1 76.25 121 TYR B O 1
ATOM 5811 N N . ALA B 1 122 ? -3.195 -16.688 15.781 1 77.25 122 ALA B N 1
ATOM 5812 C CA . ALA B 1 122 ? -2.441 -15.844 16.703 1 77.25 122 ALA B CA 1
ATOM 5813 C C . ALA B 1 122 ? -1.365 -16.641 17.422 1 77.25 122 ALA B C 1
ATOM 5815 O O . ALA B 1 122 ? -0.244 -16.156 17.609 1 77.25 122 ALA B O 1
ATOM 5816 N N . LEU B 1 123 ? -1.698 -17.781 17.797 1 74.94 123 LEU B N 1
ATOM 5817 C CA . LEU B 1 123 ? -0.747 -18.641 18.5 1 74.94 123 LEU B CA 1
ATOM 5818 C C . LEU B 1 123 ? 0.38 -19.062 17.562 1 74.94 123 LEU B C 1
ATOM 5820 O O . LEU B 1 123 ? 1.545 -19.109 17.969 1 74.94 123 LEU B O 1
ATOM 5824 N N . SER B 1 124 ? -0.021 -19.344 16.359 1 78.56 124 SER B N 1
ATOM 5825 C CA . SER B 1 124 ? 0.983 -19.719 15.359 1 78.56 124 SER B CA 1
ATOM 5826 C C . SER B 1 124 ? 1.937 -18.562 15.078 1 78.56 124 SER B C 1
ATOM 5828 O O . SER B 1 124 ? 3.139 -18.766 14.906 1 78.56 124 SER B O 1
ATOM 5830 N N . TYR B 1 125 ? 1.39 -17.438 15.07 1 81.12 125 TYR B N 1
ATOM 5831 C CA . TYR B 1 125 ? 2.213 -16.25 14.875 1 81.12 125 TYR B CA 1
ATOM 5832 C C . TYR B 1 125 ? 3.197 -16.062 16.031 1 81.12 125 TYR B C 1
ATOM 5834 O O . TYR B 1 125 ? 4.375 -15.773 15.805 1 81.12 125 TYR B O 1
ATOM 5842 N N . GLU B 1 126 ? 2.783 -16.297 17.141 1 79.75 126 GLU B N 1
ATOM 5843 C CA . GLU B 1 126 ? 3.625 -16.141 18.328 1 79.75 126 GLU B CA 1
ATOM 5844 C C . GLU B 1 126 ? 4.77 -17.156 18.328 1 79.75 126 GLU B C 1
ATOM 5846 O O . GLU B 1 126 ? 5.871 -16.844 18.781 1 79.75 126 GLU B O 1
ATOM 5851 N N . ARG B 1 127 ? 4.477 -18.25 17.766 1 78.62 127 ARG B N 1
ATOM 5852 C CA . ARG B 1 127 ? 5.453 -19.328 17.812 1 78.62 127 ARG B CA 1
ATOM 5853 C C . ARG B 1 127 ? 6.32 -19.344 16.547 1 78.62 127 ARG B C 1
ATOM 5855 O O . ARG B 1 127 ? 7.312 -20.078 16.484 1 78.62 127 ARG B O 1
ATOM 5862 N N . HIS B 1 128 ? 5.934 -18.578 15.625 1 81.62 128 HIS B N 1
ATOM 5863 C CA . HIS B 1 128 ? 6.625 -18.594 14.344 1 81.62 128 HIS B CA 1
ATOM 5864 C C . HIS B 1 128 ? 8.094 -18.203 14.5 1 81.62 128 HIS B C 1
ATOM 5866 O O . HIS B 1 128 ? 8.406 -17.188 15.125 1 81.62 128 HIS B O 1
ATOM 5872 N N . PRO B 1 129 ? 8.953 -19 13.969 1 76.69 129 PRO B N 1
ATOM 5873 C CA . PRO B 1 129 ? 10.383 -18.781 14.172 1 76.69 129 PRO B CA 1
ATOM 5874 C C . PRO B 1 129 ? 10.859 -17.453 13.578 1 76.69 129 PRO B C 1
ATOM 5876 O O . PRO B 1 129 ? 11.867 -16.891 14.031 1 76.69 129 PRO B O 1
ATOM 5879 N N . HIS B 1 130 ? 10.125 -16.922 12.633 1 79.81 130 HIS B N 1
ATOM 5880 C CA . HIS B 1 130 ? 10.562 -15.703 11.961 1 79.81 130 HIS B CA 1
ATOM 5881 C C . HIS B 1 130 ? 9.992 -14.469 12.641 1 79.81 130 HIS B C 1
ATOM 5883 O O . HIS B 1 130 ? 10.336 -13.336 12.273 1 79.81 130 HIS B O 1
ATOM 5889 N N . THR B 1 131 ? 9.133 -14.625 13.562 1 82.69 131 THR B N 1
ATOM 5890 C CA . THR B 1 131 ? 8.555 -13.477 14.258 1 82.69 131 THR B CA 1
ATOM 5891 C C . THR B 1 131 ? 9.586 -12.844 15.188 1 82.69 131 THR B C 1
ATOM 5893 O O . THR B 1 131 ? 9.648 -11.617 15.305 1 82.69 131 THR B O 1
ATOM 5896 N N . GLY B 1 132 ? 10.523 -13.617 15.766 1 81.31 132 GLY B N 1
ATOM 5897 C CA . GLY B 1 132 ? 11.484 -13.109 16.719 1 81.31 132 GLY B CA 1
ATOM 5898 C C . GLY B 1 132 ? 10.898 -12.938 18.109 1 81.31 132 GLY B C 1
ATOM 5899 O O . GLY B 1 132 ? 9.703 -13.125 18.312 1 81.31 132 GLY B O 1
ATOM 5900 N N . GLN B 1 133 ? 11.781 -12.555 19.031 1 84.56 133 GLN B N 1
ATOM 5901 C CA . GLN B 1 133 ? 11.359 -12.359 20.406 1 84.56 133 GLN B CA 1
ATOM 5902 C C . GLN B 1 133 ? 10.555 -11.07 20.562 1 84.56 133 GLN B C 1
ATOM 5904 O O . GLN B 1 133 ? 10.875 -10.055 19.938 1 84.56 133 GLN B O 1
ATOM 5909 N N . ARG B 1 134 ? 9.516 -11.258 21.328 1 86.62 134 ARG B N 1
ATOM 5910 C CA . ARG B 1 134 ? 8.688 -10.102 21.656 1 86.62 134 ARG B CA 1
ATOM 5911 C C . ARG B 1 134 ? 8.805 -9.766 23.141 1 86.62 134 ARG B C 1
ATOM 5913 O O . ARG B 1 134 ? 9.32 -10.562 23.938 1 86.62 134 ARG B O 1
ATOM 5920 N N . LYS B 1 135 ? 8.383 -8.516 23.406 1 78.38 135 LYS B N 1
ATOM 5921 C CA . LYS B 1 135 ? 8.32 -8.188 24.828 1 78.38 135 LYS B CA 1
ATOM 5922 C C . LYS B 1 135 ? 7.418 -9.156 25.578 1 78.38 135 LYS B C 1
ATOM 5924 O O . LYS B 1 135 ? 6.301 -9.438 25.141 1 78.38 135 LYS B O 1
ATOM 5929 N N . PRO B 1 136 ? 8.008 -9.82 26.641 1 67.69 136 PRO B N 1
ATOM 5930 C CA . PRO B 1 136 ? 7.129 -10.672 27.438 1 67.69 136 PRO B CA 1
ATOM 5931 C C . PRO B 1 136 ? 5.918 -9.93 28 1 67.69 136 PRO B C 1
ATOM 5933 O O . PRO B 1 136 ? 6.051 -8.805 28.484 1 67.69 136 PRO B O 1
ATOM 5936 N N . GLN B 1 137 ? 4.82 -10.289 27.484 1 62.03 137 GLN B N 1
ATOM 5937 C CA . GLN B 1 137 ? 3.623 -9.625 28 1 62.03 137 GLN B CA 1
ATOM 5938 C C . GLN B 1 137 ? 3.24 -10.156 29.375 1 62.03 137 GLN B C 1
ATOM 5940 O O . GLN B 1 137 ? 3.238 -11.367 29.594 1 62.03 137 GLN B O 1
ATOM 5945 N N . LEU B 1 138 ? 3.512 -9.625 30.422 1 51.47 138 LEU B N 1
ATOM 5946 C CA . LEU B 1 138 ? 3.037 -10.008 31.734 1 51.47 138 LEU B CA 1
ATOM 5947 C C . LEU B 1 138 ? 1.519 -10.141 31.75 1 51.47 138 LEU B C 1
ATOM 5949 O O . LEU B 1 138 ? 0.818 -9.414 31.047 1 51.47 138 LEU B O 1
ATOM 5953 N N . ASP B 1 139 ? 1.034 -11.414 31.922 1 48.72 139 ASP B N 1
ATOM 5954 C CA . ASP B 1 139 ? -0.357 -11.844 32.031 1 48.72 139 ASP B CA 1
ATOM 5955 C C . ASP B 1 139 ? -1.265 -10.672 32.375 1 48.72 139 ASP B C 1
ATOM 5957 O O . ASP B 1 139 ? -2.48 -10.734 32.188 1 48.72 139 ASP B O 1
ATOM 5961 N N . GLU B 1 140 ? -0.708 -9.945 33.5 1 44.56 140 GLU B N 1
ATOM 5962 C CA . GLU B 1 140 ? -1.751 -9.102 34.062 1 44.56 140 GLU B CA 1
ATOM 5963 C C . GLU B 1 140 ? -2.547 -8.391 32.969 1 44.56 140 GLU B C 1
ATOM 5965 O O . GLU B 1 140 ? -2.164 -8.406 31.812 1 44.56 140 GLU B O 1
ATOM 5970 N N . ASP B 1 141 ? -3.119 -7.109 33.406 1 46 141 ASP B N 1
ATOM 5971 C CA . ASP B 1 141 ? -4.168 -6.094 33.344 1 46 141 ASP B CA 1
ATOM 5972 C C . ASP B 1 141 ? -4.074 -5.312 32.031 1 46 141 ASP B C 1
ATOM 5974 O O . ASP B 1 141 ? -4.738 -4.289 31.859 1 46 141 ASP B O 1
ATOM 5978 N N . ASN B 1 142 ? -3.098 -5.402 31.156 1 56.91 142 ASN B N 1
ATOM 5979 C CA . ASN B 1 142 ? -2.984 -4.121 30.469 1 56.91 142 ASN B CA 1
ATOM 5980 C C . ASN B 1 142 ? -4.059 -3.963 29.391 1 56.91 142 ASN B C 1
ATOM 5982 O O . ASN B 1 142 ? -4.176 -4.801 28.5 1 56.91 142 ASN B O 1
ATOM 5986 N N . PHE B 1 143 ? -5.117 -3.316 29.844 1 76.94 143 PHE B N 1
ATOM 5987 C CA . PHE B 1 143 ? -6.227 -2.812 29.047 1 76.94 143 PHE B CA 1
ATOM 5988 C C . PHE B 1 143 ? -5.715 -2.072 27.812 1 76.94 143 PHE B C 1
ATOM 5990 O O . PHE B 1 143 ? -4.902 -1.15 27.938 1 76.94 143 PHE B O 1
ATOM 5997 N N . HIS B 1 144 ? -5.668 -2.912 26.766 1 90.38 144 HIS B N 1
ATOM 5998 C CA . HIS B 1 144 ? -5.395 -2.236 25.5 1 90.38 144 HIS B CA 1
ATOM 5999 C C . HIS B 1 144 ? -6.66 -1.624 24.906 1 90.38 144 HIS B C 1
ATOM 6001 O O . HIS B 1 144 ? -7.691 -2.295 2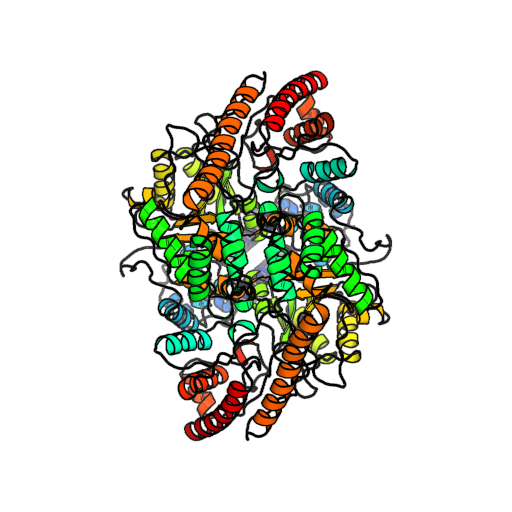4.812 1 90.38 144 HIS B O 1
ATOM 6007 N N . THR B 1 145 ? -6.547 -0.343 24.672 1 92.62 145 THR B N 1
ATOM 6008 C CA . THR B 1 145 ? -7.688 0.291 24.016 1 92.62 145 THR B CA 1
ATOM 6009 C C . THR B 1 145 ? -7.773 -0.131 22.562 1 92.62 145 THR B C 1
ATOM 6011 O O . THR B 1 145 ? -8.867 -0.205 21.984 1 92.62 145 THR B O 1
ATOM 6014 N N . TRP B 1 146 ? -6.645 -0.329 21.891 1 94.25 146 TRP B N 1
ATOM 6015 C CA . TRP B 1 146 ? -6.566 -0.949 20.578 1 94.25 146 TRP B CA 1
ATOM 6016 C C . TRP B 1 146 ? -6.422 -2.463 20.703 1 94.25 146 TRP B C 1
ATOM 6018 O O . TRP B 1 146 ? -5.328 -2.969 20.969 1 94.25 146 TRP B O 1
ATOM 6028 N N . ASN B 1 147 ? -7.496 -3.148 20.484 1 91 147 ASN B N 1
ATOM 6029 C CA . ASN B 1 147 ? -7.57 -4.586 20.719 1 91 147 ASN B CA 1
ATOM 6030 C C . ASN B 1 147 ? -8.492 -5.27 19.719 1 91 147 ASN B C 1
ATOM 6032 O O . ASN B 1 147 ? -8.898 -4.66 18.719 1 91 147 ASN B O 1
ATOM 6036 N N . GLU B 1 148 ? -8.82 -6.484 19.906 1 84.69 148 GLU B N 1
ATOM 6037 C CA . GLU B 1 148 ? -9.586 -7.309 18.984 1 84.69 148 GLU B CA 1
ATOM 6038 C C . GLU B 1 148 ? -10.977 -6.727 18.734 1 84.69 148 GLU B C 1
ATOM 6040 O O . GLU B 1 148 ? -11.539 -6.875 17.656 1 84.69 148 GLU B O 1
ATOM 6045 N N . HIS B 1 149 ? -11.492 -5.973 19.734 1 83.38 149 HIS B N 1
ATOM 6046 C CA . HIS B 1 149 ? -12.867 -5.477 19.672 1 83.38 149 HIS B CA 1
ATOM 6047 C C . HIS B 1 149 ? -12.922 -4.098 19.016 1 83.38 149 HIS B C 1
ATOM 6049 O O . HIS B 1 149 ? -13.938 -3.734 18.422 1 83.38 149 HIS B O 1
ATOM 6055 N N . THR B 1 150 ? -11.836 -3.365 19.203 1 88.25 150 THR B N 1
ATOM 6056 C CA . THR B 1 150 ? -11.875 -1.975 18.766 1 88.25 150 THR B CA 1
ATOM 6057 C C . THR B 1 150 ? -11.117 -1.801 17.453 1 88.25 150 THR B C 1
ATOM 6059 O O . THR B 1 150 ? -11.258 -0.773 16.781 1 88.25 150 THR B O 1
ATOM 6062 N N . MET B 1 151 ? -10.383 -2.809 17 1 92.44 151 MET B N 1
ATOM 6063 C CA . MET B 1 151 ? -9.656 -2.738 15.742 1 92.44 151 MET B CA 1
ATOM 6064 C C . MET B 1 151 ? -10.609 -2.852 14.555 1 92.44 151 MET B C 1
ATOM 6066 O O . MET B 1 151 ? -11.797 -3.121 14.734 1 92.44 151 MET B O 1
ATOM 6070 N N . SER B 1 152 ? -10.125 -2.594 13.383 1 92.38 152 SER B N 1
ATOM 6071 C CA . SER B 1 152 ? -10.891 -2.791 12.156 1 92.38 152 SER B CA 1
ATOM 6072 C C . SER B 1 152 ? -11.367 -4.23 12.031 1 92.38 152 SER B C 1
ATOM 6074 O O . SER B 1 152 ? -10.555 -5.156 11.922 1 92.38 152 SER B O 1
ATOM 6076 N N . GLN B 1 153 ? -12.672 -4.41 11.961 1 89.31 153 GLN B N 1
ATOM 6077 C CA . GLN B 1 153 ? -13.242 -5.746 11.852 1 89.31 153 GLN B CA 1
ATOM 6078 C C . GLN B 1 153 ? -13.148 -6.27 10.422 1 89.31 153 GLN B C 1
ATOM 6080 O O . GLN B 1 153 ? -13.188 -7.48 10.195 1 89.31 153 GLN B O 1
ATOM 6085 N N . ALA B 1 154 ? -13.039 -5.301 9.492 1 89.25 154 ALA B N 1
ATOM 6086 C CA . ALA B 1 154 ? -12.758 -5.723 8.125 1 89.25 154 ALA B CA 1
ATOM 6087 C C . ALA B 1 154 ? -11.43 -6.465 8.031 1 89.25 154 ALA B C 1
ATOM 6089 O O . ALA B 1 154 ? -11.32 -7.477 7.34 1 89.25 154 ALA B O 1
ATOM 6090 N N . VAL B 1 155 ? -10.422 -5.984 8.758 1 90.94 155 VAL B N 1
ATOM 6091 C CA . VAL B 1 155 ? -9.102 -6.609 8.789 1 90.94 155 VAL B CA 1
ATOM 6092 C C . VAL B 1 155 ? -9.188 -7.965 9.484 1 90.94 155 VAL B C 1
ATOM 6094 O O . VAL B 1 155 ? -8.57 -8.938 9.039 1 90.94 155 VAL B O 1
ATOM 6097 N N . ARG B 1 156 ? -9.922 -7.969 10.523 1 86.19 156 ARG B N 1
ATOM 6098 C CA . ARG B 1 156 ? -10.094 -9.234 11.234 1 86.19 156 ARG B CA 1
ATOM 6099 C C . ARG B 1 156 ? -10.711 -10.297 10.336 1 86.19 156 ARG B C 1
ATOM 6101 O O . ARG B 1 156 ? -10.305 -11.461 10.367 1 86.19 156 ARG B O 1
ATOM 6108 N N . LYS B 1 157 ? -11.617 -9.891 9.477 1 84.94 157 LYS B N 1
ATOM 6109 C CA . LYS B 1 157 ? -12.344 -10.805 8.594 1 84.94 157 LYS B CA 1
ATOM 6110 C C . LYS B 1 157 ? -11.484 -11.211 7.402 1 84.94 157 LYS B C 1
ATOM 6112 O O . LYS B 1 157 ? -11.695 -12.273 6.816 1 84.94 157 LYS B O 1
ATOM 6117 N N . MET B 1 158 ? -10.602 -10.398 7.059 1 87.56 158 MET B N 1
ATOM 6118 C CA . MET B 1 158 ? -9.719 -10.672 5.922 1 87.56 158 MET B CA 1
ATOM 6119 C C . MET B 1 158 ? -8.984 -11.992 6.109 1 87.56 158 MET B C 1
ATOM 6121 O O . MET B 1 158 ? -8.555 -12.32 7.219 1 87.56 158 MET B O 1
ATOM 6125 N N . GLN B 1 159 ? -8.938 -12.766 5.066 1 80.94 159 GLN B N 1
ATOM 6126 C CA . GLN B 1 159 ? -8.195 -14.016 5.062 1 80.94 159 GLN B CA 1
ATOM 6127 C C . GLN B 1 159 ? -7.133 -14.031 3.965 1 80.94 159 GLN B C 1
ATOM 6129 O O . GLN B 1 159 ? -7.289 -13.367 2.938 1 80.94 159 GLN B O 1
ATOM 6134 N N . TYR B 1 160 ? -6.086 -14.734 4.332 1 77 160 TYR B N 1
ATOM 6135 C CA . TYR B 1 160 ? -5.02 -14.914 3.354 1 77 160 TYR B CA 1
ATOM 6136 C C . TYR B 1 160 ? -4.355 -16.281 3.508 1 77 160 TYR B C 1
ATOM 6138 O O . TYR B 1 160 ? -3.354 -16.406 4.211 1 77 160 TYR B O 1
ATOM 6146 N N . ALA B 1 161 ? -4.711 -17.156 2.717 1 71.56 161 ALA B N 1
ATOM 6147 C CA . ALA B 1 161 ? -4.43 -18.578 2.893 1 71.56 161 ALA B CA 1
ATOM 6148 C C . ALA B 1 161 ? -2.992 -18.906 2.498 1 71.56 161 ALA B C 1
ATOM 6150 O O . ALA B 1 161 ? -2.387 -19.844 3.043 1 71.56 161 ALA B O 1
ATOM 6151 N N . VAL B 1 162 ? -2.41 -18.203 1.653 1 74.69 162 VAL B N 1
ATOM 6152 C CA . VAL B 1 162 ? -1.116 -18.531 1.07 1 74.69 162 VAL B CA 1
ATOM 6153 C C . VAL B 1 162 ? -0.032 -18.469 2.145 1 74.69 162 VAL B C 1
ATOM 6155 O O . VAL B 1 162 ? 1.008 -19.125 2.025 1 74.69 162 VAL B O 1
ATOM 6158 N N . ARG B 1 163 ? -0.274 -17.812 3.158 1 72.31 163 ARG B N 1
ATOM 6159 C CA . ARG B 1 163 ? 0.639 -17.75 4.297 1 72.31 163 ARG B CA 1
ATOM 6160 C C . ARG B 1 163 ? -0.085 -18.078 5.598 1 72.31 163 ARG B C 1
ATOM 6162 O O . ARG B 1 163 ? 0.194 -17.484 6.637 1 72.31 163 ARG B O 1
ATOM 6169 N N . GLY B 1 164 ? -0.859 -19.094 5.465 1 78.69 164 GLY B N 1
ATOM 6170 C CA . GLY B 1 164 ? -1.713 -19.484 6.574 1 78.69 164 GLY B CA 1
ATOM 6171 C C . GLY B 1 164 ? -1.106 -20.562 7.445 1 78.69 164 GLY B C 1
ATOM 6172 O O . GLY B 1 164 ? 0.115 -20.641 7.59 1 78.69 164 GLY B O 1
ATOM 6173 N N . GLN B 1 165 ? -1.926 -21.328 7.977 1 81 165 GLN B N 1
ATOM 6174 C CA . GLN B 1 165 ? -1.611 -22.281 9.031 1 81 165 GLN B CA 1
ATOM 6175 C C . GLN B 1 165 ? -0.599 -23.312 8.547 1 81 165 GLN B C 1
ATOM 6177 O O . GLN B 1 165 ? 0.335 -23.672 9.266 1 81 165 GLN B O 1
ATOM 6182 N N . VAL B 1 166 ? -0.746 -23.812 7.316 1 89.44 166 VAL B N 1
ATOM 6183 C CA . VAL B 1 166 ? 0.122 -24.875 6.801 1 89.44 166 VAL B CA 1
ATOM 6184 C C . VAL B 1 166 ? 1.542 -24.328 6.633 1 89.44 166 VAL B C 1
ATOM 6186 O O . VAL B 1 166 ? 2.512 -25.016 6.984 1 89.44 166 VAL B O 1
ATOM 6189 N N . VAL B 1 167 ? 1.631 -23.156 6.148 1 89.38 167 VAL B N 1
ATOM 6190 C CA . VAL B 1 167 ? 2.936 -22.547 5.918 1 89.38 167 VAL B CA 1
ATOM 6191 C C . VAL B 1 167 ? 3.604 -22.219 7.254 1 89.38 167 VAL B C 1
ATOM 6193 O O . VAL B 1 167 ? 4.812 -22.406 7.41 1 89.38 167 VAL B O 1
ATOM 6196 N N . MET B 1 168 ? 2.867 -21.734 8.18 1 87.31 168 MET B N 1
ATOM 6197 C CA . MET B 1 168 ? 3.41 -21.438 9.5 1 87.31 168 MET B CA 1
ATOM 6198 C C . MET B 1 168 ? 3.936 -22.703 10.172 1 87.31 168 MET B C 1
ATOM 6200 O O . MET B 1 168 ? 4.996 -22.688 10.797 1 87.31 168 MET B O 1
ATOM 6204 N N . ARG B 1 169 ? 3.17 -23.766 10.031 1 91.06 169 ARG B N 1
ATOM 6205 C CA . ARG B 1 169 ? 3.623 -25.047 10.57 1 91.06 169 ARG B CA 1
ATOM 6206 C C . ARG B 1 169 ? 4.887 -25.516 9.852 1 91.06 169 ARG B C 1
ATOM 6208 O O . ARG B 1 169 ? 5.793 -26.062 10.484 1 91.06 169 ARG B O 1
ATOM 6215 N N . ALA B 1 170 ? 4.91 -25.344 8.578 1 94.38 170 ALA B N 1
ATOM 6216 C CA . ALA B 1 170 ? 6.094 -25.703 7.805 1 94.38 170 ALA B CA 1
ATOM 6217 C C . ALA B 1 170 ? 7.328 -24.969 8.312 1 94.38 170 ALA B C 1
ATOM 6219 O O . ALA B 1 170 ? 8.406 -25.562 8.445 1 94.38 170 ALA B O 1
ATOM 6220 N N . ASP B 1 171 ? 7.176 -23.703 8.57 1 90.62 171 ASP B N 1
ATOM 6221 C CA . ASP B 1 171 ? 8.273 -22.906 9.094 1 90.62 171 ASP B CA 1
ATOM 6222 C C . ASP B 1 171 ? 8.742 -23.422 10.445 1 90.62 171 ASP B C 1
ATOM 6224 O O . ASP B 1 171 ? 9.945 -23.422 10.734 1 90.62 171 ASP B O 1
ATOM 6228 N N . GLU B 1 172 ? 7.824 -23.812 11.266 1 90.19 172 GLU B N 1
ATOM 6229 C CA . GLU B 1 172 ? 8.156 -24.406 12.555 1 90.19 172 GLU B CA 1
ATOM 6230 C C . GLU B 1 172 ? 8.953 -25.688 12.391 1 90.19 172 GLU B C 1
ATOM 6232 O O . GLU B 1 172 ? 9.969 -25.891 13.07 1 90.19 172 GLU B O 1
ATOM 6237 N N . LEU B 1 173 ? 8.477 -26.516 11.539 1 94.5 173 LEU B N 1
ATOM 6238 C CA . LEU B 1 173 ? 9.133 -27.797 11.297 1 94.5 173 LEU B CA 1
ATOM 6239 C C . LEU B 1 173 ? 10.539 -27.578 10.734 1 94.5 173 LEU B C 1
ATOM 6241 O O . LEU B 1 173 ? 11.477 -28.281 11.117 1 94.5 173 LEU B O 1
ATOM 6245 N N . LYS B 1 174 ? 10.625 -26.656 9.82 1 93.25 174 LYS B N 1
ATOM 6246 C CA . LYS B 1 174 ? 11.938 -26.328 9.281 1 93.25 174 LYS B CA 1
ATOM 6247 C C . LYS B 1 174 ? 12.891 -25.875 10.383 1 93.25 174 LYS B C 1
ATOM 6249 O O . LYS B 1 174 ? 14.062 -26.281 10.406 1 93.25 174 LYS B O 1
ATOM 6254 N N . ALA B 1 175 ? 12.43 -25.062 11.242 1 88.69 175 ALA B N 1
ATOM 6255 C CA . ALA B 1 175 ? 13.234 -24.562 12.359 1 88.69 175 ALA B CA 1
ATOM 6256 C C . ALA B 1 175 ? 13.664 -25.703 13.281 1 88.69 175 ALA B C 1
ATOM 6258 O O . ALA B 1 175 ? 14.711 -25.625 13.922 1 88.69 175 ALA B O 1
ATOM 6259 N N . GLU B 1 176 ? 12.859 -26.703 13.328 1 91.88 176 GLU B N 1
ATOM 6260 C CA . GLU B 1 176 ? 13.164 -27.891 14.133 1 91.88 176 GLU B CA 1
ATOM 6261 C C . GLU B 1 176 ? 14.141 -28.812 13.414 1 91.88 176 GLU B C 1
ATOM 6263 O O . GLU B 1 176 ? 14.57 -29.828 13.969 1 91.88 176 GLU B O 1
ATOM 6268 N N . GLY B 1 177 ? 14.445 -28.469 12.188 1 92.94 177 GLY B N 1
ATOM 6269 C CA . GLY B 1 177 ? 15.477 -29.203 11.484 1 92.94 177 GLY B CA 1
ATOM 6270 C C . GLY B 1 177 ? 14.93 -30.141 10.422 1 92.94 177 GLY B C 1
ATOM 6271 O O . GLY B 1 177 ? 15.688 -30.859 9.773 1 92.94 177 GLY B O 1
ATOM 6272 N N . LYS B 1 178 ? 13.641 -30.078 10.195 1 94.56 178 LYS B N 1
ATOM 6273 C CA . LYS B 1 178 ? 13.047 -30.922 9.172 1 94.56 178 LYS B CA 1
ATOM 6274 C C . LYS B 1 178 ? 13.258 -30.344 7.773 1 94.56 178 LYS B C 1
ATOM 6276 O O . LYS B 1 178 ? 13.227 -29.125 7.594 1 94.56 178 LYS B O 1
ATOM 6281 N N . ASP B 1 179 ? 13.445 -31.219 6.832 1 93.69 179 ASP B N 1
ATOM 6282 C CA . ASP B 1 179 ? 13.547 -30.781 5.441 1 93.69 179 ASP B CA 1
ATOM 6283 C C . ASP B 1 179 ? 12.164 -30.469 4.863 1 93.69 179 ASP B C 1
ATOM 6285 O O . ASP B 1 179 ? 11.297 -31.344 4.809 1 93.69 179 ASP B O 1
ATOM 6289 N N . ILE B 1 180 ? 12.023 -29.281 4.473 1 95.31 180 ILE B N 1
ATOM 6290 C CA . ILE B 1 180 ? 10.727 -28.844 3.963 1 95.31 180 ILE B CA 1
ATOM 6291 C C . ILE B 1 180 ? 10.844 -28.484 2.484 1 95.31 180 ILE B C 1
ATOM 6293 O O . ILE B 1 180 ? 11.758 -27.75 2.09 1 95.31 180 ILE B O 1
ATOM 6297 N N . LEU B 1 181 ? 10.039 -29.047 1.64 1 95.56 181 LEU B N 1
ATOM 6298 C CA . LEU B 1 181 ? 9.883 -28.625 0.251 1 95.56 181 LEU B CA 1
ATOM 6299 C C . LEU B 1 181 ? 8.719 -27.641 0.108 1 95.56 181 LEU B C 1
ATOM 6301 O O . LEU B 1 181 ? 7.555 -28.062 0.111 1 95.56 181 LEU B O 1
ATOM 6305 N N . TYR B 1 182 ? 9.062 -26.438 -0.069 1 93.75 182 TYR B N 1
ATOM 6306 C CA . TYR B 1 182 ? 8.047 -25.391 -0.187 1 93.75 182 TYR B CA 1
ATOM 6307 C C . TYR B 1 182 ? 7.492 -25.328 -1.604 1 93.75 182 TYR B C 1
ATOM 6309 O O . TYR B 1 182 ? 8.211 -25.016 -2.549 1 93.75 182 TYR B O 1
ATOM 6317 N N . THR B 1 183 ? 6.238 -25.578 -1.791 1 95.62 183 THR B N 1
ATOM 6318 C CA . THR B 1 183 ? 5.543 -25.469 -3.066 1 95.62 183 THR B CA 1
ATOM 6319 C C . THR B 1 183 ? 4.266 -24.641 -2.918 1 95.62 183 THR B C 1
ATOM 6321 O O . THR B 1 183 ? 3.336 -24.781 -3.715 1 95.62 183 THR B O 1
ATOM 6324 N N . ASN B 1 184 ? 4.227 -23.875 -1.86 1 92.5 184 ASN B N 1
ATOM 6325 C CA . ASN B 1 184 ? 3.016 -23.156 -1.487 1 92.5 184 ASN B CA 1
ATOM 6326 C C . ASN B 1 184 ? 2.918 -21.812 -2.211 1 92.5 184 ASN B C 1
ATOM 6328 O O . ASN B 1 184 ? 1.833 -21.234 -2.32 1 92.5 184 ASN B O 1
ATOM 6332 N N . ILE B 1 185 ? 4.031 -21.219 -2.678 1 90.31 185 ILE B N 1
ATOM 6333 C CA . ILE B 1 185 ? 3.992 -19.859 -3.188 1 90.31 185 ILE B CA 1
ATOM 6334 C C . ILE B 1 185 ? 4.883 -19.734 -4.422 1 90.31 185 ILE B C 1
ATOM 6336 O O . ILE B 1 185 ? 5.852 -20.484 -4.566 1 90.31 185 ILE B O 1
ATOM 6340 N N . GLY B 1 186 ? 4.492 -18.859 -5.312 1 92.62 186 GLY B N 1
ATOM 6341 C CA . GLY B 1 186 ? 5.305 -18.531 -6.473 1 92.62 186 GLY B CA 1
ATOM 6342 C C . GLY B 1 186 ? 6.508 -17.672 -6.141 1 92.62 186 GLY B C 1
ATOM 6343 O O . GLY B 1 186 ? 6.496 -16.469 -6.383 1 92.62 186 GLY B O 1
ATOM 6344 N N . ASN B 1 187 ? 7.535 -18.234 -5.645 1 93.56 187 ASN B N 1
ATOM 6345 C CA . ASN B 1 187 ? 8.789 -17.594 -5.266 1 93.56 187 ASN B CA 1
ATOM 6346 C C . ASN B 1 187 ? 9.992 -18.328 -5.844 1 93.56 187 ASN B C 1
ATOM 6348 O O . ASN B 1 187 ? 10.789 -18.906 -5.098 1 93.56 187 ASN B O 1
ATOM 6352 N N . PRO B 1 188 ? 10.164 -18.203 -7.133 1 94.94 188 PRO B N 1
ATOM 6353 C CA . PRO B 1 188 ? 11.086 -19.094 -7.848 1 94.94 188 PRO B CA 1
ATOM 6354 C C . PRO B 1 188 ? 12.516 -19.016 -7.328 1 94.94 188 PRO B C 1
ATOM 6356 O O . PRO B 1 188 ? 13.188 -20.031 -7.176 1 94.94 188 PRO B O 1
ATOM 6359 N N . GLN B 1 189 ? 12.961 -17.859 -7.004 1 94.38 189 GLN B N 1
ATOM 6360 C CA . GLN B 1 189 ? 14.359 -17.734 -6.617 1 94.38 189 GLN B CA 1
ATOM 6361 C C . GLN B 1 189 ? 14.602 -18.266 -5.211 1 94.38 189 GLN B C 1
ATOM 6363 O O . GLN B 1 189 ? 15.727 -18.641 -4.867 1 94.38 189 GLN B O 1
ATOM 6368 N N . ALA B 1 190 ? 13.562 -18.359 -4.445 1 91.88 190 ALA B N 1
ATOM 6369 C CA . ALA B 1 190 ? 13.68 -18.938 -3.105 1 91.88 190 ALA B CA 1
ATOM 6370 C C . ALA B 1 190 ? 13.875 -20.453 -3.168 1 91.88 190 ALA B C 1
ATOM 6372 O O . ALA B 1 190 ? 14.336 -21.062 -2.201 1 91.88 190 ALA B O 1
ATOM 6373 N N . VAL B 1 191 ? 13.5 -21.031 -4.309 1 91.19 191 VAL B N 1
ATOM 6374 C CA . VAL B 1 191 ? 13.57 -22.484 -4.379 1 91.19 191 VAL B CA 1
ATOM 6375 C C . VAL B 1 191 ? 14.547 -22.906 -5.469 1 91.19 191 VAL B C 1
ATOM 6377 O O . VAL B 1 191 ? 14.391 -23.969 -6.082 1 91.19 191 VAL B O 1
ATOM 6380 N N . GLY B 1 192 ? 15.43 -22.016 -5.801 1 89.81 192 GLY B N 1
ATOM 6381 C CA . GLY B 1 192 ? 16.578 -22.5 -6.547 1 89.81 192 GLY B CA 1
ATOM 6382 C C . GLY B 1 192 ? 16.734 -21.828 -7.902 1 89.81 192 GLY B C 1
ATOM 6383 O O . GLY B 1 192 ? 17.781 -21.969 -8.547 1 89.81 192 GLY B O 1
ATOM 6384 N N . GLN B 1 193 ? 15.773 -21.109 -8.414 1 93.56 193 GLN B N 1
ATOM 6385 C CA . GLN B 1 193 ? 15.938 -20.422 -9.688 1 93.56 193 GLN B CA 1
ATOM 6386 C C . GLN B 1 193 ? 17 -19.328 -9.594 1 93.56 193 GLN B C 1
ATOM 6388 O O . GLN B 1 193 ? 16.969 -18.5 -8.68 1 93.56 193 GLN B O 1
ATOM 6393 N N . SER B 1 194 ? 17.906 -19.359 -10.5 1 93.44 194 SER B N 1
ATOM 6394 C CA . SER B 1 194 ? 18.922 -18.312 -10.562 1 93.44 194 SER B CA 1
ATOM 6395 C C . SER B 1 194 ? 18.359 -17.031 -11.156 1 93.44 194 SER B C 1
ATOM 6397 O O . SER B 1 194 ? 17.5 -17.062 -12.039 1 93.44 194 SER B O 1
ATOM 6399 N N . PRO B 1 195 ? 18.844 -15.898 -10.711 1 95.19 195 PRO B N 1
ATOM 6400 C CA . PRO B 1 195 ? 18.453 -14.648 -11.359 1 95.19 195 PRO B CA 1
ATOM 6401 C C . PRO B 1 195 ? 19.031 -14.5 -12.766 1 95.19 195 PRO B C 1
ATOM 6403 O O . PRO B 1 195 ? 20 -15.18 -13.109 1 95.19 195 PRO B O 1
ATOM 6406 N N . ILE B 1 196 ? 18.391 -13.656 -13.578 1 96.75 196 ILE B N 1
ATOM 6407 C CA . ILE B 1 196 ? 18.938 -13.297 -14.875 1 96.75 196 ILE B CA 1
ATOM 6408 C C . ILE B 1 196 ? 20.078 -12.289 -14.695 1 96.75 196 ILE B C 1
ATOM 6410 O O . ILE B 1 196 ? 19.859 -11.188 -14.195 1 96.75 196 ILE B O 1
ATOM 6414 N N . THR B 1 197 ? 21.219 -12.633 -15.141 1 97.06 197 THR B N 1
ATOM 6415 C CA . THR B 1 197 ? 22.453 -11.906 -14.867 1 97.06 197 THR B CA 1
ATOM 6416 C C . THR B 1 197 ? 22.375 -10.492 -15.43 1 97.06 197 THR B C 1
ATOM 6418 O O . THR B 1 197 ? 22.734 -9.531 -14.742 1 97.06 197 THR B O 1
ATOM 6421 N N . TYR B 1 198 ? 21.922 -10.352 -16.703 1 98 198 TYR B N 1
ATOM 6422 C CA . TYR B 1 198 ? 21.891 -9.078 -17.422 1 98 198 TYR B CA 1
ATOM 6423 C C . TYR B 1 198 ? 21.109 -8.039 -16.625 1 98 198 TYR B C 1
ATOM 6425 O O . TYR B 1 198 ? 21.562 -6.898 -16.469 1 98 198 TYR B O 1
ATOM 6433 N N . TYR B 1 199 ? 19.938 -8.422 -16.094 1 97.69 199 TYR B N 1
ATOM 6434 C CA . TYR B 1 199 ? 19.109 -7.5 -15.328 1 97.69 199 TYR B CA 1
ATOM 6435 C C . TYR B 1 199 ? 19.828 -7.004 -14.086 1 97.69 199 TYR B C 1
ATOM 6437 O O . TYR B 1 199 ? 19.797 -5.809 -13.773 1 97.69 199 TYR B O 1
ATOM 6445 N N . ARG B 1 200 ? 20.469 -7.914 -13.375 1 97.06 200 ARG B N 1
ATOM 6446 C CA . ARG B 1 200 ? 21.156 -7.602 -12.117 1 97.06 200 ARG B CA 1
ATOM 6447 C C . ARG B 1 200 ? 22.375 -6.715 -12.367 1 97.06 200 ARG B C 1
ATOM 6449 O O . ARG B 1 200 ? 22.672 -5.828 -11.562 1 97.06 200 ARG B O 1
ATOM 6456 N N . GLN B 1 201 ? 23.047 -6.957 -13.43 1 98 201 GLN B N 1
ATOM 6457 C CA . GLN B 1 201 ? 24.219 -6.16 -13.766 1 98 201 GLN B CA 1
ATOM 6458 C C . GLN B 1 201 ? 23.844 -4.723 -14.102 1 98 201 GLN B C 1
ATOM 6460 O O . GLN B 1 201 ? 24.469 -3.777 -13.633 1 98 201 GLN B O 1
ATOM 6465 N N . VAL B 1 202 ? 22.812 -4.555 -14.906 1 98.19 202 VAL B N 1
ATOM 6466 C CA . VAL B 1 202 ? 22.375 -3.211 -15.258 1 98.19 202 VAL B CA 1
ATOM 6467 C C . VAL B 1 202 ? 21.891 -2.48 -14 1 98.19 202 VAL B C 1
ATOM 6469 O O . VAL B 1 202 ? 22.219 -1.312 -13.789 1 98.19 202 VAL B O 1
ATOM 6472 N N . MET B 1 203 ? 21.141 -3.146 -13.148 1 96.81 203 MET B N 1
ATOM 6473 C CA . MET B 1 203 ? 20.625 -2.566 -11.906 1 96.81 203 MET B CA 1
ATOM 6474 C C . MET B 1 203 ? 21.766 -2.08 -11.023 1 96.81 203 MET B C 1
ATOM 6476 O O . MET B 1 203 ? 21.719 -0.975 -10.484 1 96.81 203 MET B O 1
ATOM 6480 N N . ALA B 1 204 ? 22.766 -2.912 -10.867 1 96.94 204 ALA B N 1
ATOM 6481 C CA . ALA B 1 204 ? 23.906 -2.566 -10.016 1 96.94 204 ALA B CA 1
ATOM 6482 C C . ALA B 1 204 ? 24.578 -1.282 -10.492 1 96.94 204 ALA B C 1
ATOM 6484 O O . ALA B 1 204 ? 24.906 -0.411 -9.688 1 96.94 204 ALA B O 1
ATOM 6485 N N . LEU B 1 205 ? 24.734 -1.163 -11.797 1 97.5 205 LEU B N 1
ATOM 6486 C CA . LEU B 1 205 ? 25.422 -0.003 -12.352 1 97.5 205 LEU B CA 1
ATOM 6487 C C . LEU B 1 205 ? 24.531 1.235 -12.297 1 97.5 205 LEU B C 1
ATOM 6489 O O . LEU B 1 205 ? 25.031 2.361 -12.234 1 97.5 205 LEU B O 1
ATOM 6493 N N . CYS B 1 206 ? 23.25 1.046 -12.328 1 96.62 206 CYS B N 1
ATOM 6494 C CA . CYS B 1 206 ? 22.328 2.168 -12.148 1 96.62 206 CYS B CA 1
ATOM 6495 C C . CYS B 1 206 ? 22.344 2.656 -10.703 1 96.62 206 CYS B C 1
ATOM 6497 O O . CYS B 1 206 ? 22.141 3.842 -10.438 1 96.62 206 CYS B O 1
ATOM 6499 N N . ASP B 1 207 ? 22.656 1.785 -9.805 1 94.62 207 ASP B N 1
ATOM 6500 C CA . ASP B 1 207 ? 22.609 2.096 -8.375 1 94.62 207 ASP B CA 1
ATOM 6501 C C . ASP B 1 207 ? 23.906 2.779 -7.922 1 94.62 207 ASP B C 1
ATOM 6503 O O . ASP B 1 207 ? 23.875 3.688 -7.09 1 94.62 207 ASP B O 1
ATOM 6507 N N . LEU B 1 208 ? 24.984 2.332 -8.406 1 96.25 208 LEU B N 1
ATOM 6508 C CA . LEU B 1 208 ? 26.281 2.834 -7.977 1 96.25 208 LEU B CA 1
ATOM 6509 C C . LEU B 1 208 ? 26.469 4.289 -8.391 1 96.25 208 LEU B C 1
ATOM 6511 O O . LEU B 1 208 ? 26.062 4.684 -9.492 1 96.25 208 LEU B O 1
ATOM 6515 N N . PRO B 1 209 ? 27.094 5.098 -7.465 1 95 209 PRO B N 1
ATOM 6516 C CA . PRO B 1 209 ? 27.547 6.398 -7.977 1 95 209 PRO B CA 1
ATOM 6517 C C . PRO B 1 209 ? 28.406 6.273 -9.234 1 95 209 PRO B C 1
ATOM 6519 O O . PRO B 1 209 ? 29.109 5.273 -9.406 1 95 209 PRO B O 1
ATOM 6522 N N . GLU B 1 210 ? 28.391 7.297 -10.023 1 94.88 210 GLU B N 1
ATOM 6523 C CA . GLU B 1 210 ? 29.047 7.242 -11.328 1 94.88 210 GLU B CA 1
ATOM 6524 C C . GLU B 1 210 ? 30.516 6.852 -11.188 1 94.88 210 GLU B C 1
ATOM 6526 O O . GLU B 1 210 ? 31 5.977 -11.906 1 94.88 210 GLU B O 1
ATOM 6531 N N . GLU B 1 211 ? 31.203 7.449 -10.258 1 95.06 211 GLU B N 1
ATOM 6532 C CA . GLU B 1 211 ? 32.656 7.25 -10.102 1 95.06 211 GLU B CA 1
ATOM 6533 C C . GLU B 1 211 ? 32.969 5.84 -9.602 1 95.06 211 GLU B C 1
ATOM 6535 O O . GLU B 1 211 ? 34.062 5.324 -9.828 1 95.06 211 GLU B O 1
ATOM 6540 N N . ASP B 1 212 ? 31.969 5.18 -8.992 1 95.38 212 ASP B N 1
ATOM 6541 C CA . ASP B 1 212 ? 32.125 3.838 -8.438 1 95.38 212 ASP B CA 1
ATOM 6542 C C . ASP B 1 212 ? 31.484 2.787 -9.344 1 95.38 212 ASP B C 1
ATOM 6544 O O . ASP B 1 212 ? 31.547 1.592 -9.055 1 95.38 212 ASP B O 1
ATOM 6548 N N . GLY B 1 213 ? 30.828 3.275 -10.438 1 95.81 213 GLY B N 1
ATOM 6549 C CA . GLY B 1 213 ? 30.094 2.398 -11.336 1 95.81 213 GLY B CA 1
ATOM 6550 C C . GLY B 1 213 ? 30.484 2.582 -12.789 1 95.81 213 GLY B C 1
ATOM 6551 O O . GLY B 1 213 ? 31.578 2.211 -13.203 1 95.81 213 GLY B O 1
ATOM 6552 N N . VAL B 1 214 ? 29.656 3.303 -13.547 1 96.69 214 VAL B N 1
ATOM 6553 C CA . VAL B 1 214 ? 29.766 3.371 -15 1 96.69 214 VAL B CA 1
ATOM 6554 C C . VAL B 1 214 ? 31.031 4.109 -15.398 1 96.69 214 VAL B C 1
ATOM 6556 O O . VAL B 1 214 ? 31.578 3.904 -16.484 1 96.69 214 VAL B O 1
ATOM 6559 N N . ASP B 1 215 ? 31.531 5.004 -14.5 1 96.44 215 ASP B N 1
ATOM 6560 C CA . ASP B 1 215 ? 32.719 5.785 -14.82 1 96.44 215 ASP B CA 1
ATOM 6561 C C . ASP B 1 215 ? 33.969 5.207 -14.141 1 96.44 215 ASP B C 1
ATOM 6563 O O . ASP B 1 215 ? 35.062 5.781 -14.219 1 96.44 215 ASP B O 1
ATOM 6567 N N . HIS B 1 216 ? 33.781 4.184 -13.391 1 96.56 216 HIS B N 1
ATOM 6568 C CA . HIS B 1 216 ? 34.938 3.553 -12.773 1 96.56 216 HIS B CA 1
ATOM 6569 C C . HIS B 1 216 ? 35.938 3.084 -13.828 1 96.56 216 HIS B C 1
ATOM 6571 O O . HIS B 1 216 ? 35.562 2.506 -14.844 1 96.56 216 HIS B O 1
ATOM 6577 N N . PRO B 1 217 ? 37.219 3.205 -13.594 1 96.5 217 PRO B N 1
ATOM 6578 C CA . PRO B 1 217 ? 38.219 2.85 -14.602 1 96.5 217 PRO B CA 1
ATOM 6579 C C . PRO B 1 217 ? 38.219 1.358 -14.93 1 96.5 217 PRO B C 1
ATOM 6581 O O . PRO B 1 217 ? 38.625 0.968 -16.031 1 96.5 217 PRO B O 1
ATOM 6584 N N . ASN B 1 218 ? 37.781 0.517 -14.055 1 95.38 218 ASN B N 1
ATOM 6585 C CA . ASN B 1 218 ? 37.812 -0.93 -14.242 1 95.38 218 ASN B CA 1
ATOM 6586 C C . ASN B 1 218 ? 36.438 -1.501 -14.477 1 95.38 218 ASN B C 1
ATOM 6588 O O . ASN B 1 218 ? 36.188 -2.686 -14.234 1 95.38 218 ASN B O 1
ATOM 6592 N N . VAL B 1 219 ? 35.469 -0.682 -14.891 1 97.38 219 VAL B N 1
ATOM 6593 C CA . VAL B 1 219 ? 34.062 -1.115 -15 1 97.38 219 VAL B CA 1
ATOM 6594 C C . VAL B 1 219 ? 33.969 -2.24 -16.031 1 97.38 219 VAL B C 1
ATOM 6596 O O . VAL B 1 219 ? 33.219 -3.195 -15.836 1 97.38 219 VAL B O 1
ATOM 6599 N N . TYR B 1 220 ? 34.781 -2.223 -17.094 1 96.56 220 TYR B N 1
ATOM 6600 C CA . TYR B 1 220 ? 34.656 -3.176 -18.188 1 96.56 220 TYR B CA 1
ATOM 6601 C C . TYR B 1 220 ? 35.344 -4.5 -17.828 1 96.56 220 TYR B C 1
ATOM 6603 O O . TYR B 1 220 ? 35.188 -5.492 -18.547 1 96.56 220 TYR B O 1
ATOM 6611 N N . GLU B 1 221 ? 36.031 -4.57 -16.734 1 95.06 221 GLU B N 1
ATOM 6612 C CA . GLU B 1 221 ? 36.594 -5.824 -16.25 1 95.06 221 GLU B CA 1
ATOM 6613 C C . GLU B 1 221 ? 35.531 -6.676 -15.547 1 95.06 221 GLU B C 1
ATOM 6615 O O . GLU B 1 221 ? 35.688 -7.895 -15.453 1 95.06 221 GLU B O 1
ATOM 6620 N N . MET B 1 222 ? 34.531 -6.012 -15.094 1 95.44 222 MET B N 1
ATOM 6621 C CA . MET B 1 222 ? 33.531 -6.738 -14.297 1 95.44 222 MET B CA 1
ATOM 6622 C C . MET B 1 222 ? 32.188 -6.785 -15.016 1 95.44 222 MET B C 1
ATOM 6624 O O . MET B 1 222 ? 31.359 -7.637 -14.719 1 95.44 222 MET B O 1
ATOM 6628 N N . PHE B 1 223 ? 31.984 -5.855 -15.977 1 97.5 223 PHE B N 1
ATOM 6629 C CA . PHE B 1 223 ? 30.688 -5.758 -16.625 1 97.5 223 PHE B CA 1
ATOM 6630 C C . PHE B 1 223 ? 30.844 -5.75 -18.156 1 97.5 223 PHE B C 1
ATOM 6632 O O . PHE B 1 223 ? 31.719 -5.062 -18.688 1 97.5 223 PHE B O 1
ATOM 6639 N N . PRO B 1 224 ? 29.953 -6.516 -18.875 1 97.5 224 PRO B N 1
ATOM 6640 C CA . PRO B 1 224 ? 29.969 -6.461 -20.344 1 97.5 224 PRO B CA 1
ATOM 6641 C C . PRO B 1 224 ? 29.641 -5.07 -20.891 1 97.5 224 PRO B C 1
ATOM 6643 O O . PRO B 1 224 ? 28.891 -4.316 -20.25 1 97.5 224 PRO B O 1
ATOM 6646 N N . ALA B 1 225 ? 30.109 -4.766 -22.047 1 97.88 225 ALA B N 1
ATOM 6647 C CA . ALA B 1 225 ? 30 -3.439 -22.656 1 97.88 225 ALA B CA 1
ATOM 6648 C C . ALA B 1 225 ? 28.531 -3.051 -22.844 1 97.88 225 ALA B C 1
ATOM 6650 O O . ALA B 1 225 ? 28.172 -1.887 -22.656 1 97.88 225 ALA B O 1
ATOM 6651 N N . ASP B 1 226 ? 27.703 -3.988 -23.297 1 98.38 226 ASP B N 1
ATOM 6652 C CA . ASP B 1 226 ? 26.297 -3.672 -23.547 1 98.38 226 ASP B CA 1
ATOM 6653 C C . ASP B 1 226 ? 25.562 -3.389 -22.234 1 98.38 226 ASP B C 1
ATOM 6655 O O . ASP B 1 226 ? 24.594 -2.625 -22.203 1 98.38 226 ASP B O 1
ATOM 6659 N N . VAL B 1 227 ? 26 -4.008 -21.125 1 98.38 227 VAL B N 1
ATOM 6660 C CA . VAL B 1 227 ? 25.453 -3.721 -19.797 1 98.38 227 VAL B CA 1
ATOM 6661 C C . VAL B 1 227 ? 25.781 -2.281 -19.406 1 98.38 227 VAL B C 1
ATOM 6663 O O . VAL B 1 227 ? 24.922 -1.546 -18.922 1 98.38 227 VAL B O 1
ATOM 6666 N N . VAL B 1 228 ? 27.016 -1.895 -19.562 1 98.44 228 VAL B N 1
ATOM 6667 C CA . VAL B 1 228 ? 27.469 -0.542 -19.234 1 98.44 228 VAL B CA 1
ATOM 6668 C C . VAL B 1 228 ? 26.672 0.47 -20.078 1 98.44 228 VAL B C 1
ATOM 6670 O O . VAL B 1 228 ? 26.219 1.487 -19.547 1 98.44 228 VAL B O 1
ATOM 6673 N N . ASN B 1 229 ? 26.531 0.198 -21.344 1 98.06 229 ASN B N 1
ATOM 6674 C CA . ASN B 1 229 ? 25.797 1.093 -22.25 1 98.06 229 ASN B CA 1
ATOM 6675 C C . ASN B 1 229 ? 24.344 1.25 -21.812 1 98.06 229 ASN B C 1
ATOM 6677 O O . ASN B 1 229 ? 23.797 2.357 -21.828 1 98.06 229 ASN B O 1
ATOM 6681 N N . ARG B 1 230 ? 23.688 0.165 -21.5 1 98.19 230 ARG B N 1
ATOM 6682 C CA . ARG B 1 230 ? 22.297 0.221 -21.031 1 98.19 230 ARG B CA 1
ATOM 6683 C C . ARG B 1 230 ? 22.188 1.017 -19.734 1 98.19 230 ARG B C 1
ATOM 6685 O O . ARG B 1 230 ? 21.25 1.786 -19.547 1 98.19 230 ARG B O 1
ATOM 6692 N N . ALA B 1 231 ? 23.094 0.777 -18.812 1 98 231 ALA B N 1
ATOM 6693 C CA . ALA B 1 231 ? 23.109 1.521 -17.547 1 98 231 ALA B CA 1
ATOM 6694 C C . ALA B 1 231 ? 23.25 3.02 -17.797 1 98 231 ALA B C 1
ATOM 6696 O O . ALA B 1 231 ? 22.594 3.832 -17.141 1 98 231 ALA B O 1
ATOM 6697 N N . LEU B 1 232 ? 24.141 3.391 -18.734 1 97.56 232 LEU B N 1
ATOM 6698 C CA . LEU B 1 232 ? 24.328 4.793 -19.094 1 97.56 232 LEU B CA 1
ATOM 6699 C C . LEU B 1 232 ? 23.031 5.383 -19.641 1 97.56 232 LEU B C 1
ATOM 6701 O O . LEU B 1 232 ? 22.656 6.508 -19.281 1 97.56 232 LEU B O 1
ATOM 6705 N N . GLU B 1 233 ? 22.391 4.637 -20.484 1 97.38 233 GLU B N 1
ATOM 6706 C CA . GLU B 1 233 ? 21.109 5.055 -21.016 1 97.38 233 GLU B CA 1
ATOM 6707 C C . GLU B 1 233 ? 20.094 5.277 -19.906 1 97.38 233 GLU B C 1
ATOM 6709 O O . GLU B 1 233 ? 19.406 6.301 -19.875 1 97.38 233 GLU B O 1
ATOM 6714 N N . PHE B 1 234 ? 20.016 4.348 -19.016 1 97.44 234 PHE B N 1
ATOM 6715 C CA . PHE B 1 234 ? 19.047 4.414 -17.938 1 97.44 234 PHE B CA 1
ATOM 6716 C C . PHE B 1 234 ? 19.375 5.547 -16.969 1 97.44 234 PHE B C 1
ATOM 6718 O O . PHE B 1 234 ? 18.484 6.25 -16.5 1 97.44 234 PHE B O 1
ATOM 6725 N N . ARG B 1 235 ? 20.609 5.699 -16.672 1 95.88 235 ARG B N 1
ATOM 6726 C CA . ARG B 1 235 ? 21.031 6.781 -15.789 1 95.88 235 ARG B CA 1
ATOM 6727 C C . ARG B 1 235 ? 20.641 8.141 -16.359 1 95.88 235 ARG B C 1
ATOM 6729 O O . ARG B 1 235 ? 20.25 9.039 -15.625 1 95.88 235 ARG B O 1
ATOM 6736 N N . LYS B 1 236 ? 20.812 8.289 -17.656 1 95 236 LYS B N 1
ATOM 6737 C CA . LYS B 1 236 ? 20.375 9.516 -18.312 1 95 236 LYS B CA 1
ATOM 6738 C C . LYS B 1 236 ? 18.875 9.727 -18.172 1 95 236 LYS B C 1
ATOM 6740 O O . LYS B 1 236 ? 18.422 10.844 -17.953 1 95 236 LYS B O 1
ATOM 6745 N N . THR B 1 237 ? 18.141 8.656 -18.281 1 93.69 237 THR B N 1
ATOM 6746 C CA . THR B 1 237 ? 16.688 8.672 -18.156 1 93.69 237 THR B CA 1
ATOM 6747 C C . THR B 1 237 ? 16.266 9.062 -16.75 1 93.69 237 THR B C 1
ATOM 6749 O O . THR B 1 237 ? 15.344 9.867 -16.578 1 93.69 237 THR B O 1
ATOM 6752 N N . ILE B 1 238 ? 16.906 8.516 -15.781 1 92.19 238 ILE B N 1
ATOM 6753 C CA . ILE B 1 238 ? 16.562 8.711 -14.375 1 92.19 238 ILE B CA 1
ATOM 6754 C C . ILE B 1 238 ? 17 10.102 -13.922 1 92.19 238 ILE B C 1
ATOM 6756 O O . ILE B 1 238 ? 16.297 10.766 -13.156 1 92.19 238 ILE B O 1
ATOM 6760 N N . GLY B 1 239 ? 18.219 10.469 -14.367 1 86.81 239 GLY B N 1
ATOM 6761 C CA . GLY B 1 239 ? 18.766 11.758 -13.969 1 86.81 239 GLY B CA 1
ATOM 6762 C C . GLY B 1 239 ? 19.859 11.641 -12.922 1 86.81 239 GLY B C 1
ATOM 6763 O O . GLY B 1 239 ? 20.172 10.539 -12.477 1 86.81 239 GLY B O 1
ATOM 6764 N N . PRO B 1 240 ? 20.391 12.703 -12.539 1 80.38 240 PRO B N 1
ATOM 6765 C CA . PRO B 1 240 ? 21.594 12.711 -11.695 1 80.38 240 PRO B CA 1
ATOM 6766 C C . PRO B 1 240 ? 21.328 12.164 -10.297 1 80.38 240 PRO B C 1
ATOM 6768 O O . PRO B 1 240 ? 22.266 11.773 -9.602 1 80.38 240 PRO B O 1
ATOM 6771 N N . ALA B 1 241 ? 20.141 12.094 -9.977 1 82 241 ALA B N 1
ATOM 6772 C CA . ALA B 1 241 ? 19.781 11.617 -8.641 1 82 241 ALA B CA 1
ATOM 6773 C C . ALA B 1 241 ? 19.938 10.102 -8.539 1 82 241 ALA B C 1
ATOM 6775 O O . ALA B 1 241 ? 19.969 9.547 -7.441 1 82 241 ALA B O 1
ATOM 6776 N N . GLY B 1 242 ? 20.109 9.5 -9.766 1 86.12 242 GLY B N 1
ATOM 6777 C CA . GLY B 1 242 ? 20.156 8.047 -9.766 1 86.12 242 GLY B CA 1
ATOM 6778 C C . GLY B 1 242 ? 18.906 7.414 -9.188 1 86.12 242 GLY B C 1
ATOM 6779 O O . GLY B 1 242 ? 17.797 7.926 -9.391 1 86.12 242 GLY B O 1
ATOM 6780 N N . THR B 1 243 ? 19.078 6.305 -8.477 1 93.06 243 THR B N 1
ATOM 6781 C CA . THR B 1 243 ? 17.938 5.516 -8.023 1 93.06 243 THR B CA 1
ATOM 6782 C C . THR B 1 243 ? 17.453 6.004 -6.656 1 93.06 243 THR B C 1
ATOM 6784 O O . THR B 1 243 ? 16.5 5.449 -6.098 1 93.06 243 THR B O 1
ATOM 6787 N N . GLY B 1 244 ? 18.031 7.047 -6.152 1 94.31 244 GLY B N 1
ATOM 6788 C CA . GLY B 1 244 ? 17.781 7.43 -4.773 1 94.31 244 GLY B CA 1
ATOM 6789 C C . GLY B 1 244 ? 16.672 8.461 -4.629 1 94.31 244 GLY B C 1
ATOM 6790 O O . GLY B 1 244 ? 16.172 8.688 -3.527 1 94.31 244 GLY B O 1
ATOM 6791 N N . ALA B 1 245 ? 16.188 9.062 -5.66 1 95 245 ALA B N 1
ATOM 6792 C CA . ALA B 1 245 ? 15.18 10.117 -5.59 1 95 245 ALA B CA 1
ATOM 6793 C C . ALA B 1 245 ? 13.781 9.57 -5.867 1 95 245 ALA B C 1
ATOM 6795 O O . ALA B 1 245 ? 13.633 8.578 -6.582 1 95 245 ALA B O 1
ATOM 6796 N N . TYR B 1 246 ? 12.781 10.258 -5.309 1 93.56 246 TYR B N 1
ATOM 6797 C CA . TYR B 1 246 ? 11.422 10.016 -5.777 1 93.56 246 TYR B CA 1
ATOM 6798 C C . TYR B 1 246 ? 11.297 10.305 -7.27 1 93.56 246 TYR B C 1
ATOM 6800 O O . TYR B 1 246 ? 11.922 11.234 -7.781 1 93.56 246 TYR B O 1
ATOM 6808 N N . THR B 1 247 ? 10.469 9.555 -7.938 1 93.5 247 THR B N 1
ATOM 6809 C CA . THR B 1 247 ? 10.125 9.805 -9.328 1 93.5 247 THR B CA 1
ATOM 6810 C C . THR B 1 247 ? 8.703 10.344 -9.453 1 93.5 247 THR B C 1
ATOM 6812 O O . THR B 1 247 ? 8.062 10.648 -8.438 1 93.5 247 THR B O 1
ATOM 6815 N N . GLY B 1 248 ? 8.32 10.523 -10.68 1 91.19 248 GLY B N 1
ATOM 6816 C CA . GLY B 1 248 ? 6.906 10.82 -10.875 1 91.19 248 GLY B CA 1
ATOM 6817 C C . GLY B 1 248 ? 5.992 9.742 -10.32 1 91.19 248 GLY B C 1
ATOM 6818 O O . GLY B 1 248 ? 6.375 8.57 -10.258 1 91.19 248 GLY B O 1
ATOM 6819 N N . SER B 1 249 ? 4.789 10.148 -10.016 1 92.19 249 SER B N 1
ATOM 6820 C CA . SER B 1 249 ? 3.861 9.25 -9.328 1 92.19 249 SER B CA 1
ATOM 6821 C C . SER B 1 249 ? 3.412 8.117 -10.242 1 92.19 249 SER B C 1
ATOM 6823 O O . SER B 1 249 ? 3.068 7.031 -9.766 1 92.19 249 SER B O 1
ATOM 6825 N N . GLN B 1 250 ? 3.379 8.328 -11.562 1 95.25 250 GLN B N 1
ATOM 6826 C CA . GLN B 1 250 ? 3.076 7.254 -12.5 1 95.25 250 GLN B CA 1
ATOM 6827 C C . GLN B 1 250 ? 4.316 6.406 -12.789 1 95.25 250 GLN B C 1
ATOM 6829 O O . GLN B 1 250 ? 4.219 5.344 -13.406 1 95.25 250 GLN B O 1
ATOM 6834 N N . GLY B 1 251 ? 5.434 6.895 -12.359 1 96.31 251 GLY B N 1
ATOM 6835 C CA . GLY B 1 251 ? 6.711 6.293 -12.711 1 96.31 251 GLY B CA 1
ATOM 6836 C C . GLY B 1 251 ? 7.473 7.086 -13.758 1 96.31 251 GLY B C 1
ATOM 6837 O O . GLY B 1 251 ? 6.922 8 -14.375 1 96.31 251 GLY B O 1
ATOM 6838 N N . ILE B 1 252 ? 8.664 6.758 -13.992 1 96.5 252 ILE B N 1
ATOM 6839 C CA . ILE B 1 252 ? 9.539 7.438 -14.93 1 96.5 252 ILE B CA 1
ATOM 6840 C C . ILE B 1 252 ? 8.953 7.348 -16.344 1 96.5 252 ILE B C 1
ATOM 6842 O O . ILE B 1 252 ? 8.641 6.254 -16.812 1 96.5 252 ILE B O 1
ATOM 6846 N N . LEU B 1 253 ? 8.805 8.469 -17 1 95.62 253 LEU B N 1
ATOM 6847 C CA . LEU B 1 253 ? 8.078 8.578 -18.266 1 95.62 253 LEU B CA 1
ATOM 6848 C C . LEU B 1 253 ? 8.695 7.676 -19.328 1 95.62 253 LEU B C 1
ATOM 6850 O O . LEU B 1 253 ? 7.984 6.961 -20.031 1 95.62 253 LEU B O 1
ATOM 6854 N N . GLN B 1 254 ? 10.031 7.707 -19.453 1 96.94 254 GLN B N 1
ATOM 6855 C CA . GLN B 1 254 ? 10.672 6.91 -20.5 1 96.94 254 GLN B CA 1
ATOM 6856 C C . GLN B 1 254 ? 10.43 5.422 -20.266 1 96.94 254 GLN B C 1
ATOM 6858 O O . GLN B 1 254 ? 10.305 4.656 -21.234 1 96.94 254 GLN B O 1
ATOM 6863 N N . PHE B 1 255 ? 10.469 4.965 -19.031 1 98.25 255 PHE B N 1
ATOM 6864 C CA . PHE B 1 255 ? 10.18 3.564 -18.75 1 98.25 255 PHE B CA 1
ATOM 6865 C C . PHE B 1 255 ? 8.734 3.229 -19.109 1 98.25 255 PHE B C 1
ATOM 6867 O O . PHE B 1 255 ? 8.438 2.111 -19.547 1 98.25 255 PHE B O 1
ATOM 6874 N N . ARG B 1 256 ? 7.785 4.145 -18.906 1 98.25 256 ARG B N 1
ATOM 6875 C CA . ARG B 1 256 ? 6.402 3.939 -19.312 1 98.25 256 ARG B CA 1
ATOM 6876 C C . ARG B 1 256 ? 6.281 3.881 -20.828 1 98.25 256 ARG B C 1
ATOM 6878 O O . ARG B 1 256 ? 5.449 3.148 -21.359 1 98.25 256 ARG B O 1
ATOM 6885 N N . HIS B 1 257 ? 7.141 4.648 -21.578 1 98.06 257 HIS B N 1
ATOM 6886 C CA . HIS B 1 257 ? 7.223 4.512 -23.031 1 98.06 257 HIS B CA 1
ATOM 6887 C C . HIS B 1 257 ? 7.684 3.113 -23.422 1 98.06 257 HIS B C 1
ATOM 6889 O O . HIS B 1 257 ? 7.145 2.52 -24.359 1 98.06 257 HIS B O 1
ATOM 6895 N N . ASP B 1 258 ? 8.68 2.605 -22.734 1 98.38 258 ASP B N 1
ATOM 6896 C CA . ASP B 1 258 ? 9.148 1.251 -23 1 98.38 258 ASP B CA 1
ATOM 6897 C C . ASP B 1 258 ? 8.008 0.24 -22.875 1 98.38 258 ASP B C 1
ATOM 6899 O O . ASP B 1 258 ? 7.863 -0.642 -23.734 1 98.38 258 ASP B O 1
ATOM 6903 N N . VAL B 1 259 ? 7.184 0.396 -21.828 1 98.69 259 VAL B N 1
ATOM 6904 C CA . VAL B 1 259 ? 6.062 -0.507 -21.594 1 98.69 259 VAL B CA 1
ATOM 6905 C C . VAL B 1 259 ? 5.031 -0.357 -22.719 1 98.69 259 VAL B C 1
ATOM 6907 O O . VAL B 1 259 ? 4.527 -1.352 -23.234 1 98.69 259 VAL B O 1
ATOM 6910 N N . ALA B 1 260 ? 4.707 0.87 -23.062 1 98.44 260 ALA B N 1
ATOM 6911 C CA . ALA B 1 260 ? 3.732 1.124 -24.125 1 98.44 260 ALA B CA 1
ATOM 6912 C C . ALA B 1 260 ? 4.184 0.507 -25.438 1 98.44 260 ALA B C 1
ATOM 6914 O O . ALA B 1 260 ? 3.381 -0.103 -26.156 1 98.44 260 ALA B O 1
ATOM 6915 N N . ASP B 1 261 ? 5.441 0.679 -25.797 1 98.44 261 ASP B N 1
ATOM 6916 C CA . ASP B 1 261 ? 5.988 0.105 -27.016 1 98.44 261 ASP B CA 1
ATOM 6917 C C . ASP B 1 261 ? 5.887 -1.419 -27 1 98.44 261 ASP B C 1
ATOM 6919 O O . ASP B 1 261 ? 5.512 -2.031 -28 1 98.44 261 ASP B O 1
ATOM 6923 N N . PHE B 1 262 ? 6.25 -2.014 -25.953 1 98.38 262 PHE B N 1
ATOM 6924 C CA . PHE B 1 262 ? 6.176 -3.461 -25.781 1 98.38 262 PHE B CA 1
ATOM 6925 C C . PHE B 1 262 ? 4.758 -3.963 -26.016 1 98.38 262 PHE B C 1
ATOM 6927 O O . PHE B 1 262 ? 4.551 -4.918 -26.766 1 98.38 262 PHE B O 1
ATOM 6934 N N . ILE B 1 263 ? 3.76 -3.33 -25.344 1 98.62 263 ILE B N 1
ATOM 6935 C CA . ILE B 1 263 ? 2.365 -3.742 -25.453 1 98.62 263 ILE B CA 1
ATOM 6936 C C . ILE B 1 263 ? 1.897 -3.568 -26.906 1 98.62 263 ILE B C 1
ATOM 6938 O O . ILE B 1 263 ? 1.199 -4.426 -27.438 1 98.62 263 ILE B O 1
ATOM 6942 N N . THR B 1 264 ? 2.258 -2.449 -27.5 1 98.5 264 THR B N 1
ATOM 6943 C CA . THR B 1 264 ? 1.884 -2.178 -28.875 1 98.5 264 THR B CA 1
ATOM 6944 C C . THR B 1 264 ? 2.406 -3.273 -29.812 1 98.5 264 THR B C 1
ATOM 6946 O O . THR B 1 264 ? 1.673 -3.77 -30.672 1 98.5 264 THR B O 1
ATOM 6949 N N . GLU B 1 265 ? 3.645 -3.654 -29.656 1 98.12 265 GLU B N 1
ATOM 6950 C CA . GLU B 1 265 ? 4.25 -4.699 -30.484 1 98.12 265 GLU B CA 1
ATOM 6951 C C . GLU B 1 265 ? 3.592 -6.051 -30.219 1 98.12 265 GLU B C 1
ATOM 6953 O O . GLU B 1 265 ? 3.305 -6.797 -31.156 1 98.12 265 GLU B O 1
ATOM 6958 N N . ARG B 1 266 ? 3.34 -6.395 -29 1 97 266 ARG B N 1
ATOM 6959 C CA . ARG B 1 266 ? 2.758 -7.676 -28.609 1 97 266 ARG B CA 1
ATOM 6960 C C . ARG B 1 266 ? 1.34 -7.82 -29.156 1 97 266 ARG B C 1
ATOM 6962 O O . ARG B 1 266 ? 0.968 -8.883 -29.656 1 97 266 ARG B O 1
ATOM 6969 N N . ASP B 1 267 ? 0.553 -6.746 -29.016 1 97.5 267 ASP B N 1
ATOM 6970 C CA . ASP B 1 267 ? -0.882 -6.828 -29.266 1 97.5 267 ASP B CA 1
ATOM 6971 C C . ASP B 1 267 ? -1.214 -6.391 -30.703 1 97.5 267 ASP B C 1
ATOM 6973 O O . ASP B 1 267 ? -2.293 -6.691 -31.203 1 97.5 267 ASP B O 1
ATOM 6977 N N . GLY B 1 268 ? -0.329 -5.629 -31.359 1 97.62 268 GLY B N 1
ATOM 6978 C CA . GLY B 1 268 ? -0.647 -5.055 -32.656 1 97.62 268 GLY B CA 1
ATOM 6979 C C . GLY B 1 268 ? -1.607 -3.883 -32.562 1 97.62 268 GLY B C 1
ATOM 6980 O O . GLY B 1 268 ? -2.182 -3.471 -33.562 1 97.62 268 GLY B O 1
ATOM 6981 N N . HIS B 1 269 ? -1.939 -3.428 -31.391 1 97.25 269 HIS B N 1
ATOM 6982 C CA . HIS B 1 269 ? -2.756 -2.254 -31.109 1 97.25 269 HIS B CA 1
ATOM 6983 C C . HIS B 1 269 ? -1.99 -1.242 -30.266 1 97.25 269 HIS B C 1
ATOM 6985 O O . HIS B 1 269 ? -1.218 -1.621 -29.375 1 97.25 269 HIS B O 1
ATOM 6991 N N . PRO B 1 270 ? -2.184 0.029 -30.469 1 96.31 270 PRO B N 1
ATOM 6992 C CA . PRO B 1 270 ? -1.395 1.054 -29.781 1 96.31 270 PRO B CA 1
ATOM 6993 C C . PRO B 1 270 ? -1.641 1.074 -28.281 1 96.31 270 PRO B C 1
ATOM 6995 O O . PRO B 1 270 ? -2.775 0.885 -27.828 1 96.31 270 PRO B O 1
ATOM 6998 N N . ALA B 1 271 ? -0.626 1.265 -27.5 1 97.31 271 ALA B N 1
ATOM 6999 C CA . ALA B 1 271 ? -0.634 1.627 -26.078 1 97.31 271 ALA B CA 1
ATOM 7000 C C . ALA B 1 271 ? 0.018 2.988 -25.859 1 97.31 271 ALA B C 1
ATOM 7002 O O . ALA B 1 271 ? 0.812 3.445 -26.688 1 97.31 271 ALA B O 1
ATOM 7003 N N . TYR B 1 272 ? -0.348 3.65 -24.797 1 96.5 272 TYR B N 1
ATOM 7004 C CA . TYR B 1 272 ? 0.092 5.016 -24.547 1 96.5 272 TYR B CA 1
ATOM 7005 C C . TYR B 1 272 ? 0.738 5.133 -23.172 1 96.5 272 TYR B C 1
ATOM 7007 O O . TYR B 1 272 ? 0.187 4.656 -22.172 1 96.5 272 TYR B O 1
ATOM 7015 N N . ALA B 1 273 ? 1.879 5.816 -23.094 1 97.06 273 ALA B N 1
ATOM 7016 C CA . ALA B 1 273 ? 2.619 5.977 -21.844 1 97.06 273 ALA B CA 1
ATOM 7017 C C . ALA B 1 273 ? 1.762 6.66 -20.781 1 97.06 273 ALA B C 1
ATOM 7019 O O . ALA B 1 273 ? 1.887 6.363 -19.594 1 97.06 273 ALA B O 1
ATOM 7020 N N . GLY B 1 274 ? 0.867 7.57 -21.203 1 96.19 274 GLY B N 1
ATOM 7021 C CA . GLY B 1 274 ? -0.01 8.266 -20.281 1 96.19 274 GLY B CA 1
ATOM 7022 C C . GLY B 1 274 ? -1.007 7.352 -19.594 1 96.19 274 GLY B C 1
ATOM 7023 O O . GLY B 1 274 ? -1.591 7.715 -18.578 1 96.19 274 GLY B O 1
ATOM 7024 N N . ASN B 1 275 ? -1.188 6.137 -20.156 1 97.12 275 ASN B N 1
ATOM 7025 C CA . ASN B 1 275 ? -2.139 5.176 -19.594 1 97.12 275 ASN B CA 1
ATOM 7026 C C . ASN B 1 275 ? -1.435 4.09 -18.797 1 97.12 275 ASN B C 1
ATOM 7028 O O . ASN B 1 275 ? -2.053 3.096 -18.406 1 97.12 275 ASN B O 1
ATOM 7032 N N . ILE B 1 276 ? -0.114 4.285 -18.609 1 98.38 276 ILE B N 1
ATOM 7033 C CA . ILE B 1 276 ? 0.679 3.283 -17.906 1 98.38 276 ILE B CA 1
ATOM 7034 C C . ILE B 1 276 ? 1.085 3.814 -16.531 1 98.38 276 ILE B C 1
ATOM 7036 O O . ILE B 1 276 ? 1.502 4.969 -16.406 1 98.38 276 ILE B O 1
ATOM 7040 N N . PHE B 1 277 ? 0.895 3.066 -15.516 1 98.5 277 PHE B N 1
ATOM 7041 C CA . PHE B 1 277 ? 1.463 3.291 -14.195 1 98.5 277 PHE B CA 1
ATOM 7042 C C . PHE B 1 277 ? 2.494 2.219 -13.859 1 98.5 277 PHE B C 1
ATOM 7044 O O . PHE B 1 277 ? 2.232 1.026 -14.023 1 98.5 277 PHE B O 1
ATOM 7051 N N . LEU B 1 278 ? 3.686 2.605 -13.5 1 98.56 278 LEU B N 1
ATOM 7052 C CA . LEU B 1 278 ? 4.621 1.68 -12.875 1 98.56 278 LEU B CA 1
ATOM 7053 C C . LEU B 1 278 ? 4.301 1.501 -11.391 1 98.56 278 LEU B C 1
ATOM 7055 O O . LEU B 1 278 ? 3.973 2.469 -10.703 1 98.56 278 LEU B O 1
ATOM 7059 N N . THR B 1 279 ? 4.336 0.268 -10.922 1 97.94 279 THR B N 1
ATOM 7060 C CA . THR B 1 279 ? 3.779 -0.029 -9.602 1 97.94 279 THR B CA 1
ATOM 7061 C C . THR B 1 279 ? 4.699 -0.969 -8.828 1 97.94 279 THR B C 1
ATOM 7063 O O . THR B 1 279 ? 5.656 -1.511 -9.391 1 97.94 279 THR B O 1
ATOM 7066 N N . ASN B 1 280 ? 4.492 -1.142 -7.5 1 96.88 280 ASN B N 1
ATOM 7067 C CA . ASN B 1 280 ? 5.191 -2.104 -6.656 1 96.88 280 ASN B CA 1
ATOM 7068 C C . ASN B 1 280 ? 4.621 -3.51 -6.812 1 96.88 280 ASN B C 1
ATOM 7070 O O . ASN B 1 280 ? 4.016 -4.047 -5.883 1 96.88 280 ASN B O 1
ATOM 7074 N N . GLY B 1 281 ? 4.875 -4.098 -7.992 1 96.38 281 GLY B N 1
ATOM 7075 C CA . GLY B 1 281 ? 4.234 -5.352 -8.352 1 96.38 281 GLY B CA 1
ATOM 7076 C C . GLY B 1 281 ? 2.801 -5.18 -8.82 1 96.38 281 GLY B C 1
ATOM 7077 O O . GLY B 1 281 ? 2.27 -4.066 -8.812 1 96.38 281 GLY B O 1
ATOM 7078 N N . ALA B 1 282 ? 2.215 -6.254 -9.25 1 97.19 282 ALA B N 1
ATOM 7079 C CA . ALA B 1 282 ? 0.817 -6.219 -9.68 1 97.19 282 ALA B CA 1
ATOM 7080 C C . ALA B 1 282 ? -0.112 -6.016 -8.484 1 97.19 282 ALA B C 1
ATOM 7082 O O . ALA B 1 282 ? -1.177 -5.406 -8.617 1 97.19 282 ALA B O 1
ATOM 7083 N N . SER B 1 283 ? 0.304 -6.43 -7.324 1 95.44 283 SER B N 1
ATOM 7084 C CA . SER B 1 283 ? -0.528 -6.359 -6.129 1 95.44 283 SER B CA 1
ATOM 7085 C C . SER B 1 283 ? -0.891 -4.918 -5.789 1 95.44 283 SER B C 1
ATOM 7087 O O . SER B 1 283 ? -2.045 -4.617 -5.48 1 95.44 283 SER B O 1
ATOM 7089 N N . SER B 1 284 ? 0.094 -4.031 -5.84 1 95.94 284 SER B N 1
ATOM 7090 C CA . SER B 1 284 ? -0.191 -2.637 -5.516 1 95.94 284 SER B CA 1
ATOM 7091 C C . SER B 1 284 ? -1.086 -1.996 -6.57 1 95.94 284 SER B C 1
ATOM 7093 O O . SER B 1 284 ? -1.898 -1.125 -6.258 1 95.94 284 SER B O 1
ATOM 7095 N N . ALA B 1 285 ? -0.945 -2.395 -7.812 1 98.12 285 ALA B N 1
ATOM 7096 C CA . ALA B 1 285 ? -1.812 -1.908 -8.883 1 98.12 285 ALA B CA 1
ATOM 7097 C C . ALA B 1 285 ? -3.262 -2.316 -8.641 1 98.12 285 ALA B C 1
ATOM 7099 O O . ALA B 1 285 ? -4.176 -1.497 -8.773 1 98.12 285 ALA B O 1
ATOM 7100 N N . ILE B 1 286 ? -3.439 -3.553 -8.32 1 98.38 286 ILE B N 1
ATOM 7101 C CA . ILE B 1 286 ? -4.773 -4.07 -8.031 1 98.38 286 ILE B CA 1
ATOM 7102 C C . ILE B 1 286 ? -5.391 -3.291 -6.871 1 98.38 286 ILE B C 1
ATOM 7104 O O . ILE B 1 286 ? -6.566 -2.926 -6.914 1 98.38 286 ILE B O 1
ATOM 7108 N N . GLU B 1 287 ? -4.625 -3.064 -5.895 1 96.81 287 GLU B N 1
ATOM 7109 C CA . GLU B 1 287 ? -5.113 -2.316 -4.738 1 96.81 287 GLU B CA 1
ATOM 7110 C C . GLU B 1 287 ? -5.531 -0.903 -5.133 1 96.81 287 GLU B C 1
ATOM 7112 O O . GLU B 1 287 ? -6.559 -0.402 -4.676 1 96.81 287 GLU B O 1
ATOM 7117 N N . LEU B 1 288 ? -4.691 -0.215 -5.918 1 97.38 288 LEU B N 1
ATOM 7118 C CA . LEU B 1 288 ? -5.02 1.124 -6.395 1 97.38 288 LEU B CA 1
ATOM 7119 C C . LEU B 1 288 ? -6.371 1.133 -7.105 1 97.38 288 LEU B C 1
ATOM 7121 O O . LEU B 1 288 ? -7.207 1.998 -6.844 1 97.38 288 LEU B O 1
ATOM 7125 N N . VAL B 1 289 ? -6.559 0.196 -7.922 1 98.56 289 VAL B N 1
ATOM 7126 C CA . VAL B 1 289 ? -7.754 0.134 -8.758 1 98.56 289 VAL B CA 1
ATOM 7127 C C . VAL B 1 289 ? -8.969 -0.202 -7.902 1 98.56 289 VAL B C 1
ATOM 7129 O O . VAL B 1 289 ? -10 0.47 -7.984 1 98.56 289 VAL B O 1
ATOM 7132 N N . LEU B 1 290 ? -8.867 -1.179 -7.059 1 98.25 290 LEU B N 1
ATOM 7133 C CA . LEU B 1 290 ? -10.008 -1.578 -6.238 1 98.25 290 LEU B CA 1
ATOM 7134 C C . LEU B 1 290 ? -10.367 -0.48 -5.242 1 98.25 290 LEU B C 1
ATOM 7136 O O . LEU B 1 290 ? -11.547 -0.277 -4.941 1 98.25 290 LEU B O 1
ATOM 7140 N N . THR B 1 291 ? -9.383 0.201 -4.707 1 96.44 291 THR B N 1
ATOM 7141 C CA . THR B 1 291 ? -9.633 1.328 -3.818 1 96.44 291 THR B CA 1
ATOM 7142 C C . THR B 1 291 ? -10.469 2.395 -4.523 1 96.44 291 THR B C 1
ATOM 7144 O O . THR B 1 291 ? -11.328 3.031 -3.904 1 96.44 291 THR B O 1
ATOM 7147 N N . SER B 1 292 ? -10.227 2.594 -5.75 1 96.81 292 SER B N 1
ATOM 7148 C CA . SER B 1 292 ? -10.914 3.615 -6.531 1 96.81 292 SER B CA 1
ATOM 7149 C C . SER B 1 292 ? -12.289 3.129 -6.988 1 96.81 292 SER B C 1
ATOM 7151 O O . SER B 1 292 ? -13.203 3.932 -7.191 1 96.81 292 SER B O 1
ATOM 7153 N N . ILE B 1 293 ? -12.5 1.829 -7.109 1 97.06 293 ILE B N 1
ATOM 7154 C CA . ILE B 1 293 ? -13.742 1.259 -7.629 1 97.06 293 ILE B CA 1
ATOM 7155 C C . ILE B 1 293 ? -14.75 1.096 -6.492 1 97.06 293 ILE B C 1
ATOM 7157 O O . ILE B 1 293 ? -15.938 1.383 -6.66 1 97.06 293 ILE B O 1
ATOM 7161 N N . ILE B 1 294 ? -14.328 0.608 -5.363 1 94 294 ILE B N 1
ATOM 7162 C CA . ILE B 1 294 ? -15.242 0.276 -4.27 1 94 294 ILE B CA 1
ATOM 7163 C C . ILE B 1 294 ? -15.625 1.546 -3.514 1 94 294 ILE B C 1
ATOM 7165 O O . ILE B 1 294 ? -14.789 2.146 -2.834 1 94 294 ILE B O 1
ATOM 7169 N N . SER B 1 295 ? -16.844 1.884 -3.654 1 85.38 295 SER B N 1
ATOM 7170 C CA . SER B 1 295 ? -17.344 3.143 -3.105 1 85.38 295 SER B CA 1
ATOM 7171 C C . SER B 1 295 ? -18.266 2.904 -1.918 1 85.38 295 SER B C 1
ATOM 7173 O O . SER B 1 295 ? -18.516 3.812 -1.119 1 85.38 295 SER B O 1
ATOM 7175 N N . SER B 1 296 ? -18.781 1.718 -1.883 1 84.06 296 SER B N 1
ATOM 7176 C CA . SER B 1 296 ? -19.766 1.409 -0.847 1 84.06 296 SER B CA 1
ATOM 7177 C C . SER B 1 296 ? -19.688 -0.059 -0.441 1 84.06 296 SER B C 1
ATOM 7179 O O . SER B 1 296 ? -19.062 -0.87 -1.125 1 84.06 296 SER B O 1
ATOM 7181 N N . GLU B 1 297 ? -20.375 -0.37 0.64 1 84.25 297 GLU B N 1
ATOM 7182 C CA . GLU B 1 297 ? -20.406 -1.735 1.157 1 84.25 297 GLU B CA 1
ATOM 7183 C C . GLU B 1 297 ? -21.234 -2.646 0.251 1 84.25 297 GLU B C 1
ATOM 7185 O O . GLU B 1 297 ? -21.203 -3.869 0.405 1 84.25 297 GLU B O 1
ATOM 7190 N N . LEU B 1 298 ? -21.922 -2.121 -0.748 1 88.62 298 LEU B N 1
ATOM 7191 C CA . LEU B 1 298 ? -22.75 -2.92 -1.649 1 88.62 298 LEU B CA 1
ATOM 7192 C C . LEU B 1 298 ? -22.078 -3.064 -3.012 1 88.62 298 LEU B C 1
ATOM 7194 O O . LEU B 1 298 ? -22.625 -3.691 -3.916 1 88.62 298 LEU B O 1
ATOM 7198 N N . ASP B 1 299 ? -20.922 -2.512 -3.164 1 92.88 299 ASP B N 1
ATOM 7199 C CA . ASP B 1 299 ? -20.172 -2.705 -4.398 1 92.88 299 ASP B CA 1
ATOM 7200 C C . ASP B 1 299 ? -19.531 -4.094 -4.445 1 92.88 299 ASP B C 1
ATOM 7202 O O . ASP B 1 299 ? -18.875 -4.508 -3.492 1 92.88 299 ASP B O 1
ATOM 7206 N N . GLY B 1 300 ? -19.797 -4.77 -5.52 1 95.56 300 GLY B N 1
ATOM 7207 C CA . GLY B 1 300 ? -19.297 -6.129 -5.672 1 95.56 300 GLY B CA 1
ATOM 7208 C C . GLY B 1 300 ? -18.25 -6.266 -6.754 1 95.56 300 GLY B C 1
ATOM 7209 O O . GLY B 1 300 ? -18.281 -5.547 -7.754 1 95.56 300 GLY B O 1
ATOM 7210 N N . ILE B 1 301 ? -17.312 -7.141 -6.523 1 98.44 301 ILE B N 1
ATOM 7211 C CA . ILE B 1 301 ? -16.297 -7.531 -7.492 1 98.44 301 ILE B CA 1
ATOM 7212 C C . ILE B 1 301 ? -16.422 -9.023 -7.797 1 98.44 301 ILE B C 1
ATOM 7214 O O . ILE B 1 301 ? -16.344 -9.852 -6.887 1 98.44 301 ILE B O 1
ATOM 7218 N N . MET B 1 302 ? -16.625 -9.336 -9.07 1 98.69 302 MET B N 1
ATOM 7219 C CA . MET B 1 302 ? -16.625 -10.742 -9.484 1 98.69 302 MET B CA 1
ATOM 7220 C C . MET B 1 302 ? -15.203 -11.281 -9.578 1 98.69 302 MET B C 1
ATOM 7222 O O . MET B 1 302 ? -14.359 -10.695 -10.258 1 98.69 302 MET B O 1
ATOM 7226 N N . ILE B 1 303 ? -14.953 -12.367 -8.883 1 98.44 303 ILE B N 1
ATOM 7227 C CA . ILE B 1 303 ? -13.641 -13 -8.961 1 98.44 303 ILE B CA 1
ATOM 7228 C C . ILE B 1 303 ? -13.805 -14.484 -9.25 1 98.44 303 ILE B C 1
ATOM 7230 O O . ILE B 1 303 ? -14.82 -15.094 -8.898 1 98.44 303 ILE B O 1
ATOM 7234 N N . PRO B 1 304 ? -12.82 -15.055 -9.891 1 98.44 304 PRO B N 1
ATOM 7235 C CA . PRO B 1 304 ? -12.922 -16.484 -10.195 1 98.44 304 PRO B CA 1
ATOM 7236 C C . PRO B 1 304 ? -12.773 -17.359 -8.945 1 98.44 304 PRO B C 1
ATOM 7238 O O . PRO B 1 304 ? -12.07 -16.984 -8.008 1 98.44 304 PRO B O 1
ATOM 7241 N N . ILE B 1 305 ? -13.453 -18.469 -8.945 1 98.12 305 ILE B N 1
ATOM 7242 C CA . ILE B 1 305 ? -13.312 -19.531 -7.957 1 98.12 305 ILE B CA 1
ATOM 7243 C C . ILE B 1 305 ? -12.945 -20.844 -8.656 1 98.12 305 ILE B C 1
ATOM 7245 O O . ILE B 1 305 ? -13.703 -21.344 -9.484 1 98.12 305 ILE B O 1
ATOM 7249 N N . PRO B 1 306 ? -11.797 -21.406 -8.391 1 97.56 306 PRO B N 1
ATOM 7250 C CA . PRO B 1 306 ? -10.859 -20.969 -7.355 1 97.56 306 PRO B CA 1
ATOM 7251 C C . PRO B 1 306 ? -10.234 -19.609 -7.664 1 97.56 306 PRO B C 1
ATOM 7253 O O . PRO B 1 306 ? -10.078 -19.25 -8.836 1 97.56 306 PRO B O 1
ATOM 7256 N N . GLN B 1 307 ? -9.914 -18.875 -6.633 1 96.31 307 GLN B N 1
ATOM 7257 C CA . GLN B 1 307 ? -9.461 -17.5 -6.738 1 96.31 307 GLN B CA 1
ATOM 7258 C C . GLN B 1 307 ? -7.949 -17.406 -6.527 1 96.31 307 GLN B C 1
ATOM 7260 O O . GLN B 1 307 ? -7.312 -18.375 -6.109 1 96.31 307 GLN B O 1
ATOM 7265 N N . TYR B 1 308 ? -7.387 -16.25 -6.809 1 94.06 308 TYR B N 1
ATOM 7266 C CA . TYR B 1 308 ? -6.137 -15.766 -6.227 1 94.06 308 TYR B CA 1
ATOM 7267 C C . TYR B 1 308 ? -6.406 -14.875 -5.02 1 94.06 308 TYR B C 1
ATOM 7269 O O . TYR B 1 308 ? -7.02 -13.812 -5.148 1 94.06 308 TYR B O 1
ATOM 7277 N N . PRO B 1 309 ? -5.922 -15.164 -3.883 1 92.62 309 PRO B N 1
ATOM 7278 C CA . PRO B 1 309 ? -6.414 -14.656 -2.6 1 92.62 309 PRO B CA 1
ATOM 7279 C C . PRO B 1 309 ? -6.191 -13.156 -2.434 1 92.62 309 PRO B C 1
ATOM 7281 O O . PRO B 1 309 ? -6.828 -12.523 -1.587 1 92.62 309 PRO B O 1
ATOM 7284 N N . ILE B 1 310 ? -5.359 -12.492 -3.232 1 93.56 310 ILE B N 1
ATOM 7285 C CA . ILE B 1 310 ? -5.133 -11.062 -3.064 1 93.56 310 ILE B CA 1
ATOM 7286 C C . ILE B 1 310 ? -6.43 -10.297 -3.334 1 93.56 310 ILE B C 1
ATOM 7288 O O . ILE B 1 310 ? -6.695 -9.266 -2.711 1 93.56 310 ILE B O 1
ATOM 7292 N N . TYR B 1 311 ? -7.266 -10.75 -4.211 1 95.94 311 TYR B N 1
ATOM 7293 C CA . TYR B 1 311 ? -8.508 -10.07 -4.555 1 95.94 311 TYR B CA 1
ATOM 7294 C C . TYR B 1 311 ? -9.492 -10.117 -3.396 1 95.94 311 TYR B C 1
ATOM 7296 O O . TYR B 1 311 ? -10.008 -9.078 -2.969 1 95.94 311 TYR B O 1
ATOM 7304 N N . SER B 1 312 ? -9.719 -11.336 -2.855 1 94.19 312 SER B N 1
ATOM 7305 C CA . SER B 1 312 ? -10.641 -11.438 -1.732 1 94.19 312 SER B CA 1
ATOM 7306 C C . SER B 1 312 ? -10.125 -10.664 -0.521 1 94.19 312 SER B C 1
ATOM 7308 O O . SER B 1 312 ? -10.906 -10.055 0.213 1 94.19 312 SER B O 1
ATOM 7310 N N . ALA B 1 313 ? -8.859 -10.727 -0.34 1 93.19 313 ALA B N 1
ATOM 7311 C CA . ALA B 1 313 ? -8.266 -9.992 0.774 1 93.19 313 ALA B CA 1
ATOM 7312 C C . ALA B 1 313 ? -8.516 -8.492 0.637 1 93.19 313 ALA B C 1
ATOM 7314 O O . ALA B 1 313 ? -8.93 -7.832 1.596 1 93.19 313 ALA B O 1
ATOM 7315 N N . LEU B 1 314 ? -8.25 -7.934 -0.542 1 94.94 314 LEU B N 1
ATOM 7316 C CA . LEU B 1 314 ? -8.422 -6.504 -0.773 1 94.94 314 LEU B CA 1
ATOM 7317 C C . LEU B 1 314 ? -9.891 -6.113 -0.724 1 94.94 314 LEU B C 1
ATOM 7319 O O . LEU B 1 314 ? -10.242 -5.043 -0.213 1 94.94 314 LEU B O 1
ATOM 7323 N N . ILE B 1 315 ? -10.789 -6.945 -1.253 1 95.19 315 ILE B N 1
ATOM 7324 C CA . ILE B 1 315 ? -12.219 -6.68 -1.193 1 95.19 315 ILE B CA 1
ATOM 7325 C C . ILE B 1 315 ? -12.664 -6.578 0.264 1 95.19 315 ILE B C 1
ATOM 7327 O O . ILE B 1 315 ? -13.391 -5.652 0.632 1 95.19 315 ILE B O 1
ATOM 7331 N N . ALA B 1 316 ? -12.172 -7.5 1.077 1 91.56 316 ALA B N 1
ATOM 7332 C CA . ALA B 1 316 ? -12.5 -7.484 2.5 1 91.56 316 ALA B CA 1
ATOM 7333 C C . ALA B 1 316 ? -11.93 -6.242 3.18 1 91.56 316 ALA B C 1
ATOM 7335 O O . ALA B 1 316 ? -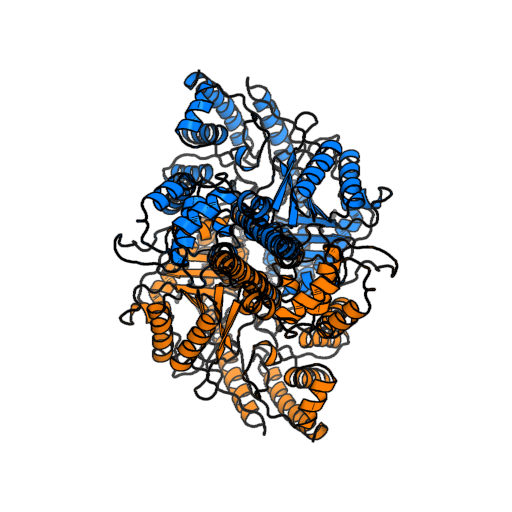12.641 -5.555 3.92 1 91.56 316 ALA B O 1
ATOM 7336 N N . LYS B 1 317 ? -10.672 -5.984 2.898 1 91.25 317 LYS B N 1
ATOM 7337 C CA . LYS B 1 317 ? -9.984 -4.828 3.459 1 91.25 317 LYS B CA 1
ATOM 7338 C C . LYS B 1 317 ? -10.742 -3.535 3.168 1 91.25 317 LYS B C 1
ATOM 7340 O O . LYS B 1 317 ? -10.789 -2.637 4.012 1 91.25 317 LYS B O 1
ATOM 7345 N N . LEU B 1 318 ? -11.328 -3.449 1.997 1 92.06 318 LEU B N 1
ATOM 7346 C CA . LEU B 1 318 ? -11.984 -2.232 1.53 1 92.06 318 LEU B CA 1
ATOM 7347 C C . LEU B 1 318 ? -13.484 -2.275 1.819 1 92.06 318 LEU B C 1
ATOM 7349 O O . LEU B 1 318 ? -14.227 -1.389 1.396 1 92.06 318 LEU B O 1
ATOM 7353 N N . ALA B 1 319 ? -13.93 -3.352 2.479 1 89.94 319 ALA B N 1
ATOM 7354 C CA . ALA B 1 319 ? -15.312 -3.529 2.922 1 89.94 319 ALA B CA 1
ATOM 7355 C C . ALA B 1 319 ? -16.266 -3.586 1.733 1 89.94 319 ALA B C 1
ATOM 7357 O O . ALA B 1 319 ? -17.359 -3.014 1.779 1 89.94 319 ALA B O 1
ATOM 7358 N N . GLY B 1 320 ? -15.828 -4.156 0.622 1 92.06 320 GLY B N 1
ATOM 7359 C CA . GLY B 1 320 ? -16.688 -4.473 -0.502 1 92.06 320 GLY B CA 1
ATOM 7360 C C . GLY B 1 320 ? -17.297 -5.863 -0.415 1 92.06 320 GLY B C 1
ATOM 7361 O O . GLY B 1 320 ? -17.25 -6.5 0.639 1 92.06 320 GLY B O 1
ATOM 7362 N N . ARG B 1 321 ? -17.938 -6.266 -1.553 1 92.19 321 ARG B N 1
ATOM 7363 C CA . ARG B 1 321 ? -18.562 -7.586 -1.621 1 92.19 321 ARG B CA 1
ATOM 7364 C C . ARG B 1 321 ? -17.875 -8.461 -2.656 1 92.19 321 ARG B C 1
ATOM 7366 O O . ARG B 1 321 ? -17.641 -8.039 -3.791 1 92.19 321 ARG B O 1
ATOM 7373 N N . GLN B 1 322 ? -17.547 -9.633 -2.223 1 94.75 322 GLN B N 1
ATOM 7374 C CA . GLN B 1 322 ? -17 -10.625 -3.15 1 94.75 322 GLN B CA 1
ATOM 7375 C C . GLN B 1 322 ? -18.125 -11.367 -3.869 1 94.75 322 GLN B C 1
ATOM 7377 O O . GLN B 1 322 ? -19.062 -11.859 -3.229 1 94.75 322 GLN B O 1
ATOM 7382 N N . VAL B 1 323 ? -18.125 -11.422 -5.164 1 97.31 323 VAL B N 1
ATOM 7383 C CA . VAL B 1 323 ? -19.031 -12.219 -5.988 1 97.31 323 VAL B CA 1
ATOM 7384 C C . VAL B 1 323 ? -18.234 -13.281 -6.746 1 97.31 323 VAL B C 1
ATOM 7386 O O . VAL B 1 323 ? -17.734 -13.023 -7.852 1 97.31 323 VAL B O 1
ATOM 7389 N N . GLY B 1 324 ? -18.234 -14.477 -6.219 1 97.62 324 GLY B N 1
ATOM 7390 C CA . GLY B 1 324 ? -17.469 -15.539 -6.859 1 97.62 324 GLY B CA 1
ATOM 7391 C C . GLY B 1 324 ? -18.188 -16.172 -8.039 1 97.62 324 GLY B C 1
ATOM 7392 O O . GLY B 1 324 ? -19.406 -16.375 -7.988 1 97.62 324 GLY B O 1
ATOM 7393 N N . TYR B 1 325 ? -17.484 -16.359 -9.133 1 98.31 325 TYR B N 1
ATOM 7394 C CA . TYR B 1 325 ? -18 -17.203 -10.211 1 98.31 325 TYR B CA 1
ATOM 7395 C C . TYR B 1 325 ? -17.125 -18.438 -10.406 1 98.31 325 TYR B C 1
ATOM 7397 O O . TYR B 1 325 ? -15.898 -18.359 -10.359 1 98.31 325 TYR B O 1
ATOM 7405 N N . PHE B 1 326 ? -17.719 -19.594 -10.633 1 97.88 326 PHE B N 1
ATOM 7406 C CA . PHE B 1 326 ? -17 -20.859 -10.672 1 97.88 326 PHE B CA 1
ATOM 7407 C C . PHE B 1 326 ? -16.422 -21.109 -12.055 1 97.88 326 PHE B C 1
ATOM 7409 O O . PHE B 1 326 ? -17.141 -21.031 -13.055 1 97.88 326 PHE B O 1
ATOM 7416 N N . LEU B 1 327 ? -15.125 -21.344 -12.086 1 97.81 327 LEU B N 1
ATOM 7417 C CA . LEU B 1 327 ? -14.523 -21.906 -13.289 1 97.81 327 LEU B CA 1
ATOM 7418 C C . LEU B 1 327 ? -14.883 -23.375 -13.445 1 97.81 327 LEU B C 1
ATOM 7420 O O . LEU B 1 327 ? -15 -24.094 -12.461 1 97.81 327 LEU B O 1
ATOM 7424 N N . ASP B 1 328 ? -15 -23.766 -14.68 1 96.56 328 ASP B N 1
ATOM 7425 C CA . ASP B 1 328 ? -15.453 -25.125 -14.953 1 96.56 328 ASP B CA 1
ATOM 7426 C C . ASP B 1 328 ? -14.266 -26.078 -15.094 1 96.56 328 ASP B C 1
ATOM 7428 O O . ASP B 1 328 ? -13.641 -26.156 -16.156 1 96.56 328 ASP B O 1
ATOM 7432 N N . GLU B 1 329 ? -13.992 -26.891 -14.117 1 96.38 329 GLU B N 1
ATOM 7433 C CA . GLU B 1 329 ? -12.883 -27.828 -14.078 1 96.38 329 GLU B CA 1
ATOM 7434 C C . GLU B 1 329 ? -12.992 -28.859 -15.211 1 96.38 329 GLU B C 1
ATOM 7436 O O . GLU B 1 329 ? -11.977 -29.297 -15.758 1 96.38 329 GLU B O 1
ATOM 7441 N N . ASN B 1 330 ? -14.203 -29.219 -15.625 1 95.19 330 ASN B N 1
ATOM 7442 C CA . ASN B 1 330 ? -14.438 -30.203 -16.672 1 95.19 330 ASN B CA 1
ATOM 7443 C C . ASN B 1 330 ? -14.172 -29.641 -18.062 1 95.19 330 ASN B C 1
ATOM 7445 O O . ASN B 1 330 ? -14.039 -30.375 -19.031 1 95.19 330 ASN B O 1
ATOM 7449 N N . SER B 1 331 ? -14.125 -28.406 -18.156 1 94.25 331 SER B N 1
ATOM 7450 C CA . SER B 1 331 ? -13.812 -27.719 -19.406 1 94.25 331 SER B CA 1
ATOM 7451 C C . SER B 1 331 ? -12.508 -26.938 -19.297 1 94.25 331 SER B C 1
ATOM 7453 O O . SER B 1 331 ? -12.422 -25.797 -19.75 1 94.25 331 SER B O 1
ATOM 7455 N N . ASN B 1 332 ? -11.586 -27.5 -18.578 1 94.94 332 ASN B N 1
ATOM 7456 C CA . ASN B 1 332 ? -10.25 -26.953 -18.391 1 94.94 332 ASN B CA 1
ATOM 7457 C C . ASN B 1 332 ? -10.312 -25.547 -17.781 1 94.94 332 ASN B C 1
ATOM 7459 O O . ASN B 1 332 ? -9.688 -24.625 -18.297 1 94.94 332 ASN B O 1
ATOM 7463 N N . TRP B 1 333 ? -11.219 -25.375 -16.844 1 96.75 333 TRP B N 1
ATOM 7464 C CA . TRP B 1 333 ? -11.336 -24.188 -15.992 1 96.75 333 TRP B CA 1
ATOM 7465 C C . TRP B 1 333 ? -11.789 -22.984 -16.812 1 96.75 333 TRP B C 1
ATOM 7467 O O . TRP B 1 333 ? -11.336 -21.859 -16.562 1 96.75 333 TRP B O 1
ATOM 7477 N N . ALA B 1 334 ? -12.594 -23.125 -17.797 1 93.94 334 ALA B N 1
ATOM 7478 C CA . ALA B 1 334 ? -13.164 -22.031 -18.578 1 93.94 334 ALA B CA 1
ATOM 7479 C C . ALA B 1 334 ? -14.242 -21.297 -17.781 1 93.94 334 ALA B C 1
ATOM 7481 O O . ALA B 1 334 ? -14.898 -21.891 -16.922 1 93.94 334 ALA B O 1
ATOM 7482 N N . ALA B 1 335 ? -14.375 -20.047 -18.047 1 94.12 335 ALA B N 1
ATOM 7483 C CA . ALA B 1 335 ? -15.531 -19.266 -17.594 1 94.12 335 ALA B CA 1
ATOM 7484 C C . ALA B 1 335 ? -16.656 -19.312 -18.625 1 94.12 335 ALA B C 1
ATOM 7486 O O . ALA B 1 335 ? -16.453 -18.984 -19.797 1 94.12 335 ALA B O 1
ATOM 7487 N N . THR B 1 336 ? -17.859 -19.641 -18.219 1 95.5 336 THR B N 1
ATOM 7488 C CA . THR B 1 336 ? -18.953 -19.734 -19.172 1 95.5 336 THR B CA 1
ATOM 7489 C C . THR B 1 336 ? -19.891 -18.547 -19.031 1 95.5 336 THR B C 1
ATOM 7491 O O . THR B 1 336 ? -20.047 -17.984 -17.938 1 95.5 336 THR B O 1
ATOM 7494 N N . GLU B 1 337 ? -20.484 -18.25 -20.141 1 96.12 337 GLU B N 1
ATOM 7495 C CA . GLU B 1 337 ? -21.453 -17.156 -20.125 1 96.12 337 GLU B CA 1
ATOM 7496 C C . GLU B 1 337 ? -22.578 -17.422 -19.156 1 96.12 337 GLU B C 1
ATOM 7498 O O . GLU B 1 337 ? -23.031 -16.5 -18.453 1 96.12 337 GLU B O 1
ATOM 7503 N N . SER B 1 338 ? -23.078 -18.594 -19.141 1 97.38 338 SER B N 1
ATOM 7504 C CA . SER B 1 338 ? -24.188 -18.953 -18.266 1 97.38 338 SER B CA 1
ATOM 7505 C C . SER B 1 338 ? -23.828 -18.766 -16.797 1 97.38 338 SER B C 1
ATOM 7507 O O . SER B 1 338 ? -24.609 -18.219 -16.031 1 97.38 338 SER B O 1
ATOM 7509 N N . GLU B 1 339 ? -22.703 -19.219 -16.406 1 97.5 339 GLU B N 1
ATOM 7510 C CA . GLU B 1 339 ? -22.234 -19.047 -15.031 1 97.5 339 GLU B CA 1
ATOM 7511 C C . GLU B 1 339 ? -22.094 -17.562 -14.672 1 97.5 339 GLU B C 1
ATOM 7513 O O . GLU B 1 339 ? -22.547 -17.141 -13.609 1 97.5 339 GLU B O 1
ATOM 7518 N N . LEU B 1 340 ? -21.531 -16.766 -15.531 1 98.5 340 LEU B N 1
ATOM 7519 C CA . LEU B 1 340 ? -21.344 -15.344 -15.289 1 98.5 340 LEU B CA 1
ATOM 7520 C C . LEU B 1 340 ? -22.688 -14.633 -15.141 1 98.5 340 LEU B C 1
ATOM 7522 O O . LEU B 1 340 ? -22.875 -13.844 -14.211 1 98.5 340 LEU B O 1
ATOM 7526 N N . THR B 1 341 ? -23.578 -14.961 -16 1 98.25 341 THR B N 1
ATOM 7527 C CA . THR B 1 341 ? -24.906 -14.344 -15.992 1 98.25 341 THR B CA 1
ATOM 7528 C C . THR B 1 341 ? -25.656 -14.703 -14.719 1 98.25 341 THR B C 1
ATOM 7530 O O . THR B 1 341 ? -26.281 -13.836 -14.094 1 98.25 341 THR B O 1
ATOM 7533 N N . GLN B 1 342 ? -25.594 -15.93 -14.367 1 98 342 GLN B N 1
ATOM 7534 C CA . GLN B 1 342 ? -26.297 -16.391 -13.164 1 98 342 GLN B CA 1
ATOM 7535 C C . GLN B 1 342 ? -25.75 -15.688 -11.922 1 98 342 GLN B C 1
ATOM 7537 O O . GLN B 1 342 ? -26.531 -15.242 -11.07 1 98 342 GLN B O 1
ATOM 7542 N N . ARG B 1 343 ? -24.5 -15.609 -11.773 1 97.94 343 ARG B N 1
ATOM 7543 C CA . ARG B 1 343 ? -23.875 -14.977 -10.609 1 97.94 343 ARG B CA 1
ATOM 7544 C C . ARG B 1 343 ? -24.234 -13.492 -10.547 1 97.94 343 ARG B C 1
ATOM 7546 O O . ARG B 1 343 ? -24.469 -12.953 -9.469 1 97.94 343 ARG B O 1
ATOM 7553 N N . LEU B 1 344 ? -24.172 -12.836 -11.719 1 98.06 344 LEU B N 1
ATOM 7554 C CA . LEU B 1 344 ? -24.547 -11.422 -11.766 1 98.06 344 LEU B CA 1
ATOM 7555 C C . LEU B 1 344 ? -25.984 -11.227 -11.312 1 98.06 344 LEU B C 1
ATOM 7557 O O . LEU B 1 344 ? -26.281 -10.328 -10.523 1 98.06 344 LEU B O 1
ATOM 7561 N N . GLN B 1 345 ? -26.859 -12.062 -11.797 1 96.88 345 GLN B N 1
ATOM 7562 C CA . GLN B 1 345 ? -28.281 -11.961 -11.453 1 96.88 345 GLN B CA 1
ATOM 7563 C C . GLN B 1 345 ? -28.5 -12.195 -9.961 1 96.88 345 GLN B C 1
ATOM 7565 O O . GLN B 1 345 ? -29.266 -11.484 -9.32 1 96.88 345 GLN B O 1
ATOM 7570 N N . GLU B 1 346 ? -27.828 -13.133 -9.453 1 96 346 GLU B N 1
ATOM 7571 C CA . GLU B 1 346 ? -27.922 -13.414 -8.023 1 96 346 GLU B CA 1
ATOM 7572 C C . GLU B 1 346 ? -27.422 -12.242 -7.191 1 96 346 GLU B C 1
ATOM 7574 O O . GLU B 1 346 ? -28.031 -11.875 -6.184 1 96 346 GLU B O 1
ATOM 7579 N N . ALA B 1 347 ? -26.328 -11.688 -7.582 1 94.62 347 ALA B N 1
ATOM 7580 C CA . ALA B 1 347 ? -25.781 -10.531 -6.887 1 94.62 347 ALA B CA 1
ATOM 7581 C C . ALA B 1 347 ? -26.766 -9.359 -6.918 1 94.62 347 ALA B C 1
ATOM 7583 O O . ALA B 1 347 ? -27.047 -8.742 -5.887 1 94.62 347 ALA B O 1
ATOM 7584 N N . GLN B 1 348 ? -27.266 -9.125 -8.062 1 90.88 348 GLN B N 1
ATOM 7585 C CA . GLN B 1 348 ? -28.219 -8.031 -8.234 1 90.88 348 GLN B CA 1
ATOM 7586 C C . GLN B 1 348 ? -29.469 -8.258 -7.402 1 90.88 348 GLN B C 1
ATOM 7588 O O . GLN B 1 348 ? -30.016 -7.32 -6.805 1 90.88 348 GLN B O 1
ATOM 7593 N N . ALA B 1 349 ? -29.891 -9.477 -7.332 1 88.5 349 ALA B N 1
ATOM 7594 C CA . ALA B 1 349 ? -31.062 -9.828 -6.539 1 88.5 349 ALA B CA 1
ATOM 7595 C C . ALA B 1 349 ? -30.828 -9.562 -5.055 1 88.5 349 ALA B C 1
ATOM 7597 O O . ALA B 1 349 ? -31.766 -9.266 -4.312 1 88.5 349 ALA B O 1
ATOM 7598 N N . ASN B 1 350 ? -29.594 -9.555 -4.695 1 85.56 350 ASN B N 1
ATOM 7599 C CA . ASN B 1 350 ? -29.234 -9.32 -3.301 1 85.56 350 ASN B CA 1
ATOM 7600 C C . ASN B 1 350 ? -28.812 -7.871 -3.064 1 85.56 350 ASN B C 1
ATOM 7602 O O . ASN B 1 350 ? -28.203 -7.555 -2.037 1 85.56 350 ASN B O 1
ATOM 7606 N N . GLY B 1 351 ? -29 -7.039 -4.043 1 82.12 351 GLY B N 1
ATOM 7607 C CA . GLY B 1 351 ? -28.781 -5.609 -3.896 1 82.12 351 GLY B CA 1
ATOM 7608 C C . GLY B 1 351 ? -27.328 -5.211 -4.125 1 82.12 351 GLY B C 1
ATOM 7609 O O . GLY B 1 351 ? -26.938 -4.082 -3.834 1 82.12 351 GLY B O 1
ATOM 7610 N N . ILE B 1 352 ? -26.562 -6.113 -4.621 1 90.06 352 ILE B N 1
ATOM 7611 C CA . ILE B 1 352 ? -25.156 -5.848 -4.848 1 90.06 352 ILE B CA 1
ATOM 7612 C C . ILE B 1 352 ? -24.953 -5.223 -6.227 1 90.06 352 ILE B C 1
ATOM 7614 O O . ILE B 1 352 ? -25.531 -5.699 -7.215 1 90.06 352 ILE B O 1
ATOM 7618 N N . ASP B 1 353 ? -24.234 -4.113 -6.285 1 92.5 353 ASP B N 1
ATOM 7619 C CA . ASP B 1 353 ? -23.859 -3.477 -7.543 1 92.5 353 ASP B CA 1
ATOM 7620 C C . ASP B 1 353 ? -22.484 -3.971 -8.016 1 92.5 353 ASP B C 1
ATOM 7622 O O . ASP B 1 353 ? -21.453 -3.516 -7.527 1 92.5 353 ASP B O 1
ATOM 7626 N N . VAL B 1 354 ? -22.5 -4.844 -8.984 1 96.38 354 VAL B N 1
ATOM 7627 C CA . VAL B 1 354 ? -21.234 -5.395 -9.484 1 96.38 354 VAL B CA 1
ATOM 7628 C C . VAL B 1 354 ? -20.531 -4.355 -10.344 1 96.38 354 VAL B C 1
ATOM 7630 O O . VAL B 1 354 ? -21.062 -3.914 -11.367 1 96.38 354 VAL B O 1
ATOM 7633 N N . LYS B 1 355 ? -19.297 -4.051 -9.93 1 97.38 355 LYS B N 1
ATOM 7634 C CA . LYS B 1 355 ? -18.578 -2.959 -10.578 1 97.38 355 LYS B CA 1
ATOM 7635 C C . LYS B 1 355 ? -17.484 -3.494 -11.484 1 97.38 355 LYS B C 1
ATOM 7637 O O . LYS B 1 355 ? -17.109 -2.84 -12.461 1 97.38 355 LYS B O 1
ATOM 7642 N N . ALA B 1 356 ? -16.922 -4.602 -11.141 1 98.75 356 ALA B N 1
ATOM 7643 C CA . ALA B 1 356 ? -15.766 -5.117 -11.891 1 98.75 356 ALA B CA 1
ATOM 7644 C C . ALA B 1 356 ? -15.734 -6.641 -11.852 1 98.75 356 ALA B C 1
ATOM 7646 O O . ALA B 1 356 ? -16.391 -7.266 -11.016 1 98.75 356 ALA B O 1
ATOM 7647 N N . LEU B 1 357 ? -15.039 -7.23 -12.82 1 98.81 357 LEU B N 1
ATOM 7648 C CA . LEU B 1 357 ? -14.758 -8.656 -12.93 1 98.81 357 LEU B CA 1
ATOM 7649 C C . LEU B 1 357 ? -13.266 -8.898 -13.164 1 98.81 357 LEU B C 1
ATOM 7651 O O . LEU B 1 357 ? -12.672 -8.297 -14.062 1 98.81 357 LEU B O 1
ATOM 7655 N N . ALA B 1 358 ? -12.68 -9.781 -12.32 1 98.81 358 ALA B N 1
ATOM 7656 C CA . ALA B 1 358 ? -11.266 -10.102 -12.461 1 98.81 358 ALA B CA 1
ATOM 7657 C C . ALA B 1 358 ? -11.078 -11.453 -13.148 1 98.81 358 ALA B C 1
ATOM 7659 O O . ALA B 1 358 ? -11.812 -12.406 -12.883 1 98.81 358 ALA B O 1
ATOM 7660 N N . ILE B 1 359 ? -10.109 -11.531 -14.016 1 98.69 359 ILE B N 1
ATOM 7661 C CA . ILE B 1 359 ? -9.641 -12.789 -14.578 1 98.69 359 ILE B CA 1
ATOM 7662 C C . ILE B 1 359 ? -8.125 -12.914 -14.375 1 98.69 359 ILE B C 1
ATOM 7664 O O . ILE B 1 359 ? -7.426 -11.906 -14.242 1 98.69 359 ILE B O 1
ATOM 7668 N N . ILE B 1 360 ? -7.688 -14.102 -14.289 1 98.25 360 ILE B N 1
ATOM 7669 C CA . ILE B 1 360 ? -6.262 -14.406 -14.227 1 98.25 360 ILE B CA 1
ATOM 7670 C C . ILE B 1 360 ? -5.879 -15.32 -15.383 1 98.25 360 ILE B C 1
ATOM 7672 O O . ILE B 1 360 ? -6.395 -16.438 -15.5 1 98.25 360 ILE B O 1
ATOM 7676 N N . ASN B 1 361 ? -5.008 -14.844 -16.281 1 97.88 361 ASN B N 1
ATOM 7677 C CA . ASN B 1 361 ? -4.656 -15.562 -17.5 1 97.88 361 ASN B CA 1
ATOM 7678 C C . ASN B 1 361 ? -3.188 -15.367 -17.859 1 97.88 361 ASN B C 1
ATOM 7680 O O . ASN B 1 361 ? -2.775 -14.258 -18.219 1 97.88 361 ASN B O 1
ATOM 7684 N N . PRO B 1 362 ? -2.426 -16.438 -17.828 1 97.62 362 PRO B N 1
ATOM 7685 C CA . PRO B 1 362 ? -2.715 -17.797 -17.375 1 97.62 362 PRO B CA 1
ATOM 7686 C C . PRO B 1 362 ? -3.148 -17.859 -15.906 1 97.62 362 PRO B C 1
ATOM 7688 O O . PRO B 1 362 ? -2.816 -16.969 -15.125 1 97.62 362 PRO B O 1
ATOM 7691 N N . GLY B 1 363 ? -3.832 -18.938 -15.594 1 97.5 363 GLY B N 1
ATOM 7692 C CA . GLY B 1 363 ? -4.598 -18.969 -14.352 1 97.5 363 GLY B CA 1
ATOM 7693 C C . GLY B 1 363 ? -3.766 -19.344 -13.148 1 97.5 363 GLY B C 1
ATOM 7694 O O . GLY B 1 363 ? -2.896 -20.219 -13.227 1 97.5 363 GLY B O 1
ATOM 7695 N N . ASN B 1 364 ? -3.979 -18.75 -12.023 1 96.75 364 ASN B N 1
ATOM 7696 C CA . ASN B 1 364 ? -3.576 -19.094 -10.664 1 96.75 364 ASN B CA 1
ATOM 7697 C C . ASN B 1 364 ? -4.785 -19.266 -9.75 1 96.75 364 ASN B C 1
ATOM 7699 O O . ASN B 1 364 ? -5.488 -18.297 -9.461 1 96.75 364 ASN B O 1
ATOM 7703 N N . PRO B 1 365 ? -5.094 -20.484 -9.406 1 97.06 365 PRO B N 1
ATOM 7704 C CA . PRO B 1 365 ? -4.203 -21.641 -9.211 1 97.06 365 PRO B CA 1
ATOM 7705 C C . PRO B 1 365 ? -4.352 -22.688 -10.305 1 97.06 365 PRO B C 1
ATOM 7707 O O . PRO B 1 365 ? -3.725 -23.75 -10.242 1 97.06 365 PRO B O 1
ATOM 7710 N N . THR B 1 366 ? -5.09 -22.438 -11.305 1 97.38 366 THR B N 1
ATOM 7711 C CA . THR B 1 366 ? -5.598 -23.516 -12.141 1 97.38 366 THR B CA 1
ATOM 7712 C C . THR B 1 366 ? -4.617 -23.844 -13.266 1 97.38 366 THR B C 1
ATOM 7714 O O . THR B 1 366 ? -4.695 -24.906 -13.883 1 97.38 366 THR B O 1
ATOM 7717 N N . GLY B 1 367 ? -3.789 -22.875 -13.633 1 97.19 367 GLY B N 1
ATOM 7718 C CA . GLY B 1 367 ? -2.779 -23.094 -14.656 1 97.19 367 GLY B CA 1
ATOM 7719 C C . GLY B 1 367 ? -3.334 -23.031 -16.062 1 97.19 367 GLY B C 1
ATOM 7720 O O . GLY B 1 367 ? -2.588 -23.172 -17.047 1 97.19 367 GLY B O 1
ATOM 7721 N N . GLN B 1 368 ? -4.562 -22.766 -16.25 1 96.94 368 GLN B N 1
ATOM 7722 C CA . GLN B 1 368 ? -5.191 -22.75 -17.578 1 96.94 368 GLN B CA 1
ATOM 7723 C C . GLN B 1 368 ? -4.781 -21.516 -18.359 1 96.94 368 GLN B C 1
ATOM 7725 O O . GLN B 1 368 ? -4.457 -20.484 -17.781 1 96.94 368 GLN B O 1
ATOM 7730 N N . VAL B 1 369 ? -4.754 -21.625 -19.641 1 97.94 369 VAL B N 1
ATOM 7731 C CA . VAL B 1 369 ? -4.594 -20.5 -20.578 1 97.94 369 VAL B CA 1
ATOM 7732 C C . VAL B 1 369 ? -5.883 -20.297 -21.359 1 97.94 369 VAL B C 1
ATOM 7734 O O . VAL B 1 369 ? -6.352 -21.203 -22.047 1 97.94 369 VAL B O 1
ATOM 7737 N N . TYR B 1 370 ? -6.48 -19.141 -21.266 1 97.5 370 TYR B N 1
ATOM 7738 C CA . TYR B 1 370 ? -7.73 -18.859 -21.969 1 97.5 370 TYR B CA 1
ATOM 7739 C C . TYR B 1 370 ? -7.527 -18.859 -23.469 1 97.5 370 TYR B C 1
ATOM 7741 O O . TYR B 1 370 ? -6.52 -18.359 -23.969 1 97.5 370 TYR B O 1
ATOM 7749 N N . SER B 1 371 ? -8.469 -19.453 -24.156 1 96.06 371 SER B N 1
ATOM 7750 C CA . SER B 1 371 ? -8.531 -19.328 -25.609 1 96.06 371 SER B CA 1
ATOM 7751 C C . SER B 1 371 ? -9.109 -17.984 -26.031 1 96.06 371 SER B C 1
ATOM 7753 O O . SER B 1 371 ? -9.602 -17.234 -25.188 1 96.06 371 SER B O 1
ATOM 7755 N N . ARG B 1 372 ? -9 -17.672 -27.312 1 97.06 372 ARG B N 1
ATOM 7756 C CA . ARG B 1 372 ? -9.633 -16.469 -27.844 1 97.06 372 ARG B CA 1
ATOM 7757 C C . ARG B 1 372 ? -11.133 -16.469 -27.547 1 97.06 372 ARG B C 1
ATOM 7759 O O . ARG B 1 372 ? -11.688 -15.438 -27.141 1 97.06 372 ARG B O 1
ATOM 7766 N N . GLU B 1 373 ? -11.75 -17.609 -27.734 1 96.31 373 GLU B N 1
ATOM 7767 C CA . GLU B 1 373 ? -13.195 -17.734 -27.516 1 96.31 373 GLU B CA 1
ATOM 7768 C C . GLU B 1 373 ? -13.555 -17.469 -26.062 1 96.31 373 GLU B C 1
ATOM 7770 O O . GLU B 1 373 ? -14.547 -16.797 -25.781 1 96.31 373 GLU B O 1
ATOM 7775 N N . ASP B 1 374 ? -12.781 -18 -25.141 1 96.38 374 ASP B N 1
ATOM 7776 C CA . ASP B 1 374 ? -12.992 -17.75 -23.719 1 96.38 374 ASP B CA 1
ATOM 7777 C C . ASP B 1 374 ? -12.969 -16.25 -23.406 1 96.38 374 ASP B C 1
ATOM 7779 O O . ASP B 1 374 ? -13.836 -15.742 -22.703 1 96.38 374 ASP B O 1
ATOM 7783 N N . LEU B 1 375 ? -11.977 -15.562 -23.906 1 98.19 375 LEU B N 1
ATOM 7784 C CA . LEU B 1 375 ? -11.789 -14.141 -23.641 1 98.19 375 LEU B CA 1
ATOM 7785 C C . LEU B 1 375 ? -12.898 -13.32 -24.297 1 98.19 375 LEU B C 1
ATOM 7787 O O . LEU B 1 375 ? -13.32 -12.297 -23.734 1 98.19 375 LEU B O 1
ATOM 7791 N N . GLU B 1 376 ? -13.336 -13.742 -25.484 1 98.06 376 GLU B N 1
ATOM 7792 C CA . GLU B 1 376 ? -14.438 -13.047 -26.141 1 98.06 376 GLU B CA 1
ATOM 7793 C C . GLU B 1 376 ? -15.703 -13.102 -25.281 1 98.06 376 GLU B C 1
ATOM 7795 O O . GLU B 1 376 ? -16.422 -12.102 -25.172 1 98.06 376 GLU B O 1
ATOM 7800 N N . VAL B 1 377 ? -15.977 -14.242 -24.734 1 97.44 377 VAL B N 1
ATOM 7801 C CA . VAL B 1 377 ? -17.141 -14.414 -23.859 1 97.44 377 VAL B CA 1
ATOM 7802 C C . VAL B 1 377 ? -17.047 -13.445 -22.688 1 97.44 377 VAL B C 1
ATOM 7804 O O . VAL B 1 377 ? -18.016 -12.758 -22.359 1 97.44 377 VAL B O 1
ATOM 7807 N N . ILE B 1 378 ? -15.922 -13.32 -22.094 1 98.38 378 ILE B N 1
ATOM 7808 C CA . ILE B 1 378 ? -15.703 -12.492 -20.906 1 98.38 378 ILE B CA 1
ATOM 7809 C C . ILE B 1 378 ? -15.812 -11.016 -21.297 1 98.38 378 ILE B C 1
ATOM 7811 O O . ILE B 1 378 ? -16.484 -10.242 -20.609 1 98.38 378 ILE B O 1
ATOM 7815 N N . CYS B 1 379 ? -15.125 -10.617 -22.375 1 98.5 379 CYS B N 1
ATOM 7816 C CA . CYS B 1 379 ? -15.156 -9.234 -22.828 1 98.5 379 CYS B CA 1
ATOM 7817 C C . CYS B 1 379 ? -16.578 -8.797 -23.156 1 98.5 379 CYS B C 1
ATOM 7819 O O . CYS B 1 379 ? -17 -7.711 -22.75 1 98.5 379 CYS B O 1
ATOM 7821 N N . LYS B 1 380 ? -17.328 -9.617 -23.844 1 98 380 LYS B N 1
ATOM 7822 C CA . LYS B 1 380 ? -18.719 -9.305 -24.219 1 98 380 LYS B CA 1
ATOM 7823 C C . LYS B 1 380 ? -19.594 -9.18 -22.984 1 98 380 LYS B C 1
ATOM 7825 O O . LYS B 1 380 ? -20.422 -8.266 -22.891 1 98 380 LYS B O 1
ATOM 7830 N N . PHE B 1 381 ? -19.453 -10.117 -22.109 1 97.94 381 PHE B N 1
ATOM 7831 C CA . PHE B 1 381 ? -20.219 -10.078 -20.859 1 97.94 381 PHE B CA 1
ATOM 7832 C C . PHE B 1 381 ? -19.984 -8.766 -20.125 1 97.94 381 PHE B C 1
ATOM 7834 O O . PHE B 1 381 ? -20.938 -8.102 -19.703 1 97.94 381 PHE B O 1
ATOM 7841 N N . CYS B 1 382 ? -18.703 -8.383 -19.969 1 98.44 382 CYS B N 1
ATOM 7842 C CA . CYS B 1 382 ? -18.359 -7.156 -19.25 1 98.44 382 CYS B CA 1
ATOM 7843 C C . CYS B 1 382 ? -18.891 -5.938 -20 1 98.44 382 CYS B C 1
ATOM 7845 O O . CYS B 1 382 ? -19.469 -5.035 -19.391 1 98.44 382 CYS B O 1
ATOM 7847 N N . SER B 1 383 ? -18.703 -5.914 -21.281 1 96.88 383 SER B N 1
ATOM 7848 C CA . SER B 1 383 ? -19.156 -4.789 -22.078 1 96.88 383 SER B CA 1
ATOM 7849 C C . SER B 1 383 ? -20.672 -4.637 -22 1 96.88 383 SER B C 1
ATOM 7851 O O . SER B 1 383 ? -21.188 -3.539 -21.766 1 96.88 383 SER B O 1
ATOM 7853 N N . ASP B 1 384 ? -21.391 -5.766 -22.156 1 96.62 384 ASP B N 1
ATOM 7854 C CA . ASP B 1 384 ? -22.844 -5.758 -22.172 1 96.62 384 ASP B CA 1
ATOM 7855 C C . ASP B 1 384 ? -23.422 -5.305 -20.828 1 96.62 384 ASP B C 1
ATOM 7857 O O . ASP B 1 384 ? -24.5 -4.719 -20.781 1 96.62 384 ASP B O 1
ATOM 7861 N N . ASN B 1 385 ? -22.719 -5.512 -19.797 1 96.44 385 ASN B N 1
ATOM 7862 C CA . ASN B 1 385 ? -23.281 -5.27 -18.469 1 96.44 385 ASN B CA 1
ATOM 7863 C C . ASN B 1 385 ? -22.625 -4.07 -17.797 1 96.44 385 ASN B C 1
ATOM 7865 O O . ASN B 1 385 ? -22.891 -3.795 -16.625 1 96.44 385 ASN B O 1
ATOM 7869 N N . GLY B 1 386 ? -21.766 -3.355 -18.516 1 95.56 386 GLY B N 1
ATOM 7870 C CA . GLY B 1 386 ? -21.109 -2.18 -17.953 1 95.56 386 GLY B CA 1
ATOM 7871 C C . GLY B 1 386 ? -20.188 -2.504 -16.797 1 95.56 386 GLY B C 1
ATOM 7872 O O . GLY B 1 386 ? -20.125 -1.771 -15.812 1 95.56 386 GLY B O 1
ATOM 7873 N N . ILE B 1 387 ? -19.516 -3.641 -16.828 1 97.81 387 ILE B N 1
ATOM 7874 C CA . ILE B 1 387 ? -18.609 -4.121 -15.789 1 97.81 387 ILE B CA 1
ATOM 7875 C C . ILE B 1 387 ? -17.156 -3.883 -16.219 1 97.81 387 ILE B C 1
ATOM 7877 O O . ILE B 1 387 ? -16.797 -4.191 -17.359 1 97.81 387 ILE B O 1
ATOM 7881 N N . VAL B 1 388 ? -16.344 -3.236 -15.375 1 98.62 388 VAL B N 1
ATOM 7882 C CA . VAL B 1 388 ? -14.922 -3.023 -15.664 1 98.62 388 VAL B CA 1
ATOM 7883 C C . VAL B 1 388 ? -14.18 -4.355 -15.617 1 98.62 388 VAL B C 1
ATOM 7885 O O . VAL B 1 388 ? -14.336 -5.129 -14.672 1 98.62 388 VAL B O 1
ATOM 7888 N N . LEU B 1 389 ? -13.391 -4.648 -16.656 1 98.88 389 LEU B N 1
ATOM 7889 C CA . LEU B 1 389 ? -12.609 -5.883 -16.688 1 98.88 389 LEU B CA 1
ATOM 7890 C C . LEU B 1 389 ? -11.219 -5.66 -16.094 1 98.88 389 LEU B C 1
ATOM 7892 O O . LEU B 1 389 ? -10.484 -4.785 -16.547 1 98.88 389 LEU B O 1
ATOM 7896 N N . LEU B 1 390 ? -10.883 -6.371 -15.047 1 98.94 390 LEU B N 1
ATOM 7897 C CA . LEU B 1 390 ? -9.547 -6.426 -14.477 1 98.94 390 LEU B CA 1
ATOM 7898 C C . LEU B 1 390 ? -8.797 -7.664 -14.953 1 98.94 390 LEU B C 1
ATOM 7900 O O . LEU B 1 390 ? -9.078 -8.781 -14.508 1 98.94 390 LEU B O 1
ATOM 7904 N N . ALA B 1 391 ? -7.836 -7.469 -15.812 1 98.88 391 ALA B N 1
ATOM 7905 C CA . ALA B 1 391 ? -7.113 -8.578 -16.438 1 98.88 391 ALA B CA 1
ATOM 7906 C C . ALA B 1 391 ? -5.742 -8.766 -15.789 1 98.88 391 ALA B C 1
ATOM 7908 O O . ALA B 1 391 ? -4.797 -8.039 -16.094 1 98.88 391 ALA B O 1
ATOM 7909 N N . ASP B 1 392 ? -5.637 -9.742 -14.906 1 98.62 392 ASP B N 1
ATOM 7910 C CA . ASP B 1 392 ? -4.367 -10.148 -14.32 1 98.62 392 ASP B CA 1
ATOM 7911 C C . ASP B 1 392 ? -3.576 -11.039 -15.273 1 98.62 392 ASP B C 1
ATOM 7913 O O . ASP B 1 392 ? -3.893 -12.219 -15.438 1 98.62 392 ASP B O 1
ATOM 7917 N N . GLU B 1 393 ? -2.518 -10.5 -15.859 1 98.56 393 GLU B N 1
ATOM 7918 C CA . GLU B 1 393 ? -1.817 -11.156 -16.953 1 98.56 393 GLU B CA 1
ATOM 7919 C C . GLU B 1 393 ? -0.33 -11.312 -16.656 1 98.56 393 GLU B C 1
ATOM 7921 O O . GLU B 1 393 ? 0.51 -11.172 -17.547 1 98.56 393 GLU B O 1
ATOM 7926 N N . VAL B 1 394 ? -0.017 -11.609 -15.422 1 98.19 394 VAL B N 1
ATOM 7927 C CA . VAL B 1 394 ? 1.354 -11.602 -14.922 1 98.19 394 VAL B CA 1
ATOM 7928 C C . VAL B 1 394 ? 2.109 -12.812 -15.469 1 98.19 394 VAL B C 1
ATOM 7930 O O . VAL B 1 394 ? 3.34 -12.797 -15.547 1 98.19 394 VAL B O 1
ATOM 7933 N N . TYR B 1 395 ? 1.406 -13.859 -15.953 1 98 395 TYR B N 1
ATOM 7934 C CA . TYR B 1 395 ? 2.043 -15.094 -16.391 1 98 395 TYR B CA 1
ATOM 7935 C C . TYR B 1 395 ? 2.111 -15.164 -17.906 1 98 395 TYR B C 1
ATOM 7937 O O . TYR B 1 395 ? 2.174 -16.25 -18.484 1 98 395 TYR B O 1
ATOM 7945 N N . GLN B 1 396 ? 2.115 -14.078 -18.578 1 96.25 396 GLN B N 1
ATOM 7946 C CA . GLN B 1 396 ? 1.964 -14.031 -20.031 1 96.25 396 GLN B CA 1
ATOM 7947 C C . GLN B 1 396 ? 3.076 -14.812 -20.734 1 96.25 396 GLN B C 1
ATOM 7949 O O . GLN B 1 396 ? 2.875 -15.344 -21.828 1 96.25 396 GLN B O 1
ATOM 7954 N N . ARG B 1 397 ? 4.234 -15.016 -20.094 1 95.12 397 ARG B N 1
ATOM 7955 C CA . ARG B 1 397 ? 5.344 -15.727 -20.719 1 95.12 397 ARG B CA 1
ATOM 7956 C C . ARG B 1 397 ? 5.359 -17.188 -20.312 1 95.12 397 ARG B C 1
ATOM 7958 O O . ARG B 1 397 ? 6.066 -18 -20.906 1 95.12 397 ARG B O 1
ATOM 7965 N N . ASN B 1 398 ? 4.59 -17.547 -19.312 1 96.5 398 ASN B N 1
ATOM 7966 C CA . ASN B 1 398 ? 4.512 -18.906 -18.828 1 96.5 398 ASN B CA 1
ATOM 7967 C C . ASN B 1 398 ? 3.439 -19.703 -19.562 1 96.5 398 ASN B C 1
ATOM 7969 O O . ASN B 1 398 ? 2.416 -20.078 -18.984 1 96.5 398 ASN B O 1
ATOM 7973 N N . VAL B 1 399 ? 3.627 -20.031 -20.812 1 97.81 399 VAL B N 1
ATOM 7974 C CA . VAL B 1 399 ? 2.709 -20.859 -21.578 1 97.81 399 VAL B CA 1
ATOM 7975 C C . VAL B 1 399 ? 3.447 -22.094 -22.109 1 97.81 399 VAL B C 1
ATOM 7977 O O . VAL B 1 399 ? 4.379 -21.969 -22.906 1 97.81 399 VAL B O 1
ATOM 7980 N N . TYR B 1 400 ? 3 -23.25 -21.734 1 97.06 400 TYR B N 1
ATOM 7981 C CA . TYR B 1 400 ? 3.744 -24.484 -21.984 1 97.06 400 TYR B CA 1
ATOM 7982 C C . TYR B 1 400 ? 3.061 -25.328 -23.047 1 97.06 400 TYR B C 1
ATOM 7984 O O . TYR B 1 400 ? 3.717 -26.094 -23.75 1 97.06 400 TYR B O 1
ATOM 7992 N N . SER B 1 401 ? 1.781 -25.25 -23.062 1 94.38 401 SER B N 1
ATOM 7993 C CA . SER B 1 401 ? 1.03 -26.016 -24.047 1 94.38 401 SER B CA 1
ATOM 7994 C C . SER B 1 401 ? 1.342 -25.547 -25.469 1 94.38 401 SER B C 1
ATOM 7996 O O . SER B 1 401 ? 1.223 -24.359 -25.781 1 94.38 401 SER B O 1
ATOM 7998 N N . PRO B 1 402 ? 1.644 -26.453 -26.312 1 92 402 PRO B N 1
ATOM 7999 C CA . PRO B 1 402 ? 1.995 -26.078 -27.688 1 92 402 PRO B CA 1
ATOM 8000 C C . PRO B 1 402 ? 0.798 -25.562 -28.469 1 92 402 PRO B C 1
ATOM 8002 O O . PRO B 1 402 ? 0.972 -24.859 -29.469 1 92 402 PRO B O 1
ATOM 8005 N N . SER B 1 403 ? -0.363 -25.875 -28.047 1 92.75 403 SER B N 1
ATOM 8006 C CA . SER B 1 403 ? -1.566 -25.484 -28.781 1 92.75 403 SER B CA 1
ATOM 8007 C C . SER B 1 403 ? -2.109 -24.156 -28.266 1 92.75 403 SER B C 1
ATOM 8009 O O . SER B 1 403 ? -3.139 -23.672 -28.75 1 92.75 403 SER B O 1
ATOM 8011 N N . LYS B 1 404 ? -1.47 -23.609 -27.281 1 94.31 404 LYS B N 1
ATOM 8012 C CA . LYS B 1 404 ? -1.947 -22.375 -26.672 1 94.31 404 LYS B CA 1
ATOM 8013 C C . LYS B 1 404 ? -0.905 -21.266 -26.797 1 94.31 404 LYS B C 1
ATOM 8015 O O . LYS B 1 404 ? 0.293 -21.547 -26.891 1 94.31 404 LYS B O 1
ATOM 8020 N N . SER B 1 405 ? -1.398 -20.109 -26.906 1 95.81 405 SER B N 1
ATOM 8021 C CA . SER B 1 405 ? -0.593 -18.891 -26.797 1 95.81 405 SER B CA 1
ATOM 8022 C C . SER B 1 405 ? -1.284 -17.844 -25.938 1 95.81 405 SER B C 1
ATOM 8024 O O . SER B 1 405 ? -2.51 -17.844 -25.812 1 95.81 405 SER B O 1
ATOM 8026 N N . PHE B 1 406 ? -0.506 -17 -25.359 1 97.56 406 PHE B N 1
ATOM 8027 C CA . PHE B 1 406 ? -1.096 -15.922 -24.578 1 97.56 406 PHE B CA 1
ATOM 8028 C C . PHE B 1 406 ? -1.755 -14.891 -25.484 1 97.56 406 PHE B C 1
ATOM 8030 O O . PHE B 1 406 ? -1.156 -14.445 -26.469 1 97.56 406 PHE B O 1
ATOM 8037 N N . LEU B 1 407 ? -2.947 -14.555 -25.203 1 98.19 407 LEU B N 1
ATOM 8038 C CA . LEU B 1 407 ? -3.688 -13.438 -25.781 1 98.19 407 LEU B CA 1
ATOM 8039 C C . LEU B 1 407 ? -4.129 -12.461 -24.703 1 98.19 407 LEU B C 1
ATOM 8041 O O . LEU B 1 407 ? -4.719 -12.867 -23.688 1 98.19 407 LEU B O 1
ATOM 8045 N N . SER B 1 408 ? -3.791 -11.18 -24.922 1 98.62 408 SER B N 1
ATOM 8046 C CA . SER B 1 408 ? -4.211 -10.203 -23.922 1 98.62 408 SER B CA 1
ATOM 8047 C C . SER B 1 408 ? -5.707 -9.914 -24.031 1 98.62 408 SER B C 1
ATOM 8049 O O . SER B 1 408 ? -6.285 -9.984 -25.109 1 98.62 408 SER B O 1
ATOM 8051 N N . ALA B 1 409 ? -6.301 -9.57 -22.906 1 98.62 409 ALA B N 1
ATOM 8052 C CA . ALA B 1 409 ? -7.711 -9.18 -22.875 1 98.62 409 ALA B CA 1
ATOM 8053 C C . ALA B 1 409 ? -7.957 -7.945 -23.734 1 98.62 409 ALA B C 1
ATOM 8055 O O . ALA B 1 409 ? -8.977 -7.848 -24.422 1 98.62 409 ALA B O 1
ATOM 8056 N N . LYS B 1 410 ? -7.066 -7.016 -23.703 1 98.31 410 LYS B N 1
ATOM 8057 C CA . LYS B 1 410 ? -7.211 -5.785 -24.469 1 98.31 410 LYS B CA 1
ATOM 8058 C C . LYS B 1 410 ? -7.27 -6.078 -25.969 1 98.31 410 LYS B C 1
ATOM 8060 O O . LYS B 1 410 ? -8.141 -5.566 -26.672 1 98.31 410 LYS B O 1
ATOM 8065 N N . LYS B 1 411 ? -6.324 -6.879 -26.469 1 98.44 411 LYS B N 1
ATOM 8066 C CA . LYS B 1 411 ? -6.32 -7.242 -27.891 1 98.44 411 LYS B CA 1
ATOM 8067 C C . LYS B 1 411 ? -7.652 -7.863 -28.297 1 98.44 411 LYS B C 1
ATOM 8069 O O . LYS B 1 411 ? -8.242 -7.469 -29.297 1 98.44 411 LYS B O 1
ATOM 8074 N N . VAL B 1 412 ? -8.086 -8.812 -27.5 1 98.62 412 VAL B N 1
ATOM 8075 C CA . VAL B 1 412 ? -9.312 -9.531 -27.828 1 98.62 412 VAL B CA 1
ATOM 8076 C C . VAL B 1 412 ? -10.508 -8.578 -27.766 1 98.62 412 VAL B C 1
ATOM 8078 O O . VAL B 1 412 ? -11.406 -8.641 -28.609 1 98.62 412 VAL B O 1
ATOM 8081 N N . ALA B 1 413 ? -10.539 -7.719 -26.766 1 98.25 413 ALA B N 1
ATOM 8082 C CA . ALA B 1 413 ? -11.617 -6.742 -26.656 1 98.25 413 ALA B CA 1
ATOM 8083 C C . ALA B 1 413 ? -11.688 -5.855 -27.891 1 98.25 413 ALA B C 1
ATOM 8085 O O . ALA B 1 413 ? -12.758 -5.664 -28.469 1 98.25 413 ALA B O 1
ATOM 8086 N N . LEU B 1 414 ? -10.555 -5.305 -28.344 1 97.38 414 LEU B N 1
ATOM 8087 C CA . LEU B 1 414 ? -10.484 -4.383 -29.469 1 97.38 414 LEU B CA 1
ATOM 8088 C C . LEU B 1 414 ? -10.875 -5.078 -30.766 1 97.38 414 LEU B C 1
ATOM 8090 O O . LEU B 1 414 ? -11.367 -4.438 -31.703 1 97.38 414 LEU B O 1
ATOM 8094 N N . GLU B 1 415 ? -10.703 -6.414 -30.797 1 98.12 415 GLU B N 1
ATOM 8095 C CA . GLU B 1 415 ? -10.961 -7.168 -32.031 1 98.12 415 GLU B CA 1
ATOM 8096 C C . GLU B 1 415 ? -12.336 -7.844 -31.969 1 98.12 415 GLU B C 1
ATOM 8098 O O . GLU B 1 415 ? -12.719 -8.539 -32.906 1 98.12 415 GLU B O 1
ATOM 8103 N N . THR B 1 416 ? -13.023 -7.719 -30.906 1 97.81 416 THR B N 1
ATOM 8104 C CA . THR B 1 416 ? -14.359 -8.281 -30.766 1 97.81 416 THR B CA 1
ATOM 8105 C C . THR B 1 416 ? -15.422 -7.203 -30.938 1 97.81 416 THR B C 1
ATOM 8107 O O . THR B 1 416 ? -15.492 -6.258 -30.141 1 97.81 416 THR B O 1
ATOM 8110 N N . PRO B 1 417 ? -16.297 -7.352 -31.906 1 95.94 417 PRO B N 1
ATOM 8111 C CA . PRO B 1 417 ? -17.344 -6.344 -32.125 1 95.94 417 PRO B CA 1
ATOM 8112 C C . PRO B 1 417 ? -18.188 -6.098 -30.875 1 95.94 417 PRO B C 1
ATOM 8114 O O . PRO B 1 417 ? -18.641 -7.051 -30.234 1 95.94 417 PRO B O 1
ATOM 8117 N N . GLY B 1 418 ? -18.312 -4.855 -30.531 1 93.81 418 GLY B N 1
ATOM 8118 C CA . GLY B 1 418 ? -19.125 -4.48 -29.375 1 93.81 418 GLY B CA 1
ATOM 8119 C C . GLY B 1 418 ? -18.328 -4.289 -28.109 1 93.81 418 GLY B C 1
ATOM 8120 O O . GLY B 1 418 ? -18.844 -3.83 -27.094 1 93.81 418 GLY B O 1
ATOM 8121 N N . CYS B 1 419 ? -17.047 -4.586 -28.172 1 95.5 419 CYS B N 1
ATOM 8122 C CA . CYS B 1 419 ? -16.219 -4.52 -26.969 1 95.5 419 CYS B CA 1
ATOM 8123 C C . CYS B 1 419 ? -15.148 -3.438 -27.109 1 95.5 419 CYS B C 1
ATOM 8125 O O . CYS B 1 419 ? -14.258 -3.33 -26.266 1 95.5 419 CYS B O 1
ATOM 8127 N N . GLU B 1 420 ? -15.242 -2.584 -28.109 1 87.31 420 GLU B N 1
ATOM 8128 C CA . GLU B 1 420 ? -14.188 -1.627 -28.438 1 87.31 420 GLU B CA 1
ATOM 8129 C C . GLU B 1 420 ? -14.023 -0.589 -27.344 1 87.31 420 GLU B C 1
ATOM 8131 O O . GLU B 1 420 ? -12.93 -0.037 -27.156 1 87.31 420 GLU B O 1
ATOM 8136 N N . TYR B 1 421 ? -15.125 -0.439 -26.547 1 89.31 421 TYR B N 1
ATOM 8137 C CA . TYR B 1 421 ? -15.086 0.604 -25.516 1 89.31 421 TYR B CA 1
ATOM 8138 C C . TYR B 1 421 ? -15.172 0.003 -24.125 1 89.31 421 TYR B C 1
ATOM 8140 O O . TYR B 1 421 ? -15.57 0.681 -23.172 1 89.31 421 TYR B O 1
ATOM 8148 N N . LEU B 1 422 ? -14.82 -1.231 -24.078 1 95.75 422 LEU B N 1
ATOM 8149 C CA . LEU B 1 422 ? -14.734 -1.897 -22.781 1 95.75 422 LEU B CA 1
ATOM 8150 C C . LEU B 1 422 ? -13.734 -1.195 -21.859 1 95.75 422 LEU B C 1
ATOM 8152 O O . LEU B 1 422 ? -12.617 -0.875 -22.297 1 95.75 422 LEU B O 1
ATOM 8156 N N . GLN B 1 423 ? -14.164 -0.793 -20.641 1 97.62 423 GLN B N 1
ATOM 8157 C CA . GLN B 1 423 ? -13.211 -0.338 -19.625 1 97.62 423 GLN B CA 1
ATOM 8158 C C . GLN B 1 423 ? -12.391 -1.504 -19.078 1 97.62 423 GLN B C 1
ATOM 8160 O O . GLN B 1 423 ? -12.953 -2.48 -18.578 1 97.62 423 GLN B O 1
ATOM 8165 N N . LEU B 1 424 ? -11.094 -1.38 -19.219 1 98.38 424 LEU B N 1
ATOM 8166 C CA . LEU B 1 424 ? -10.227 -2.516 -18.922 1 98.38 424 LEU B CA 1
ATOM 8167 C C . LEU B 1 424 ? -8.914 -2.051 -18.297 1 98.38 424 LEU B C 1
ATOM 8169 O O . LEU B 1 424 ? -8.328 -1.062 -18.75 1 98.38 424 LEU B O 1
ATOM 8173 N N . VAL B 1 425 ? -8.492 -2.703 -17.188 1 98.81 425 VAL B N 1
ATOM 8174 C CA . VAL B 1 425 ? -7.156 -2.533 -16.625 1 98.81 425 VAL B CA 1
ATOM 8175 C C . VAL B 1 425 ? -6.395 -3.855 -16.688 1 98.81 425 VAL B C 1
ATOM 8177 O O . VAL B 1 425 ? -6.887 -4.883 -16.219 1 98.81 425 VAL B O 1
ATOM 8180 N N . SER B 1 426 ? -5.258 -3.846 -17.297 1 98.75 426 SER B N 1
ATOM 8181 C CA . SER B 1 426 ? -4.391 -5.02 -17.328 1 98.75 426 SER B CA 1
ATOM 8182 C C . SER B 1 426 ? -3.213 -4.855 -16.375 1 98.75 426 SER B C 1
ATOM 8184 O O . SER B 1 426 ? -2.697 -3.75 -16.203 1 98.75 426 SER B O 1
ATOM 8186 N N . PHE B 1 427 ? -2.779 -5.969 -15.75 1 98.75 427 PHE B N 1
ATOM 8187 C CA . PHE B 1 427 ? -1.707 -5.949 -14.766 1 98.75 427 PHE B CA 1
ATOM 8188 C C . PHE B 1 427 ? -0.57 -6.875 -15.18 1 98.75 427 PHE B C 1
ATOM 8190 O O . PHE B 1 427 ? -0.809 -7.945 -15.742 1 98.75 427 PHE B O 1
ATOM 8197 N N . HIS B 1 428 ? 0.656 -6.469 -14.898 1 98.62 428 HIS B N 1
ATOM 8198 C CA . HIS B 1 428 ? 1.85 -7.281 -15.102 1 98.62 428 HIS B CA 1
ATOM 8199 C C . HIS B 1 428 ? 2.871 -7.047 -13.992 1 98.62 428 HIS B C 1
ATOM 8201 O O . HIS B 1 428 ? 2.746 -6.102 -13.219 1 98.62 428 HIS B O 1
ATOM 8207 N N . SER B 1 429 ? 3.805 -7.992 -13.812 1 97.88 429 SER B N 1
ATOM 8208 C CA . SER B 1 429 ? 4.754 -7.957 -12.703 1 97.88 429 SER B CA 1
ATOM 8209 C C . SER B 1 429 ? 6.086 -8.586 -13.102 1 97.88 429 SER B C 1
ATOM 8211 O O . SER B 1 429 ? 6.129 -9.492 -13.93 1 97.88 429 SER B O 1
ATOM 8213 N N . THR B 1 430 ? 7.141 -8.109 -12.484 1 97.75 430 THR B N 1
ATOM 8214 C CA . THR B 1 430 ? 8.469 -8.68 -12.688 1 97.75 430 THR B CA 1
ATOM 8215 C C . THR B 1 430 ? 8.688 -9.898 -11.797 1 97.75 430 THR B C 1
ATOM 8217 O O . THR B 1 430 ? 9.711 -10.57 -11.891 1 97.75 430 THR B O 1
ATOM 8220 N N . SER B 1 431 ? 7.711 -10.234 -10.992 1 96.31 431 SER B N 1
ATOM 8221 C CA . SER B 1 431 ? 7.848 -11.32 -10.016 1 96.31 431 SER B CA 1
ATOM 8222 C C . SER B 1 431 ? 7.574 -12.672 -10.656 1 96.31 431 SER B C 1
ATOM 8224 O O . SER B 1 431 ? 7.879 -13.719 -10.07 1 96.31 431 SER B O 1
ATOM 8226 N N . LYS B 1 432 ? 6.988 -12.648 -11.82 1 94 432 LYS B N 1
ATOM 8227 C CA . LYS B 1 432 ? 6.492 -13.875 -12.43 1 94 432 LYS B CA 1
ATOM 8228 C C . LYS B 1 432 ? 7.156 -14.117 -13.789 1 94 432 LYS B C 1
ATOM 8230 O O . LYS B 1 432 ? 8.25 -13.609 -14.047 1 94 432 LYS B O 1
ATOM 8235 N N . GLY B 1 433 ? 6.602 -15.016 -14.516 1 88.88 433 GLY B N 1
ATOM 8236 C CA . GLY B 1 433 ? 7.207 -15.344 -15.797 1 88.88 433 GLY B CA 1
ATOM 8237 C C . GLY B 1 433 ? 8.5 -16.125 -15.664 1 88.88 433 GLY B C 1
ATOM 8238 O O . GLY B 1 433 ? 8.562 -17.109 -14.914 1 88.88 433 GLY B O 1
ATOM 8239 N N . VAL B 1 434 ? 9.5 -15.695 -16.438 1 92.69 434 VAL B N 1
ATOM 8240 C CA . VAL B 1 434 ? 10.797 -16.375 -16.391 1 92.69 434 VAL B CA 1
ATOM 8241 C C . VAL B 1 434 ? 11.812 -15.484 -15.672 1 92.69 434 VAL B C 1
ATOM 8243 O O . VAL B 1 434 ? 13.016 -15.727 -15.742 1 92.69 434 VAL B O 1
ATOM 8246 N N . ILE B 1 435 ? 11.32 -14.406 -15.055 1 94.69 435 ILE B N 1
ATOM 8247 C CA . ILE B 1 435 ? 12.188 -13.445 -14.375 1 94.69 435 ILE B CA 1
ATOM 8248 C C . ILE B 1 435 ? 12.289 -13.797 -12.891 1 94.69 435 ILE B C 1
ATOM 8250 O O . ILE B 1 435 ? 13.383 -14.055 -12.383 1 94.69 435 ILE B O 1
ATOM 8254 N N . GLY B 1 436 ? 11.141 -13.82 -12.273 1 95.25 436 GLY B N 1
ATOM 8255 C CA . GLY B 1 436 ? 11.086 -14.273 -10.898 1 95.25 436 GLY B CA 1
ATOM 8256 C C . GLY B 1 436 ? 11.648 -13.266 -9.914 1 95.25 436 GLY B C 1
ATOM 8257 O O . GLY B 1 436 ? 12.141 -13.641 -8.844 1 95.25 436 GLY B O 1
ATOM 8258 N N . GLU B 1 437 ? 11.695 -11.992 -10.219 1 96.12 437 GLU B N 1
ATOM 8259 C CA . GLU B 1 437 ? 12.219 -10.961 -9.328 1 96.12 437 GLU B CA 1
ATOM 8260 C C . GLU B 1 437 ? 11.148 -10.5 -8.328 1 96.12 437 GLU B C 1
ATOM 8262 O O . GLU B 1 437 ? 10.742 -9.336 -8.344 1 96.12 437 GLU B O 1
ATOM 8267 N N . CYS B 1 438 ? 10.805 -11.391 -7.422 1 95.81 438 CYS B N 1
ATOM 8268 C CA . CYS B 1 438 ? 9.742 -11.156 -6.449 1 95.81 438 CYS B CA 1
ATOM 8269 C C . CYS B 1 438 ? 10.141 -10.07 -5.457 1 95.81 438 CYS B C 1
ATOM 8271 O O . CYS B 1 438 ? 9.336 -9.195 -5.133 1 95.81 438 CYS B O 1
ATOM 8273 N N . GLY B 1 439 ? 11.383 -10.055 -5.039 1 95.56 439 GLY B N 1
ATOM 8274 C CA . GLY B 1 439 ? 11.852 -9.141 -4.008 1 95.56 439 GLY B CA 1
ATOM 8275 C C . GLY B 1 439 ? 11.945 -7.707 -4.484 1 95.56 439 GLY B C 1
ATOM 8276 O O . GLY B 1 439 ? 11.977 -6.777 -3.674 1 95.56 439 GLY B O 1
ATOM 8277 N N . ARG B 1 440 ? 11.969 -7.484 -5.793 1 94.88 440 ARG B N 1
ATOM 8278 C CA . ARG B 1 440 ? 12.109 -6.148 -6.371 1 94.88 440 ARG B CA 1
ATOM 8279 C C . ARG B 1 440 ? 10.789 -5.395 -6.32 1 94.88 440 ARG B C 1
ATOM 8281 O O . ARG B 1 440 ? 10.766 -4.164 -6.383 1 94.88 440 ARG B O 1
ATOM 8288 N N . ARG B 1 441 ? 9.758 -6.133 -6.305 1 95.94 441 ARG B N 1
ATOM 8289 C CA . ARG B 1 441 ? 8.414 -5.566 -6.281 1 95.94 441 ARG B CA 1
ATOM 8290 C C . ARG B 1 441 ? 8.203 -4.617 -7.461 1 95.94 441 ARG B C 1
ATOM 8292 O O . ARG B 1 441 ? 7.742 -3.488 -7.277 1 95.94 441 ARG B O 1
ATOM 8299 N N . GLY B 1 442 ? 8.477 -5.02 -8.688 1 97.44 442 GLY B N 1
ATOM 8300 C CA . GLY B 1 442 ? 8.242 -4.25 -9.891 1 97.44 442 GLY B CA 1
ATOM 8301 C C . GLY B 1 442 ? 7.012 -4.703 -10.656 1 97.44 442 GLY B C 1
ATOM 8302 O O . GLY B 1 442 ? 6.66 -5.887 -10.633 1 97.44 442 GLY B O 1
ATOM 8303 N N . GLY B 1 443 ? 6.367 -3.773 -11.336 1 98.38 443 GLY B N 1
ATOM 8304 C CA . GLY B 1 443 ? 5.199 -4.09 -12.141 1 98.38 443 GLY B CA 1
ATOM 8305 C C . GLY B 1 443 ? 4.602 -2.873 -12.828 1 98.38 443 GLY B C 1
ATOM 8306 O O . GLY B 1 443 ? 5.125 -1.765 -12.703 1 98.38 443 GLY B O 1
ATOM 8307 N N . TYR B 1 444 ? 3.541 -3.129 -13.625 1 98.81 444 TYR B N 1
ATOM 8308 C CA . TYR B 1 444 ? 2.818 -2.029 -14.258 1 98.81 444 TYR B CA 1
ATOM 8309 C C . TYR B 1 444 ? 1.345 -2.377 -14.438 1 98.81 444 TYR B C 1
ATOM 8311 O O . TYR B 1 444 ? 0.96 -3.547 -14.344 1 98.81 444 TYR B O 1
ATOM 8319 N N . MET B 1 445 ? 0.556 -1.406 -14.617 1 98.88 445 MET B N 1
ATOM 8320 C CA . MET B 1 445 ? -0.809 -1.562 -15.117 1 98.88 445 MET B CA 1
ATOM 8321 C C . MET B 1 445 ? -1.064 -0.644 -16.297 1 98.88 445 MET B C 1
ATOM 8323 O O . MET B 1 445 ? -0.438 0.41 -16.422 1 98.88 445 MET B O 1
ATOM 8327 N N . GLU B 1 446 ? -1.884 -1.043 -17.188 1 98.75 446 GLU B N 1
ATOM 8328 C CA . GLU B 1 446 ? -2.365 -0.248 -18.312 1 98.75 446 GLU B CA 1
ATOM 8329 C C . GLU B 1 446 ? -3.859 0.039 -18.188 1 98.75 446 GLU B C 1
ATOM 8331 O O . GLU B 1 446 ? -4.656 -0.875 -17.969 1 98.75 446 GLU B O 1
ATOM 8336 N N . LEU B 1 447 ? -4.238 1.296 -18.312 1 97.81 447 LEU B N 1
ATOM 8337 C CA . LEU B 1 447 ? -5.625 1.74 -18.328 1 97.81 447 LEU B CA 1
ATOM 8338 C C . LEU B 1 447 ? -6.145 1.85 -19.75 1 97.81 447 LEU B C 1
ATOM 8340 O O . LEU B 1 447 ? -5.672 2.684 -20.531 1 97.81 447 LEU B O 1
ATOM 8344 N N . HIS B 1 448 ? -7.059 1.001 -20.094 1 96.81 448 HIS B N 1
ATOM 8345 C CA . HIS B 1 448 ? -7.684 1.048 -21.422 1 96.81 448 HIS B CA 1
ATOM 8346 C C . HIS B 1 448 ? -9.109 1.588 -21.328 1 96.81 448 HIS B C 1
ATOM 8348 O O . HIS B 1 448 ? -9.961 0.993 -20.672 1 96.81 448 HIS B O 1
ATOM 8354 N N . ASN B 1 449 ? -9.406 2.727 -21.969 1 94.88 449 ASN B N 1
ATOM 8355 C CA . ASN B 1 449 ? -10.711 3.359 -22.062 1 94.88 449 ASN B CA 1
ATOM 8356 C C . ASN B 1 449 ? -11.266 3.701 -20.672 1 94.88 4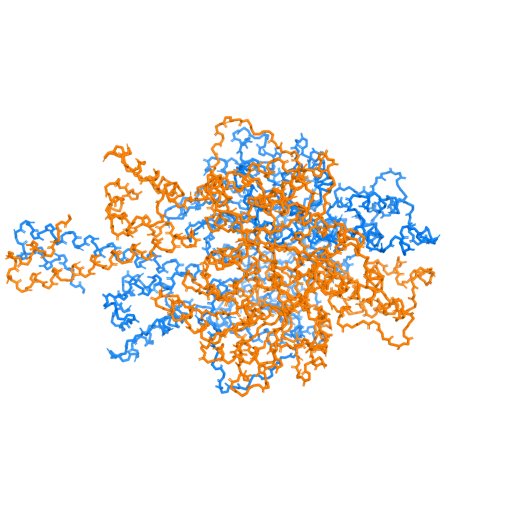49 ASN B C 1
ATOM 8358 O O . ASN B 1 449 ? -12.43 3.43 -20.391 1 94.88 449 ASN B O 1
ATOM 8362 N N . ILE B 1 450 ? -10.461 4.242 -19.844 1 95.75 450 ILE B N 1
ATOM 8363 C CA . ILE B 1 450 ? -10.875 4.656 -18.5 1 95.75 450 ILE B CA 1
ATOM 8364 C C . ILE B 1 450 ? -11.234 6.141 -18.516 1 95.75 450 ILE B C 1
ATOM 8366 O O . ILE B 1 450 ? -10.562 6.945 -19.172 1 95.75 450 ILE B O 1
ATOM 8370 N N . ASP B 1 451 ? -12.266 6.5 -17.812 1 92.69 451 ASP B N 1
ATOM 8371 C CA . ASP B 1 451 ? -12.727 7.875 -17.672 1 92.69 451 ASP B CA 1
ATOM 8372 C C . ASP B 1 451 ? -11.594 8.797 -17.234 1 92.69 451 ASP B C 1
ATOM 8374 O O . ASP B 1 451 ? -10.797 8.445 -16.359 1 92.69 451 ASP B O 1
ATOM 8378 N N . LYS B 1 452 ? -11.555 10 -17.812 1 89.69 452 LYS B N 1
ATOM 8379 C CA . LYS B 1 452 ? -10.461 10.938 -17.562 1 89.69 452 LYS B CA 1
ATOM 8380 C C . LYS B 1 452 ? -10.422 11.367 -16.109 1 89.69 452 LYS B C 1
ATOM 8382 O O . LYS B 1 452 ? -9.344 11.531 -15.523 1 89.69 452 LYS B O 1
ATOM 8387 N N . THR B 1 453 ? -11.578 11.586 -15.547 1 88.12 453 THR B N 1
ATOM 8388 C CA . THR B 1 453 ? -11.641 12 -14.148 1 88.12 453 THR B CA 1
ATOM 8389 C C . THR B 1 453 ? -11.164 10.875 -13.234 1 88.12 453 THR B C 1
ATOM 8391 O O . THR B 1 453 ? -10.445 11.117 -12.258 1 88.12 453 THR B O 1
ATOM 8394 N N . VAL B 1 454 ? -11.578 9.656 -13.562 1 93.31 454 VAL B N 1
ATOM 8395 C CA . VAL B 1 454 ? -11.148 8.5 -12.781 1 93.31 454 VAL B CA 1
ATOM 8396 C C . VAL B 1 454 ? -9.633 8.352 -12.852 1 93.31 454 VAL B C 1
ATOM 8398 O O . VAL B 1 454 ? -8.977 8.117 -11.836 1 93.31 454 VAL B O 1
ATOM 8401 N N . GLN B 1 455 ? -9.078 8.516 -14.039 1 94.12 455 GLN B N 1
ATOM 8402 C CA . GLN B 1 455 ? -7.633 8.383 -14.195 1 94.12 455 GLN B CA 1
ATOM 8403 C C . GLN B 1 455 ? -6.895 9.461 -13.406 1 94.12 455 GLN B C 1
ATOM 8405 O O . GLN B 1 455 ? -5.852 9.188 -12.805 1 94.12 455 GLN B O 1
ATOM 8410 N N . ALA B 1 456 ? -7.402 10.688 -13.43 1 91.62 456 ALA B N 1
ATOM 8411 C CA . ALA B 1 456 ? -6.805 11.766 -12.648 1 91.62 456 ALA B CA 1
ATOM 8412 C C . ALA B 1 456 ? -6.828 11.438 -11.156 1 91.62 456 ALA B C 1
ATOM 8414 O O . ALA B 1 456 ? -5.879 11.742 -10.43 1 91.62 456 ALA B O 1
ATOM 8415 N N . GLN B 1 457 ? -7.922 10.844 -10.672 1 92.44 457 GLN B N 1
ATOM 8416 C CA . GLN B 1 457 ? -8.039 10.477 -9.266 1 92.44 457 GLN B CA 1
ATOM 8417 C C . GLN B 1 457 ? -7.102 9.32 -8.93 1 92.44 457 GLN B C 1
ATOM 8419 O O . GLN B 1 457 ? -6.57 9.242 -7.816 1 92.44 457 GLN B O 1
ATOM 8424 N N . LEU B 1 458 ? -6.945 8.398 -9.891 1 94.81 458 LEU B N 1
ATOM 8425 C CA . LEU B 1 458 ? -5.965 7.328 -9.711 1 94.81 458 LEU B CA 1
ATOM 8426 C C . LEU B 1 458 ? -4.559 7.898 -9.562 1 94.81 458 LEU B C 1
ATOM 8428 O O . LEU B 1 458 ? -3.777 7.422 -8.734 1 94.81 458 LEU B O 1
ATOM 8432 N N . TYR B 1 459 ? -4.293 8.859 -10.336 1 93.44 459 TYR B N 1
ATOM 8433 C CA . TYR B 1 459 ? -3.004 9.539 -10.234 1 93.44 459 TYR B CA 1
ATOM 8434 C C . TYR B 1 459 ? -2.84 10.195 -8.867 1 93.44 459 TYR B C 1
ATOM 8436 O O . TYR B 1 459 ? -1.774 10.102 -8.258 1 93.44 459 TYR B O 1
ATOM 8444 N N . LYS B 1 460 ? -3.844 10.875 -8.422 1 90.62 460 LYS B N 1
ATOM 8445 C CA . LYS B 1 460 ? -3.816 11.492 -7.102 1 90.62 460 LYS B CA 1
ATOM 8446 C C . LYS B 1 460 ? -3.561 10.453 -6.016 1 90.62 460 LYS B C 1
ATOM 8448 O O . LYS B 1 460 ? -2.783 10.695 -5.09 1 90.62 460 LYS B O 1
ATOM 8453 N N . LEU B 1 461 ? -4.23 9.336 -6.137 1 93.12 461 LEU B N 1
ATOM 8454 C CA . LEU B 1 461 ? -4.035 8.242 -5.199 1 93.12 461 LEU B CA 1
ATOM 8455 C C . LEU B 1 461 ? -2.596 7.742 -5.234 1 93.12 461 LEU B C 1
ATOM 8457 O O . LEU B 1 461 ? -1.986 7.516 -4.188 1 93.12 461 LEU B O 1
ATOM 8461 N N . ALA B 1 462 ? -2.084 7.562 -6.426 1 93.44 462 ALA B N 1
ATOM 8462 C CA . ALA B 1 462 ? -0.689 7.156 -6.578 1 93.44 462 ALA B CA 1
ATOM 8463 C C . ALA B 1 462 ? 0.254 8.195 -5.984 1 93.44 462 ALA B C 1
ATOM 8465 O O . ALA B 1 462 ? 1.26 7.848 -5.363 1 93.44 462 ALA B O 1
ATOM 8466 N N . SER B 1 463 ? -0.085 9.438 -6.125 1 89.94 463 SER B N 1
ATOM 8467 C CA . SER B 1 463 ? 0.744 10.539 -5.652 1 89.94 463 SER B CA 1
ATOM 8468 C C . SER B 1 463 ? 0.816 10.562 -4.129 1 89.94 463 SER B C 1
ATOM 8470 O O . SER B 1 463 ? 1.831 10.969 -3.559 1 89.94 463 SER B O 1
ATOM 8472 N N . SER B 1 464 ? -0.229 10.117 -3.529 1 88.81 464 SER B N 1
ATOM 8473 C CA . SER B 1 464 ? -0.246 10.125 -2.068 1 88.81 464 SER B CA 1
ATOM 8474 C C . SER B 1 464 ? 0.792 9.164 -1.502 1 88.81 464 SER B C 1
ATOM 8476 O O . SER B 1 464 ? 1.218 9.305 -0.354 1 88.81 464 SER B O 1
ATOM 8478 N N . GLY B 1 465 ? 1.183 8.211 -2.303 1 89.19 465 GLY B N 1
ATOM 8479 C CA . GLY B 1 465 ? 2.268 7.312 -1.936 1 89.19 465 GLY B CA 1
ATOM 8480 C C . GLY B 1 465 ? 3.604 7.719 -2.531 1 89.19 465 GLY B C 1
ATOM 8481 O O . GLY B 1 465 ? 4.578 6.969 -2.447 1 89.19 465 GLY B O 1
ATOM 8482 N N . LEU B 1 466 ? 3.635 8.883 -3.186 1 90.81 466 LEU B N 1
ATOM 8483 C CA . LEU B 1 466 ? 4.805 9.492 -3.814 1 90.81 466 LEU B CA 1
ATOM 8484 C C . LEU B 1 466 ? 5.145 8.781 -5.121 1 90.81 466 LEU B C 1
ATOM 8486 O O . LEU B 1 466 ? 4.77 9.242 -6.199 1 90.81 466 LEU B O 1
ATOM 8490 N N . CYS B 1 467 ? 5.707 7.59 -5.062 1 92.69 467 CYS B N 1
ATOM 8491 C CA . CYS B 1 467 ? 5.984 6.809 -6.262 1 92.69 467 CYS B CA 1
ATOM 8492 C C . CYS B 1 467 ? 6.324 5.363 -5.906 1 92.69 467 CYS B C 1
ATOM 8494 O O . CYS B 1 467 ? 6.555 5.047 -4.738 1 92.69 467 CYS B O 1
ATOM 8496 N N . SER B 1 468 ? 6.238 4.465 -6.891 1 96.06 468 SER B N 1
ATOM 8497 C CA . SER B 1 468 ? 6.738 3.107 -6.703 1 96.06 468 SER B CA 1
ATOM 8498 C C . SER B 1 468 ? 8.258 3.09 -6.582 1 96.06 468 SER B C 1
ATOM 8500 O O . SER B 1 468 ? 8.922 4.07 -6.922 1 96.06 468 SER B O 1
ATOM 8502 N N . ASN B 1 469 ? 8.82 1.995 -6.047 1 96.62 469 ASN B N 1
ATOM 8503 C CA . ASN B 1 469 ? 10.266 1.961 -5.844 1 96.62 469 ASN B CA 1
ATOM 8504 C C . ASN B 1 469 ? 11.016 1.997 -7.168 1 96.62 469 ASN B C 1
ATOM 8506 O O . ASN B 1 469 ? 10.602 1.371 -8.141 1 96.62 469 ASN B O 1
ATOM 8510 N N . VAL B 1 470 ? 12.125 2.664 -7.238 1 96.88 470 VAL B N 1
ATOM 8511 C CA . VAL B 1 470 ? 12.82 2.955 -8.484 1 96.88 470 VAL B CA 1
ATOM 8512 C C . VAL B 1 470 ? 13.477 1.686 -9.016 1 96.88 470 VAL B C 1
ATOM 8514 O O . VAL B 1 470 ? 13.438 1.417 -10.219 1 96.88 470 VAL B O 1
ATOM 8517 N N . PRO B 1 471 ? 14.109 0.826 -8.172 1 96.44 471 PRO B N 1
ATOM 8518 C CA . PRO B 1 471 ? 14.625 -0.44 -8.695 1 96.44 471 PRO B CA 1
ATOM 8519 C C . PRO B 1 471 ? 13.539 -1.276 -9.383 1 96.44 471 PRO B C 1
ATOM 8521 O O . PRO B 1 471 ? 13.805 -1.918 -10.398 1 96.44 471 PRO B O 1
ATOM 8524 N N . GLY B 1 472 ? 12.328 -1.293 -8.812 1 97.38 472 GLY B N 1
ATOM 8525 C CA . GLY B 1 472 ? 11.227 -1.982 -9.453 1 97.38 472 GLY B CA 1
ATOM 8526 C C . GLY B 1 472 ? 10.859 -1.396 -10.805 1 97.38 472 GLY B C 1
ATOM 8527 O O . GLY B 1 472 ? 10.547 -2.133 -11.742 1 97.38 472 GLY B O 1
ATOM 8528 N N . GLN B 1 473 ? 10.875 -0.091 -10.938 1 98.06 473 GLN B N 1
ATOM 8529 C CA . GLN B 1 473 ? 10.609 0.572 -12.211 1 98.06 473 GLN B CA 1
ATOM 8530 C C . GLN B 1 473 ? 11.656 0.194 -13.258 1 98.06 473 GLN B C 1
ATOM 8532 O O . GLN B 1 473 ? 11.312 -0.112 -14.406 1 98.06 473 GLN B O 1
ATOM 8537 N N . ILE B 1 474 ? 12.922 0.192 -12.844 1 97.88 474 ILE B N 1
ATOM 8538 C CA . ILE B 1 474 ? 14.023 -0.164 -13.727 1 97.88 474 ILE B CA 1
ATOM 8539 C C . ILE B 1 474 ? 13.852 -1.602 -14.211 1 97.88 474 ILE B C 1
ATOM 8541 O O . ILE B 1 474 ? 13.969 -1.878 -15.414 1 97.88 474 ILE B O 1
ATOM 8545 N N . THR B 1 475 ? 13.578 -2.477 -13.289 1 97.75 475 THR B N 1
ATOM 8546 C CA . THR B 1 475 ? 13.422 -3.885 -13.633 1 97.75 475 THR B CA 1
ATOM 8547 C C . THR B 1 475 ? 12.258 -4.078 -14.602 1 97.75 475 THR B C 1
ATOM 8549 O O . THR B 1 475 ? 12.312 -4.941 -15.484 1 97.75 475 THR B O 1
ATOM 8552 N N . THR B 1 476 ? 11.211 -3.305 -14.445 1 98.56 476 THR B N 1
ATOM 8553 C CA . THR B 1 476 ? 10.062 -3.389 -15.344 1 98.56 476 THR B CA 1
ATOM 8554 C C . THR B 1 476 ? 10.453 -2.99 -16.766 1 98.56 476 THR B C 1
ATOM 8556 O O . THR B 1 476 ? 10.062 -3.646 -17.734 1 98.56 476 THR B O 1
ATOM 8559 N N . SER B 1 477 ? 11.203 -1.928 -16.891 1 98.5 477 SER B N 1
ATOM 8560 C CA . SER B 1 477 ? 11.688 -1.526 -18.203 1 98.5 477 SER B CA 1
ATOM 8561 C C . SER B 1 477 ? 12.594 -2.594 -18.812 1 98.5 477 SER B C 1
ATOM 8563 O O . SER B 1 477 ? 12.484 -2.904 -20 1 98.5 477 SER B O 1
ATOM 8565 N N . LEU B 1 478 ? 13.492 -3.15 -18.016 1 98.19 478 LEU B N 1
ATOM 8566 C CA . LEU B 1 478 ? 14.391 -4.203 -18.484 1 98.19 478 LEU B CA 1
ATOM 8567 C C . LEU B 1 478 ? 13.602 -5.418 -18.953 1 98.19 478 LEU B C 1
ATOM 8569 O O . LEU B 1 478 ? 13.969 -6.047 -19.953 1 98.19 478 LEU B O 1
ATOM 8573 N N . MET B 1 479 ? 12.539 -5.758 -18.266 1 97.75 479 MET B N 1
ATOM 8574 C CA . MET B 1 479 ? 11.688 -6.895 -18.609 1 97.75 479 MET B CA 1
ATOM 8575 C C . MET B 1 479 ? 11.133 -6.75 -20.016 1 97.75 479 MET B C 1
ATOM 8577 O O . MET B 1 479 ? 11.094 -7.719 -20.781 1 97.75 479 MET B O 1
ATOM 8581 N N . VAL B 1 480 ? 10.766 -5.516 -20.406 1 98.06 480 VAL B N 1
ATOM 8582 C CA . VAL B 1 480 ? 10.047 -5.336 -21.656 1 98.06 480 VAL B CA 1
ATOM 8583 C C . VAL B 1 480 ? 11.023 -4.934 -22.766 1 98.06 480 VAL B C 1
ATOM 8585 O O . VAL B 1 480 ? 10.656 -4.895 -23.938 1 98.06 480 VAL B O 1
ATOM 8588 N N . LYS B 1 481 ? 12.258 -4.625 -22.422 1 96.5 481 LYS B N 1
ATOM 8589 C CA . LYS B 1 481 ? 13.305 -4.273 -23.375 1 96.5 481 LYS B CA 1
ATOM 8590 C C . LYS B 1 481 ? 14.578 -5.082 -23.125 1 96.5 481 LYS B C 1
ATOM 8592 O O . LYS B 1 481 ? 15.625 -4.516 -22.812 1 96.5 481 LYS B O 1
ATOM 8597 N N . PRO B 1 482 ? 14.562 -6.344 -23.312 1 95.62 482 PRO B N 1
ATOM 8598 C CA . PRO B 1 482 ? 15.727 -7.207 -23.062 1 95.62 482 PRO B CA 1
ATOM 8599 C C . PRO B 1 482 ? 16.812 -7.051 -24.125 1 95.62 482 PRO B C 1
ATOM 8601 O O . PRO B 1 482 ? 16.609 -6.348 -25.125 1 95.62 482 PRO B O 1
ATOM 8604 N N . PRO B 1 483 ? 17.969 -7.715 -23.891 1 96.94 483 PRO B N 1
ATOM 8605 C CA . PRO B 1 483 ? 19.016 -7.684 -24.922 1 96.94 483 PRO B CA 1
ATOM 8606 C C . PRO B 1 483 ? 18.531 -8.227 -26.266 1 96.94 483 PRO B C 1
ATOM 8608 O O . PRO B 1 483 ? 17.703 -9.141 -26.297 1 96.94 483 PRO B O 1
ATOM 8611 N N . LYS B 1 484 ? 19.109 -7.656 -27.266 1 96.06 484 LYS B N 1
ATOM 8612 C CA . LYS B 1 484 ? 18.766 -8.078 -28.609 1 96.06 484 LYS B CA 1
ATOM 8613 C C . LYS B 1 484 ? 19.906 -8.867 -29.25 1 96.06 484 LYS B C 1
ATOM 8615 O O . LYS B 1 484 ? 21.031 -8.828 -28.766 1 96.06 484 LYS B O 1
ATOM 8620 N N . ARG B 1 485 ? 19.516 -9.586 -30.344 1 96.31 485 ARG B N 1
ATOM 8621 C CA . ARG B 1 485 ? 20.547 -10.297 -31.094 1 96.31 485 ARG B CA 1
ATOM 8622 C C . ARG B 1 485 ? 21.672 -9.359 -31.516 1 96.31 485 ARG B C 1
ATOM 8624 O O . ARG B 1 485 ? 21.406 -8.273 -32.031 1 96.31 485 ARG B O 1
ATOM 8631 N N . GLY B 1 486 ? 22.859 -9.734 -31.266 1 96.19 486 GLY B N 1
ATOM 8632 C CA . GLY B 1 486 ? 24 -8.891 -31.562 1 96.19 486 GLY B CA 1
ATOM 8633 C C . GLY B 1 486 ? 24.625 -8.266 -30.328 1 96.19 486 GLY B C 1
ATOM 8634 O O . GLY B 1 486 ? 25.812 -7.93 -30.344 1 96.19 486 GLY B O 1
ATOM 8635 N N . ASP B 1 487 ? 23.859 -8.086 -29.297 1 97.06 487 ASP B N 1
ATOM 8636 C CA . ASP B 1 487 ? 24.391 -7.57 -28.031 1 97.06 487 ASP B CA 1
ATOM 8637 C C . ASP B 1 487 ? 25.328 -8.586 -27.391 1 97.06 487 ASP B C 1
ATOM 8639 O O . ASP B 1 487 ? 25.125 -9.797 -27.5 1 97.06 487 ASP B O 1
ATOM 8643 N N . VAL B 1 488 ? 26.234 -8.109 -26.641 1 97.62 488 VAL B N 1
ATOM 8644 C CA . VAL B 1 488 ? 27.25 -8.93 -26.016 1 97.62 488 VAL B CA 1
ATOM 8645 C C . VAL B 1 488 ? 26.594 -9.914 -25.047 1 97.62 488 VAL B C 1
ATOM 8647 O O . VAL B 1 488 ? 27.016 -11.07 -24.953 1 97.62 488 VAL B O 1
ATOM 8650 N N . SER B 1 489 ? 25.547 -9.516 -24.391 1 98.12 489 SER B N 1
ATOM 8651 C CA . SER B 1 489 ? 24.938 -10.312 -23.328 1 98.12 489 SER B CA 1
ATOM 8652 C C . SER B 1 489 ? 23.812 -11.195 -23.859 1 98.12 489 SER B C 1
ATOM 8654 O O . SER B 1 489 ? 23.219 -11.969 -23.109 1 98.12 489 SER B O 1
ATOM 8656 N N . TYR B 1 490 ? 23.5 -11.164 -25.156 1 98.12 490 TYR B N 1
ATOM 8657 C CA . TYR B 1 490 ? 22.312 -11.773 -25.719 1 98.12 490 TYR B CA 1
ATOM 8658 C C . TYR B 1 490 ? 22.312 -13.281 -25.516 1 98.12 490 TYR B C 1
ATOM 8660 O O . TYR B 1 490 ? 21.328 -13.867 -25.078 1 98.12 490 TYR B O 1
ATOM 8668 N N . ASP B 1 491 ? 23.438 -13.945 -25.828 1 98 491 ASP B N 1
ATOM 8669 C CA . ASP B 1 491 ? 23.5 -15.406 -25.781 1 98 491 ASP B CA 1
ATOM 8670 C C . ASP B 1 491 ? 23.328 -15.914 -24.344 1 98 491 ASP B C 1
ATOM 8672 O O . ASP B 1 491 ? 22.594 -16.875 -24.125 1 98 491 ASP B O 1
ATOM 8676 N N . ARG B 1 492 ? 24.016 -15.297 -23.422 1 97.38 492 ARG B N 1
ATOM 8677 C CA . ARG B 1 492 ? 23.859 -15.695 -22.031 1 97.38 492 ARG B CA 1
ATOM 8678 C C . ARG B 1 492 ? 22.438 -15.453 -21.547 1 97.38 492 ARG B C 1
ATOM 8680 O O . ARG B 1 492 ? 21.859 -16.281 -20.828 1 97.38 492 ARG B O 1
ATOM 8687 N N . PHE B 1 493 ? 21.922 -14.336 -22 1 97.56 493 PHE B N 1
ATOM 8688 C CA . PHE B 1 493 ? 20.547 -13.984 -21.641 1 97.56 493 PHE B CA 1
ATOM 8689 C C . PHE B 1 493 ? 19.578 -15.023 -22.156 1 97.56 493 PHE B C 1
ATOM 8691 O O . PHE B 1 493 ? 18.719 -15.516 -21.406 1 97.56 493 PHE B O 1
ATOM 8698 N N . GLN B 1 494 ? 19.672 -15.406 -23.344 1 97.75 494 GLN B N 1
ATOM 8699 C CA . GLN B 1 494 ? 18.797 -16.391 -23.969 1 97.75 494 GLN B CA 1
ATOM 8700 C C . GLN B 1 494 ? 18.938 -17.75 -23.297 1 97.75 494 GLN B C 1
ATOM 8702 O O . GLN B 1 494 ? 17.938 -18.438 -23.078 1 97.75 494 GLN B O 1
ATOM 8707 N N . LYS B 1 495 ? 20.125 -18.125 -23.016 1 97.94 495 LYS B N 1
ATOM 8708 C CA . LYS B 1 495 ? 20.375 -19.391 -22.359 1 97.94 495 LYS B CA 1
ATOM 8709 C C . LYS B 1 495 ? 19.719 -19.453 -20.984 1 97.94 495 LYS B C 1
ATOM 8711 O O . LYS B 1 495 ? 19.062 -20.438 -20.641 1 97.94 495 LYS B O 1
ATOM 8716 N N . GLU B 1 496 ? 19.938 -18.391 -20.219 1 97.06 496 GLU B N 1
ATOM 8717 C CA . GLU B 1 496 ? 19.328 -18.328 -18.891 1 97.06 496 GLU B CA 1
ATOM 8718 C C . GLU B 1 496 ? 17.797 -18.391 -18.984 1 97.06 496 GLU B C 1
ATOM 8720 O O . GLU B 1 496 ? 17.172 -19.172 -18.266 1 97.06 496 GLU B O 1
ATOM 8725 N N . GLU B 1 497 ? 17.172 -17.656 -19.828 1 96.81 497 GLU B N 1
ATOM 8726 C CA . GLU B 1 497 ? 15.711 -17.625 -19.984 1 96.81 497 GLU B CA 1
ATOM 8727 C C . GLU B 1 497 ? 15.18 -18.969 -20.453 1 96.81 497 GLU B C 1
ATOM 8729 O O . GLU B 1 497 ? 14.18 -19.469 -19.938 1 96.81 497 GLU B O 1
ATOM 8734 N N . ASN B 1 498 ? 15.859 -19.5 -21.438 1 97.06 498 ASN B N 1
ATOM 8735 C CA . ASN B 1 498 ? 15.422 -20.781 -22 1 97.06 498 ASN B CA 1
ATOM 8736 C C . ASN B 1 498 ? 15.516 -21.906 -20.969 1 97.06 498 ASN B C 1
ATOM 8738 O O . ASN B 1 498 ? 14.648 -22.781 -20.922 1 97.06 498 ASN B O 1
ATOM 8742 N N . ASN B 1 499 ? 16.594 -21.906 -20.203 1 96.62 499 ASN B N 1
ATOM 8743 C CA . ASN B 1 499 ? 16.734 -22.906 -19.172 1 96.62 499 ASN B CA 1
ATOM 8744 C C . ASN B 1 499 ? 15.602 -22.844 -18.156 1 96.62 499 ASN B C 1
ATOM 8746 O O . ASN B 1 499 ? 15.062 -23.875 -17.734 1 96.62 499 ASN B O 1
ATOM 8750 N N . ILE B 1 500 ? 15.273 -21.656 -17.75 1 96.44 500 ILE B N 1
ATOM 8751 C CA . ILE B 1 500 ? 14.203 -21.469 -16.781 1 96.44 500 ILE B CA 1
ATOM 8752 C C . ILE B 1 500 ? 12.875 -21.906 -17.391 1 96.44 500 ILE B C 1
ATOM 8754 O O . ILE B 1 500 ? 12.141 -22.688 -16.781 1 96.44 500 ILE B O 1
ATOM 8758 N N . PHE B 1 501 ? 12.539 -21.453 -18.609 1 97.06 501 PHE B N 1
ATOM 8759 C CA . PHE B 1 501 ? 11.273 -21.75 -19.281 1 97.06 501 PHE B CA 1
ATOM 8760 C C . PHE B 1 501 ? 11.125 -23.25 -19.516 1 97.06 501 PHE B C 1
ATOM 8762 O O . PHE B 1 501 ? 10.094 -23.844 -19.172 1 97.06 501 PHE B O 1
ATOM 8769 N N . ASN B 1 502 ? 12.156 -23.875 -20.094 1 96.69 502 ASN B N 1
ATOM 8770 C CA . ASN B 1 502 ? 12.094 -25.297 -20.406 1 96.69 502 ASN B CA 1
ATOM 8771 C C . ASN B 1 502 ? 12.023 -26.141 -19.141 1 96.69 502 ASN B C 1
ATOM 8773 O O . ASN B 1 502 ? 11.367 -27.188 -19.125 1 96.69 502 ASN B O 1
ATOM 8777 N N . GLY B 1 503 ? 12.773 -25.719 -18.109 1 95.31 503 GLY B N 1
ATOM 8778 C CA . GLY B 1 503 ? 12.656 -26.391 -16.828 1 95.31 503 GLY B CA 1
ATOM 8779 C C . GLY B 1 503 ? 11.234 -26.391 -16.281 1 95.31 503 GLY B C 1
ATOM 8780 O O . GLY B 1 503 ? 10.734 -27.438 -15.844 1 95.31 503 GLY B O 1
ATOM 8781 N N . MET B 1 504 ? 10.586 -25.266 -16.328 1 95.69 504 MET B N 1
ATOM 8782 C CA . MET B 1 504 ? 9.211 -25.141 -15.852 1 95.69 504 MET B CA 1
ATOM 8783 C C . MET B 1 504 ? 8.273 -26 -16.703 1 95.69 504 MET B C 1
ATOM 8785 O O . MET B 1 504 ? 7.398 -26.688 -16.172 1 95.69 504 MET B O 1
ATOM 8789 N N . LYS B 1 505 ? 8.445 -25.938 -17.984 1 96.44 505 LYS B N 1
ATOM 8790 C CA . LYS B 1 505 ? 7.637 -26.719 -18.922 1 96.44 505 LYS B CA 1
ATOM 8791 C C . LYS B 1 505 ? 7.734 -28.203 -18.609 1 96.44 505 LYS B C 1
ATOM 8793 O O . LYS B 1 505 ? 6.719 -28.891 -18.516 1 96.44 505 LYS B O 1
ATOM 8798 N N . ASN B 1 506 ? 8.93 -28.688 -18.438 1 95.81 506 ASN B N 1
ATOM 8799 C CA . ASN B 1 506 ? 9.164 -30.094 -18.172 1 95.81 506 ASN B CA 1
ATOM 8800 C C . ASN B 1 506 ? 8.586 -30.516 -16.812 1 95.81 506 ASN B C 1
ATOM 8802 O O . ASN B 1 506 ? 7.973 -31.578 -16.703 1 95.81 506 ASN B O 1
ATOM 8806 N N . ARG B 1 507 ? 8.789 -29.703 -15.82 1 95.19 507 ARG B N 1
ATOM 8807 C CA . ARG B 1 507 ? 8.305 -30.016 -14.484 1 95.19 507 ARG B CA 1
ATOM 8808 C C . ARG B 1 507 ? 6.777 -29.984 -14.438 1 95.19 507 ARG B C 1
ATOM 8810 O O . ARG B 1 507 ? 6.152 -30.797 -13.742 1 95.19 507 ARG B O 1
ATOM 8817 N N . ALA B 1 508 ? 6.195 -29 -15.125 1 96 508 ALA B N 1
ATOM 8818 C CA . ALA B 1 508 ? 4.738 -28.922 -15.211 1 96 508 ALA B CA 1
ATOM 8819 C C . ALA B 1 508 ? 4.156 -30.219 -15.758 1 96 508 ALA B C 1
ATOM 8821 O O . ALA B 1 508 ? 3.225 -30.781 -15.188 1 96 508 ALA B O 1
ATOM 8822 N N . LYS B 1 509 ? 4.672 -30.688 -16.844 1 95.31 509 LYS B N 1
ATOM 8823 C CA . LYS B 1 509 ? 4.215 -31.906 -17.484 1 95.31 509 LYS B CA 1
ATOM 8824 C C . LYS B 1 509 ? 4.426 -33.125 -16.578 1 95.31 509 LYS B C 1
ATOM 8826 O O . LYS B 1 509 ? 3.504 -33.906 -16.359 1 95.31 509 LYS B O 1
ATOM 8831 N N . ALA B 1 510 ? 5.613 -33.25 -16.031 1 94.56 510 ALA B N 1
ATOM 8832 C CA . ALA B 1 510 ? 5.969 -34.375 -15.211 1 94.56 510 ALA B CA 1
ATOM 8833 C C . ALA B 1 510 ? 5.086 -34.469 -13.969 1 94.56 510 ALA B C 1
ATOM 8835 O O . ALA B 1 510 ? 4.621 -35.531 -13.586 1 94.56 510 ALA B O 1
ATOM 8836 N N . LEU B 1 511 ? 4.898 -33.344 -13.312 1 95.62 511 LEU B N 1
ATOM 8837 C CA . LEU B 1 511 ? 4.102 -33.312 -12.094 1 95.62 511 LEU B CA 1
ATOM 8838 C C . LEU B 1 511 ? 2.66 -33.719 -12.367 1 95.62 511 LEU B C 1
ATOM 8840 O O . LEU B 1 511 ? 2.115 -34.594 -11.68 1 95.62 511 LEU B O 1
ATOM 8844 N N . VAL B 1 512 ? 2.033 -33.125 -13.344 1 96.88 512 VAL B N 1
ATOM 8845 C CA . VAL B 1 512 ? 0.628 -33.375 -13.648 1 96.88 512 VAL B CA 1
ATOM 8846 C C . VAL B 1 512 ? 0.441 -34.844 -14.062 1 96.88 512 VAL B C 1
ATOM 8848 O O . VAL B 1 512 ? -0.489 -35.5 -13.602 1 96.88 512 VAL B O 1
ATOM 8851 N N . GLU B 1 513 ? 1.306 -35.312 -14.93 1 96.12 513 GLU B N 1
ATOM 8852 C CA . GLU B 1 513 ? 1.232 -36.719 -15.359 1 96.12 513 GLU B CA 1
ATOM 8853 C C . GLU B 1 513 ? 1.358 -37.656 -14.172 1 96.12 513 GLU B C 1
ATOM 8855 O O . GLU B 1 513 ? 0.625 -38.656 -14.078 1 96.12 513 GLU B O 1
ATOM 8860 N N . SER B 1 514 ? 2.285 -37.344 -13.305 1 94.94 514 SER B N 1
ATOM 8861 C CA . SER B 1 514 ? 2.525 -38.219 -12.148 1 94.94 514 SER B CA 1
ATOM 8862 C C . SER B 1 514 ? 1.343 -38.188 -11.188 1 94.94 514 SER B C 1
ATOM 8864 O O . SER B 1 514 ? 0.963 -39.219 -10.633 1 94.94 514 SER B O 1
ATOM 8866 N N . LEU B 1 515 ? 0.804 -37.031 -10.922 1 96.5 515 LEU B N 1
ATOM 8867 C CA . LEU B 1 515 ? -0.365 -36.906 -10.055 1 96.5 515 LEU B CA 1
ATOM 8868 C C . LEU B 1 515 ? -1.534 -37.719 -10.609 1 96.5 515 LEU B C 1
ATOM 8870 O O . LEU B 1 515 ? -2.254 -38.375 -9.859 1 96.5 515 LEU B O 1
ATOM 8874 N N . ASN B 1 516 ? -1.734 -37.688 -11.898 1 97.44 516 ASN B N 1
ATOM 8875 C CA . ASN B 1 516 ? -2.854 -38.375 -12.547 1 97.44 516 ASN B CA 1
ATOM 8876 C C . ASN B 1 516 ? -2.684 -39.875 -12.531 1 97.44 516 ASN B C 1
ATOM 8878 O O . ASN B 1 516 ? -3.639 -40.625 -12.773 1 97.44 516 ASN B O 1
ATOM 8882 N N . LYS B 1 517 ? -1.539 -40.375 -12.219 1 96 517 LYS B N 1
ATOM 8883 C CA . LYS B 1 517 ? -1.285 -41.781 -12.109 1 96 517 LYS B CA 1
ATOM 8884 C C . LYS B 1 517 ? -1.687 -42.312 -10.734 1 96 517 LYS B C 1
ATOM 8886 O O . LYS B 1 517 ? -1.809 -43.531 -10.531 1 96 517 LYS B O 1
ATOM 8891 N N . VAL B 1 518 ? -1.813 -41.469 -9.812 1 95.62 518 VAL B N 1
ATOM 8892 C CA . VAL B 1 518 ? -2.203 -41.875 -8.469 1 95.62 518 VAL B CA 1
ATOM 8893 C C . VAL B 1 518 ? -3.719 -42.031 -8.398 1 95.62 518 VAL B C 1
ATOM 8895 O O . VAL B 1 518 ? -4.473 -41.125 -8.695 1 95.62 518 VAL B O 1
ATOM 8898 N N . ASP B 1 519 ? -4.145 -43.219 -7.961 1 96.12 519 ASP B N 1
ATOM 8899 C CA . ASP B 1 519 ? -5.574 -43.469 -7.809 1 96.12 519 ASP B CA 1
ATOM 8900 C C . ASP B 1 519 ? -6.191 -42.5 -6.801 1 96.12 519 ASP B C 1
ATOM 8902 O O . ASP B 1 519 ? -5.691 -42.344 -5.684 1 96.12 519 ASP B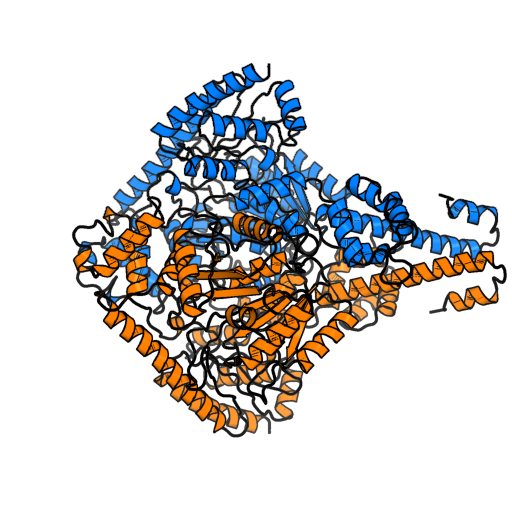 O 1
ATOM 8906 N N . GLY B 1 520 ? -7.211 -41.781 -7.277 1 96.5 520 GLY B N 1
ATOM 8907 C CA . GLY B 1 520 ? -7.895 -40.875 -6.387 1 96.5 520 GLY B CA 1
ATOM 8908 C C . GLY B 1 520 ? -7.441 -39.438 -6.559 1 96.5 520 GLY B C 1
ATOM 8909 O O . GLY B 1 520 ? -7.941 -38.531 -5.883 1 96.5 520 GLY B O 1
ATOM 8910 N N . ILE B 1 521 ? -6.488 -39.219 -7.398 1 97.5 521 ILE B N 1
ATOM 8911 C CA . ILE B 1 521 ? -6.039 -37.875 -7.699 1 97.5 521 ILE B CA 1
ATOM 8912 C C . ILE B 1 521 ? -6.262 -37.562 -9.18 1 97.5 521 ILE B C 1
ATOM 8914 O O . ILE B 1 521 ? -6.004 -38.438 -10.039 1 97.5 521 ILE B O 1
ATOM 8918 N N . SER B 1 522 ? -6.863 -36.469 -9.445 1 97.75 522 SER B N 1
ATOM 8919 C CA . SER B 1 522 ? -7.02 -35.969 -10.805 1 97.75 522 SER B CA 1
ATOM 8920 C C . SER B 1 522 ? -6.547 -34.5 -10.922 1 97.75 522 SER B C 1
ATOM 8922 O O . SER B 1 522 ? -6.758 -33.719 -10.008 1 97.75 522 SER B O 1
ATOM 8924 N N . CYS B 1 523 ? -5.918 -34.188 -12.023 1 97.81 523 CYS B N 1
ATOM 8925 C CA . CYS B 1 523 ? -5.391 -32.844 -12.219 1 97.81 523 CYS B CA 1
ATOM 8926 C C . CYS B 1 523 ? -5.43 -32.469 -13.688 1 97.81 523 CYS B C 1
ATOM 8928 O O . CYS B 1 523 ? -4.891 -33.156 -14.539 1 97.81 523 CYS B O 1
ATOM 8930 N N . ASN B 1 524 ? -6.074 -31.312 -14.008 1 97.38 524 ASN B N 1
ATOM 8931 C CA . ASN B 1 524 ? -6.016 -30.75 -15.352 1 97.38 524 ASN B CA 1
ATOM 8932 C C . ASN B 1 524 ? -4.59 -30.344 -15.727 1 97.38 524 ASN B C 1
ATOM 8934 O O . ASN B 1 524 ? -3.764 -30.078 -14.852 1 97.38 524 ASN B O 1
ATOM 8938 N N . PRO B 1 525 ? -4.336 -30.344 -17.031 1 96.12 525 PRO B N 1
ATOM 8939 C CA . PRO B 1 525 ? -2.998 -29.906 -17.453 1 96.12 525 PRO B CA 1
ATOM 8940 C C . PRO B 1 525 ? -2.65 -28.5 -16.984 1 96.12 525 PRO B C 1
ATOM 8942 O O . PRO B 1 525 ? -3.506 -27.609 -17 1 96.12 525 PRO B O 1
ATOM 8945 N N . ALA B 1 526 ? -1.453 -28.359 -16.484 1 96.44 526 ALA B N 1
ATOM 8946 C CA . ALA B 1 526 ? -0.913 -27.031 -16.234 1 96.44 526 ALA B CA 1
ATOM 8947 C C . ALA B 1 526 ? -0.413 -26.391 -17.531 1 96.44 526 ALA B C 1
ATOM 8949 O O . ALA B 1 526 ? 0.787 -26.406 -17.812 1 96.44 526 ALA B O 1
ATOM 8950 N N . GLU B 1 527 ? -1.292 -25.719 -18.234 1 97.31 527 GLU B N 1
ATOM 8951 C CA . GLU B 1 527 ? -0.978 -25.141 -19.547 1 97.31 527 GLU B CA 1
ATOM 8952 C C . GLU B 1 527 ? -0.029 -23.953 -19.406 1 97.31 527 GLU B C 1
ATOM 8954 O O . GLU B 1 527 ? 0.703 -23.625 -20.344 1 97.31 527 GLU B O 1
ATOM 8959 N N . GLY B 1 528 ? -0.082 -23.312 -18.297 1 97.5 528 GLY B N 1
ATOM 8960 C CA . GLY B 1 528 ? 0.739 -22.141 -18.031 1 97.5 528 GLY B CA 1
ATOM 8961 C C . GLY B 1 528 ? 0.899 -21.859 -16.547 1 97.5 528 GLY B C 1
ATOM 8962 O O . GLY B 1 528 ? 0.714 -22.75 -15.719 1 97.5 528 GLY B O 1
ATOM 8963 N N . ALA B 1 529 ? 1.384 -20.656 -16.25 1 97.31 529 ALA B N 1
ATOM 8964 C CA . ALA B 1 529 ? 1.615 -20.172 -14.898 1 97.31 529 ALA B CA 1
ATOM 8965 C C . ALA B 1 529 ? 2.678 -21.016 -14.188 1 97.31 529 ALA B C 1
ATOM 8967 O O . ALA B 1 529 ? 3.725 -21.312 -14.766 1 97.31 529 ALA B O 1
ATOM 8968 N N . MET B 1 530 ? 2.469 -21.234 -12.914 1 97.12 530 MET B N 1
ATOM 8969 C CA . MET B 1 530 ? 3.496 -21.922 -12.133 1 97.12 530 MET B CA 1
ATOM 8970 C C . MET B 1 530 ? 2.877 -22.969 -11.211 1 97.12 530 MET B C 1
ATOM 8972 O O . MET B 1 530 ? 3.52 -23.422 -10.266 1 97.12 530 MET B O 1
ATOM 8976 N N . TYR B 1 531 ? 1.604 -23.375 -11.5 1 97.19 531 TYR B N 1
ATOM 8977 C CA . TYR B 1 531 ? 0.858 -24.109 -10.477 1 97.19 531 TYR B CA 1
ATOM 8978 C C . TYR B 1 531 ? 0.121 -25.297 -11.078 1 97.19 531 TYR B C 1
ATOM 8980 O O . TYR B 1 531 ? -0.214 -25.297 -12.266 1 97.19 531 TYR B O 1
ATOM 8988 N N . ALA B 1 532 ? -0.065 -26.266 -10.281 1 97.38 532 ALA B N 1
ATOM 8989 C CA . ALA B 1 532 ? -1.021 -27.359 -10.5 1 97.38 532 ALA B CA 1
ATOM 8990 C C . ALA B 1 532 ? -2.084 -27.375 -9.398 1 97.38 532 ALA B C 1
ATOM 8992 O O . ALA B 1 532 ? -1.798 -27.047 -8.25 1 97.38 532 ALA B O 1
ATOM 8993 N N . PHE B 1 533 ? -3.305 -27.703 -9.781 1 98.25 5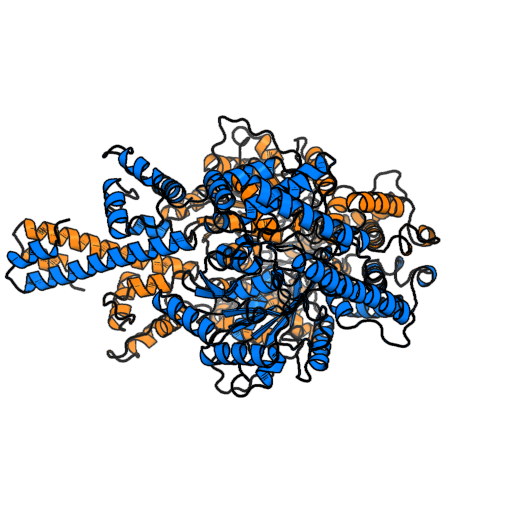33 PHE B N 1
ATOM 8994 C CA . PHE B 1 533 ? -4.434 -27.656 -8.867 1 98.25 533 PHE B CA 1
ATOM 8995 C C . PHE B 1 533 ? -5.191 -28.969 -8.867 1 98.25 533 PHE B C 1
ATOM 8997 O O . PHE B 1 533 ? -6.348 -29.031 -9.305 1 98.25 533 PHE B O 1
ATOM 9004 N N . PRO B 1 534 ? -4.633 -30.031 -8.312 1 98.12 534 PRO B N 1
ATOM 9005 C CA . PRO B 1 534 ? -5.246 -31.359 -8.336 1 98.12 534 PRO B CA 1
ATOM 9006 C C . PRO B 1 534 ? -6.465 -31.453 -7.422 1 98.12 534 PRO B C 1
ATOM 9008 O O . PRO B 1 534 ? -6.547 -30.75 -6.418 1 98.12 534 PRO B O 1
ATOM 9011 N N . SER B 1 535 ? -7.363 -32.25 -7.793 1 97.94 535 SER B N 1
ATOM 9012 C CA . SER B 1 535 ? -8.453 -32.719 -6.949 1 97.94 535 SER B CA 1
ATOM 9013 C C . SER B 1 535 ? -8.133 -34.094 -6.344 1 97.94 535 SER B C 1
ATOM 9015 O O . SER B 1 535 ? -7.516 -34.938 -6.996 1 97.94 535 SER B O 1
ATOM 9017 N N . ILE B 1 536 ? -8.562 -34.281 -5.105 1 97.94 536 ILE B N 1
ATOM 9018 C CA . ILE B 1 536 ? -8.297 -35.562 -4.438 1 97.94 536 ILE B CA 1
ATOM 9019 C C . ILE B 1 536 ? -9.602 -36.125 -3.91 1 97.94 536 ILE B C 1
ATOM 9021 O O . ILE B 1 536 ? -10.484 -35.406 -3.467 1 97.94 536 ILE B O 1
ATOM 9025 N N . GLU B 1 537 ? -9.703 -37.375 -4 1 96.75 537 GLU B N 1
ATOM 9026 C CA . GLU B 1 537 ? -10.805 -38.094 -3.373 1 96.75 537 GLU B CA 1
ATOM 9027 C C . GLU B 1 537 ? -10.469 -38.469 -1.935 1 96.75 537 GLU B C 1
ATOM 9029 O O . GLU B 1 537 ? -9.406 -39.031 -1.67 1 96.75 537 GLU B O 1
ATOM 9034 N N . LEU B 1 538 ? -11.336 -38.125 -1.052 1 97.19 538 LEU B N 1
ATOM 9035 C CA . LEU B 1 538 ? -11.109 -38.375 0.365 1 97.19 538 LEU B CA 1
ATOM 9036 C C . LEU B 1 538 ? -12.172 -39.344 0.92 1 97.19 538 LEU B C 1
ATOM 9038 O O . LEU B 1 538 ? -13.344 -39.25 0.549 1 97.19 538 LEU B O 1
ATOM 9042 N N . PRO B 1 539 ? -11.719 -40.281 1.831 1 96.94 539 PRO B N 1
ATOM 9043 C CA . PRO B 1 539 ? -12.703 -41.125 2.506 1 96.94 539 PRO B CA 1
ATOM 9044 C C . PRO B 1 539 ? -13.633 -40.312 3.424 1 96.94 539 PRO B C 1
ATOM 9046 O O . PRO B 1 539 ? -13.211 -39.344 4.02 1 96.94 539 PRO B O 1
ATOM 9049 N N . PRO B 1 540 ? -14.852 -40.812 3.646 1 96.56 540 PRO B N 1
ATOM 9050 C CA . PRO B 1 540 ? -15.82 -40.125 4.516 1 96.56 540 PRO B CA 1
ATOM 9051 C C . PRO B 1 540 ? -15.289 -39.906 5.938 1 96.56 540 PRO B C 1
ATOM 9053 O O . PRO B 1 540 ? -15.594 -38.906 6.57 1 96.56 540 PRO B O 1
ATOM 9056 N N . LYS B 1 541 ? -14.508 -40.812 6.371 1 97.38 541 LYS B N 1
ATOM 9057 C CA . LYS B 1 541 ? -13.984 -40.719 7.73 1 97.38 541 LYS B CA 1
ATOM 9058 C C . LYS B 1 541 ? -13.008 -39.531 7.852 1 97.38 541 LYS B C 1
ATOM 9060 O O . LYS B 1 541 ? -12.875 -38.938 8.922 1 97.38 541 LYS B O 1
ATOM 9065 N N . ALA B 1 542 ? -12.305 -39.281 6.77 1 97.5 542 ALA B N 1
ATOM 9066 C CA . ALA B 1 542 ? -11.414 -38.156 6.762 1 97.5 542 ALA B CA 1
ATOM 9067 C C . ALA B 1 542 ? -12.203 -36.844 6.852 1 97.5 542 ALA B C 1
ATOM 9069 O O . ALA B 1 542 ? -11.773 -35.906 7.52 1 97.5 542 ALA B O 1
ATOM 9070 N N . ILE B 1 543 ? -13.289 -36.75 6.172 1 97.06 543 ILE B N 1
ATOM 9071 C CA . ILE B 1 543 ? -14.164 -35.594 6.191 1 97.06 543 ILE B CA 1
ATOM 9072 C C . ILE B 1 543 ? -14.719 -35.375 7.602 1 97.06 543 ILE B C 1
ATOM 9074 O O . ILE B 1 543 ? -14.727 -34.25 8.117 1 97.06 543 ILE B O 1
ATOM 9078 N N . ALA B 1 544 ? -15.094 -36.469 8.219 1 96.25 544 ALA B N 1
ATOM 9079 C CA . ALA B 1 544 ? -15.602 -36.438 9.586 1 96.25 544 ALA B CA 1
ATOM 9080 C C . ALA B 1 544 ? -14.523 -35.969 10.555 1 96.25 544 ALA B C 1
ATOM 9082 O O . ALA B 1 544 ? -14.789 -35.188 11.477 1 96.25 544 ALA B O 1
ATOM 9083 N N . ALA B 1 545 ? -13.375 -36.438 10.352 1 96.12 545 ALA B N 1
ATOM 9084 C CA . ALA B 1 545 ? -12.25 -36.094 11.211 1 96.12 545 ALA B CA 1
ATOM 9085 C C . ALA B 1 545 ? -11.938 -34.594 11.094 1 96.12 545 ALA B C 1
ATOM 9087 O O . ALA B 1 545 ? -11.602 -33.938 12.086 1 96.12 545 ALA B O 1
ATOM 9088 N N . ALA B 1 546 ? -11.938 -34.062 9.883 1 94.94 546 ALA B N 1
ATOM 9089 C CA . ALA B 1 546 ? -11.703 -32.656 9.656 1 94.94 546 ALA B CA 1
ATOM 9090 C C . ALA B 1 546 ? -12.734 -31.797 10.398 1 94.94 546 ALA B C 1
ATOM 9092 O O . ALA B 1 546 ? -12.391 -30.797 11.016 1 94.94 546 ALA B O 1
ATOM 9093 N N . ASP B 1 547 ? -13.914 -32.188 10.328 1 91.31 547 ASP B N 1
ATOM 9094 C CA . ASP B 1 547 ? -14.992 -31.5 11.016 1 91.31 547 ASP B CA 1
ATOM 9095 C C . ASP B 1 547 ? -14.766 -31.484 12.523 1 91.31 547 ASP B C 1
ATOM 9097 O O . ASP B 1 547 ? -14.969 -30.469 13.188 1 91.31 547 ASP B O 1
ATOM 9101 N N . GLU B 1 548 ? -14.359 -32.594 13.047 1 90.69 548 GLU B N 1
ATOM 9102 C CA . GLU B 1 548 ? -14.086 -32.719 14.477 1 90.69 548 GLU B CA 1
ATOM 9103 C C . GLU B 1 548 ? -12.953 -31.797 14.906 1 90.69 548 GLU B C 1
ATOM 9105 O O . GLU B 1 548 ? -12.953 -31.281 16.031 1 90.69 548 GLU B O 1
ATOM 9110 N N . GLN B 1 549 ? -12.086 -31.625 14.016 1 88.12 549 GLN B N 1
ATOM 9111 C CA . GLN B 1 549 ? -10.922 -30.797 14.312 1 88.12 549 GLN B CA 1
ATOM 9112 C C . GLN B 1 549 ? -11.164 -29.344 13.914 1 88.12 549 GLN B C 1
ATOM 9114 O O . GLN B 1 549 ? -10.289 -28.484 14.086 1 88.12 549 GLN B O 1
ATOM 9119 N N . HIS B 1 550 ? -12.281 -28.984 13.297 1 84.38 550 HIS B N 1
ATOM 9120 C CA . HIS B 1 550 ? -12.695 -27.641 12.906 1 84.38 550 HIS B CA 1
ATOM 9121 C C . HIS B 1 550 ? -11.781 -27.078 11.828 1 84.38 550 HIS B C 1
ATOM 9123 O O . HIS B 1 550 ? -11.367 -25.922 11.914 1 84.38 550 HIS B O 1
ATOM 9129 N N . VAL B 1 551 ? -11.383 -27.984 10.961 1 86.94 551 VAL B N 1
ATOM 9130 C CA . VAL B 1 551 ? -10.641 -27.562 9.773 1 86.94 551 VAL B CA 1
ATOM 9131 C C . VAL B 1 551 ? -11.297 -28.141 8.523 1 86.94 551 VAL B C 1
ATOM 9133 O O . VAL B 1 551 ? -12.156 -29.016 8.617 1 86.94 551 VAL B O 1
ATOM 9136 N N . SER B 1 552 ? -10.969 -27.594 7.418 1 90.62 552 SER B N 1
ATOM 9137 C CA . SER B 1 552 ? -11.453 -28.172 6.172 1 90.62 552 SER B CA 1
ATOM 9138 C C . SER B 1 552 ? -10.742 -29.484 5.855 1 90.62 552 SER B C 1
ATOM 9140 O O . SER B 1 552 ? -9.602 -29.688 6.277 1 90.62 552 SER B O 1
ATOM 9142 N N . PRO B 1 553 ? -11.375 -30.375 5.133 1 95.25 553 PRO B N 1
ATOM 9143 C CA . PRO B 1 553 ? -10.727 -31.625 4.762 1 95.25 553 PRO B CA 1
ATOM 9144 C C . PRO B 1 553 ? -9.422 -31.422 4.004 1 95.25 553 PRO B C 1
ATOM 9146 O O . PRO B 1 553 ? -8.453 -32.156 4.215 1 95.25 553 PRO B O 1
ATOM 9149 N N . ASP B 1 554 ? -9.43 -30.406 3.172 1 95.81 554 ASP B N 1
ATOM 9150 C CA . ASP B 1 554 ? -8.211 -30.078 2.434 1 95.81 554 ASP B CA 1
ATOM 9151 C C . ASP B 1 554 ? -7.09 -29.688 3.385 1 95.81 554 ASP B C 1
ATOM 9153 O O . ASP B 1 554 ? -5.926 -30.031 3.164 1 95.81 554 ASP B O 1
ATOM 9157 N N . THR B 1 555 ? -7.426 -28.953 4.398 1 94.19 555 THR B N 1
ATOM 9158 C CA . THR B 1 555 ? -6.426 -28.516 5.367 1 94.19 555 THR B CA 1
ATOM 9159 C C . THR B 1 555 ? -5.871 -29.703 6.148 1 94.19 555 THR B C 1
ATOM 9161 O O . THR B 1 555 ? -4.664 -29.797 6.371 1 94.19 555 THR B O 1
ATOM 9164 N N . LEU B 1 556 ? -6.723 -30.562 6.59 1 95.88 556 LEU B N 1
ATOM 9165 C CA . LEU B 1 556 ? -6.285 -31.781 7.266 1 95.88 556 LEU B CA 1
ATOM 9166 C C . LEU B 1 556 ? -5.324 -32.562 6.387 1 95.88 556 LEU B C 1
ATOM 9168 O O . LEU B 1 556 ? -4.285 -33.031 6.859 1 95.88 556 LEU B O 1
ATOM 9172 N N . TYR B 1 557 ? -5.688 -32.75 5.156 1 97.88 557 TYR B N 1
ATOM 9173 C CA . TYR B 1 557 ? -4.867 -33.469 4.191 1 97.88 557 TYR B CA 1
ATOM 9174 C C . TYR B 1 557 ? -3.506 -32.812 4.027 1 97.88 557 TYR B C 1
ATOM 9176 O O . TYR B 1 557 ? -2.473 -33.469 4.074 1 97.88 557 TYR B O 1
ATOM 9184 N N . ALA B 1 558 ? -3.521 -31.484 3.82 1 97.31 558 ALA B N 1
ATOM 9185 C CA . ALA B 1 558 ? -2.289 -30.734 3.588 1 97.31 558 ALA B CA 1
ATOM 9186 C C . ALA B 1 558 ? -1.368 -30.797 4.805 1 97.31 558 ALA B C 1
ATOM 9188 O O . ALA B 1 558 ? -0.148 -30.906 4.66 1 97.31 558 ALA B O 1
ATOM 9189 N N . LEU B 1 559 ? -1.961 -30.672 6.004 1 96.19 559 LEU B N 1
ATOM 9190 C CA . LEU B 1 559 ? -1.172 -30.781 7.227 1 96.19 559 LEU B CA 1
ATOM 9191 C C . LEU B 1 559 ? -0.558 -32.188 7.352 1 96.19 559 LEU B C 1
ATOM 9193 O O . LEU B 1 559 ? 0.606 -32.312 7.738 1 96.19 559 LEU B O 1
ATOM 9197 N N . SER B 1 560 ? -1.32 -33.156 7.074 1 97.81 560 SER B N 1
ATOM 9198 C CA . SER B 1 560 ? -0.821 -34.531 7.102 1 97.81 560 SER B CA 1
ATOM 9199 C C . SER B 1 560 ? 0.318 -34.75 6.109 1 97.81 560 SER B C 1
ATOM 9201 O O . SER B 1 560 ? 1.338 -35.344 6.438 1 97.81 560 SER B O 1
ATOM 9203 N N . LEU B 1 561 ? 0.111 -34.25 4.898 1 98.12 561 LEU B N 1
ATOM 9204 C CA . LEU B 1 561 ? 1.143 -34.312 3.869 1 98.12 561 LEU B CA 1
ATOM 9205 C C . LEU B 1 561 ? 2.434 -33.656 4.352 1 98.12 561 LEU B C 1
ATOM 9207 O O . LEU B 1 561 ? 3.518 -34.219 4.195 1 98.12 561 LEU B O 1
ATOM 9211 N N . LEU B 1 562 ? 2.299 -32.469 4.91 1 97.69 562 LEU B N 1
ATOM 9212 C CA . LEU B 1 562 ? 3.439 -31.719 5.422 1 97.69 562 LEU B CA 1
ATOM 9213 C C . LEU B 1 562 ? 4.172 -32.5 6.5 1 97.69 562 LEU B C 1
ATOM 9215 O O . LEU B 1 562 ? 5.395 -32.656 6.441 1 97.69 562 LEU B O 1
ATOM 9219 N N . GLU B 1 563 ? 3.422 -33.031 7.477 1 96.94 563 GLU B N 1
ATOM 9220 C CA . GLU B 1 563 ? 4 -33.75 8.617 1 96.94 563 GLU B CA 1
ATOM 9221 C C . GLU B 1 563 ? 4.707 -35.031 8.18 1 96.94 563 GLU B C 1
ATOM 9223 O O . GLU B 1 563 ? 5.777 -35.344 8.695 1 96.94 563 GLU B O 1
ATOM 9228 N N . GLU B 1 564 ? 4.16 -35.625 7.246 1 97.12 564 GLU B N 1
ATOM 9229 C CA . GLU B 1 564 ? 4.672 -36.938 6.836 1 97.12 564 GLU B CA 1
ATOM 9230 C C . GLU B 1 564 ? 5.828 -36.781 5.852 1 97.12 564 GLU B C 1
ATOM 9232 O O . GLU B 1 564 ? 6.781 -37.562 5.883 1 97.12 564 GLU B O 1
ATOM 9237 N N . THR B 1 565 ? 5.758 -35.844 4.965 1 97 565 THR B N 1
ATOM 9238 C CA . THR B 1 565 ? 6.676 -35.875 3.83 1 97 565 THR B CA 1
ATOM 9239 C C . THR B 1 565 ? 7.555 -34.625 3.832 1 97 565 THR B C 1
ATOM 9241 O O . THR B 1 565 ? 8.586 -34.562 3.15 1 97 565 THR B O 1
ATOM 9244 N N . GLY B 1 566 ? 7.078 -33.531 4.488 1 96.69 566 GLY B N 1
ATOM 9245 C CA . GLY B 1 566 ? 7.781 -32.281 4.445 1 96.69 566 GLY B CA 1
ATOM 9246 C C . GLY B 1 566 ? 7.348 -31.391 3.289 1 96.69 566 GLY B C 1
ATOM 9247 O O . GLY B 1 566 ? 7.887 -30.297 3.102 1 96.69 566 GLY B O 1
ATOM 9248 N N . ILE B 1 567 ? 6.359 -31.844 2.498 1 97.38 567 ILE B N 1
ATOM 9249 C CA . ILE B 1 567 ? 5.902 -31.047 1.368 1 97.38 567 ILE B CA 1
ATOM 9250 C C . ILE B 1 567 ? 4.844 -30.047 1.838 1 97.38 567 ILE B C 1
ATOM 9252 O O . ILE B 1 567 ? 3.838 -30.438 2.436 1 97.38 567 ILE B O 1
ATOM 9256 N N . CYS B 1 568 ? 5.074 -28.766 1.581 1 96.75 568 CYS B N 1
ATOM 9257 C CA . CYS B 1 568 ? 4.172 -27.703 1.985 1 96.75 568 CYS B CA 1
ATOM 9258 C C . CYS B 1 568 ? 3.334 -27.219 0.807 1 96.75 568 CYS B C 1
ATOM 9260 O O . CYS B 1 568 ? 3.812 -26.453 -0.03 1 96.75 568 CYS B O 1
ATOM 9262 N N . VAL B 1 569 ? 2.113 -27.625 0.743 1 97.25 569 VAL B N 1
ATOM 9263 C CA . VAL B 1 569 ? 1.175 -27.188 -0.285 1 97.25 569 VAL B CA 1
ATOM 9264 C C . VAL B 1 569 ? 0.156 -26.219 0.322 1 97.25 569 VAL B C 1
ATOM 9266 O O . VAL B 1 569 ? 0.214 -25.922 1.516 1 97.25 569 VAL B O 1
ATOM 9269 N N . VAL B 1 570 ? -0.745 -25.672 -0.5 1 96.06 570 VAL B N 1
ATOM 9270 C CA . VAL B 1 570 ? -1.841 -24.844 -0.014 1 96.06 570 VAL B CA 1
ATOM 9271 C C . VAL B 1 570 ? -3.168 -25.578 -0.205 1 96.06 570 VAL B C 1
ATOM 9273 O O . VAL B 1 570 ? -3.502 -25.984 -1.318 1 96.06 570 VAL B O 1
ATOM 9276 N N . PRO B 1 571 ? -3.924 -25.719 0.889 1 96.25 571 PRO B N 1
ATOM 9277 C CA . PRO B 1 571 ? -5.23 -26.359 0.728 1 96.25 571 PRO B CA 1
ATOM 9278 C C . PRO B 1 571 ? -6.121 -25.641 -0.279 1 96.25 571 PRO B C 1
ATOM 9280 O O . PRO B 1 571 ? -6.152 -24.406 -0.31 1 96.25 571 PRO B O 1
ATOM 9283 N N . ALA B 1 572 ? -6.836 -26.344 -1.091 1 96.62 572 ALA B N 1
ATOM 9284 C CA . ALA B 1 572 ? -7.672 -25.781 -2.145 1 96.62 572 ALA B CA 1
ATOM 9285 C C . ALA B 1 572 ? -8.758 -24.891 -1.561 1 96.62 572 ALA B C 1
ATOM 9287 O O . ALA B 1 572 ? -9.195 -23.922 -2.201 1 96.62 572 ALA B O 1
ATOM 9288 N N . SER B 1 573 ? -9.172 -25.172 -0.355 1 93.25 573 SER B N 1
ATOM 9289 C CA . SER B 1 573 ? -10.195 -24.375 0.307 1 93.25 573 SER B CA 1
ATOM 9290 C C . SER B 1 573 ? -9.758 -22.922 0.441 1 93.25 573 SER B C 1
ATOM 9292 O O . SER B 1 573 ? -10.594 -22.016 0.439 1 93.25 573 SER B O 1
ATOM 9294 N N . GLY B 1 574 ? -8.516 -22.719 0.491 1 91.62 574 GLY B N 1
ATOM 9295 C CA . GLY B 1 574 ? -7.992 -21.359 0.59 1 91.62 574 GLY B CA 1
ATOM 9296 C C . GLY B 1 574 ? -8.227 -20.547 -0.662 1 91.62 574 GLY B C 1
ATOM 9297 O O . GLY B 1 574 ? -8.172 -19.312 -0.622 1 91.62 574 GLY B O 1
ATOM 9298 N N . PHE B 1 575 ? -8.539 -21.172 -1.739 1 96 575 PHE B N 1
ATOM 9299 C CA . PHE B 1 575 ? -8.789 -20.516 -3.016 1 96 575 PHE B CA 1
ATOM 9300 C C . PHE B 1 575 ? -10.281 -20.516 -3.334 1 96 575 PHE B C 1
ATOM 9302 O O . PHE B 1 575 ? -10.711 -19.891 -4.309 1 96 575 PHE B O 1
ATOM 9309 N N . GLY B 1 576 ? -11.016 -21.156 -2.502 1 93.25 576 GLY B N 1
ATOM 9310 C CA . GLY B 1 576 ? -12.398 -21.422 -2.84 1 93.25 576 GLY B CA 1
ATOM 9311 C C . GLY B 1 576 ? -12.562 -22.578 -3.814 1 93.25 576 GLY B C 1
ATOM 9312 O O . GLY B 1 576 ? -11.672 -22.844 -4.621 1 93.25 576 GLY B O 1
ATOM 9313 N N . GLN B 1 577 ? -13.625 -23.281 -3.701 1 94.12 577 GLN B N 1
ATOM 9314 C CA . GLN B 1 577 ? -13.93 -24.406 -4.578 1 94.12 577 GLN B CA 1
ATOM 9315 C C . GLN B 1 577 ? -15.398 -24.797 -4.477 1 94.12 577 GLN B C 1
ATOM 9317 O O . GLN B 1 577 ? -16.094 -24.359 -3.562 1 94.12 577 GLN B O 1
ATOM 9322 N N . LYS B 1 578 ? -15.844 -25.516 -5.453 1 93.81 578 LYS B N 1
ATOM 9323 C CA . LYS B 1 578 ? -17.203 -26.047 -5.41 1 93.81 578 LYS B CA 1
ATOM 9324 C C . LYS B 1 578 ? -17.391 -26.984 -4.227 1 93.81 578 LYS B C 1
ATOM 9326 O O . LYS B 1 578 ? -16.453 -27.672 -3.812 1 93.81 578 LYS B O 1
ATOM 9331 N N . GLU B 1 579 ? -18.641 -27.016 -3.748 1 92.5 579 GLU B N 1
ATOM 9332 C CA . GLU B 1 579 ? -18.953 -27.938 -2.658 1 92.5 579 GLU B CA 1
ATOM 9333 C C . GLU B 1 579 ? -18.625 -29.391 -3.041 1 92.5 579 GLU B C 1
ATOM 9335 O O . GLU B 1 579 ? -18.922 -29.812 -4.156 1 92.5 579 GLU B O 1
ATOM 9340 N N . GLY B 1 580 ? -17.969 -30.031 -2.174 1 93.31 580 GLY B N 1
ATOM 9341 C CA . GLY B 1 580 ? -17.672 -31.438 -2.391 1 93.31 580 GLY B CA 1
ATOM 9342 C C . GLY B 1 580 ? -16.328 -31.656 -3.059 1 93.31 580 GLY B C 1
ATOM 9343 O O . GLY B 1 580 ? -15.805 -32.781 -3.076 1 93.31 580 GLY B O 1
ATOM 9344 N N . ARG B 1 581 ? -15.742 -30.562 -3.58 1 96.19 581 ARG B N 1
ATOM 9345 C CA . ARG B 1 581 ? -14.414 -30.672 -4.168 1 96.19 581 ARG B CA 1
ATOM 9346 C C . ARG B 1 581 ? -13.328 -30.484 -3.111 1 96.19 581 ARG B C 1
ATOM 9348 O O . ARG B 1 581 ? -13.445 -29.609 -2.244 1 96.19 581 ARG B O 1
ATOM 9355 N N . PHE B 1 582 ? -12.289 -31.359 -3.154 1 97.56 582 PHE B N 1
ATOM 9356 C CA . PHE B 1 582 ? -11.133 -31.219 -2.273 1 97.56 582 PHE B CA 1
ATOM 9357 C C . PHE B 1 582 ? -9.836 -31.281 -3.068 1 97.56 582 PHE B C 1
ATOM 9359 O O . PHE B 1 582 ? -9.789 -31.891 -4.133 1 97.56 582 PHE B O 1
ATOM 9366 N N . GLY B 1 583 ? -8.883 -30.625 -2.543 1 97.75 583 GLY B N 1
ATOM 9367 C CA . GLY B 1 583 ? -7.59 -30.656 -3.209 1 97.75 583 GLY B CA 1
ATOM 9368 C C . GLY B 1 583 ? -6.586 -29.688 -2.615 1 97.75 583 GLY B C 1
ATOM 9369 O O . GLY B 1 583 ? -6.672 -29.344 -1.434 1 97.75 583 GLY B O 1
ATOM 9370 N N . PHE B 1 584 ? -5.582 -29.391 -3.385 1 97.56 584 PHE B N 1
ATOM 9371 C CA . PHE B 1 584 ? -4.555 -28.438 -2.975 1 97.56 584 PHE B CA 1
ATOM 9372 C C . PHE B 1 584 ? -3.918 -27.781 -4.191 1 97.56 584 PHE B C 1
ATOM 9374 O O . PHE B 1 584 ? -4.152 -28.188 -5.328 1 97.56 584 PHE B O 1
ATOM 9381 N N . ARG B 1 585 ? -3.273 -26.688 -4.016 1 97.75 585 ARG B N 1
ATOM 9382 C CA . ARG B 1 585 ? -2.395 -26.094 -5.02 1 97.75 585 ARG B CA 1
ATOM 9383 C C . ARG B 1 585 ? -0.931 -26.391 -4.703 1 97.75 585 ARG B C 1
ATOM 9385 O O . ARG B 1 585 ? -0.514 -26.328 -3.547 1 97.75 585 ARG B O 1
ATOM 9392 N N . THR B 1 586 ? -0.198 -26.688 -5.699 1 96.88 586 THR B N 1
ATOM 9393 C CA . THR B 1 586 ? 1.245 -26.859 -5.586 1 96.88 586 THR B CA 1
ATOM 9394 C C . THR B 1 586 ? 1.966 -26.188 -6.746 1 96.88 586 THR B C 1
ATOM 9396 O O . THR B 1 586 ? 1.436 -26.109 -7.855 1 96.88 586 THR B O 1
ATOM 9399 N N . THR B 1 587 ? 3.105 -25.641 -6.484 1 96.56 587 THR B N 1
ATOM 9400 C CA . THR B 1 587 ? 3.951 -25.141 -7.562 1 96.56 587 THR B CA 1
ATOM 9401 C C . THR B 1 587 ? 4.82 -26.266 -8.125 1 96.56 587 THR B C 1
ATOM 9403 O O . THR B 1 587 ? 4.922 -27.344 -7.527 1 96.56 587 THR B O 1
ATOM 9406 N N . PHE B 1 588 ? 5.41 -26.078 -9.266 1 96.25 588 PHE B N 1
ATOM 9407 C CA . PHE B 1 588 ? 6.438 -26.938 -9.828 1 96.25 588 PHE B CA 1
ATOM 9408 C C . PHE B 1 588 ? 7.734 -26.172 -10.055 1 96.25 588 PHE B C 1
ATOM 9410 O O . PHE B 1 588 ? 8.359 -26.281 -11.109 1 96.25 588 PHE B O 1
ATOM 9417 N N . LEU B 1 589 ? 8.039 -25.375 -9.062 1 94.38 589 LEU B N 1
ATOM 9418 C CA . LEU B 1 589 ? 9.164 -24.438 -9.148 1 94.38 589 LEU B CA 1
ATOM 9419 C C . LEU B 1 589 ? 10.453 -25.094 -8.664 1 94.38 589 LEU B C 1
ATOM 9421 O O . LEU B 1 589 ? 11.531 -24.828 -9.195 1 94.38 589 LEU B O 1
ATOM 9425 N N . PRO B 1 590 ? 10.414 -26 -7.641 1 91.69 590 PRO B N 1
ATOM 9426 C CA . PRO B 1 590 ? 11.664 -26.594 -7.168 1 91.69 590 PRO B CA 1
ATOM 9427 C C . PRO B 1 590 ? 12.406 -27.344 -8.266 1 91.69 590 PRO B C 1
ATOM 9429 O O . PRO B 1 590 ? 11.812 -27.719 -9.281 1 91.69 590 PRO B O 1
ATOM 9432 N N . PRO B 1 591 ? 13.648 -27.562 -8.023 1 90.44 591 PRO B N 1
ATOM 9433 C CA . PRO B 1 591 ? 14.477 -28.219 -9.039 1 90.44 591 PRO B CA 1
ATOM 9434 C C . PRO B 1 591 ? 13.969 -29.609 -9.406 1 90.44 591 PRO B C 1
ATOM 9436 O O . PRO B 1 591 ? 13.273 -30.25 -8.609 1 90.44 591 PRO B O 1
ATOM 9439 N N . ASP B 1 592 ? 14.398 -30.047 -10.508 1 88.69 592 ASP B N 1
ATOM 9440 C CA . ASP B 1 592 ? 13.906 -31.281 -11.125 1 88.69 592 ASP B CA 1
ATOM 9441 C C . ASP B 1 592 ? 14.078 -32.469 -10.188 1 88.69 592 ASP B C 1
ATOM 9443 O O . ASP B 1 592 ? 13.164 -33.281 -10.039 1 88.69 592 ASP B O 1
ATOM 9447 N N . ASP B 1 593 ? 15.18 -32.562 -9.602 1 87.81 593 ASP B N 1
ATOM 9448 C CA . ASP B 1 593 ? 15.445 -33.688 -8.727 1 87.81 593 ASP B CA 1
ATOM 9449 C C . ASP B 1 593 ? 14.508 -33.688 -7.52 1 87.81 593 ASP B C 1
ATOM 9451 O O . ASP B 1 593 ? 14.016 -34.75 -7.109 1 87.81 593 ASP B O 1
ATOM 9455 N N . LYS B 1 594 ? 14.234 -32.562 -7.008 1 89.81 594 LYS B N 1
ATOM 9456 C CA . LYS B 1 594 ? 13.336 -32.438 -5.863 1 89.81 594 LYS B CA 1
ATOM 9457 C C . LYS B 1 594 ? 11.891 -32.688 -6.27 1 89.81 594 LYS B C 1
ATOM 9459 O O . LYS B 1 594 ? 11.117 -33.281 -5.508 1 89.81 594 LYS B O 1
ATOM 9464 N N . MET B 1 595 ? 11.555 -32.281 -7.43 1 87.75 595 MET B N 1
ATOM 9465 C CA . MET B 1 595 ? 10.18 -32.438 -7.887 1 87.75 595 MET B CA 1
ATOM 9466 C C . MET B 1 595 ? 9.844 -33.906 -8.156 1 87.75 595 MET B C 1
ATOM 9468 O O . MET B 1 595 ? 8.734 -34.344 -7.879 1 87.75 595 MET B O 1
ATOM 9472 N N . LEU B 1 596 ? 10.766 -34.625 -8.719 1 83.75 596 LEU B N 1
ATOM 9473 C CA . LEU B 1 596 ? 10.555 -36.031 -8.969 1 83.75 596 LEU B CA 1
ATOM 9474 C C . LEU B 1 596 ? 10.359 -36.781 -7.664 1 83.75 596 LEU B C 1
ATOM 9476 O O . LEU B 1 596 ? 9.492 -37.656 -7.57 1 83.75 596 LEU B O 1
ATOM 9480 N N . SER B 1 597 ? 11.156 -36.438 -6.719 1 89.94 597 SER B N 1
ATOM 9481 C CA . SER B 1 597 ? 11.016 -37.062 -5.402 1 89.94 597 SER B CA 1
ATOM 9482 C C . SER B 1 597 ? 9.68 -36.688 -4.766 1 89.94 597 SER B C 1
ATOM 9484 O O . SER B 1 597 ? 9.07 -37.531 -4.082 1 89.94 597 SER B O 1
ATOM 9486 N N . ALA B 1 598 ? 9.273 -35.562 -5.004 1 90.88 598 ALA B N 1
ATOM 9487 C CA . ALA B 1 598 ? 8.008 -35.094 -4.441 1 90.88 598 ALA B CA 1
ATOM 9488 C C . ALA B 1 598 ? 6.832 -35.906 -4.98 1 90.88 598 ALA B C 1
ATOM 9490 O O . ALA B 1 598 ? 5.883 -36.188 -4.25 1 90.88 598 ALA B O 1
ATOM 9491 N N . VAL B 1 599 ? 6.859 -36.281 -6.152 1 89.56 599 VAL B N 1
ATOM 9492 C CA . VAL B 1 599 ? 5.781 -37 -6.797 1 89.56 599 VAL B CA 1
ATOM 9493 C C . VAL B 1 599 ? 5.594 -38.375 -6.109 1 89.56 599 VAL B C 1
ATOM 9495 O O . VAL B 1 599 ? 4.465 -38.781 -5.844 1 89.56 599 VAL B O 1
ATOM 9498 N N . ASP B 1 600 ? 6.664 -39 -5.855 1 92.69 600 ASP B N 1
ATOM 9499 C CA . ASP B 1 600 ? 6.609 -40.25 -5.145 1 92.69 600 ASP B CA 1
ATOM 9500 C C . ASP B 1 600 ? 6.023 -40.094 -3.746 1 92.69 600 ASP B C 1
ATOM 9502 O O . ASP B 1 600 ? 5.262 -40.938 -3.273 1 92.69 600 ASP B O 1
ATOM 9506 N N . LYS B 1 601 ? 6.406 -39.062 -3.18 1 95.75 601 LYS B N 1
ATOM 9507 C CA . LYS B 1 601 ? 5.914 -38.781 -1.835 1 95.75 601 LYS B CA 1
ATOM 9508 C C . LYS B 1 601 ? 4.418 -38.5 -1.847 1 95.75 601 LYS B C 1
ATOM 9510 O O . LYS B 1 601 ? 3.699 -38.844 -0.919 1 95.75 601 LYS B O 1
ATOM 9515 N N . PHE B 1 602 ? 3.936 -37.812 -2.877 1 95.56 602 PHE B N 1
ATOM 9516 C CA . PHE B 1 602 ? 2.506 -37.562 -3.021 1 95.56 602 PHE B CA 1
ATOM 9517 C C . PHE B 1 602 ? 1.728 -38.875 -3.082 1 95.56 602 PHE B C 1
ATOM 9519 O O . PHE B 1 602 ? 0.713 -39.031 -2.4 1 95.56 602 PHE B O 1
ATOM 9526 N N . LYS B 1 603 ? 2.238 -39.75 -3.877 1 95.56 603 LYS B N 1
ATOM 9527 C CA . LYS B 1 603 ? 1.576 -41.031 -4.062 1 95.56 603 LYS B CA 1
ATOM 9528 C C . LYS B 1 603 ? 1.525 -41.812 -2.758 1 95.56 603 LYS B C 1
ATOM 9530 O O . LYS B 1 603 ? 0.453 -42.25 -2.324 1 95.56 603 LYS B O 1
ATOM 9535 N N . SER B 1 604 ? 2.672 -41.938 -2.16 1 96.81 604 SER B N 1
ATOM 9536 C CA . SER B 1 604 ? 2.752 -42.719 -0.928 1 96.81 604 SER B CA 1
ATOM 9537 C C . SER B 1 604 ? 1.882 -42.125 0.166 1 96.81 604 SER B C 1
ATOM 9539 O O . SER B 1 604 ? 1.182 -42.844 0.882 1 96.81 604 SER B O 1
ATOM 9541 N N . HIS B 1 605 ? 1.98 -40.844 0.285 1 97.88 605 HIS B N 1
ATOM 9542 C CA . HIS B 1 605 ? 1.187 -40.188 1.313 1 97.88 605 HIS B CA 1
ATOM 9543 C C . HIS B 1 605 ? -0.306 -40.375 1.07 1 97.88 605 HIS B C 1
ATOM 9545 O O . HIS B 1 605 ? -1.065 -40.625 2.012 1 97.88 605 HIS B O 1
ATOM 9551 N N . HIS B 1 606 ? -0.746 -40.156 -0.172 1 97.69 606 HIS B N 1
ATOM 9552 C CA . HIS B 1 606 ? -2.168 -40.281 -0.468 1 97.69 606 HIS B CA 1
ATOM 9553 C C . HIS B 1 606 ? -2.684 -41.688 -0.112 1 97.69 606 HIS B C 1
ATOM 9555 O O . HIS B 1 606 ? -3.758 -41.812 0.48 1 97.69 606 HIS B O 1
ATOM 9561 N N . GLU B 1 607 ? -1.931 -42.656 -0.478 1 96.81 607 GLU B N 1
ATOM 9562 C CA . GLU B 1 607 ? -2.299 -44.031 -0.175 1 96.81 607 GLU B CA 1
ATOM 9563 C C . GLU B 1 607 ? -2.371 -44.25 1.331 1 96.81 607 GLU B C 1
ATOM 9565 O O . GLU B 1 607 ? -3.33 -44.844 1.827 1 96.81 607 GLU B O 1
ATOM 9570 N N . ASN B 1 608 ? -1.376 -43.781 2.055 1 97.62 608 ASN B N 1
ATOM 9571 C CA . ASN B 1 608 ? -1.35 -43.906 3.508 1 97.62 608 ASN B CA 1
ATOM 9572 C C . ASN B 1 608 ? -2.518 -43.188 4.156 1 97.62 608 ASN B C 1
ATOM 9574 O O . ASN B 1 608 ? -3.131 -43.688 5.098 1 97.62 608 ASN B O 1
ATOM 9578 N N . PHE B 1 609 ? -2.758 -41.969 3.684 1 97.88 609 PHE B N 1
ATOM 9579 C CA . PHE B 1 609 ? -3.828 -41.156 4.227 1 97.88 609 PHE B CA 1
ATOM 9580 C C . PHE B 1 609 ? -5.18 -41.812 4.047 1 97.88 609 PHE B C 1
ATOM 9582 O O . PHE B 1 609 ? -5.98 -41.875 4.984 1 97.88 609 PHE B O 1
ATOM 9589 N N . CYS B 1 610 ? -5.426 -42.375 2.871 1 97 610 CYS B N 1
ATOM 9590 C CA . CYS B 1 610 ? -6.68 -43.062 2.586 1 97 610 CYS B CA 1
ATOM 9591 C C . CYS B 1 610 ? -6.809 -44.312 3.42 1 97 610 CYS B C 1
ATOM 9593 O O . CYS B 1 610 ? -7.898 -44.656 3.887 1 97 610 CYS B O 1
ATOM 9595 N N . ALA B 1 611 ? -5.699 -45 3.592 1 96.94 611 ALA B N 1
ATOM 9596 C CA . ALA B 1 611 ? -5.711 -46.188 4.41 1 96.94 611 ALA B CA 1
ATOM 9597 C C . ALA B 1 611 ? -6.035 -45.875 5.863 1 96.94 611 ALA B C 1
ATOM 9599 O O . ALA B 1 611 ? -6.773 -46.625 6.523 1 96.94 611 ALA B O 1
ATOM 9600 N N . LYS B 1 612 ? -5.492 -44.812 6.332 1 96.94 612 LYS B N 1
ATOM 9601 C CA . LYS B 1 612 ? -5.691 -44.375 7.715 1 96.94 612 LYS B CA 1
ATOM 9602 C C . LYS B 1 612 ? -7.16 -44.062 7.984 1 96.94 612 LYS B C 1
ATOM 9604 O O . LYS B 1 612 ? -7.66 -44.312 9.086 1 96.94 612 LYS B O 1
ATOM 9609 N N . TYR B 1 613 ? -7.789 -43.531 7.043 1 96.56 613 TYR B N 1
ATOM 9610 C CA . TYR B 1 613 ? -9.164 -43.094 7.258 1 96.56 613 TYR B CA 1
ATOM 9611 C C . TYR B 1 613 ? -10.148 -44 6.547 1 96.56 613 TYR B C 1
ATOM 9613 O O . TYR B 1 613 ? -11.266 -43.594 6.23 1 96.56 613 TYR B O 1
ATOM 9621 N N . SER B 1 614 ? -9.789 -45.156 6.219 1 89.94 614 SER B N 1
ATOM 9622 C CA . SER B 1 614 ? -10.68 -46.125 5.598 1 89.94 614 SER B CA 1
ATOM 9623 C C . SER B 1 614 ? -11.664 -46.688 6.609 1 89.94 614 SER B C 1
ATOM 9625 O O . SER B 1 614 ? -11.352 -46.812 7.797 1 89.94 614 SER B O 1
#